Protein AF-0000000077537959 (afdb_homodimer)

Secondary structure (DSSP, 8-state):
-----PBP-PPPPPTTEEEEEEE---S-TTSPPEEEEEEEE----SS-EEEEEEE------SS-EEEEETTEEEEE-HHHHHHHHHH--SS--EEEE-HHHHS-TT-HHHHHHHHHTHHHHHHHEEEEEEE--S--TTHHHHHHHHHHHHHHTS-----HHHHHHHHTSGGGGBSHHHHHHHH-SSEEEEETTEEEEHHHHHHHHHHHT---SS-TTHHHHHHHHHHHHHTGGGS-SS---BTTB-----B-HHHHHHHHTTSB-SSTTHHHHHHHTTBSS-GGGGT----TTS-HHHHHHHHHHHHHTT-SEEEE-TT-SEEEEEEEEEEEEEEEEEES---TT-EEEEEEEEGGGTTS----EEEEEEPPSSPP-TT-EEEEETT-SS-EEEEE-SSSEEEEES-PPP------SSS-SS-THHHH-----EEEEEEEETT--SSS---HHHHHHHHHHHH--SSS-HHHHHHHHHHHHHHHHHHHHHTT-HHHHHHHHHHHHHHHHHHHHHT--GGGGSTT-----HHHHHHHHHHHHHHHHSSS-SHHHHHHHHHT-HHHHHHHHHTS-S-TTPPPTTT---HHHHHHHHT-HHHHHHHHHTS---TTPPPTTT---HHHHHHHHT-HHHHHHHHHTS---TTPPPTTS--HHHHHHHTT-HHHHHHHHHHHHH--/-----PBP-PPPPPTTEEEEEEE---S-TTSPPEEEEEEEE----SS-EEEEEEE------SS-EEEEETTEEEEE-HHHHHHHHHH--SS--EEEE-HHHHS-TT-HHHHHHHHHTHHHHHHHEEEEEEE--S--TTHHHHHHHHHHHHHHTS-----HHHHHHHHTSGGGGBSHHHHHHHH-SSEEEEETTEEEEHHHHHHHHHHHT---SS-TTHHHHHHHHHHHHHTGGGS-SS---BTTB-----B-HHHHHHHHTTSB-SSTTHHHHHHHTTBSS-GGGGT----TTS-HHHHHHHHHHHHHTT-SEEEE-TT-SEEEEEEEEEEEEEEEEEES---TT-EEEEEEEESTTTTS----EEEEEEPPSSPP-TT-EEEEETT-SS-EEEEE-SSSEEEEES-PPP------SSS-SS-THHHH-----EEEEEEEETT--TTS---HHHHHHHHHHHH--STT-HHHHHHHHHHHHHHHHHHHHHTT-HHHHHHHHHHHHHHHHHHHHHTT-GGGGSTT-S-S-HHHHHHHHHHHHHHHHSSS-SHHHHHHHHHT-HHHHHHHHHTS-S-TTPPPTTT---HHHHHHHHT-HHHHHHHHHTS---TTPPPTTT---HHHHHHHHT-HHHHHHHHHTS---TTPPPTTS--HHHHHHHTT-HHHHHHHHHHHHH--

InterPro domains:
  IPR002110 Ankyrin repeat [PF00023] (549-579)
  IPR002110 Ankyrin repeat [PF12796] (600-675)
  IPR002110 Ankyrin repeat [PS50088] (583-607)
  IPR002110 Ankyrin repeat [PS50088] (618-642)
  IPR002110 Ankyrin repeat [PS50088] (652-680)
  IPR002110 Ankyrin repeat [SM00248] (548-578)
  IPR002110 Ankyrin repeat [SM00248] (583-613)
  IPR002110 Ankyrin repeat [SM00248] (618-648)
  IPR002110 Ankyrin repeat [SM00248] (652-680)
  IPR010730 Heterokaryon incompatibility [PF06985] (51-180)
  IPR036770 Ankyrin repeat-containing domain superfamily [G3DSA:1.25.40.20] (530-615)
  IPR036770 Ankyrin repeat-containing domain superfamily [G3DSA:1.25.40.20] (616-680)
  IPR036770 Ankyrin repeat-containing domain superfamily [SSF48403] (544-675)
  IPR052895 Heterokaryon Regulation/Transcriptional Modulator [PTHR24148] (7-403)

Organism: Fusarium solani (NCBI:txid169388)

Foldseek 3Di:
DPPDFAADDDDDADPQKWKKKKWAAAQDLPDATEIEIDIDHLDQDQFADEAEEEQEDQPDLPDWDWYQYPRHTYTGGPQVRLVSSLVHHHHDMHIYDDCRPGFPPVDQVSNQSVLQCLLSVLLRHPFYEYELGEDDPLQQVLQVQLLVCLVVLAADPDDLVSVVVSLPGLSLQAQLLLSNLLSGLWYWYDYHNHIDTLLSNLSSCVSNVHDCPVPPLSVLSNLSNSLSNNCNNVDDRRQDDPPNGGASQQEALLQSLQARLRGDDPANLCSRSSCQRHHNDHLCVLPDGRGPVDAPQVNVVSVLCSQQVPQWDWGDDRVFPKIKIKFFWAWFWFFADWDDDQDSNQKTKTFTDGLVCLPPPDGGDIAIDHQGSQHDDGGWTWMDTHRGPAIWTWDDDQLAIETNGSGDDQGPDDPPPDADSPHPPVVPPPDRPAMHIYMYHSPDPPPPPPDSVVVVVVCLVVVPPDPDDPLVSLLVSLLSLLRSLVNCVSSVVPVVSLVSLLVSLVSLLVSVVVVVPPCLLPVDDPPPDPVNLCSVLVSLCSSDPDPQAPSNLLSCLLVQPLSSNSSNVVNVPHQQQTADDPFGDGSLLNNLLVQNLNNNVVSVVSVRHQQADFTRPFRDGSLLNNLLNQRLSSNVVSVVVVRYDQQRQTNVRDGSLNNNVVNVNVSSNVVSVVSVVVVD/DPPDFAADDDDDADPQKWKKKKWAAAQDLPDATEIEIDIDHLDQDQFADEAEEEQEDQPDLPDWDWYQYPRHTYTGGPQVRLVSSLVHHHHDMHIYDDCRPGFPPVDQVSNQNCLQCLLSVLLNHPFYEYELGEDDPLQQVLQVQLLVCLVVLAADPDDLVSVVVSLPGLSLQALLLLSNLLSGLWYWYDYHNHIDTLLSNLSSCVSNVHDCPVPPLSVLSNLSNSLSNNCNNVDDRRQDDPPNGGASQQEALLQSLQARLRGDDPANLCSRSSCQRHHNDHLVVLPDGRGPVDAPQVNVVSVLCSQQVPQWDWGDDRVFPKIKIKFFWAWFWFFADWDDDQDSNQKTWTFTDGLVCLPPPPGGDIAIDHQGSQHDDGGWTWMDTHRGPAIWTWDDAQLAIETNGSGDDQRPPDPPPPADSPHPPVVPPVDRPAMHTYMYHSPDPPPPPPDSVVVVVVCLVVVPPDDVVPLVSLLVSLLSLLRSLVNCVSSVVPVVSLVSLLVSLVSVVVSVVVVVPPCVLPPDDPPPDPVNLCSVLVSLCSSDPDPVACSNLLSCLLVQPLSSNSSNVVNVPHQQQTADDPFGDGSLLNNLLNQNLSNNVSSVVVVRYQQAQFTRPFRDGSLLNNLLNQRLSSNVVSVVVVRYDQQRQTNVRDGSLNSNVVVVNVSSNVVSVVSVVVVD

Solvent-accessible surface area (backbone atoms only — not comparable to full-atom values): 72649 Å² total; per-residue (Å²): 130,82,70,73,72,50,70,59,76,86,71,89,76,61,88,68,46,45,42,38,35,35,41,48,41,42,80,53,82,82,53,83,55,42,34,38,76,46,79,41,73,64,62,95,45,70,46,54,39,82,32,31,27,56,45,67,54,60,74,65,70,84,63,59,40,69,36,31,42,79,80,13,34,40,80,38,29,44,49,53,52,51,50,50,54,66,67,50,34,54,80,46,56,43,47,34,35,39,65,87,73,44,35,59,81,88,37,55,68,60,36,19,54,50,56,59,40,40,38,57,57,30,38,32,16,56,26,28,39,36,46,69,47,77,62,52,94,50,43,50,57,30,52,50,50,28,29,51,17,33,64,67,63,39,73,64,97,65,66,61,66,43,42,50,57,57,63,65,35,68,56,58,42,36,37,54,52,51,35,46,38,55,30,15,46,29,48,37,37,30,36,44,88,40,61,45,36,29,49,21,45,36,44,4,49,60,40,54,59,74,84,46,80,92,40,63,78,48,46,64,42,50,51,54,49,36,53,35,36,50,46,12,43,46,48,75,48,53,66,66,62,56,97,86,46,72,44,67,50,72,42,43,52,46,42,49,46,31,41,45,52,77,40,42,58,91,55,70,58,43,65,52,48,37,43,57,31,34,14,54,53,72,51,59,81,56,67,52,64,49,57,72,88,58,53,51,39,59,46,54,50,42,54,52,32,56,56,23,62,67,55,50,49,72,50,59,41,69,89,47,67,40,37,41,36,38,37,36,16,37,75,53,26,33,30,66,40,75,50,79,70,66,46,94,81,42,32,34,38,35,25,33,36,44,54,93,44,67,83,52,87,64,82,49,50,79,41,68,47,70,53,46,63,49,77,86,50,71,67,25,32,32,29,38,44,53,61,35,88,45,36,25,34,30,34,85,53,84,55,42,26,37,50,53,30,72,32,46,76,76,47,72,64,80,76,58,90,80,71,53,66,64,57,77,56,72,78,59,57,77,66,51,84,39,66,43,49,36,37,43,51,58,76,65,58,81,82,59,72,65,62,70,63,53,56,53,51,42,51,51,51,65,70,37,79,62,89,71,58,67,55,58,49,36,51,50,46,26,52,30,13,37,42,48,18,52,52,31,43,75,66,68,33,53,70,61,17,51,51,31,42,49,52,21,48,52,40,44,48,50,40,50,53,68,58,61,51,78,49,71,71,46,92,72,73,71,82,63,52,71,65,58,50,47,49,50,49,50,47,50,42,60,61,45,63,50,84,81,47,63,46,62,52,34,52,27,26,46,70,48,37,48,62,57,46,51,52,47,56,65,65,69,77,55,63,73,48,46,56,43,87,88,46,37,43,31,24,55,34,36,10,26,47,63,49,26,49,70,42,44,52,56,50,57,69,65,68,67,47,63,69,50,49,54,22,69,80,47,38,45,28,23,57,33,36,10,26,47,64,47,28,52,70,44,46,54,54,49,58,67,66,70,64,51,63,75,75,47,58,20,74,86,67,45,26,26,56,52,36,8,56,74,65,64,26,61,73,43,41,52,52,54,50,52,54,56,54,65,76,97,130,80,70,75,71,52,70,60,77,88,73,90,74,60,87,69,45,42,41,37,35,37,40,48,43,42,79,53,81,82,53,82,54,43,33,39,78,46,81,41,74,65,61,95,45,70,48,54,40,81,33,32,26,55,46,67,53,62,73,67,70,85,63,59,39,69,37,30,41,78,78,14,34,39,78,37,28,43,50,54,53,51,52,51,56,66,65,50,35,54,79,47,57,44,47,35,35,40,66,86,73,44,36,58,82,89,37,54,67,58,37,20,56,50,56,58,40,40,38,56,56,30,37,33,16,56,27,29,39,36,44,69,46,75,62,51,95,49,43,52,58,30,53,49,51,28,29,52,17,32,62,67,62,39,74,62,96,64,67,60,66,44,41,51,56,57,63,64,35,67,55,58,42,36,37,55,52,50,36,48,39,56,30,14,45,30,48,38,37,32,36,44,88,40,61,45,34,28,50,21,44,36,44,4,51,60,40,53,60,71,83,45,79,92,41,61,78,49,47,65,41,48,50,54,49,36,54,34,36,50,45,10,42,46,49,73,47,52,67,67,61,54,97,86,46,71,44,68,50,72,41,43,53,47,44,49,46,32,42,46,52,76,40,44,59,94,53,70,58,44,65,52,47,39,44,56,30,35,14,54,54,74,50,59,81,57,67,52,65,50,55,71,87,57,54,49,37,58,47,53,50,42,54,52,31,56,56,23,63,67,55,51,48,70,49,61,42,70,89,47,68,40,38,40,36,39,35,36,18,39,76,52,27,32,31,64,40,73,53,79,69,67,45,94,82,42,32,34,39,37,26,32,35,44,53,91,44,68,82,54,86,66,80,50,51,78,42,67,45,71,52,46,64,49,77,86,51,71,67,24,31,32,27,39,44,51,61,35,89,46,36,26,35,31,33,84,52,84,56,41,27,37,49,54,29,72,34,47,77,73,46,70,70,80,76,57,90,79,70,54,66,63,59,78,58,74,78,58,57,77,64,51,84,38,64,44,47,34,37,42,50,57,77,66,60,81,82,60,73,65,60,70,63,54,56,51,51,44,50,50,51,67,69,37,81,55,90,89,43,56,62,57,43,38,52,50,46,26,53,32,12,38,42,48,20,50,52,31,42,76,68,67,36,53,69,60,17,51,52,31,43,50,51,22,48,51,41,44,47,51,44,47,55,67,60,67,43,78,55,70,61,45,92,75,73,74,80,60,51,72,64,58,49,47,49,51,48,49,47,49,45,57,61,46,61,52,83,78,44,61,46,62,52,35,51,27,26,47,69,48,37,48,57,58,45,46,52,48,56,64,66,69,78,56,62,72,50,44,57,43,85,88,48,39,42,30,26,58,34,35,10,26,46,62,48,26,52,70,43,44,52,56,51,58,69,64,69,67,47,66,71,50,48,54,23,69,80,48,37,44,26,25,57,33,37,11,28,48,65,48,28,53,71,43,46,56,54,48,57,67,67,71,64,51,62,75,73,47,60,20,76,85,65,46,27,24,56,54,37,8,55,73,66,66,27,58,72,44,39,53,54,54,50,52,52,57,56,66,77,99

Sequence (1360 aa):
MSLPPSLYCYSSLPEGSVRLLRLLPHQDEHAPIQCQLFDCALADSGSTRPYEALSYVWGSEVKPRSLSIDSCDLPVGENLYAALSHLRDCSIERTIWADAVCINQQDPKEKGKQVQSMAKIYAKASGVIVWLGEATPDSGQALEDVRIAAEQRTKLSINESAILRLLERQWFTRIWVLQEVAAARHVLIKCGPTEIDGYAFCSGLSALDLSYETHPDLRPLIRSVAYLIRGAAFRSRCATSQLGRFSLDICSLGELVDMYHTHKATDRRDKVYALLGMSSDDPSIAGLSANYEISWGQLLPQLVNFFFSERVSVDTWDDKEMAVIRGKGCVLGQVSSLQGTIDREERQRVVINRKHDFGFEERGSIWSFQASAKSVQEGDVICLLKGASVPTIIRPCSDYWAVVMIAVPPLNGLQSPSSDPYPEPLRLTKESPHDFLLVWDWDMYPDESLGREDYEHFMGTLMSKCPKAELGDRLNKVIRLRDTGVVLKDMKRDGQARETFRKAMETFESALRSMNCPELACPCHGRWGKGDIEKLEGMVGLLIKEKGGWMPLWLAAETGREAVIKLLLGTGTVDPDAKEEVYGRTPLSFAAENGHEAVIKLLLDTGKVDPDAKERLDGRTPLSFAADNGHEAVIKLLLGTGKVNLNAIGNHGRTPLSLAAENGHEAVIKLLLDAEGSHKMSLPPSLYCYSSLPEGSVRLLRLLPHQDEHAPIQCQLFDCALADSGSTRPYEALSYVWGSEVKPRSLSIDSCDLPVGENLYAALSHLRDCSIERTIWADAVCINQQDPKEKGKQVQSMAKIYAKASGVIVWLGEATPDSGQALEDVRIAAEQRTKLSINESAILRLLERQWFTRIWVLQEVAAARHVLIKCGPTEIDGYAFCSGLSALDLSYETHPDLRPLIRSVAYLIRGAAFRSRCATSQLGRFSLDICSLGELVDMYHTHKATDRRDKVYALLGMSSDDPSIAGLSANYEISWGQLLPQLVNFFFSERVSVDTWDDKEMAVIRGKGCVLGQVSSLQGTIDREERQRVVINRKHDFGFEERGSIWSFQASAKSVQEGDVICLLKGASVPTIIRPCSDYWAVVMIAVPPLNGLQSPSSDPYPEPLRLTKESPHDFLLVWDWDMYPDESLGREDYEHFMGTLMSKCPKAELGDRLNKVIRLRDTGVVLKDMKRDGQARETFRKAMETFESALRSMNCPELACPCHGRWGKGDIEKLEGMVGLLIKEKGGWMPLWLAAETGREAVIKLLLGTGTVDPDAKEEVYGRTPLSFAAENGHEAVIKLLLDTGKVDPDAKERLDGRTPLSFAADNGHEAVIKLLLGTGKVNLNAIGNHGRTPLSLAAENGHEAVIKLLLDAEGSHK

Radius of gyration: 48.37 Å; Cα contacts (8 Å, |Δi|>4): 2562; chains: 2; bounding box: 113×148×86 Å

pLDDT: mean 81.9, std 17.22, range [30.55, 98.69]

Nearest PDB structures (foldseek):
  5u0k-assembly2_C  TM=9.510E-01  e=4.583E-04  Homo sapiens
  5u0k-assembly3_E  TM=9.446E-01  e=4.583E-04  Homo sapiens
  5u0k-assembly5_H  TM=9.336E-01  e=1.814E-03  Homo sapiens
  8gwr-assembly1_A  TM=7.266E-01  e=1.655E-03  Homo sapiens
  7ptx-assembly1_A  TM=6.095E-01  e=8.320E-04  Latrodectus tredecimguttatus

Structure (mmCIF, N/CA/C/O backbone):
data_AF-0000000077537959-model_v1
#
loop_
_entity.id
_entity.type
_entity.pdbx_description
1 polymer 'Heterokaryon incompatibility protein-domain-containing protein'
#
loop_
_atom_site.group_PDB
_atom_site.id
_atom_site.type_symbol
_atom_site.label_atom_id
_atom_site.label_alt_id
_atom_site.label_comp_id
_atom_site.label_asym_id
_atom_site.label_entity_id
_atom_site.label_seq_id
_atom_site.pdbx_PDB_ins_code
_atom_site.Cartn_x
_atom_site.Cartn_y
_atom_site.Cartn_z
_atom_site.occupancy
_atom_site.B_iso_or_equiv
_atom_site.auth_seq_id
_atom_site.auth_comp_id
_atom_site.auth_asym_id
_atom_site.auth_atom_id
_atom_site.pdbx_PDB_model_num
ATOM 1 N N . MET A 1 1 ? 50.844 8.422 23.797 1 32.53 1 MET A N 1
ATOM 2 C CA . MET A 1 1 ? 50 9.555 24.188 1 32.53 1 MET A CA 1
ATOM 3 C C . MET A 1 1 ? 48.938 9.852 23.125 1 32.53 1 MET A C 1
ATOM 5 O O . MET A 1 1 ? 49.281 10.266 22.016 1 32.53 1 MET A O 1
ATOM 9 N N . SER A 1 2 ? 47.938 9.016 22.984 1 42.22 2 SER A N 1
ATOM 10 C CA . SER A 1 2 ? 46.938 9 21.891 1 42.22 2 SER A CA 1
ATOM 11 C C . SER A 1 2 ? 46.281 10.359 21.734 1 42.22 2 SER A C 1
ATOM 13 O O . SER A 1 2 ? 45.75 10.906 22.703 1 42.22 2 SER A O 1
ATOM 15 N N . LEU A 1 3 ? 46.812 11.188 20.969 1 46.16 3 LEU A N 1
ATOM 16 C CA . LEU A 1 3 ? 46.312 12.531 20.703 1 46.16 3 LEU A CA 1
ATOM 17 C C . LEU A 1 3 ? 44.812 12.555 20.672 1 46.16 3 LEU A C 1
ATOM 19 O O . LEU A 1 3 ? 44.188 11.609 20.188 1 46.16 3 LEU A O 1
ATOM 23 N N . PRO A 1 4 ? 44.219 13.242 21.594 1 56.16 4 PRO A N 1
ATOM 24 C CA . PRO A 1 4 ? 42.75 13.352 21.641 1 56.16 4 PRO A CA 1
ATOM 25 C C . PRO A 1 4 ? 42.125 13.586 20.266 1 56.16 4 PRO A C 1
ATOM 27 O O . PRO A 1 4 ? 42.75 14.242 19.406 1 56.16 4 PRO A O 1
ATOM 30 N N . PRO A 1 5 ? 41.312 12.703 19.797 1 67.38 5 PRO A N 1
ATOM 31 C CA . PRO A 1 5 ? 40.75 12.844 18.453 1 67.38 5 PRO A CA 1
ATOM 32 C C . PRO A 1 5 ? 40.25 14.25 18.156 1 67.38 5 PRO A C 1
ATOM 34 O O . PRO A 1 5 ? 39.75 14.93 19.062 1 67.38 5 PRO A O 1
ATOM 37 N N . SER A 1 6 ? 40.781 15.016 17.188 1 83.06 6 SER A N 1
ATOM 38 C CA . SER A 1 6 ? 40.438 16.359 16.75 1 83.06 6 SER A CA 1
ATOM 39 C C . SER A 1 6 ? 38.969 16.438 16.375 1 83.06 6 SER A C 1
ATOM 41 O O . SER A 1 6 ? 38.375 15.445 15.961 1 83.06 6 SER A O 1
ATOM 43 N N . LEU A 1 7 ? 38.312 17.531 16.719 1 89.62 7 LEU A N 1
ATOM 44 C CA . LEU A 1 7 ? 36.906 17.797 16.406 1 89.62 7 LEU A CA 1
ATOM 45 C C . LEU A 1 7 ? 36.719 18.031 14.914 1 89.62 7 LEU A C 1
ATOM 47 O O . LEU A 1 7 ? 37.562 18.641 14.258 1 89.62 7 LEU A O 1
ATOM 51 N N . TYR A 1 8 ? 35.688 17.531 14.414 1 93 8 TYR A N 1
ATOM 52 C CA . TYR A 1 8 ? 35.375 17.672 12.992 1 93 8 TYR A CA 1
ATOM 53 C C . TYR A 1 8 ? 35.062 19.109 12.641 1 93 8 TYR A C 1
ATOM 55 O O . TYR A 1 8 ? 34.344 19.797 13.391 1 93 8 TYR A O 1
ATOM 63 N N . CYS A 1 9 ? 35.562 19.594 11.516 1 92.38 9 CYS A N 1
ATOM 64 C CA . CYS A 1 9 ? 35.281 20.953 11.023 1 92.38 9 CYS A CA 1
ATOM 65 C C . CYS A 1 9 ? 34.625 20.906 9.656 1 92.38 9 CYS A C 1
ATOM 67 O O . CYS A 1 9 ? 35.188 20.344 8.703 1 92.38 9 CYS A O 1
ATOM 69 N N . TYR A 1 10 ? 33.5 21.531 9.539 1 94.38 10 TYR A N 1
ATOM 70 C CA . TYR A 1 10 ? 32.75 21.531 8.297 1 94.38 10 TYR A CA 1
ATOM 71 C C . TYR A 1 10 ? 33.438 22.406 7.246 1 94.38 10 TYR A C 1
ATOM 73 O O . TYR A 1 10 ? 33.938 23.484 7.562 1 94.38 10 TYR A O 1
ATOM 81 N N . SER A 1 11 ? 33.438 21.891 6.051 1 91.69 11 SER A N 1
ATOM 82 C CA . SER A 1 11 ? 33.844 22.703 4.918 1 91.69 11 SER A CA 1
ATOM 83 C C . SER A 1 11 ? 32.688 23.438 4.305 1 91.69 11 SER A C 1
ATOM 85 O O . SER A 1 11 ? 31.516 23.078 4.523 1 91.69 11 SER A O 1
ATOM 87 N N . SER A 1 12 ? 33.031 24.5 3.568 1 92.5 12 SER A N 1
ATOM 88 C CA . SER A 1 12 ? 31.969 25.266 2.906 1 92.5 12 SER A CA 1
ATOM 89 C C . SER A 1 12 ? 31.234 24.406 1.874 1 92.5 12 SER A C 1
ATOM 91 O O . SER A 1 12 ? 31.859 23.625 1.157 1 92.5 12 SER A O 1
ATOM 93 N N . LEU A 1 13 ? 29.984 24.547 1.857 1 93.44 13 LEU A N 1
ATOM 94 C CA . LEU A 1 13 ? 29.125 23.766 0.964 1 93.44 13 LEU A CA 1
ATOM 95 C C . LEU A 1 13 ? 28.766 24.562 -0.279 1 93.44 13 LEU A C 1
ATOM 97 O O . LEU A 1 13 ? 28.25 25.688 -0.172 1 93.44 13 LEU A O 1
ATOM 101 N N . PRO A 1 14 ? 29.094 24.047 -1.482 1 90.12 14 PRO A N 1
ATOM 102 C CA . PRO A 1 14 ? 28.703 24.75 -2.709 1 90.12 14 PRO A CA 1
ATOM 103 C C . PRO A 1 14 ? 27.203 24.953 -2.83 1 90.12 14 PRO A C 1
ATOM 105 O O . PRO A 1 14 ? 26.422 24.156 -2.287 1 90.12 14 PRO A O 1
ATOM 108 N N . GLU A 1 15 ? 26.844 25.938 -3.572 1 88.69 15 GLU A N 1
ATOM 109 C CA . GLU A 1 15 ? 25.438 26.234 -3.766 1 88.69 15 GLU A CA 1
ATOM 110 C C . GLU A 1 15 ? 24.703 25.078 -4.449 1 88.69 15 GLU A C 1
ATOM 112 O O . GLU A 1 15 ? 25.234 24.5 -5.402 1 88.69 15 GLU A O 1
ATOM 117 N N . GLY A 1 16 ? 23.578 24.734 -3.896 1 88.81 16 GLY A N 1
ATOM 118 C CA . GLY A 1 16 ? 22.766 23.672 -4.488 1 88.81 16 GLY A CA 1
ATOM 119 C C . GLY A 1 16 ? 23.234 22.281 -4.113 1 88.81 16 GLY A C 1
ATOM 120 O O . GLY A 1 16 ? 22.75 21.297 -4.664 1 88.81 16 GLY A O 1
ATOM 121 N N . SER A 1 17 ? 24.141 22.203 -3.201 1 93.56 17 SER A N 1
ATOM 122 C CA . SER A 1 17 ? 24.703 20.906 -2.807 1 93.56 17 SER A CA 1
ATOM 123 C C . SER A 1 17 ? 24.25 20.516 -1.397 1 93.56 17 SER A C 1
ATOM 125 O O . SER A 1 17 ? 23.781 21.375 -0.637 1 93.56 17 SER A O 1
ATOM 127 N N . VAL A 1 18 ? 24.312 19.281 -1.154 1 95.38 18 VAL A N 1
ATOM 128 C CA . VAL A 1 18 ? 24.047 18.734 0.174 1 95.38 18 VAL A CA 1
ATOM 129 C C . VAL A 1 18 ? 25.188 17.797 0.587 1 95.38 18 VAL A C 1
ATOM 131 O O . VAL A 1 18 ? 25.984 17.375 -0.25 1 95.38 18 VAL A O 1
ATOM 134 N N . ARG A 1 19 ? 25.359 17.641 1.851 1 97 19 ARG A N 1
ATOM 135 C CA . ARG A 1 19 ? 26.281 16.641 2.363 1 97 19 ARG A CA 1
ATOM 136 C C . ARG A 1 19 ? 25.578 15.32 2.637 1 97 19 ARG A C 1
ATOM 138 O O . ARG A 1 19 ? 24.453 15.312 3.127 1 97 19 ARG A O 1
ATOM 145 N N . LEU A 1 20 ? 26.203 14.266 2.207 1 97.31 20 LEU A N 1
ATOM 146 C CA . LEU A 1 20 ? 25.688 12.938 2.502 1 97.31 20 LEU A CA 1
ATOM 147 C C . LEU A 1 20 ? 26.641 12.172 3.41 1 97.31 20 LEU A C 1
ATOM 149 O O . LEU A 1 20 ? 27.859 12.367 3.344 1 97.31 20 LEU A O 1
ATOM 153 N N . LEU A 1 21 ? 26.047 11.406 4.262 1 97.94 21 LEU A N 1
ATOM 154 C CA . LEU A 1 21 ? 26.781 10.617 5.238 1 97.94 21 LEU A CA 1
ATOM 155 C C . LEU A 1 21 ? 26.938 9.172 4.773 1 97.94 21 LEU A C 1
ATOM 157 O O . LEU A 1 21 ? 25.938 8.492 4.52 1 97.94 21 LEU A O 1
ATOM 161 N N . ARG A 1 22 ? 28.141 8.727 4.613 1 97.75 22 ARG A N 1
ATOM 162 C CA . ARG A 1 22 ? 28.406 7.316 4.355 1 97.75 22 ARG A CA 1
ATOM 163 C C . ARG A 1 22 ? 28.688 6.562 5.652 1 97.75 22 ARG A C 1
ATOM 165 O O . ARG A 1 22 ? 29.688 6.816 6.316 1 97.75 22 ARG A O 1
ATOM 172 N N . LEU A 1 23 ? 27.828 5.73 6.062 1 97.75 23 LEU A N 1
ATOM 173 C CA . LEU A 1 23 ? 27.953 4.902 7.254 1 97.75 23 LEU A CA 1
ATOM 174 C C . LEU A 1 23 ? 28.75 3.641 6.957 1 97.75 23 LEU A C 1
ATOM 176 O O . LEU A 1 23 ? 28.297 2.762 6.227 1 97.75 23 LEU A O 1
ATOM 180 N N . LEU A 1 24 ? 29.938 3.545 7.531 1 97.5 24 LEU A N 1
ATOM 181 C CA . LEU A 1 24 ? 30.828 2.422 7.25 1 97.5 24 LEU A CA 1
ATOM 182 C C . LEU A 1 24 ? 30.438 1.205 8.086 1 97.5 24 LEU A C 1
ATOM 184 O O . LEU A 1 24 ? 30.062 1.34 9.25 1 97.5 24 LEU A O 1
ATOM 188 N N . PRO A 1 25 ? 30.5 0.041 7.438 1 95.38 25 PRO A N 1
ATOM 189 C CA . PRO A 1 25 ? 30.109 -1.179 8.148 1 95.38 25 PRO A CA 1
ATOM 190 C C . PRO A 1 25 ? 31.156 -1.619 9.18 1 95.38 25 PRO A C 1
ATOM 192 O O . PRO A 1 25 ? 32.281 -1.141 9.148 1 95.38 25 PRO A O 1
ATOM 195 N N . HIS A 1 26 ? 30.703 -2.385 10.094 1 94.62 26 HIS A N 1
ATOM 196 C CA . HIS A 1 26 ? 31.562 -3.016 11.086 1 94.62 26 HIS A CA 1
ATOM 197 C C . HIS A 1 26 ? 30.969 -4.32 11.594 1 94.62 26 HIS A C 1
ATOM 199 O O . HIS A 1 26 ? 29.75 -4.41 11.797 1 94.62 26 HIS A O 1
ATOM 205 N N . GLN A 1 27 ? 31.734 -5.316 11.844 1 90.44 27 GLN A N 1
ATOM 206 C CA . GLN A 1 27 ? 31.266 -6.629 12.281 1 90.44 27 GLN A CA 1
ATOM 207 C C . GLN A 1 27 ? 30.781 -6.586 13.727 1 90.44 27 GLN A C 1
ATOM 209 O O . GLN A 1 27 ? 29.812 -7.254 14.086 1 90.44 27 GLN A O 1
ATOM 214 N N . ASP A 1 28 ? 31.453 -5.719 14.469 1 92 28 ASP A N 1
ATOM 215 C CA . ASP A 1 28 ? 31.078 -5.555 15.875 1 92 28 ASP A CA 1
ATOM 216 C C . ASP A 1 28 ? 30.016 -4.469 16.031 1 92 28 ASP A C 1
ATOM 218 O O . ASP A 1 28 ? 30.281 -3.291 15.789 1 92 28 ASP A O 1
ATOM 222 N N . GLU A 1 29 ? 28.969 -4.855 16.516 1 87.5 29 GLU A N 1
ATOM 223 C CA . GLU A 1 29 ? 27.844 -3.941 16.688 1 87.5 29 GLU A CA 1
ATOM 224 C C . GLU A 1 29 ? 28.156 -2.863 17.719 1 87.5 29 GLU A C 1
ATOM 226 O O . GLU A 1 29 ? 27.547 -1.791 17.703 1 87.5 29 GLU A O 1
ATOM 231 N N . HIS A 1 30 ? 29.047 -3.102 18.562 1 90.44 30 HIS A N 1
ATOM 232 C CA . HIS A 1 30 ? 29.328 -2.176 19.656 1 90.44 30 HIS A CA 1
ATOM 233 C C . HIS A 1 30 ? 30.547 -1.315 19.344 1 90.44 30 HIS A C 1
ATOM 235 O O . HIS A 1 30 ? 30.906 -0.431 20.125 1 90.44 30 HIS A O 1
ATOM 241 N N . ALA A 1 31 ? 31.125 -1.496 18.219 1 93.69 31 ALA A N 1
ATOM 242 C CA . ALA A 1 31 ? 32.25 -0.669 17.812 1 93.69 31 ALA A CA 1
ATOM 243 C C . ALA A 1 31 ? 31.812 0.771 17.562 1 93.69 31 ALA A C 1
ATOM 245 O O . ALA A 1 31 ? 30.656 1.025 17.234 1 93.69 31 ALA A O 1
ATOM 246 N N . PRO A 1 32 ? 32.75 1.673 17.781 1 94.06 32 PRO A N 1
ATOM 247 C CA . PRO A 1 32 ? 32.406 3.061 17.469 1 94.06 32 PRO A CA 1
ATOM 248 C C . PRO A 1 32 ? 31.938 3.242 16.031 1 94.06 32 PRO A C 1
ATOM 250 O O . PRO A 1 32 ? 32.438 2.547 15.125 1 94.06 32 PRO A O 1
ATOM 253 N N . ILE A 1 33 ? 31.078 4.176 15.82 1 96.44 33 ILE A N 1
ATOM 254 C CA . ILE A 1 33 ? 30.5 4.398 14.492 1 96.44 33 ILE A CA 1
ATOM 255 C C . ILE A 1 33 ? 31.453 5.242 13.656 1 96.44 33 ILE A C 1
ATOM 257 O O . ILE A 1 33 ? 31.828 6.344 14.055 1 96.44 33 ILE A O 1
ATOM 261 N N . GLN A 1 34 ? 31.828 4.695 12.578 1 96.56 34 GLN A N 1
ATOM 262 C CA . GLN A 1 34 ? 32.688 5.383 11.625 1 96.56 34 GLN A CA 1
ATOM 263 C C . GLN A 1 34 ? 31.906 5.816 10.391 1 96.56 34 GLN A C 1
ATOM 265 O O . GLN A 1 34 ? 31.109 5.047 9.852 1 96.56 34 GLN A O 1
ATOM 270 N N . CYS A 1 35 ? 32.094 7.09 9.984 1 97.25 35 CYS A N 1
ATOM 271 C CA . CYS A 1 35 ? 31.391 7.637 8.844 1 97.25 35 CYS A CA 1
ATOM 272 C C . CYS A 1 35 ? 32.312 8.5 7.984 1 97.25 35 CYS A C 1
ATOM 274 O O . CYS A 1 35 ? 33.438 8.789 8.367 1 97.25 35 CYS A O 1
ATOM 276 N N . GLN A 1 36 ? 31.844 8.734 6.84 1 96.88 36 GLN A N 1
ATOM 277 C CA . GLN A 1 36 ? 32.438 9.703 5.918 1 96.88 36 GLN A CA 1
ATOM 278 C C . GLN A 1 36 ? 31.375 10.68 5.406 1 96.88 36 GLN A C 1
ATOM 280 O O . GLN A 1 36 ? 30.219 10.312 5.227 1 96.88 36 GLN A O 1
ATOM 285 N N . LEU A 1 37 ? 31.781 11.953 5.305 1 96.06 37 LEU A N 1
ATOM 286 C CA . LEU A 1 37 ? 30.891 12.969 4.754 1 96.06 37 LEU A CA 1
ATOM 287 C C . LEU A 1 37 ? 31.375 13.43 3.383 1 96.06 37 LEU A C 1
ATOM 289 O O . LEU A 1 37 ? 32.562 13.664 3.191 1 96.06 37 LEU A O 1
ATOM 293 N N . PHE A 1 38 ? 30.484 13.477 2.414 1 95.12 38 PHE A N 1
ATOM 294 C CA . PHE A 1 38 ? 30.875 13.945 1.089 1 95.12 38 PHE A CA 1
ATOM 295 C C . PHE A 1 38 ? 29.797 14.836 0.491 1 95.12 38 PHE A C 1
ATOM 297 O O . PHE A 1 38 ? 28.625 14.711 0.836 1 95.12 38 PHE A O 1
ATOM 304 N N . ASP A 1 39 ? 30.188 15.789 -0.381 1 94.56 39 ASP A N 1
ATOM 305 C CA . ASP A 1 39 ? 29.281 16.734 -1.015 1 94.56 39 ASP A CA 1
ATOM 306 C C . ASP A 1 39 ? 28.656 16.141 -2.27 1 94.56 39 ASP A C 1
ATOM 308 O O . ASP A 1 39 ? 29.281 15.359 -2.979 1 94.56 39 ASP A O 1
ATOM 312 N N . CYS A 1 40 ? 27.406 16.422 -2.412 1 92.56 40 CYS A N 1
ATOM 313 C CA . CYS A 1 40 ? 26.672 15.953 -3.58 1 92.56 40 CYS A CA 1
ATOM 314 C C . CYS A 1 40 ? 25.734 17.047 -4.102 1 92.56 40 CYS A C 1
ATOM 316 O O . CYS A 1 40 ? 25.062 17.719 -3.316 1 92.56 40 CYS A O 1
ATOM 318 N N . ALA A 1 41 ? 25.688 17.203 -5.406 1 90.12 41 ALA A N 1
ATOM 319 C CA . ALA A 1 41 ? 24.766 18.172 -6 1 90.12 41 ALA A CA 1
ATOM 320 C C . ALA A 1 41 ? 23.328 17.656 -5.961 1 90.12 41 ALA A C 1
ATOM 322 O O . ALA A 1 41 ? 23.062 16.484 -6.273 1 90.12 41 ALA A O 1
ATOM 323 N N . LEU A 1 42 ? 22.453 18.484 -5.422 1 85.06 42 LEU A N 1
ATOM 324 C CA . LEU A 1 42 ? 21.047 18.109 -5.383 1 85.06 42 LEU A CA 1
ATOM 325 C C . LEU A 1 42 ? 20.375 18.422 -6.719 1 85.06 42 LEU A C 1
ATOM 327 O O . LEU A 1 42 ? 19.141 18.359 -6.82 1 85.06 42 LEU A O 1
ATOM 331 N N . ALA A 1 43 ? 21.062 18.188 -7.863 1 70.06 43 ALA A N 1
ATOM 332 C CA . ALA A 1 43 ? 20.625 18.562 -9.203 1 70.06 43 ALA A CA 1
ATOM 333 C C . ALA A 1 43 ? 19.234 18 -9.508 1 70.06 43 ALA A C 1
ATOM 335 O O . ALA A 1 43 ? 18.75 17.094 -8.812 1 70.06 43 ALA A O 1
ATOM 336 N N . ASP A 1 44 ? 18.547 18.766 -10.484 1 63.66 44 ASP A N 1
ATOM 337 C CA . ASP A 1 44 ? 17.219 18.406 -10.945 1 63.66 44 ASP A CA 1
ATOM 338 C C . ASP A 1 44 ? 17.234 17.062 -11.672 1 63.66 44 ASP A C 1
ATOM 340 O O . ASP A 1 44 ? 17.766 16.953 -12.781 1 63.66 44 ASP A O 1
ATOM 344 N N . SER A 1 45 ? 17.422 16.047 -10.789 1 64.19 45 SER A N 1
ATOM 345 C CA . SER A 1 45 ? 17.328 14.734 -11.406 1 64.19 45 SER A CA 1
ATOM 346 C C . SER A 1 45 ? 15.867 14.297 -11.547 1 64.19 45 SER A C 1
ATOM 348 O O . SER A 1 45 ? 14.992 14.797 -10.828 1 64.19 45 SER A O 1
ATOM 350 N N . GLY A 1 46 ? 15.539 13.695 -12.68 1 69.06 46 GLY A N 1
ATOM 351 C CA . GLY A 1 46 ? 14.203 13.219 -13 1 69.06 46 GLY A CA 1
ATOM 352 C C . GLY A 1 46 ? 13.703 12.164 -12.047 1 69.06 46 GLY A C 1
ATOM 353 O O . GLY A 1 46 ? 12.5 11.883 -11.992 1 69.06 46 GLY A O 1
ATOM 354 N N . SER A 1 47 ? 14.633 11.461 -11.18 1 82.62 47 SER A N 1
ATOM 355 C CA . SER A 1 47 ? 14.172 10.391 -10.305 1 82.62 47 SER A CA 1
ATOM 356 C C . SER A 1 47 ? 14.852 10.461 -8.945 1 82.62 47 SER A C 1
ATOM 358 O O . SER A 1 47 ? 15.594 11.398 -8.656 1 82.62 47 SER A O 1
ATOM 360 N N . THR A 1 48 ? 14.508 9.555 -7.98 1 90.88 48 THR A N 1
ATOM 361 C CA . THR A 1 48 ? 15.125 9.469 -6.66 1 90.88 48 THR A CA 1
ATOM 362 C C . THR A 1 48 ? 16.594 9.062 -6.777 1 90.88 48 THR A C 1
ATOM 364 O O . THR A 1 48 ? 17.016 8.539 -7.805 1 90.88 48 THR A O 1
ATOM 367 N N . ARG A 1 49 ? 17.312 9.438 -5.824 1 92.88 49 ARG A N 1
ATOM 368 C CA . ARG A 1 49 ? 18.75 9.141 -5.75 1 92.88 49 ARG A CA 1
ATOM 369 C C . ARG A 1 49 ? 19.031 8.086 -4.684 1 92.88 49 ARG A C 1
ATOM 371 O O . ARG A 1 49 ? 18.234 7.91 -3.754 1 92.88 49 ARG A O 1
ATOM 378 N N . PRO A 1 50 ? 20.172 7.367 -4.867 1 94.25 50 PRO A N 1
ATOM 379 C CA . PRO A 1 50 ? 20.391 6.207 -4.004 1 94.25 50 PRO A CA 1
ATOM 380 C C . PRO A 1 50 ? 20.953 6.59 -2.635 1 94.25 50 PRO A C 1
ATOM 382 O O . PRO A 1 50 ? 22.031 6.148 -2.26 1 94.25 50 PRO A O 1
ATOM 385 N N . TYR A 1 51 ? 20.281 7.371 -1.87 1 96.38 51 TYR A N 1
ATOM 386 C CA . TYR A 1 51 ? 20.516 7.59 -0.448 1 96.38 51 TYR A CA 1
ATOM 387 C C . TYR A 1 51 ? 19.203 7.547 0.334 1 96.38 51 TYR A C 1
ATOM 389 O O . TYR A 1 51 ? 18.125 7.629 -0.25 1 96.38 51 TYR A O 1
ATOM 397 N N . GLU A 1 52 ? 19.328 7.293 1.571 1 97.75 52 GLU A N 1
ATOM 398 C CA . GLU A 1 52 ? 18.172 7.293 2.465 1 97.75 52 GLU A CA 1
ATOM 399 C C . GLU A 1 52 ? 18.203 8.508 3.389 1 97.75 52 GLU A C 1
ATOM 401 O O . GLU A 1 52 ? 19.266 8.969 3.795 1 97.75 52 GLU A O 1
ATOM 406 N N . ALA A 1 53 ? 17.062 9.102 3.59 1 98.44 53 ALA A N 1
ATOM 407 C CA . ALA A 1 53 ? 16.938 10.211 4.531 1 98.44 53 ALA A CA 1
ATOM 408 C C . ALA A 1 53 ? 16.391 9.742 5.871 1 98.44 53 ALA A C 1
ATOM 410 O O . ALA A 1 53 ? 15.469 8.914 5.91 1 98.44 53 ALA A O 1
ATOM 411 N N . LEU A 1 54 ? 16.953 10.234 6.922 1 98.69 54 LEU A N 1
ATOM 412 C CA . LEU A 1 54 ? 16.562 9.812 8.266 1 98.69 54 LEU A CA 1
ATOM 413 C C . LEU A 1 54 ? 15.648 10.844 8.922 1 98.69 54 LEU A C 1
ATOM 415 O O . LEU A 1 54 ? 15.961 12.039 8.938 1 98.69 54 LEU A O 1
ATOM 419 N N . SER A 1 55 ? 14.477 10.461 9.336 1 98.56 55 SER A N 1
ATOM 420 C CA . SER A 1 55 ? 13.555 11.258 10.133 1 98.56 55 SER A CA 1
ATOM 421 C C . SER A 1 55 ? 13.562 10.812 11.594 1 98.56 55 SER A C 1
ATOM 423 O O . SER A 1 55 ? 13.219 9.672 11.898 1 98.56 55 SER A O 1
ATOM 425 N N . TYR A 1 56 ? 13.969 11.656 12.477 1 97.56 56 TYR A N 1
ATOM 426 C CA . TYR A 1 56 ? 14.148 11.328 13.883 1 97.56 56 TYR A CA 1
ATOM 427 C C . TYR A 1 56 ? 14.023 12.578 14.75 1 97.56 56 TYR A C 1
ATOM 429 O O . TYR A 1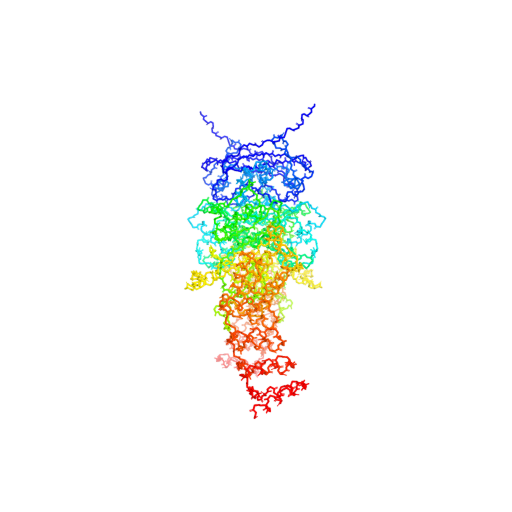 56 ? 14.023 13.703 14.242 1 97.56 56 TYR A O 1
ATOM 437 N N . VAL A 1 57 ? 13.82 12.32 16.031 1 95.88 57 VAL A N 1
ATOM 438 C CA . VAL A 1 57 ? 13.828 13.422 16.984 1 95.88 57 VAL A CA 1
ATOM 439 C C . VAL A 1 57 ? 15.227 13.586 17.578 1 95.88 57 VAL A C 1
ATOM 441 O O . VAL A 1 57 ? 15.898 12.602 17.891 1 95.88 57 VAL A O 1
ATOM 444 N N . TRP A 1 58 ? 15.695 14.742 17.641 1 89.56 58 TRP A N 1
ATOM 445 C CA . TRP A 1 58 ? 17.047 15 18.125 1 89.56 58 TRP A CA 1
ATOM 446 C C . TRP A 1 58 ? 17.203 14.539 19.578 1 89.56 58 TRP A C 1
ATOM 448 O O . TRP A 1 58 ? 18.203 13.922 19.938 1 89.56 58 TRP A O 1
ATOM 458 N N . GLY A 1 59 ? 16.094 14.766 20.438 1 79.44 59 GLY A N 1
ATOM 459 C CA . GLY A 1 59 ? 16.172 14.391 21.844 1 79.44 59 GLY A CA 1
ATOM 460 C C . GLY A 1 59 ? 17.047 15.305 22.656 1 79.44 59 GLY A C 1
ATOM 461 O O . GLY A 1 59 ? 17.344 16.438 22.25 1 79.44 59 GLY A O 1
ATOM 462 N N . SER A 1 60 ? 17.438 14.789 23.875 1 78.31 60 SER A N 1
ATOM 463 C CA . SER A 1 60 ? 18.203 15.57 24.844 1 78.31 60 SER A CA 1
ATOM 464 C C . SER A 1 60 ? 19.672 15.648 24.438 1 78.31 60 SER A C 1
ATOM 466 O O . SER A 1 60 ? 20.234 14.68 23.922 1 78.31 60 SER A O 1
ATOM 468 N N . GLU A 1 61 ? 20.25 16.844 24.531 1 73.38 61 GLU A N 1
ATOM 469 C CA . GLU A 1 61 ? 21.656 17.062 24.203 1 73.38 61 GLU A CA 1
ATOM 470 C C . GLU A 1 61 ? 22.547 16.938 25.438 1 73.38 61 GLU A C 1
ATOM 472 O O . GLU A 1 61 ? 23.734 17.25 25.375 1 73.38 61 GLU A O 1
ATOM 477 N N . VAL A 1 62 ? 22.062 16.5 26.469 1 73.88 62 VAL A N 1
ATOM 478 C CA . VAL A 1 62 ? 22.797 16.516 27.734 1 73.88 62 VAL A CA 1
ATOM 479 C C . VAL A 1 62 ? 23.953 15.531 27.656 1 73.88 62 VAL A C 1
ATOM 481 O O . VAL A 1 62 ? 25.047 15.812 28.156 1 73.88 62 VAL A O 1
ATOM 484 N N . LYS A 1 63 ? 23.875 14.359 27.078 1 81 63 LYS A N 1
ATOM 485 C CA . LYS A 1 63 ? 24.938 13.359 26.984 1 81 63 LYS A CA 1
ATOM 486 C C . LYS A 1 63 ? 25.219 13.008 25.516 1 81 63 LYS A C 1
ATOM 488 O O . LYS A 1 63 ? 24.797 11.961 25.031 1 81 63 LYS A O 1
ATOM 493 N N . PRO A 1 64 ? 26.094 13.883 25.031 1 86 64 PRO A N 1
ATOM 494 C CA . PRO A 1 64 ? 26.359 13.625 23.625 1 86 64 PRO A CA 1
ATOM 495 C C . PRO A 1 64 ? 27.266 12.414 23.391 1 86 64 PRO A C 1
ATOM 497 O O . PRO A 1 64 ? 28.031 12.039 24.297 1 86 64 PRO A O 1
ATOM 500 N N . ARG A 1 65 ? 27.031 11.695 22.375 1 91.81 65 ARG A N 1
ATOM 501 C CA . ARG A 1 65 ? 27.891 10.625 21.875 1 91.81 65 ARG A CA 1
ATOM 502 C C . ARG A 1 65 ? 28.719 11.094 20.672 1 91.81 65 ARG A C 1
ATOM 504 O O . ARG A 1 65 ? 28.422 12.141 20.078 1 91.81 65 ARG A O 1
ATOM 511 N N . SER A 1 66 ? 29.797 10.367 20.375 1 92.56 66 SER A N 1
ATOM 512 C CA . SER A 1 66 ? 30.703 10.852 19.344 1 92.56 66 SER A CA 1
ATOM 513 C C . SER A 1 66 ? 30.688 9.953 18.125 1 92.56 66 SER A C 1
ATOM 515 O O . SER A 1 66 ? 30.797 8.734 18.234 1 92.56 66 SER A O 1
ATOM 517 N N . LEU A 1 67 ? 30.531 10.586 16.969 1 94.5 67 LEU A N 1
ATOM 518 C CA . LEU A 1 67 ? 30.703 9.938 15.672 1 94.5 67 LEU A CA 1
ATOM 519 C C . LEU A 1 67 ? 32.094 10.227 15.102 1 94.5 67 LEU A C 1
ATOM 521 O O . LEU A 1 67 ? 32.594 11.352 15.203 1 94.5 67 LEU A O 1
ATOM 525 N N . SER A 1 68 ? 32.656 9.195 14.57 1 95.5 68 SER A N 1
ATOM 526 C CA . SER A 1 68 ? 33.938 9.414 13.891 1 95.5 68 SER A CA 1
ATOM 527 C C . SER A 1 68 ? 33.719 9.727 12.414 1 95.5 68 SER A C 1
ATOM 529 O O . SER A 1 68 ? 33.281 8.875 11.648 1 95.5 68 SER A O 1
ATOM 531 N N . ILE A 1 69 ? 34.031 10.945 12.047 1 95 69 ILE A N 1
ATOM 532 C CA . ILE A 1 69 ? 33.938 11.359 10.648 1 95 69 ILE A CA 1
ATOM 533 C C . ILE A 1 69 ? 35.344 11.617 10.094 1 95 69 ILE A C 1
ATOM 535 O O . ILE A 1 69 ? 36 12.594 10.461 1 95 69 ILE A O 1
ATOM 539 N N . ASP A 1 70 ? 35.719 10.844 9.133 1 90.75 70 ASP A N 1
ATOM 540 C CA . ASP A 1 70 ? 37.031 11.016 8.539 1 90.75 70 ASP A CA 1
ATOM 541 C C . ASP A 1 70 ? 38.094 11.133 9.617 1 90.75 70 ASP A C 1
ATOM 543 O O . ASP A 1 70 ? 38.906 12.062 9.594 1 90.75 70 ASP A O 1
ATOM 547 N N . SER A 1 71 ? 37.969 10.359 10.672 1 89 71 SER A N 1
ATOM 548 C CA . SER A 1 71 ? 38.938 10.227 11.766 1 89 71 SER A CA 1
ATOM 549 C C . SER A 1 71 ? 38.844 11.406 12.727 1 89 71 SER A C 1
ATOM 551 O O . SER A 1 71 ? 39.75 11.625 13.547 1 89 71 SER A O 1
ATOM 553 N N . CYS A 1 72 ? 37.875 12.203 12.586 1 94.06 72 CYS A N 1
ATOM 554 C CA . CYS A 1 72 ? 37.562 13.289 13.516 1 94.06 72 CYS A CA 1
ATOM 555 C C . CYS A 1 72 ? 36.281 13.023 14.273 1 94.06 72 CYS A C 1
ATOM 557 O O . CYS A 1 72 ? 35.375 12.367 13.758 1 94.06 72 CYS A O 1
ATOM 559 N N . ASP A 1 73 ? 36.219 13.641 15.398 1 94.38 73 ASP A N 1
ATOM 560 C CA . ASP A 1 73 ? 35.062 13.398 16.25 1 94.38 73 ASP A CA 1
ATOM 561 C C . ASP A 1 73 ? 34 14.469 16.047 1 94.38 73 ASP A C 1
ATOM 563 O O . ASP A 1 73 ? 34.312 15.656 15.969 1 94.38 73 ASP A O 1
ATOM 567 N N . LEU A 1 74 ? 32.812 14.07 15.914 1 94.44 74 LEU A N 1
ATOM 568 C CA . LEU A 1 74 ? 31.641 14.953 15.875 1 94.44 74 LEU A CA 1
ATOM 569 C C . LEU A 1 74 ? 30.625 14.57 16.938 1 94.44 74 LEU A C 1
ATOM 571 O O . LEU A 1 74 ? 30.031 13.484 16.891 1 94.44 74 LEU A O 1
ATOM 575 N N . PRO A 1 75 ? 30.391 15.398 17.906 1 93.06 75 PRO A N 1
ATOM 576 C CA . PRO A 1 75 ? 29.391 15.094 18.922 1 93.06 75 PRO A CA 1
ATOM 577 C C . PRO A 1 75 ? 27.969 15.133 18.359 1 93.06 75 PRO A C 1
ATOM 579 O O . PRO A 1 75 ? 27.594 16.078 17.656 1 93.06 75 PRO A O 1
ATOM 582 N N . VAL A 1 76 ? 27.219 14.125 18.656 1 93.19 76 VAL A N 1
ATOM 583 C CA . VAL A 1 76 ? 25.828 14.047 18.234 1 93.19 76 VAL A CA 1
ATOM 584 C C . VAL A 1 76 ? 24.953 13.594 19.406 1 93.19 76 VAL A C 1
ATOM 586 O O . VAL A 1 76 ? 25.484 13.133 20.438 1 93.19 76 VAL A O 1
ATOM 589 N N . GLY A 1 77 ? 23.672 13.789 19.297 1 93 77 GLY A N 1
ATOM 590 C CA . GLY A 1 77 ? 22.75 13.344 20.344 1 93 77 GLY A CA 1
ATOM 591 C C . GLY A 1 77 ? 22.672 11.836 20.453 1 93 77 GLY A C 1
ATOM 592 O O . GLY A 1 77 ? 23.016 11.117 19.516 1 93 77 GLY A O 1
ATOM 593 N N . GLU A 1 78 ? 22.125 11.398 21.562 1 93.44 78 GLU A N 1
ATOM 594 C CA . GLU A 1 78 ? 22.016 9.969 21.844 1 93.44 78 GLU A CA 1
ATOM 595 C C . GLU A 1 78 ? 21.047 9.289 20.875 1 93.44 78 GLU A C 1
ATOM 597 O O . GLU A 1 78 ? 21.297 8.156 20.453 1 93.44 78 GLU A O 1
ATOM 602 N N . ASN A 1 79 ? 20.016 9.969 20.594 1 95.19 79 ASN A N 1
ATOM 603 C CA . ASN A 1 79 ? 18.984 9.367 19.75 1 95.19 79 ASN A CA 1
ATOM 604 C C . ASN A 1 79 ? 19.5 9.133 18.328 1 95.19 79 ASN A C 1
ATOM 606 O O . ASN A 1 79 ? 19.234 8.086 17.734 1 95.19 79 ASN A O 1
ATOM 610 N N . LEU A 1 80 ? 20.219 10.086 17.766 1 96.12 80 LEU A N 1
ATOM 611 C CA . LEU A 1 80 ? 20.797 9.906 16.438 1 96.12 80 LEU A CA 1
ATOM 612 C C . LEU A 1 80 ? 21.859 8.805 16.453 1 96.12 80 LEU A C 1
ATOM 614 O O . LEU A 1 80 ? 21.922 7.996 15.523 1 96.12 80 LEU A O 1
ATOM 618 N N . TYR A 1 81 ? 22.688 8.789 17.516 1 95.94 81 TYR A N 1
ATOM 619 C CA . TYR A 1 81 ? 23.703 7.75 17.641 1 95.94 81 TYR A CA 1
ATOM 620 C C . TYR A 1 81 ? 23.062 6.367 17.656 1 95.94 81 TYR A C 1
ATOM 622 O O . TYR A 1 81 ? 23.547 5.449 16.969 1 95.94 81 TYR A O 1
ATOM 630 N N . ALA A 1 82 ? 22.016 6.262 18.406 1 95.44 82 ALA A N 1
ATOM 631 C CA . ALA A 1 82 ? 21.297 4.992 18.469 1 95.44 82 ALA A CA 1
ATOM 632 C C . ALA A 1 82 ? 20.734 4.609 17.109 1 95.44 82 ALA A C 1
ATOM 634 O O . ALA A 1 82 ? 20.797 3.445 16.703 1 95.44 82 ALA A O 1
ATOM 635 N N . ALA A 1 83 ? 20.141 5.547 16.406 1 97.06 83 ALA A N 1
ATOM 636 C CA . ALA A 1 83 ? 19.594 5.293 15.086 1 97.06 83 ALA A CA 1
ATOM 637 C C . ALA A 1 83 ? 20.656 4.766 14.133 1 97.06 83 ALA A C 1
ATOM 639 O O . ALA A 1 83 ? 20.453 3.744 13.469 1 97.06 83 ALA A O 1
ATOM 640 N N . LEU A 1 84 ? 21.812 5.438 14.102 1 97.44 84 LEU A N 1
ATOM 641 C CA . LEU A 1 84 ? 22.891 5.051 13.195 1 97.44 84 LEU A CA 1
ATOM 642 C C . LEU A 1 84 ? 23.469 3.691 13.586 1 97.44 84 LEU A C 1
ATOM 644 O O . LEU A 1 84 ? 23.875 2.914 12.719 1 97.44 84 LEU A O 1
ATOM 648 N N . SER A 1 85 ? 23.469 3.438 14.867 1 96.38 85 SER A N 1
ATOM 649 C CA . SER A 1 85 ? 23.953 2.141 15.344 1 96.38 85 SER A CA 1
ATOM 650 C C . SER A 1 85 ? 23.078 1.007 14.828 1 96.38 85 SER A C 1
ATOM 652 O O . SER A 1 85 ? 23.578 -0.052 14.445 1 96.38 85 SER A O 1
ATOM 654 N N . HIS A 1 86 ? 21.797 1.221 14.828 1 95 86 HIS A N 1
ATOM 655 C CA . HIS A 1 86 ? 20.859 0.201 14.359 1 95 86 HIS A CA 1
ATOM 656 C C . HIS A 1 86 ? 20.844 0.118 12.836 1 95 86 HIS A C 1
ATOM 658 O O . HIS A 1 86 ? 20.453 -0.903 12.266 1 95 86 HIS A O 1
ATOM 664 N N . LEU A 1 87 ? 21.266 1.179 12.164 1 96.06 87 LEU A N 1
ATOM 665 C CA . LEU A 1 87 ? 21.219 1.212 10.703 1 96.06 87 LEU A CA 1
ATOM 666 C C . LEU A 1 87 ? 22.531 0.681 10.117 1 96.06 87 LEU A C 1
ATOM 668 O O . LEU A 1 87 ? 22.594 0.356 8.93 1 96.06 87 LEU A O 1
ATOM 672 N N . ARG A 1 88 ? 23.547 0.632 10.938 1 96 88 ARG A N 1
ATOM 673 C CA . ARG A 1 88 ? 24.844 0.141 10.477 1 96 88 ARG A CA 1
ATOM 674 C C . ARG A 1 88 ? 24.781 -1.347 10.148 1 96 88 ARG A C 1
ATOM 676 O O . ARG A 1 88 ? 24.219 -2.135 10.914 1 96 88 ARG A O 1
ATOM 683 N N . ASP A 1 89 ? 25.219 -1.696 8.992 1 93.88 89 ASP A N 1
ATOM 684 C CA . ASP A 1 89 ? 25.312 -3.092 8.578 1 93.88 89 ASP A CA 1
ATOM 685 C C . ASP A 1 89 ? 26.688 -3.668 8.906 1 93.88 89 ASP A C 1
ATOM 687 O O . ASP A 1 89 ? 27.656 -2.922 9.117 1 93.88 89 ASP A O 1
ATOM 691 N N . CYS A 1 90 ? 26.781 -4.941 8.883 1 92.06 90 CYS A N 1
ATOM 692 C CA . CYS A 1 90 ? 28.031 -5.594 9.281 1 92.06 90 CYS A CA 1
ATOM 693 C C . CYS A 1 90 ? 29.047 -5.562 8.141 1 92.06 90 CYS A C 1
ATOM 695 O O . CYS A 1 90 ? 30.25 -5.617 8.391 1 92.06 90 CYS A O 1
ATOM 697 N N . SER A 1 91 ? 28.562 -5.449 6.91 1 92.69 91 SER A N 1
ATOM 698 C CA . SER A 1 91 ? 29.531 -5.625 5.832 1 92.69 91 SER A CA 1
ATOM 699 C C . SER A 1 91 ? 29.25 -4.664 4.68 1 92.69 91 SER A C 1
ATOM 701 O O . SER A 1 91 ? 30.078 -4.5 3.785 1 92.69 91 SER A O 1
ATOM 703 N N . ILE A 1 92 ? 28.156 -4 4.68 1 94.75 92 ILE A N 1
ATOM 704 C CA . ILE A 1 92 ? 27.781 -3.154 3.553 1 94.75 92 ILE A CA 1
ATOM 705 C C . ILE A 1 92 ? 27.641 -1.705 4.016 1 94.75 92 ILE A C 1
ATOM 707 O O . ILE A 1 92 ? 27.047 -1.431 5.055 1 94.75 92 ILE A O 1
ATOM 711 N N . GLU A 1 93 ? 28.25 -0.814 3.299 1 95.81 93 GLU A N 1
ATOM 712 C CA . GLU A 1 93 ? 28.125 0.604 3.617 1 95.81 93 GLU A CA 1
ATOM 713 C C . GLU A 1 93 ? 26.734 1.129 3.266 1 95.81 93 GLU A C 1
ATOM 715 O O . GLU A 1 93 ? 26.062 0.573 2.4 1 95.81 93 GLU A O 1
ATOM 720 N N . ARG A 1 94 ? 26.344 2.145 3.939 1 96.31 94 ARG A N 1
ATOM 721 C CA . ARG A 1 94 ? 25.031 2.766 3.748 1 96.31 94 ARG A CA 1
ATOM 722 C C . ARG A 1 94 ? 25.172 4.277 3.594 1 96.31 94 ARG A C 1
ATOM 724 O O . ARG A 1 94 ? 25.969 4.91 4.285 1 96.31 94 ARG A O 1
ATOM 731 N N . THR A 1 95 ? 24.5 4.922 2.602 1 97.75 95 THR A N 1
ATOM 732 C CA . THR A 1 95 ? 24.484 6.367 2.416 1 97.75 95 THR A CA 1
ATOM 733 C C . THR A 1 95 ? 23.203 6.977 2.977 1 97.75 95 THR A C 1
ATOM 735 O O . THR A 1 95 ? 22.109 6.645 2.529 1 97.75 95 THR A O 1
ATOM 738 N N . ILE A 1 96 ? 23.375 7.891 3.912 1 98.06 96 ILE A N 1
ATOM 739 C CA . ILE A 1 96 ? 22.234 8.422 4.652 1 98.06 96 ILE A CA 1
ATOM 740 C C . ILE A 1 96 ? 22.344 9.945 4.73 1 98.06 96 ILE A C 1
ATOM 742 O O . ILE A 1 96 ? 23.438 10.5 4.711 1 98.06 96 ILE A O 1
ATOM 746 N N . TRP A 1 97 ? 21.234 10.602 4.688 1 98.19 97 TRP A N 1
ATOM 747 C CA . TRP A 1 97 ? 21.156 12.023 5.016 1 98.19 97 TRP A CA 1
ATOM 748 C C . TRP A 1 97 ? 20.5 12.227 6.379 1 98.19 97 TRP A C 1
ATOM 750 O O . TRP A 1 97 ? 19.391 11.75 6.625 1 98.19 97 TRP A O 1
ATOM 760 N N . ALA A 1 98 ? 21.156 12.812 7.258 1 97.88 98 ALA A N 1
ATOM 761 C CA . ALA A 1 98 ? 20.672 13.195 8.586 1 97.88 98 ALA A CA 1
ATOM 762 C C . ALA A 1 98 ? 20.984 14.656 8.883 1 97.88 98 ALA A C 1
ATOM 764 O O . ALA A 1 98 ? 22.141 15.07 8.852 1 97.88 98 ALA A O 1
ATOM 765 N N . ASP A 1 99 ? 20.047 15.438 9.188 1 96 99 ASP A N 1
ATOM 766 C CA . ASP A 1 99 ? 20.172 16.891 9.273 1 96 99 ASP A CA 1
ATOM 767 C C . ASP A 1 99 ? 21.219 17.281 10.297 1 96 99 ASP A C 1
ATOM 769 O O . ASP A 1 99 ? 22.016 18.203 10.062 1 96 99 ASP A O 1
ATOM 773 N N . ALA A 1 100 ? 21.281 16.609 11.5 1 94.69 100 ALA A N 1
ATOM 774 C CA . ALA A 1 100 ? 22.188 16.984 12.578 1 94.69 100 ALA A CA 1
ATOM 775 C C . ALA A 1 100 ? 23.641 16.859 12.148 1 94.69 100 ALA A C 1
ATOM 777 O O . ALA A 1 100 ? 24.516 17.547 12.688 1 94.69 100 ALA A O 1
ATOM 778 N N . VAL A 1 101 ? 23.891 16.031 11.133 1 96.12 101 VAL A N 1
ATOM 779 C CA . VAL A 1 101 ? 25.266 15.766 10.719 1 96.12 101 VAL A CA 1
ATOM 780 C C . VAL A 1 101 ? 25.531 16.391 9.352 1 96.12 101 VAL A C 1
ATOM 782 O O . VAL A 1 101 ? 26.594 16.969 9.117 1 96.12 101 VAL A O 1
ATOM 785 N N . CYS A 1 102 ? 24.609 16.359 8.5 1 97.38 102 CYS A N 1
ATOM 786 C CA . CYS A 1 102 ? 24.797 16.766 7.113 1 97.38 102 CYS A CA 1
ATOM 787 C C . CYS A 1 102 ? 24.688 18.281 6.973 1 97.38 102 CYS A C 1
ATOM 789 O O . CYS A 1 102 ? 25.094 18.844 5.953 1 97.38 102 CYS A O 1
ATOM 791 N N . ILE A 1 103 ? 24.156 18.906 7.949 1 96.44 103 ILE A N 1
ATOM 792 C CA . ILE A 1 103 ? 24.078 20.359 7.988 1 96.44 103 ILE A CA 1
ATOM 793 C C . ILE A 1 103 ? 24.984 20.906 9.086 1 96.44 103 ILE A C 1
ATOM 795 O O . ILE A 1 103 ? 25.016 20.375 10.195 1 96.44 103 ILE A O 1
ATOM 799 N N . ASN A 1 104 ? 25.766 21.906 8.812 1 95.69 104 ASN A N 1
ATOM 800 C CA . ASN A 1 104 ? 26.5 22.625 9.859 1 95.69 104 ASN A CA 1
ATOM 801 C C . ASN A 1 104 ? 25.562 23.453 10.719 1 95.69 104 ASN A C 1
ATOM 803 O O . ASN A 1 104 ? 25.25 24.594 10.383 1 95.69 104 ASN A O 1
ATOM 807 N N . GLN A 1 105 ? 25.203 22.922 11.844 1 91.75 105 GLN A N 1
ATOM 808 C CA . GLN A 1 105 ? 24.188 23.516 12.703 1 91.75 105 GLN A CA 1
ATOM 809 C C . GLN A 1 105 ? 24.688 24.797 13.344 1 91.75 105 GLN A C 1
ATOM 811 O O . GLN A 1 105 ? 23.906 25.594 13.844 1 91.75 105 GLN A O 1
ATOM 816 N N . GLN A 1 106 ? 25.969 25.047 13.312 1 91.69 106 GLN A N 1
ATOM 817 C CA . GLN A 1 106 ? 26.562 26.219 13.93 1 91.69 106 GLN A CA 1
ATOM 818 C C . GLN A 1 106 ? 26.625 27.391 12.938 1 91.69 106 GLN A C 1
ATOM 820 O O . GLN A 1 106 ? 27 28.5 13.305 1 91.69 106 GLN A O 1
ATOM 825 N N . ASP A 1 107 ? 26.266 27.125 11.711 1 94.31 107 ASP A N 1
ATOM 826 C CA . ASP A 1 107 ? 26.219 28.141 10.672 1 94.31 107 ASP A CA 1
ATOM 827 C C . ASP A 1 107 ? 24.766 28.438 10.273 1 94.31 107 ASP A C 1
ATOM 829 O O . ASP A 1 107 ? 24.188 27.75 9.43 1 94.31 107 ASP A O 1
ATOM 833 N N . PRO A 1 108 ? 24.234 29.562 10.727 1 93 108 PRO A N 1
ATOM 834 C CA . PRO A 1 108 ? 22.812 29.859 10.492 1 93 108 PRO A CA 1
ATOM 835 C C . PRO A 1 108 ? 22.5 30.062 9.008 1 93 108 PRO A C 1
ATOM 837 O O . PRO A 1 108 ? 21.391 29.75 8.562 1 93 108 PRO A O 1
ATOM 840 N N . LYS A 1 109 ? 23.391 30.562 8.281 1 92.88 109 LYS A N 1
ATOM 841 C CA . LYS A 1 109 ? 23.156 30.75 6.852 1 92.88 109 LYS A CA 1
ATOM 842 C C . LYS A 1 109 ? 23.047 29.422 6.121 1 92.88 109 LYS A C 1
ATOM 844 O O . LYS A 1 109 ? 22.141 29.219 5.316 1 92.88 109 LYS A O 1
ATOM 849 N N . GLU A 1 110 ? 24.031 28.516 6.402 1 94.19 110 GLU A N 1
ATOM 850 C CA . GLU A 1 110 ? 23.953 27.188 5.812 1 94.19 110 GLU A CA 1
ATOM 851 C C . GLU A 1 110 ? 22.672 26.469 6.25 1 94.19 110 GLU A C 1
ATOM 853 O O . GLU A 1 110 ? 22.016 25.812 5.441 1 94.19 110 GLU A O 1
ATOM 858 N N . LYS A 1 111 ? 22.422 26.641 7.516 1 94.69 111 LYS A N 1
ATOM 859 C CA . LYS A 1 111 ? 21.219 26.016 8.055 1 94.69 111 LYS A CA 1
ATOM 860 C C . LYS A 1 111 ? 19.969 26.5 7.324 1 94.69 111 LYS A C 1
ATOM 862 O O . LYS A 1 111 ? 19.125 25.688 6.918 1 94.69 111 LYS A O 1
ATOM 867 N N . GLY A 1 112 ? 19.844 27.797 7.199 1 92.75 112 GLY A N 1
ATOM 868 C CA . GLY A 1 112 ? 18.703 28.344 6.492 1 92.75 112 GLY A CA 1
ATOM 869 C C . GLY A 1 112 ? 18.562 27.828 5.074 1 92.75 112 GLY A C 1
ATOM 870 O O . GLY A 1 112 ? 17.469 27.453 4.648 1 92.75 112 GLY A O 1
ATOM 871 N N . LYS A 1 113 ? 19.625 27.719 4.348 1 91.94 113 LYS A N 1
ATOM 872 C CA . LYS A 1 113 ? 19.625 27.266 2.961 1 91.94 113 LYS A CA 1
ATOM 873 C C . LYS A 1 113 ? 19.25 25.781 2.871 1 91.94 113 LYS A C 1
ATOM 875 O O . LYS A 1 113 ? 18.469 25.391 2.01 1 91.94 113 LYS A O 1
ATOM 880 N N . GLN A 1 114 ? 19.844 25 3.705 1 94.31 114 GLN A N 1
ATOM 881 C CA . GLN A 1 114 ? 19.594 23.562 3.705 1 94.31 114 GLN A CA 1
ATOM 882 C C . GLN A 1 114 ? 18.156 23.266 4.117 1 94.31 114 GLN A C 1
ATOM 884 O O . GLN A 1 114 ? 17.5 22.391 3.537 1 94.31 114 GLN A O 1
ATOM 889 N N . VAL A 1 115 ? 17.672 24 5.066 1 93.81 115 VAL A N 1
ATOM 890 C CA . VAL A 1 115 ? 16.297 23.844 5.531 1 93.81 115 VAL A CA 1
ATOM 891 C C . VAL A 1 115 ? 15.328 24.203 4.414 1 93.81 115 VAL A C 1
ATOM 893 O O . VAL A 1 115 ? 14.297 23.562 4.242 1 93.81 115 VAL A O 1
ATOM 896 N N . GLN A 1 116 ? 15.688 25.219 3.697 1 91.44 116 GLN A N 1
ATOM 897 C CA . GLN A 1 116 ? 14.875 25.625 2.559 1 91.44 116 GLN A CA 1
ATOM 898 C C . GLN A 1 116 ? 14.781 24.516 1.519 1 91.44 116 GLN A C 1
ATOM 900 O O . GLN A 1 116 ? 13.797 24.406 0.787 1 91.44 116 GLN A O 1
ATOM 905 N N . SER A 1 117 ? 15.734 23.578 1.483 1 92.25 117 SER A N 1
ATOM 906 C CA . SER A 1 117 ? 15.805 22.5 0.499 1 92.25 117 SER A CA 1
ATOM 907 C C . SER A 1 117 ? 15.375 21.172 1.105 1 92.25 117 SER A C 1
ATOM 909 O O . SER A 1 117 ? 15.516 20.125 0.471 1 92.25 117 SER A O 1
ATOM 911 N N . MET A 1 118 ? 14.898 21.219 2.256 1 94.62 118 MET A N 1
ATOM 912 C CA . MET A 1 118 ? 14.609 20 2.994 1 94.62 118 MET A CA 1
ATOM 913 C C . MET A 1 118 ? 13.578 19.141 2.256 1 94.62 118 MET A C 1
ATOM 915 O O . MET A 1 118 ? 13.734 17.922 2.16 1 94.62 118 MET A O 1
ATOM 919 N N . ALA A 1 119 ? 12.523 19.797 1.75 1 94.19 119 ALA A N 1
ATOM 920 C CA . ALA A 1 119 ? 11.492 19.062 1.009 1 94.19 119 ALA A CA 1
ATOM 921 C C . ALA A 1 119 ? 12.102 18.328 -0.178 1 94.19 119 ALA A C 1
ATOM 923 O O . ALA A 1 119 ? 11.781 17.156 -0.413 1 94.19 119 ALA A O 1
ATOM 924 N N . LYS A 1 120 ? 12.984 18.969 -0.869 1 93.31 120 LYS A N 1
ATOM 925 C CA . LYS A 1 120 ? 13.633 18.359 -2.029 1 93.31 120 LYS A CA 1
ATOM 926 C C . LYS A 1 120 ? 14.562 17.234 -1.609 1 93.31 120 LYS A C 1
ATOM 928 O O . LYS A 1 120 ? 14.617 16.188 -2.266 1 93.31 120 LYS A O 1
ATOM 933 N N . ILE A 1 121 ? 15.328 17.422 -0.539 1 95.25 121 ILE A N 1
ATOM 934 C CA . ILE A 1 121 ? 16.266 16.422 -0.026 1 95.25 121 ILE A CA 1
ATOM 935 C C . ILE A 1 121 ? 15.508 15.133 0.29 1 95.25 121 ILE A C 1
ATOM 937 O O . ILE A 1 121 ? 15.93 14.055 -0.122 1 95.25 121 ILE A O 1
ATOM 941 N N . TYR A 1 122 ? 14.398 15.25 0.946 1 96.5 122 TYR A N 1
ATOM 942 C CA . TYR A 1 122 ? 13.617 14.078 1.318 1 96.5 122 TYR A CA 1
ATOM 943 C C . TYR A 1 122 ? 12.891 13.492 0.108 1 96.5 122 TYR A C 1
ATOM 945 O O . TYR A 1 122 ? 12.695 12.281 0.019 1 96.5 122 TYR A O 1
ATOM 953 N N . ALA A 1 123 ? 12.508 14.297 -0.812 1 94.69 123 ALA A N 1
ATOM 954 C CA . ALA A 1 123 ? 11.812 13.836 -2.01 1 94.69 123 ALA A CA 1
ATOM 955 C C . ALA A 1 123 ? 12.75 13.055 -2.924 1 94.69 123 ALA A C 1
ATOM 957 O O . ALA A 1 123 ? 12.328 12.117 -3.607 1 94.69 123 ALA A O 1
ATOM 958 N N . LYS A 1 124 ? 13.969 13.406 -2.926 1 93.88 124 LYS A N 1
ATOM 959 C CA . LYS A 1 124 ? 14.938 12.789 -3.818 1 93.88 124 LYS A CA 1
ATOM 960 C C . LYS A 1 124 ? 15.531 11.523 -3.197 1 93.88 124 LYS A C 1
ATOM 962 O O . LYS A 1 124 ? 16.172 10.727 -3.887 1 93.88 124 LYS A O 1
ATOM 967 N N . ALA A 1 125 ? 15.289 11.336 -1.93 1 95.5 125 ALA A N 1
ATOM 968 C CA . ALA A 1 125 ? 15.781 10.133 -1.264 1 95.5 125 ALA A CA 1
ATOM 969 C C . ALA A 1 125 ? 15.047 8.891 -1.756 1 95.5 125 ALA A C 1
ATOM 971 O O . ALA A 1 125 ? 13.844 8.945 -2.037 1 95.5 125 ALA A O 1
ATOM 972 N N . SER A 1 126 ? 15.766 7.785 -1.844 1 94.06 126 SER A N 1
ATOM 973 C CA . SER A 1 126 ? 15.156 6.523 -2.25 1 94.06 126 SER A CA 1
ATOM 974 C C . SER A 1 126 ? 14.148 6.039 -1.213 1 94.06 126 SER A C 1
ATOM 976 O O . SER A 1 126 ? 13.203 5.324 -1.548 1 94.06 126 SER A O 1
ATOM 978 N N . GLY A 1 127 ? 14.391 6.398 -0.052 1 95.62 127 GLY A N 1
ATOM 979 C CA . GLY A 1 127 ? 13.492 6.074 1.048 1 95.62 127 GLY A CA 1
ATOM 980 C C . GLY A 1 127 ? 13.742 6.918 2.285 1 95.62 127 GLY A C 1
ATOM 981 O O . GLY A 1 127 ? 14.836 7.457 2.465 1 95.62 127 GLY A O 1
ATOM 982 N N . VAL A 1 128 ? 12.711 7.094 3.021 1 98.31 128 VAL A N 1
ATOM 983 C CA . VAL A 1 128 ? 12.812 7.797 4.297 1 98.31 128 VAL A CA 1
ATOM 984 C C . VAL A 1 128 ? 12.664 6.805 5.445 1 98.31 128 VAL A C 1
ATOM 986 O O . VAL A 1 128 ? 11.695 6.043 5.492 1 98.31 128 VAL A O 1
ATOM 989 N N . ILE A 1 129 ? 13.656 6.785 6.344 1 98.31 129 ILE A N 1
ATOM 990 C CA . ILE A 1 129 ? 13.625 5.93 7.523 1 98.31 129 ILE A CA 1
ATOM 991 C C . ILE A 1 129 ? 13.148 6.73 8.727 1 98.31 129 ILE A C 1
ATOM 993 O O . ILE A 1 129 ? 13.797 7.691 9.141 1 98.31 129 ILE A O 1
ATOM 997 N N . VAL A 1 130 ? 12.016 6.371 9.227 1 98.69 130 VAL A N 1
ATOM 998 C CA . VAL A 1 130 ? 11.477 6.973 10.445 1 98.69 130 VAL A CA 1
ATOM 999 C C . VAL A 1 130 ? 12 6.219 11.664 1 98.69 130 VAL A C 1
ATOM 1001 O O . VAL A 1 130 ? 11.727 5.031 11.836 1 98.69 130 VAL A O 1
ATOM 1004 N N . TRP A 1 131 ? 12.781 6.898 12.461 1 98.5 131 TRP A N 1
ATOM 1005 C CA . TRP A 1 131 ? 13.32 6.32 13.688 1 98.5 131 TRP A CA 1
ATOM 1006 C C . TRP A 1 131 ? 12.5 6.75 14.898 1 98.5 131 TRP A C 1
ATOM 1008 O O . TRP A 1 131 ? 12.508 7.926 15.273 1 98.5 131 TRP A O 1
ATOM 1018 N N . LEU A 1 132 ? 11.852 5.773 15.562 1 97.81 132 LEU A N 1
ATOM 1019 C CA . LEU A 1 132 ? 10.953 6.086 16.672 1 97.81 132 LEU A CA 1
ATOM 1020 C C . LEU A 1 132 ? 11.688 5.984 18 1 97.81 132 LEU A C 1
ATOM 1022 O O . LEU A 1 132 ? 11.109 6.289 19.062 1 97.81 132 LEU A O 1
ATOM 1026 N N . GLY A 1 133 ? 12.945 5.547 17.953 1 96.31 133 GLY A N 1
ATOM 1027 C CA . GLY A 1 133 ? 13.711 5.414 19.188 1 96.31 133 GLY A CA 1
ATOM 1028 C C . GLY A 1 133 ? 14.055 3.977 19.531 1 96.31 133 GLY A C 1
ATOM 1029 O O . GLY A 1 133 ? 13.805 3.068 18.734 1 96.31 133 GLY A O 1
ATOM 1030 N N . GLU A 1 134 ? 14.617 3.787 20.672 1 95.62 134 GLU A N 1
ATOM 1031 C CA . GLU A 1 134 ? 15.039 2.469 21.141 1 95.62 134 GLU A CA 1
ATOM 1032 C C . GLU A 1 134 ? 13.836 1.61 21.516 1 95.62 134 GLU A C 1
ATOM 1034 O O . GLU A 1 134 ? 12.766 2.135 21.844 1 95.62 134 GLU A O 1
ATOM 1039 N N . ALA A 1 135 ? 14.102 0.331 21.469 1 95.44 135 ALA A N 1
ATOM 1040 C CA . ALA A 1 135 ? 13.023 -0.608 21.766 1 95.44 135 ALA A CA 1
ATOM 1041 C C . ALA A 1 135 ? 12.695 -0.623 23.25 1 95.44 135 ALA A C 1
ATOM 1043 O O . ALA A 1 135 ? 13.586 -0.513 24.094 1 95.44 135 ALA A O 1
ATOM 1044 N N . THR A 1 136 ? 11.453 -0.676 23.484 1 94.62 136 THR A N 1
ATOM 1045 C CA . THR A 1 136 ? 10.93 -1.019 24.812 1 94.62 136 THR A CA 1
ATOM 1046 C C . THR A 1 136 ? 10.352 -2.432 24.812 1 94.62 136 THR A C 1
ATOM 1048 O O . THR A 1 136 ? 10.172 -3.035 23.75 1 94.62 136 THR A O 1
ATOM 1051 N N . PRO A 1 137 ? 10.125 -3.094 25.859 1 91.25 137 PRO A N 1
ATOM 1052 C CA . PRO A 1 137 ? 9.703 -4.496 25.922 1 91.25 137 PRO A CA 1
ATOM 1053 C C . PRO A 1 137 ? 8.484 -4.777 25.047 1 91.25 137 PRO A C 1
ATOM 1055 O O . PRO A 1 137 ? 8.398 -5.84 24.422 1 91.25 137 PRO A O 1
ATOM 1058 N N . ASP A 1 138 ? 7.637 -3.781 24.922 1 92.5 138 ASP A N 1
ATOM 1059 C CA . ASP A 1 138 ? 6.41 -4.09 24.188 1 92.5 138 ASP A CA 1
ATOM 1060 C C . ASP A 1 138 ? 6.406 -3.424 22.812 1 92.5 138 ASP A C 1
ATOM 1062 O O . ASP A 1 138 ? 5.48 -3.627 22.031 1 92.5 138 ASP A O 1
ATOM 1066 N N . SER A 1 139 ? 7.426 -2.742 22.453 1 94.19 139 SER A N 1
ATOM 1067 C CA . SER A 1 139 ? 7.383 -1.963 21.219 1 94.19 139 SER A CA 1
ATOM 1068 C C . SER A 1 139 ? 7.5 -2.861 20 1 94.19 139 SER A C 1
ATOM 1070 O O . SER A 1 139 ? 6.84 -2.629 18.984 1 94.19 139 SER A O 1
ATOM 1072 N N . GLY A 1 140 ? 8.328 -3.914 20.078 1 92.94 140 GLY A N 1
ATOM 1073 C CA . GLY A 1 140 ? 8.477 -4.84 18.969 1 92.94 140 GLY A CA 1
ATOM 1074 C C . GLY A 1 140 ? 7.199 -5.582 18.641 1 92.94 140 GLY A C 1
ATOM 1075 O O . GLY A 1 140 ? 6.789 -5.633 17.469 1 92.94 140 GLY A O 1
ATOM 1076 N N . GLN A 1 141 ? 6.609 -6.086 19.609 1 92.44 141 GLN A N 1
ATOM 1077 C CA . GLN A 1 141 ? 5.355 -6.816 19.422 1 92.44 141 GLN A CA 1
ATOM 1078 C C . GLN A 1 141 ? 4.242 -5.887 18.953 1 92.44 141 GLN A C 1
ATOM 1080 O O . GLN A 1 141 ? 3.381 -6.285 18.172 1 92.44 141 GLN A O 1
ATOM 1085 N N . ALA A 1 142 ? 4.258 -4.688 19.453 1 94.56 142 ALA A N 1
ATOM 1086 C CA . ALA A 1 142 ? 3.256 -3.711 19.031 1 94.56 142 ALA A CA 1
ATOM 1087 C C . ALA A 1 142 ? 3.324 -3.465 17.531 1 94.56 142 ALA A C 1
ATOM 1089 O O . ALA A 1 142 ? 2.295 -3.457 16.859 1 94.56 142 ALA A O 1
ATOM 1090 N N . LEU A 1 143 ? 4.516 -3.301 17.047 1 95.31 143 LEU A N 1
ATOM 1091 C CA . LEU A 1 143 ? 4.695 -3.076 15.625 1 95.31 143 LEU A CA 1
ATOM 1092 C C . LEU A 1 143 ? 4.27 -4.301 14.82 1 95.31 143 LEU A C 1
ATOM 1094 O O . LEU A 1 143 ? 3.656 -4.172 13.758 1 95.31 143 LEU A O 1
ATOM 1098 N N . GLU A 1 144 ? 4.562 -5.43 15.328 1 92.88 144 GLU A N 1
ATOM 1099 C CA . GLU A 1 144 ? 4.168 -6.664 14.656 1 92.88 144 GLU A CA 1
ATOM 1100 C C . GLU A 1 144 ? 2.652 -6.828 14.641 1 92.88 144 GLU A C 1
ATOM 1102 O O . GLU A 1 144 ? 2.078 -7.289 13.648 1 92.88 144 GLU A O 1
ATOM 1107 N N . ASP A 1 145 ? 2.059 -6.469 15.711 1 93.06 145 ASP A N 1
ATOM 1108 C CA . ASP A 1 145 ? 0.601 -6.52 15.773 1 93.06 145 ASP A CA 1
ATOM 1109 C C . ASP A 1 145 ? -0.028 -5.594 14.734 1 93.06 145 ASP A C 1
ATOM 1111 O O . ASP A 1 145 ? -1.03 -5.949 14.109 1 93.06 145 ASP A O 1
ATOM 1115 N N . VAL A 1 146 ? 0.545 -4.438 14.586 1 94.75 146 VAL A N 1
ATOM 1116 C CA . VAL A 1 146 ? 0.057 -3.492 13.586 1 94.75 146 VAL A CA 1
ATOM 1117 C C . VAL A 1 146 ? 0.227 -4.082 12.188 1 94.75 146 VAL A C 1
ATOM 1119 O O . VAL A 1 146 ? -0.666 -3.965 11.344 1 94.75 146 VAL A O 1
ATOM 1122 N N . ARG A 1 147 ? 1.32 -4.738 11.938 1 94.44 147 ARG A N 1
ATOM 1123 C CA . ARG A 1 147 ? 1.581 -5.344 10.641 1 94.44 147 ARG A CA 1
ATOM 1124 C C . ARG A 1 147 ? 0.567 -6.441 10.328 1 94.44 147 ARG A C 1
ATOM 1126 O O . ARG A 1 147 ? 0.024 -6.5 9.227 1 94.44 147 ARG A O 1
ATOM 1133 N N . ILE A 1 148 ? 0.343 -7.305 11.289 1 92.44 148 ILE A N 1
ATOM 1134 C CA . ILE A 1 148 ? -0.583 -8.422 11.125 1 92.44 148 ILE A CA 1
ATOM 1135 C C . ILE A 1 148 ? -1.991 -7.891 10.867 1 92.44 148 ILE A C 1
ATOM 1137 O O . ILE A 1 148 ? -2.715 -8.414 10.016 1 92.44 148 ILE A O 1
ATOM 1141 N N . ALA A 1 149 ? -2.348 -6.836 11.578 1 92.44 149 ALA A N 1
ATOM 1142 C CA . ALA A 1 149 ? -3.654 -6.219 11.367 1 92.44 149 ALA A CA 1
ATOM 1143 C C . ALA A 1 149 ? -3.787 -5.68 9.945 1 92.44 149 ALA A C 1
ATOM 1145 O O . ALA A 1 149 ? -4.863 -5.746 9.352 1 92.44 149 ALA A O 1
ATOM 1146 N N . ALA A 1 150 ? -2.736 -5.121 9.445 1 93 150 ALA A N 1
ATOM 1147 C CA . ALA A 1 150 ? -2.736 -4.598 8.078 1 93 150 ALA A CA 1
ATOM 1148 C C . ALA A 1 150 ? -2.912 -5.723 7.062 1 93 150 ALA A C 1
ATOM 1150 O O . ALA A 1 150 ? -3.662 -5.578 6.094 1 93 150 ALA A O 1
ATOM 1151 N N . GLU A 1 151 ? -2.23 -6.773 7.301 1 88.94 151 GLU A N 1
ATOM 1152 C CA . GLU A 1 151 ? -2.24 -7.898 6.371 1 88.94 151 GLU A CA 1
ATOM 1153 C C . GLU A 1 151 ? -3.6 -8.594 6.359 1 88.94 151 GLU A C 1
ATOM 1155 O O . GLU A 1 151 ? -4.125 -8.922 5.293 1 88.94 151 GLU A O 1
ATOM 1160 N N . GLN A 1 152 ? -4.18 -8.828 7.461 1 83.5 152 GLN A N 1
ATOM 1161 C CA . GLN A 1 152 ? -5.414 -9.594 7.586 1 83.5 152 GLN A CA 1
ATOM 1162 C C . GLN A 1 152 ? -6.637 -8.688 7.508 1 83.5 152 GLN A C 1
ATOM 1164 O O . GLN A 1 152 ? -7.762 -9.164 7.336 1 83.5 152 GLN A O 1
ATOM 1169 N N . ARG A 1 153 ? -6.484 -7.477 7.652 1 76.75 153 ARG A N 1
ATOM 1170 C CA . ARG A 1 153 ? -7.566 -6.5 7.617 1 76.75 153 ARG A CA 1
ATOM 1171 C C . ARG A 1 153 ? -8.617 -6.805 8.688 1 76.75 153 ARG A C 1
ATOM 1173 O O . ARG A 1 153 ? -9.82 -6.738 8.422 1 76.75 153 ARG A O 1
ATOM 1180 N N . THR A 1 154 ? -8.242 -7.492 9.797 1 68.69 154 THR A N 1
ATOM 1181 C CA . THR A 1 154 ? -9.203 -7.816 10.844 1 68.69 154 THR A CA 1
ATOM 1182 C C . THR A 1 154 ? -8.688 -7.359 12.211 1 68.69 154 THR A C 1
ATOM 1184 O O . THR A 1 154 ? -7.484 -7.172 12.391 1 68.69 154 THR A O 1
ATOM 1187 N N . LYS A 1 155 ? -9.758 -7.105 13.008 1 68.31 155 LYS A N 1
ATOM 1188 C CA . LYS A 1 155 ? -9.445 -6.723 14.383 1 68.31 155 LYS A CA 1
ATOM 1189 C C . LYS A 1 155 ? -9.008 -7.934 15.203 1 68.31 155 LYS A C 1
ATOM 1191 O O . LYS A 1 155 ? -9.688 -8.961 15.211 1 68.31 155 LYS A O 1
ATOM 1196 N N . LEU A 1 156 ? -7.742 -7.926 15.445 1 66.75 156 LEU A N 1
ATOM 1197 C CA . LEU A 1 156 ? -7.191 -9 16.266 1 66.75 156 LEU A CA 1
ATOM 1198 C C . LEU A 1 156 ? -7.199 -8.625 17.734 1 66.75 156 LEU A C 1
ATOM 1200 O O . LEU A 1 156 ? -7.332 -7.441 18.078 1 66.75 156 LEU A O 1
ATOM 1204 N N . SER A 1 157 ? -7.309 -9.586 18.5 1 73.06 157 SER A N 1
ATOM 1205 C CA . SER A 1 157 ? -7.098 -9.344 19.922 1 73.06 157 SER A CA 1
ATOM 1206 C C . SER A 1 157 ? -5.676 -8.859 20.203 1 73.06 157 SER A C 1
ATOM 1208 O O . SER A 1 157 ? -4.719 -9.633 20.094 1 73.06 157 SER A O 1
ATOM 1210 N N . ILE A 1 158 ? -5.637 -7.562 20.219 1 76.75 158 ILE A N 1
ATOM 1211 C CA . ILE A 1 158 ? -4.293 -7 20.312 1 76.75 158 ILE A CA 1
ATOM 1212 C C . ILE A 1 158 ? -4.164 -6.188 21.609 1 76.75 158 ILE A C 1
ATOM 1214 O O . ILE A 1 158 ? -5.168 -5.855 22.234 1 76.75 158 ILE A O 1
ATOM 1218 N N . ASN A 1 159 ? -2.924 -6 22.047 1 85.06 159 ASN A N 1
ATOM 1219 C CA . ASN A 1 159 ? -2.586 -5.098 23.141 1 85.06 159 ASN A CA 1
ATOM 1220 C C . ASN A 1 159 ? -2.635 -3.639 22.703 1 85.06 159 ASN A C 1
ATOM 1222 O O . ASN A 1 159 ? -1.602 -3.051 22.375 1 85.06 159 ASN A O 1
ATOM 1226 N N . GLU A 1 160 ? -3.73 -3.078 22.922 1 88 160 GLU A N 1
ATOM 1227 C CA . GLU A 1 160 ? -3.953 -1.713 22.453 1 88 160 GLU A CA 1
ATOM 1228 C C . GLU A 1 160 ? -3.098 -0.716 23.219 1 88 160 GLU A C 1
ATOM 1230 O O . GLU A 1 160 ? -2.648 0.29 22.672 1 88 160 GLU A O 1
ATOM 1235 N N . SER A 1 161 ? -2.898 -1 24.453 1 89.94 161 SER A N 1
ATOM 1236 C CA . SER A 1 161 ? -2.119 -0.098 25.281 1 89.94 161 SER A CA 1
ATOM 1237 C C . SER A 1 161 ? -0.673 -0.007 24.812 1 89.94 161 SER A C 1
ATOM 1239 O O . SER A 1 161 ? -0.06 1.062 24.875 1 89.94 161 SER A O 1
ATOM 1241 N N . ALA A 1 162 ? -0.201 -1.115 24.406 1 93.06 162 ALA A N 1
ATOM 1242 C CA . ALA A 1 162 ? 1.172 -1.13 23.906 1 93.06 162 ALA A CA 1
ATOM 1243 C C . ALA A 1 162 ? 1.301 -0.307 22.625 1 93.06 162 ALA A C 1
ATOM 1245 O O . ALA A 1 162 ? 2.295 0.396 22.438 1 93.06 162 ALA A O 1
ATOM 1246 N N . ILE A 1 163 ? 0.356 -0.391 21.812 1 94.25 163 ILE A N 1
ATOM 1247 C CA . ILE A 1 163 ? 0.358 0.363 20.562 1 94.25 163 ILE A CA 1
ATOM 1248 C C . ILE A 1 163 ? 0.215 1.854 20.859 1 94.25 163 ILE A C 1
ATOM 1250 O O . ILE A 1 163 ? 0.908 2.682 20.266 1 94.25 163 ILE A O 1
ATOM 1254 N N . LEU A 1 164 ? -0.628 2.197 21.812 1 93.94 164 LEU A N 1
ATOM 1255 C CA . LEU A 1 164 ? -0.811 3.6 22.172 1 93.94 164 LEU A CA 1
ATOM 1256 C C . LEU A 1 164 ? 0.462 4.172 22.781 1 93.94 164 LEU A C 1
ATOM 1258 O O . LEU A 1 164 ? 0.811 5.328 22.531 1 93.94 164 LEU A O 1
ATOM 1262 N N . ARG A 1 165 ? 1.124 3.398 23.516 1 94.12 165 ARG A N 1
ATOM 1263 C CA . ARG A 1 165 ? 2.396 3.838 24.094 1 94.12 165 ARG A CA 1
ATOM 1264 C C . ARG A 1 165 ? 3.414 4.125 22.984 1 94.12 165 ARG A C 1
ATOM 1266 O O . ARG A 1 165 ? 4.191 5.078 23.094 1 94.12 165 ARG A O 1
ATOM 1273 N N . LEU A 1 166 ? 3.402 3.277 22 1 95.5 166 LEU A N 1
ATOM 1274 C CA . LEU A 1 166 ? 4.27 3.496 20.859 1 95.5 166 LEU A CA 1
ATOM 1275 C C . LEU A 1 166 ? 3.932 4.812 20.156 1 95.5 166 LEU A C 1
ATOM 1277 O O . LEU A 1 166 ? 4.832 5.559 19.766 1 95.5 166 LEU A O 1
ATOM 1281 N N . LEU A 1 167 ? 2.646 5.148 20.109 1 95.81 167 LEU A N 1
ATOM 1282 C CA . LEU A 1 167 ? 2.176 6.324 19.375 1 95.81 167 LEU A CA 1
ATOM 1283 C C . LEU A 1 167 ? 2.369 7.586 20.219 1 95.81 167 LEU A C 1
ATOM 1285 O O . LEU A 1 167 ? 2.197 8.695 19.703 1 95.81 167 LEU A O 1
ATOM 1289 N N . GLU A 1 168 ? 2.717 7.438 21.422 1 94.94 168 GLU A N 1
ATOM 1290 C CA . GLU A 1 168 ? 2.967 8.57 22.312 1 94.94 168 GLU A CA 1
ATOM 1291 C C . GLU A 1 168 ? 4.402 9.07 22.172 1 94.94 168 GLU A C 1
ATOM 1293 O O . GLU A 1 168 ? 4.766 10.094 22.766 1 94.94 168 GLU A O 1
ATOM 1298 N N . ARG A 1 169 ? 5.148 8.398 21.422 1 95.56 169 ARG A N 1
ATOM 1299 C CA . ARG A 1 169 ? 6.535 8.805 21.234 1 95.56 169 ARG A CA 1
ATOM 1300 C C . ARG A 1 169 ? 6.621 10.188 20.594 1 95.56 169 ARG A C 1
ATOM 1302 O O . ARG A 1 169 ? 5.75 10.562 19.812 1 95.56 169 ARG A O 1
ATOM 1309 N N . GLN A 1 170 ? 7.68 10.859 20.859 1 95.06 170 GLN A N 1
ATOM 1310 C CA . GLN A 1 170 ? 7.816 12.273 20.547 1 95.06 170 GLN A CA 1
ATOM 1311 C C . GLN A 1 170 ? 7.781 12.5 19.031 1 95.06 170 GLN A C 1
ATOM 1313 O O . GLN A 1 170 ? 7.355 13.555 18.562 1 95.06 170 GLN A O 1
ATOM 1318 N N . TRP A 1 171 ? 8.211 11.539 18.297 1 97.06 171 TRP A N 1
ATOM 1319 C CA . TRP A 1 171 ? 8.289 11.695 16.844 1 97.06 171 TRP A CA 1
ATOM 1320 C C . TRP A 1 171 ? 6.934 12.102 16.266 1 97.06 171 TRP A C 1
ATOM 1322 O O . TRP A 1 171 ? 6.852 13 15.438 1 97.06 171 TRP A O 1
ATOM 1332 N N . PHE A 1 172 ? 5.875 11.578 16.797 1 96.62 172 PHE A N 1
ATOM 1333 C CA . PHE A 1 172 ? 4.547 11.75 16.234 1 96.62 172 PHE A CA 1
ATOM 1334 C C . PHE A 1 172 ? 4.027 13.156 16.5 1 96.62 172 PHE A C 1
ATOM 1336 O O . PHE A 1 172 ? 3.043 13.586 15.891 1 96.62 172 PHE A O 1
ATOM 1343 N N . THR A 1 173 ? 4.703 13.93 17.297 1 94.62 173 THR A N 1
ATOM 1344 C CA . THR A 1 173 ? 4.164 15.219 17.703 1 94.62 173 THR A CA 1
ATOM 1345 C C . THR A 1 173 ? 4.973 16.359 17.094 1 94.62 173 THR A C 1
ATOM 1347 O O . THR A 1 173 ? 4.613 17.531 17.25 1 94.62 173 THR A O 1
ATOM 1350 N N . ARG A 1 174 ? 6.012 16.062 16.375 1 95.69 174 ARG A N 1
ATOM 1351 C CA . ARG A 1 174 ? 6.906 17.109 15.883 1 95.69 174 ARG A CA 1
ATOM 1352 C C . ARG A 1 174 ? 6.441 17.625 14.531 1 95.69 174 ARG A C 1
ATOM 1354 O O . ARG A 1 174 ? 5.906 16.875 13.719 1 95.69 174 ARG A O 1
ATOM 1361 N N . ILE A 1 175 ? 6.723 18.828 14.266 1 96.69 175 ILE A N 1
ATOM 1362 C CA . ILE A 1 175 ? 6.168 19.484 13.094 1 96.69 175 ILE A CA 1
ATOM 1363 C C . ILE A 1 175 ? 6.984 19.109 11.859 1 96.69 175 ILE A C 1
ATOM 1365 O O . ILE A 1 175 ? 6.43 18.922 10.773 1 96.69 175 ILE A O 1
ATOM 1369 N N . TRP A 1 176 ? 8.328 18.938 11.961 1 96.56 176 TRP A N 1
ATOM 1370 C CA . TRP A 1 176 ? 9.172 18.688 10.805 1 96.56 176 TRP A CA 1
ATOM 1371 C C . TRP A 1 176 ? 8.836 17.344 10.172 1 96.56 176 TRP A C 1
ATOM 1373 O O . TRP A 1 176 ? 8.992 17.156 8.961 1 96.56 176 TRP A O 1
ATOM 1383 N N . VAL A 1 177 ? 8.391 16.438 11 1 97.38 177 VAL A N 1
ATOM 1384 C CA . VAL A 1 177 ? 8.156 15.078 10.5 1 97.38 177 VAL A CA 1
ATOM 1385 C C . VAL A 1 177 ? 7.078 15.109 9.422 1 97.38 177 VAL A C 1
ATOM 1387 O O . VAL A 1 177 ? 7.059 14.25 8.531 1 97.38 177 VAL A O 1
ATOM 1390 N N . LEU A 1 178 ? 6.227 16.109 9.461 1 97.44 178 LEU A N 1
ATOM 1391 C CA . LEU A 1 178 ? 5.148 16.234 8.484 1 97.44 178 LEU A CA 1
ATOM 1392 C C . LEU A 1 178 ? 5.707 16.453 7.086 1 97.44 178 LEU A C 1
ATOM 1394 O O . LEU A 1 178 ? 5.332 15.758 6.141 1 97.44 178 LEU A O 1
ATOM 1398 N N . GLN A 1 179 ? 6.625 17.359 6.934 1 97.62 179 GLN A N 1
ATOM 1399 C CA . GLN A 1 179 ? 7.25 17.609 5.641 1 97.62 179 GLN A CA 1
ATOM 1400 C C . GLN A 1 179 ? 8.086 16.406 5.191 1 97.62 179 GLN A C 1
ATOM 1402 O O . GLN A 1 179 ? 8.086 16.047 4.012 1 97.62 179 GLN A O 1
ATOM 1407 N N . GLU A 1 180 ? 8.766 15.836 6.121 1 98.12 180 GLU A N 1
ATOM 1408 C CA . GLU A 1 180 ? 9.672 14.727 5.828 1 98.12 180 GLU A CA 1
ATOM 1409 C C . GLU A 1 180 ? 8.922 13.539 5.246 1 98.12 180 GLU A C 1
ATOM 1411 O O . GLU A 1 180 ? 9.312 12.992 4.215 1 98.12 180 GLU A O 1
ATOM 1416 N N . VAL A 1 181 ? 7.836 13.188 5.879 1 97.94 181 VAL A N 1
ATOM 1417 C CA . VAL A 1 181 ? 7.09 12.023 5.402 1 97.94 181 VAL A CA 1
ATOM 1418 C C . VAL A 1 181 ? 6.207 12.422 4.223 1 97.94 181 VAL A C 1
ATOM 1420 O O . VAL A 1 181 ? 5.891 11.594 3.367 1 97.94 181 VAL A O 1
ATOM 1423 N N . ALA A 1 182 ? 5.785 13.688 4.152 1 96.94 182 ALA A N 1
ATOM 1424 C CA . ALA A 1 182 ? 5.023 14.156 3 1 96.94 182 ALA A CA 1
ATOM 1425 C C . ALA A 1 182 ? 5.867 14.117 1.729 1 96.94 182 ALA A C 1
ATOM 1427 O O . ALA A 1 182 ? 5.34 13.93 0.631 1 96.94 182 ALA A O 1
ATOM 1428 N N . ALA A 1 183 ? 7.152 14.312 1.875 1 96.56 183 ALA A N 1
ATOM 1429 C CA . ALA A 1 183 ? 8.07 14.336 0.736 1 96.56 183 ALA A CA 1
ATOM 1430 C C . ALA A 1 183 ? 8.492 12.93 0.344 1 96.56 183 ALA A C 1
ATOM 1432 O O . ALA A 1 183 ? 8.898 12.688 -0.795 1 96.56 183 ALA A O 1
ATOM 1433 N N . ALA A 1 184 ? 8.406 11.992 1.207 1 96.88 184 ALA A N 1
ATOM 1434 C CA . ALA A 1 184 ? 8.953 10.648 1.048 1 96.88 184 ALA A CA 1
ATOM 1435 C C . ALA A 1 184 ? 8.219 9.883 -0.05 1 96.88 184 ALA A C 1
ATOM 1437 O O . ALA A 1 184 ? 7 9.992 -0.178 1 96.88 184 ALA A O 1
ATOM 1438 N N . ARG A 1 185 ? 8.969 9.094 -0.825 1 95 185 ARG A N 1
ATOM 1439 C CA . ARG A 1 185 ? 8.375 8.211 -1.816 1 95 185 ARG A CA 1
ATOM 1440 C C . ARG A 1 185 ? 8.227 6.793 -1.265 1 95 185 ARG A C 1
ATOM 1442 O O . ARG A 1 185 ? 7.477 5.984 -1.816 1 95 185 ARG A O 1
ATOM 1449 N N . HIS A 1 186 ? 8.906 6.52 -0.296 1 96.19 186 HIS A N 1
ATOM 1450 C CA . HIS A 1 186 ? 8.844 5.289 0.481 1 96.19 186 HIS A CA 1
ATOM 1451 C C . HIS A 1 186 ? 9.234 5.531 1.935 1 96.19 186 HIS A C 1
ATOM 1453 O O . HIS A 1 186 ? 10.195 6.258 2.209 1 96.19 186 HIS A O 1
ATOM 1459 N N . VAL A 1 187 ? 8.414 4.988 2.842 1 98 187 VAL A N 1
ATOM 1460 C CA . VAL A 1 187 ? 8.688 5.223 4.258 1 98 187 VAL A CA 1
ATOM 1461 C C . VAL A 1 187 ? 8.898 3.887 4.969 1 98 187 VAL A C 1
ATOM 1463 O O . VAL A 1 187 ? 8.117 2.949 4.793 1 98 187 VAL A O 1
ATOM 1466 N N . LEU A 1 188 ? 9.953 3.773 5.699 1 97.56 188 LEU A N 1
ATOM 1467 C CA . LEU A 1 188 ? 10.242 2.658 6.594 1 97.56 188 LEU A CA 1
ATOM 1468 C C . LEU A 1 188 ? 10.25 3.115 8.047 1 97.56 188 LEU A C 1
ATOM 1470 O O . LEU A 1 188 ? 10.961 4.055 8.406 1 97.56 188 LEU A O 1
ATOM 1474 N N . ILE A 1 189 ? 9.445 2.512 8.844 1 98 189 ILE A N 1
ATOM 1475 C CA . ILE A 1 189 ? 9.375 2.867 10.258 1 98 189 ILE A CA 1
ATOM 1476 C C . ILE A 1 189 ? 10.188 1.868 11.086 1 98 189 ILE A C 1
ATOM 1478 O O . ILE A 1 189 ? 10.016 0.655 10.945 1 98 189 ILE A O 1
ATOM 1482 N N . LYS A 1 190 ? 11.039 2.424 11.883 1 97 190 LYS A N 1
ATOM 1483 C CA . LYS A 1 190 ? 11.945 1.592 12.672 1 97 190 LYS A CA 1
ATOM 1484 C C . LYS A 1 190 ? 11.875 1.95 14.148 1 97 190 LYS A C 1
ATOM 1486 O O . LYS A 1 190 ? 11.812 3.129 14.508 1 97 190 LYS A O 1
ATOM 1491 N N . CYS A 1 191 ? 11.82 0.999 15.008 1 97 191 CYS A N 1
ATOM 1492 C CA . CYS A 1 191 ? 11.906 1.1 16.469 1 97 191 CYS A CA 1
ATOM 1493 C C . CYS A 1 191 ? 12.812 0.013 17.031 1 97 191 CYS A C 1
ATOM 1495 O O . CYS A 1 191 ? 12.414 -1.148 17.125 1 97 191 CYS A O 1
ATOM 1497 N N . GLY A 1 192 ? 13.992 0.457 17.438 1 94.75 192 GLY A N 1
ATOM 1498 C CA . GLY A 1 192 ? 14.977 -0.564 17.766 1 94.75 192 GLY A CA 1
ATOM 1499 C C . GLY A 1 192 ? 15.297 -1.469 16.594 1 94.75 192 GLY A C 1
ATOM 1500 O O . GLY A 1 192 ? 15.617 -0.989 15.5 1 94.75 192 GLY A O 1
ATOM 1501 N N . PRO A 1 193 ? 15.242 -2.758 16.828 1 92.38 193 PRO A N 1
ATOM 1502 C CA . PRO A 1 193 ? 15.562 -3.678 15.734 1 92.38 193 PRO A CA 1
ATOM 1503 C C . PRO A 1 193 ? 14.375 -3.955 14.828 1 92.38 193 PRO A C 1
ATOM 1505 O O . PRO A 1 193 ? 14.531 -4.531 13.75 1 92.38 193 PRO A O 1
ATOM 1508 N N . THR A 1 194 ? 13.188 -3.572 15.219 1 93.94 194 THR A N 1
ATOM 1509 C CA . THR A 1 194 ? 11.977 -3.908 14.477 1 93.94 194 THR A CA 1
ATOM 1510 C C . THR A 1 194 ? 11.672 -2.848 13.422 1 93.94 194 THR A C 1
ATOM 1512 O O . THR A 1 194 ? 11.844 -1.652 13.672 1 93.94 194 THR A O 1
ATOM 1515 N N . GLU A 1 195 ? 11.312 -3.357 12.258 1 95.06 195 GLU A N 1
ATOM 1516 C CA . GLU A 1 195 ? 10.977 -2.471 11.141 1 95.06 195 GLU A CA 1
ATOM 1517 C C . GLU A 1 195 ? 9.625 -2.828 10.539 1 95.06 195 GLU A C 1
ATOM 1519 O O . GLU A 1 195 ? 9.219 -3.994 10.555 1 95.06 195 GLU A O 1
ATOM 1524 N N . ILE A 1 196 ? 8.891 -1.863 10.062 1 96.06 196 ILE A N 1
ATOM 1525 C CA . ILE A 1 196 ? 7.617 -2.064 9.383 1 96.06 196 ILE A CA 1
ATOM 1526 C C . ILE A 1 196 ? 7.488 -1.067 8.234 1 96.06 196 ILE A C 1
ATOM 1528 O O . ILE A 1 196 ? 7.961 0.066 8.328 1 96.06 196 ILE A O 1
ATOM 1532 N N . ASP A 1 197 ? 6.922 -1.54 7.145 1 96.81 197 ASP A N 1
ATOM 1533 C CA . ASP A 1 197 ? 6.629 -0.652 6.023 1 96.81 197 ASP A CA 1
ATOM 1534 C C . ASP A 1 197 ? 5.637 0.436 6.43 1 96.81 197 ASP A C 1
ATOM 1536 O O . ASP A 1 197 ? 4.68 0.17 7.16 1 96.81 197 ASP A O 1
ATOM 1540 N N . GLY A 1 198 ? 5.887 1.645 5.953 1 97.81 198 GLY A N 1
ATOM 1541 C CA . GLY A 1 198 ? 5.031 2.762 6.32 1 97.81 198 GLY A CA 1
ATOM 1542 C C . GLY A 1 198 ? 3.578 2.555 5.93 1 97.81 198 GLY A C 1
ATOM 1543 O O . GLY A 1 198 ? 2.67 2.898 6.688 1 97.81 198 GLY A O 1
ATOM 1544 N N . TYR A 1 199 ? 3.346 2.082 4.746 1 96.75 199 TYR A N 1
ATOM 1545 C CA . TYR A 1 199 ? 1.979 1.834 4.305 1 96.75 199 TYR A CA 1
ATOM 1546 C C . TYR A 1 199 ? 1.3 0.791 5.184 1 96.75 199 TYR A C 1
ATOM 1548 O O . TYR A 1 199 ? 0.133 0.944 5.551 1 96.75 199 TYR A O 1
ATOM 1556 N N . ALA A 1 200 ? 2.035 -0.267 5.488 1 96.44 200 ALA A N 1
ATOM 1557 C CA . ALA A 1 200 ? 1.503 -1.306 6.367 1 96.44 200 ALA A CA 1
ATOM 1558 C C . ALA A 1 200 ? 1.177 -0.742 7.746 1 96.44 200 ALA A C 1
ATOM 1560 O O . ALA A 1 200 ? 0.155 -1.093 8.344 1 96.44 200 ALA A O 1
ATOM 1561 N N . PHE A 1 201 ? 2.029 0.066 8.219 1 97.19 201 PHE A N 1
ATOM 1562 C CA . PHE A 1 201 ? 1.826 0.689 9.516 1 97.19 201 PHE A CA 1
ATOM 1563 C C . PHE A 1 201 ? 0.511 1.459 9.555 1 97.19 201 PHE A C 1
ATOM 1565 O O . PHE A 1 201 ? -0.298 1.275 10.461 1 97.19 201 PHE A O 1
ATOM 1572 N N . CYS A 1 202 ? 0.263 2.299 8.57 1 95.81 202 CYS A N 1
ATOM 1573 C CA . CYS A 1 202 ? -0.931 3.135 8.516 1 95.81 202 CYS A CA 1
ATOM 1574 C C . CYS A 1 202 ? -2.178 2.291 8.281 1 95.81 202 CYS A C 1
ATOM 1576 O O . CYS A 1 202 ? -3.221 2.531 8.891 1 95.81 202 CYS A O 1
ATOM 1578 N N . SER A 1 203 ? -2.055 1.295 7.398 1 93.88 203 SER A N 1
ATOM 1579 C CA . SER A 1 203 ? -3.172 0.393 7.141 1 93.88 203 SER A CA 1
ATOM 1580 C C . SER A 1 203 ? -3.541 -0.403 8.391 1 93.88 203 SER A C 1
ATOM 1582 O O . SER A 1 203 ? -4.719 -0.657 8.641 1 93.88 203 SER A O 1
ATOM 1584 N N . GLY A 1 204 ? -2.492 -0.785 9.062 1 94.06 204 GLY A N 1
ATOM 1585 C CA . GLY A 1 204 ? -2.73 -1.505 10.305 1 94.06 204 GLY A CA 1
ATOM 1586 C C . GLY A 1 204 ? -3.457 -0.675 11.344 1 94.06 204 GLY A C 1
ATOM 1587 O O . GLY A 1 204 ? -4.379 -1.162 12 1 94.06 204 GLY A O 1
ATOM 1588 N N . LEU A 1 205 ? -3.02 0.558 11.492 1 93.06 205 LEU A N 1
ATOM 1589 C CA . LEU A 1 205 ? -3.686 1.454 12.43 1 93.06 205 LEU A CA 1
ATOM 1590 C C . LEU A 1 205 ? -5.145 1.658 12.047 1 93.06 205 LEU A C 1
ATOM 1592 O O . LEU A 1 205 ? -6.02 1.712 12.914 1 93.06 205 LEU A O 1
ATOM 1596 N N . SER A 1 206 ? -5.391 1.8 10.789 1 90.25 206 SER A N 1
ATOM 1597 C CA . SER A 1 206 ? -6.758 1.958 10.305 1 90.25 206 SER A CA 1
ATOM 1598 C C . SER A 1 206 ? -7.598 0.719 10.602 1 90.25 206 SER A C 1
ATOM 1600 O O . SER A 1 206 ? -8.758 0.83 11 1 90.25 206 SER A O 1
ATOM 1602 N N . ALA A 1 207 ? -7.027 -0.428 10.375 1 89.69 207 ALA A N 1
ATOM 1603 C CA . ALA A 1 207 ? -7.734 -1.688 10.602 1 89.69 207 ALA A CA 1
ATOM 1604 C C . ALA A 1 207 ? -8.039 -1.883 12.086 1 89.69 207 ALA A C 1
ATOM 1606 O O . ALA A 1 207 ? -9.102 -2.391 12.445 1 89.69 207 ALA A O 1
ATOM 1607 N N . LEU A 1 208 ? -7.117 -1.506 12.898 1 89.31 208 LEU A N 1
ATOM 1608 C CA . LEU A 1 208 ? -7.273 -1.7 14.336 1 89.31 208 LEU A CA 1
ATOM 1609 C C . LEU A 1 208 ? -8.305 -0.73 14.906 1 89.31 208 LEU A C 1
ATOM 1611 O O . LEU A 1 208 ? -8.938 -1.021 15.922 1 89.31 208 LEU A O 1
ATOM 1615 N N . ASP A 1 209 ? -8.492 0.433 14.289 1 87.06 209 ASP A N 1
ATOM 1616 C CA . ASP A 1 209 ? -9.461 1.437 14.727 1 87.06 209 ASP A CA 1
ATOM 1617 C C . ASP A 1 209 ? -9.375 1.667 16.234 1 87.06 209 ASP A C 1
ATOM 1619 O O . ASP A 1 209 ? -10.367 1.522 16.938 1 87.06 209 ASP A O 1
ATOM 1623 N N . LEU A 1 210 ? -8.195 2.045 16.672 1 87.5 210 LEU A N 1
ATOM 1624 C CA . LEU A 1 210 ? -7.898 2.207 18.094 1 87.5 210 LEU A CA 1
ATOM 1625 C C . LEU A 1 210 ? -8.82 3.242 18.734 1 87.5 210 LEU A C 1
ATOM 1627 O O . LEU A 1 210 ? -9.281 4.168 18.062 1 87.5 210 LEU A O 1
ATOM 1631 N N . SER A 1 211 ? -9.047 2.994 20.047 1 85.25 211 SER A N 1
ATOM 1632 C CA . SER A 1 211 ? -9.797 3.953 20.844 1 85.25 211 SER A CA 1
ATOM 1633 C C . SER A 1 211 ? -8.875 4.984 21.484 1 85.25 211 SER A C 1
ATOM 1635 O O . SER A 1 211 ? -7.887 4.625 22.141 1 85.25 211 SER A O 1
ATOM 1637 N N . TYR A 1 212 ? -8.992 6.324 21.062 1 83.94 212 TYR A N 1
ATOM 1638 C CA . TYR A 1 212 ? -8.164 7.398 21.594 1 83.94 212 TYR A CA 1
ATOM 1639 C C . TYR A 1 212 ? -8.836 8.055 22.797 1 83.94 212 TYR A C 1
ATOM 1641 O O . TYR A 1 212 ? -8.594 9.234 23.078 1 83.94 212 TYR A O 1
ATOM 1649 N N . GLU A 1 213 ? -9.594 7.359 23.516 1 81.75 213 GLU A N 1
ATOM 1650 C CA . GLU A 1 213 ? -10.328 7.918 24.641 1 81.75 213 GLU A CA 1
ATOM 1651 C C . GLU A 1 213 ? -9.391 8.43 25.719 1 81.75 213 GLU A C 1
ATOM 1653 O O . GLU A 1 213 ? -9.625 9.484 26.312 1 81.75 213 GLU A O 1
ATOM 1658 N N . THR A 1 214 ? -8.328 7.727 25.969 1 80.25 214 THR A N 1
ATOM 1659 C CA . THR A 1 214 ? -7.391 8.094 27.016 1 80.25 214 THR A CA 1
ATOM 1660 C C . THR A 1 214 ? -6.406 9.148 26.516 1 80.25 214 THR A C 1
ATOM 1662 O O . THR A 1 214 ? -5.734 9.805 27.328 1 80.25 214 THR A O 1
ATOM 1665 N N . HIS A 1 215 ? -6.328 9.344 25.25 1 83.44 215 HIS A N 1
ATOM 1666 C CA . HIS A 1 215 ? -5.398 10.289 24.641 1 83.44 215 HIS A CA 1
ATOM 1667 C C . HIS A 1 215 ? -6.051 11.047 23.5 1 83.44 215 HIS A C 1
ATOM 1669 O O . HIS A 1 215 ? -5.609 10.945 22.344 1 83.44 215 HIS A O 1
ATOM 1675 N N . PRO A 1 216 ? -6.922 11.836 23.797 1 80.19 216 PRO A N 1
ATOM 1676 C CA . PRO A 1 216 ? -7.688 12.492 22.734 1 80.19 216 PRO A CA 1
ATOM 1677 C C . PRO A 1 216 ? -6.832 13.406 21.875 1 80.19 216 PRO A C 1
ATOM 1679 O O . PRO A 1 216 ? -7.102 13.57 20.672 1 80.19 216 PRO A O 1
ATOM 1682 N N . ASP A 1 217 ? -5.781 13.953 22.422 1 81.94 217 ASP A N 1
ATOM 1683 C CA . ASP A 1 217 ? -4.945 14.906 21.688 1 81.94 217 ASP A CA 1
ATOM 1684 C C . ASP A 1 217 ? -4.047 14.188 20.688 1 81.94 217 ASP A C 1
ATOM 1686 O O . ASP A 1 217 ? -3.49 14.812 19.781 1 81.94 217 ASP A O 1
ATOM 1690 N N . LEU A 1 218 ? -4.004 12.938 20.891 1 87.94 218 LEU A N 1
ATOM 1691 C CA . LEU A 1 218 ? -3.098 12.156 20.062 1 87.94 218 LEU A CA 1
ATOM 1692 C C . LEU A 1 218 ? -3.744 11.82 18.719 1 87.94 218 LEU A C 1
ATOM 1694 O O . LEU A 1 218 ? -3.053 11.688 17.703 1 87.94 218 LEU A O 1
ATOM 1698 N N . ARG A 1 219 ? -4.984 11.711 18.688 1 86.25 219 ARG A N 1
ATOM 1699 C CA . ARG A 1 219 ? -5.711 11.219 17.531 1 86.25 219 ARG A CA 1
ATOM 1700 C C . ARG A 1 219 ? -5.488 12.117 16.328 1 86.25 219 ARG A C 1
ATOM 1702 O O . ARG A 1 219 ? -5.125 11.641 15.242 1 86.25 219 ARG A O 1
ATOM 1709 N N . PRO A 1 220 ? -5.641 13.438 16.484 1 84.88 220 PRO A N 1
ATOM 1710 C CA . PRO A 1 220 ? -5.434 14.289 15.312 1 84.88 220 PRO A CA 1
ATOM 1711 C C . PRO A 1 220 ? -3.992 14.266 14.812 1 84.88 220 PRO A C 1
ATOM 1713 O O . PRO A 1 220 ? -3.75 14.383 13.609 1 84.88 220 PRO A O 1
ATOM 1716 N N . LEU A 1 221 ? -3.068 14.156 15.695 1 91.12 221 LEU A N 1
ATOM 1717 C CA . LEU A 1 221 ? -1.656 14.133 15.328 1 91.12 221 LEU A CA 1
ATOM 1718 C C . LEU A 1 221 ? -1.326 12.875 14.523 1 91.12 221 LEU A C 1
ATOM 1720 O O . LEU A 1 221 ? -0.667 12.953 13.484 1 91.12 221 LEU A O 1
ATOM 1724 N N . ILE A 1 222 ? -1.819 11.773 14.992 1 92.56 222 ILE A N 1
ATOM 1725 C CA . ILE A 1 222 ? -1.55 10.5 14.344 1 92.56 222 ILE A CA 1
ATOM 1726 C C . ILE A 1 222 ? -2.246 10.453 12.984 1 92.56 222 ILE A C 1
ATOM 1728 O O . ILE A 1 222 ? -1.681 9.953 12.008 1 92.56 222 ILE A O 1
ATOM 1732 N N . ARG A 1 223 ? -3.398 10.93 12.945 1 88.88 223 ARG A N 1
ATOM 1733 C CA . ARG A 1 223 ? -4.16 10.938 11.703 1 88.88 223 ARG A CA 1
ATOM 1734 C C . ARG A 1 223 ? -3.426 11.711 10.609 1 88.88 223 ARG A C 1
ATOM 1736 O O . ARG A 1 223 ? -3.367 11.266 9.461 1 88.88 223 ARG A O 1
ATOM 1743 N N . SER A 1 224 ? -2.891 12.82 10.953 1 90.19 224 SER A N 1
ATOM 1744 C CA . SER A 1 224 ? -2.176 13.664 10 1 90.19 224 SER A CA 1
ATOM 1745 C C . SER A 1 224 ? -0.942 12.953 9.453 1 90.19 224 SER A C 1
ATOM 1747 O O . SER A 1 224 ? -0.723 12.914 8.242 1 90.19 224 SER A O 1
ATOM 1749 N N . VAL A 1 225 ? -0.219 12.406 10.344 1 94.62 225 VAL A N 1
ATOM 1750 C CA . VAL A 1 225 ? 1.018 11.742 9.953 1 94.62 225 VAL A CA 1
ATOM 1751 C C . VAL A 1 225 ? 0.694 10.492 9.141 1 94.62 225 VAL A C 1
ATOM 1753 O O . VAL A 1 225 ? 1.343 10.219 8.125 1 94.62 225 VAL A O 1
ATOM 1756 N N . ALA A 1 226 ? -0.312 9.734 9.594 1 93.94 226 ALA A N 1
ATOM 1757 C CA . ALA A 1 226 ? -0.71 8.508 8.906 1 93.94 226 ALA A CA 1
ATOM 1758 C C . ALA A 1 226 ? -1.203 8.812 7.492 1 93.94 226 ALA A C 1
ATOM 1760 O O . ALA A 1 226 ? -0.903 8.07 6.551 1 93.94 226 ALA A O 1
ATOM 1761 N N . TYR A 1 227 ? -1.959 9.859 7.363 1 91.94 227 TYR A N 1
ATOM 1762 C CA . TYR A 1 227 ? -2.449 10.281 6.055 1 91.94 227 TYR A CA 1
ATOM 1763 C C . TYR A 1 227 ? -1.293 10.547 5.098 1 91.94 227 TYR A C 1
ATOM 1765 O O . TYR A 1 227 ? -1.311 10.102 3.949 1 91.94 227 TYR A O 1
ATOM 1773 N N . LEU A 1 228 ? -0.315 11.266 5.547 1 94.94 228 LEU A N 1
ATOM 1774 C CA . LEU A 1 228 ? 0.825 11.648 4.719 1 94.94 228 LEU A CA 1
ATOM 1775 C C . LEU A 1 228 ? 1.675 10.43 4.375 1 94.94 228 LEU A C 1
ATOM 1777 O O . LEU A 1 228 ? 2.121 10.281 3.234 1 94.94 228 LEU A O 1
ATOM 1781 N N . ILE A 1 229 ? 1.922 9.516 5.316 1 97.19 229 ILE A N 1
ATOM 1782 C CA . ILE A 1 229 ? 2.723 8.312 5.094 1 97.19 229 ILE A CA 1
ATOM 1783 C C . ILE A 1 229 ? 2.025 7.41 4.082 1 97.19 229 ILE A C 1
ATOM 1785 O O . ILE A 1 229 ? 2.668 6.852 3.188 1 97.19 229 ILE A O 1
ATOM 1789 N N . ARG A 1 230 ? 0.75 7.242 4.203 1 93.44 230 ARG A N 1
ATOM 1790 C CA . ARG A 1 230 ? -0.034 6.379 3.326 1 93.44 230 ARG A CA 1
ATOM 1791 C C . ARG A 1 230 ? 0.102 6.812 1.869 1 93.44 230 ARG A C 1
ATOM 1793 O O . ARG A 1 230 ? 0.082 5.977 0.963 1 93.44 230 ARG A O 1
ATOM 1800 N N . GLY A 1 231 ? 0.252 8.07 1.669 1 93.31 231 GLY A N 1
ATOM 1801 C CA . GLY A 1 231 ? 0.324 8.602 0.316 1 93.31 231 GLY A CA 1
ATOM 1802 C C . GLY A 1 231 ? 1.691 8.43 -0.318 1 93.31 231 GLY A C 1
ATOM 1803 O O . GLY A 1 231 ? 1.852 8.633 -1.524 1 93.31 231 GLY A O 1
ATOM 1804 N N . ALA A 1 232 ? 2.652 8.008 0.399 1 95.12 232 ALA A N 1
ATOM 1805 C CA . ALA A 1 232 ? 4.031 7.957 -0.073 1 95.12 232 ALA A CA 1
ATOM 1806 C C . ALA A 1 232 ? 4.16 7.07 -1.309 1 95.12 232 ALA A C 1
ATOM 1808 O O . ALA A 1 232 ? 4.789 7.457 -2.295 1 95.12 232 ALA A O 1
ATOM 1809 N N . ALA A 1 233 ? 3.504 5.949 -1.302 1 93.12 233 ALA A N 1
ATOM 1810 C CA . ALA A 1 233 ? 3.635 4.965 -2.375 1 93.12 233 ALA A CA 1
ATOM 1811 C C . ALA A 1 233 ? 3.016 5.48 -3.67 1 93.12 233 ALA A C 1
ATOM 1813 O O . ALA A 1 233 ? 3.367 5.023 -4.758 1 93.12 233 ALA A O 1
ATOM 1814 N N . PHE A 1 234 ? 2.137 6.453 -3.635 1 93.69 234 PHE A N 1
ATOM 1815 C CA . PHE A 1 234 ? 1.362 6.883 -4.793 1 93.69 234 PHE A CA 1
ATOM 1816 C C . PHE A 1 234 ? 1.961 8.141 -5.41 1 93.69 234 PHE A C 1
ATOM 1818 O O . PHE A 1 234 ? 1.529 8.578 -6.477 1 93.69 234 PHE A O 1
ATOM 1825 N N . ARG A 1 235 ? 2.92 8.641 -4.805 1 92.5 235 ARG A N 1
ATOM 1826 C CA . ARG A 1 235 ? 3.514 9.883 -5.281 1 92.5 235 ARG A CA 1
ATOM 1827 C C . ARG A 1 235 ? 4.43 9.633 -6.473 1 92.5 235 ARG A C 1
ATOM 1829 O O . ARG A 1 235 ? 5.105 8.602 -6.539 1 92.5 235 ARG A O 1
ATOM 1836 N N . SER A 1 236 ? 4.441 10.648 -7.316 1 86.69 236 SER A N 1
ATOM 1837 C CA . SER A 1 236 ? 5.348 10.57 -8.461 1 86.69 236 SER A CA 1
ATOM 1838 C C . SER A 1 236 ? 6.805 10.625 -8.016 1 86.69 236 SER A C 1
ATOM 1840 O O . SER A 1 236 ? 7.152 11.383 -7.102 1 86.69 236 SER A O 1
ATOM 1842 N N . ARG A 1 237 ? 7.57 9.867 -8.609 1 79.56 237 ARG A N 1
ATOM 1843 C CA . ARG A 1 237 ? 8.984 9.812 -8.234 1 79.56 237 ARG A CA 1
ATOM 1844 C C . ARG A 1 237 ? 9.797 10.812 -9.047 1 79.56 237 ARG A C 1
ATOM 1846 O O . ARG A 1 237 ? 10.992 10.984 -8.805 1 79.56 237 ARG A O 1
ATOM 1853 N N . CYS A 1 238 ? 9.07 11.453 -9.953 1 74.56 238 CYS A N 1
ATOM 1854 C CA . CYS A 1 238 ? 9.695 12.562 -10.656 1 74.56 238 CYS A CA 1
ATOM 1855 C C . CYS A 1 238 ? 9.422 13.883 -9.945 1 74.56 238 CYS A C 1
ATOM 1857 O O . CYS A 1 238 ? 8.273 14.328 -9.867 1 74.56 238 CYS A O 1
ATOM 1859 N N . ALA A 1 239 ? 10.359 14.273 -9.117 1 63.38 239 ALA A N 1
ATOM 1860 C CA . ALA A 1 239 ? 10.188 15.523 -8.391 1 63.38 239 ALA A CA 1
ATOM 1861 C C . ALA A 1 239 ? 10.375 16.734 -9.312 1 63.38 239 ALA A C 1
ATOM 1863 O O . ALA A 1 239 ? 11.453 16.922 -9.883 1 63.38 239 ALA A O 1
ATOM 1864 N N . THR A 1 240 ? 9.227 17.312 -9.844 1 60.47 240 THR A N 1
ATOM 1865 C CA . THR A 1 240 ? 9.367 18.406 -10.797 1 60.47 240 THR A CA 1
ATOM 1866 C C . THR A 1 240 ? 9.266 19.75 -10.086 1 60.47 240 THR A C 1
ATOM 1868 O O . THR A 1 240 ? 8.477 19.906 -9.156 1 60.47 240 THR A O 1
ATOM 1871 N N . SER A 1 241 ? 10.383 20.438 -10.172 1 59.16 241 SER A N 1
ATOM 1872 C CA . SER A 1 241 ? 10.391 21.828 -9.727 1 59.16 241 SER A CA 1
ATOM 1873 C C . SER A 1 241 ? 9.547 22.719 -10.633 1 59.16 241 SER A C 1
ATOM 1875 O O . SER A 1 241 ? 9.539 22.531 -11.852 1 59.16 241 SER A O 1
ATOM 1877 N N . GLN A 1 242 ? 8.406 23.156 -10.148 1 55.97 242 GLN A N 1
ATOM 1878 C CA . GLN A 1 242 ? 7.695 24.188 -10.891 1 55.97 242 GLN A CA 1
ATOM 1879 C C . GLN A 1 242 ? 8.359 25.547 -10.695 1 55.97 242 GLN A C 1
ATOM 1881 O O . GLN A 1 242 ? 8.625 25.969 -9.57 1 55.97 242 GLN A O 1
ATOM 1886 N N . LEU A 1 243 ? 8.398 26.328 -11.773 1 55 243 LEU A N 1
ATOM 1887 C CA . LEU A 1 243 ? 8.742 27.734 -11.93 1 55 243 LEU A CA 1
ATOM 1888 C C . LEU A 1 243 ? 9.914 28.109 -11.023 1 55 243 LEU A C 1
ATOM 1890 O O . LEU A 1 243 ? 9.898 29.172 -10.398 1 55 243 LEU A O 1
ATOM 1894 N N . GLY A 1 244 ? 10.859 27.125 -10.758 1 63.91 244 GLY A N 1
ATOM 1895 C CA . GLY A 1 244 ? 12.07 27.562 -10.078 1 63.91 244 GLY A CA 1
ATOM 1896 C C . GLY A 1 244 ? 12.078 27.219 -8.594 1 63.91 244 GLY A C 1
ATOM 1897 O O . GLY A 1 244 ? 13.094 27.375 -7.922 1 63.91 244 GLY A O 1
ATOM 1898 N N . ARG A 1 245 ? 10.984 26.984 -7.961 1 78.31 245 ARG A N 1
ATOM 1899 C CA . ARG A 1 245 ? 10.93 26.594 -6.555 1 78.31 245 ARG A CA 1
ATOM 1900 C C . ARG A 1 245 ? 10.406 25.172 -6.391 1 78.31 245 ARG A C 1
ATOM 1902 O O . ARG A 1 245 ? 9.453 24.781 -7.062 1 78.31 245 ARG A O 1
ATOM 1909 N N . PHE A 1 246 ? 11.125 24.516 -5.566 1 85.94 246 PHE A N 1
ATOM 1910 C CA . PHE A 1 246 ? 10.641 23.172 -5.277 1 85.94 246 PHE A CA 1
ATOM 1911 C C . PHE A 1 246 ? 9.609 23.188 -4.152 1 85.94 246 PHE A C 1
ATOM 1913 O O . PHE A 1 246 ? 9.836 23.828 -3.115 1 85.94 246 PHE A O 1
ATOM 1920 N N . SER A 1 247 ? 8.484 22.641 -4.406 1 90.62 247 SER A N 1
ATOM 1921 C CA . SER A 1 247 ? 7.438 22.484 -3.398 1 90.62 247 SER A CA 1
ATOM 1922 C C . SER A 1 247 ? 6.664 21.188 -3.584 1 90.62 247 SER A C 1
ATOM 1924 O O . SER A 1 247 ? 6.555 20.688 -4.703 1 90.62 247 SER A O 1
ATOM 1926 N N . LEU A 1 248 ? 6.254 20.672 -2.535 1 92.5 248 LEU A N 1
ATOM 1927 C CA . LEU A 1 248 ? 5.469 19.438 -2.58 1 92.5 248 LEU A CA 1
ATOM 1928 C C . LEU A 1 248 ? 4.047 19.719 -3.059 1 92.5 248 LEU A C 1
ATOM 1930 O O . LEU A 1 248 ? 3.312 18.797 -3.41 1 92.5 248 LEU A O 1
ATOM 1934 N N . ASP A 1 249 ? 3.619 20.938 -3.035 1 90.06 249 ASP A N 1
ATOM 1935 C CA . ASP A 1 249 ? 2.344 21.391 -3.584 1 90.06 249 ASP A CA 1
ATOM 1936 C C . ASP A 1 249 ? 1.175 20.641 -2.936 1 90.06 249 ASP A C 1
ATOM 1938 O O . ASP A 1 249 ? 0.323 20.094 -3.631 1 90.06 249 ASP A O 1
ATOM 1942 N N . ILE A 1 250 ? 1.142 20.625 -1.688 1 90.69 250 ILE A N 1
ATOM 1943 C CA . ILE A 1 250 ? 0.107 19.891 -0.964 1 90.69 250 ILE A CA 1
ATOM 1944 C C . ILE A 1 250 ? -1.141 20.766 -0.83 1 90.69 250 ILE A C 1
ATOM 1946 O O . ILE A 1 250 ? -2.211 20.406 -1.327 1 90.69 250 ILE A O 1
ATOM 1950 N N . CYS A 1 251 ? -0.973 21.922 -0.219 1 91.38 251 CYS A N 1
ATOM 1951 C CA . CYS A 1 251 ? -2.031 22.922 -0.071 1 91.38 251 CYS A CA 1
ATOM 1952 C C . CYS A 1 251 ? -1.452 24.281 0.274 1 91.38 251 CYS A C 1
ATOM 1954 O O . CYS A 1 251 ? -0.232 24.453 0.325 1 91.38 251 CYS A O 1
ATOM 1956 N N . SER A 1 252 ? -2.383 25.234 0.396 1 93.69 252 SER A N 1
ATOM 1957 C CA . SER A 1 252 ? -1.908 26.578 0.668 1 93.69 252 SER A CA 1
ATOM 1958 C C . SER A 1 252 ? -1.271 26.688 2.051 1 93.69 252 SER A C 1
ATOM 1960 O O . SER A 1 252 ? -1.542 25.859 2.924 1 93.69 252 SER A O 1
ATOM 1962 N N . LEU A 1 253 ? -0.362 27.609 2.23 1 95.62 253 LEU A N 1
ATOM 1963 C CA . LEU A 1 253 ? 0.34 27.781 3.5 1 95.62 253 LEU A CA 1
ATOM 1964 C C . LEU A 1 253 ? -0.646 28.016 4.637 1 95.62 253 LEU A C 1
ATOM 1966 O O . LEU A 1 253 ? -0.457 27.516 5.746 1 95.62 253 LEU A O 1
ATOM 1970 N N . GLY A 1 254 ? -1.713 28.812 4.367 1 95.25 254 GLY A N 1
ATOM 1971 C CA . GLY A 1 254 ? -2.732 29.047 5.375 1 95.25 254 GLY A CA 1
ATOM 1972 C C . GLY A 1 254 ? -3.42 27.781 5.84 1 95.25 254 GLY A C 1
ATOM 1973 O O . GLY A 1 254 ? -3.621 27.578 7.039 1 95.25 254 GLY A O 1
ATOM 1974 N N . GLU A 1 255 ? -3.736 26.969 4.906 1 94.06 255 GLU A N 1
ATOM 1975 C CA . GLU A 1 255 ? -4.348 25.688 5.234 1 94.06 255 GLU A CA 1
ATOM 1976 C C . GLU A 1 255 ? -3.398 24.812 6.051 1 94.06 255 GLU A C 1
ATOM 1978 O O . GLU A 1 255 ? -3.818 24.156 7.008 1 94.06 255 GLU A O 1
ATOM 1983 N N . LEU A 1 256 ? -2.172 24.781 5.652 1 96.38 256 LEU A N 1
ATOM 1984 C CA . LEU A 1 256 ? -1.175 23.969 6.336 1 96.38 256 LEU A CA 1
ATOM 1985 C C . LEU A 1 256 ? -1.017 24.406 7.785 1 96.38 256 LEU A C 1
ATOM 1987 O O . LEU A 1 256 ? -0.954 23.562 8.688 1 96.38 256 LEU A O 1
ATOM 1991 N N . VAL A 1 257 ? -0.927 25.672 7.973 1 96.5 257 VAL A N 1
ATOM 1992 C CA . VAL A 1 257 ? -0.795 26.188 9.328 1 96.5 257 VAL A CA 1
ATOM 1993 C C . VAL A 1 257 ? -2.018 25.797 10.156 1 96.5 257 VAL A C 1
ATOM 1995 O O . VAL A 1 257 ? -1.886 25.359 11.305 1 96.5 257 VAL A O 1
ATOM 1998 N N . ASP A 1 258 ? -3.182 25.922 9.562 1 94.19 258 ASP A N 1
ATOM 1999 C CA . ASP A 1 258 ? -4.418 25.594 10.266 1 94.19 258 ASP A CA 1
ATOM 2000 C C . ASP A 1 258 ? -4.449 24.109 10.656 1 94.19 258 ASP A C 1
ATOM 2002 O O . ASP A 1 258 ? -4.988 23.766 11.711 1 94.19 258 ASP A O 1
ATOM 2006 N N . MET A 1 259 ? -3.883 23.375 9.883 1 92.69 259 MET A N 1
ATOM 2007 C CA . MET A 1 259 ? -3.936 21.922 10.102 1 92.69 259 MET A CA 1
ATOM 2008 C C . MET A 1 259 ? -2.898 21.5 11.133 1 92.69 259 MET A C 1
ATOM 2010 O O . MET A 1 259 ? -3.145 20.578 11.922 1 92.69 259 MET A O 1
ATOM 2014 N N . TYR A 1 260 ? -1.688 22.203 11.18 1 94.75 260 TYR A N 1
ATOM 2015 C CA . TYR A 1 260 ? -0.56 21.531 11.797 1 94.75 260 TYR A CA 1
ATOM 2016 C C . TYR A 1 260 ? 0.056 22.391 12.898 1 94.75 260 TYR A C 1
ATOM 2018 O O . TYR A 1 260 ? 1.022 21.969 13.547 1 94.75 260 TYR A O 1
ATOM 2026 N N . HIS A 1 261 ? -0.467 23.531 13.203 1 92.81 261 HIS A N 1
ATOM 2027 C CA . HIS A 1 261 ? 0.177 24.438 14.148 1 92.81 261 HIS A CA 1
ATOM 2028 C C . HIS A 1 261 ? 0.23 23.844 15.547 1 92.81 261 HIS A C 1
ATOM 2030 O O . HIS A 1 261 ? 0.972 24.328 16.406 1 92.81 261 HIS A O 1
ATOM 2036 N N . THR A 1 262 ? -0.518 22.766 15.805 1 89.94 262 THR A N 1
ATOM 2037 C CA . THR A 1 262 ? -0.516 22.141 17.125 1 89.94 262 THR A CA 1
ATOM 2038 C C . THR A 1 262 ? 0.69 21.219 17.297 1 89.94 262 THR A C 1
ATOM 2040 O O . THR A 1 262 ? 1.004 20.797 18.406 1 89.94 262 THR A O 1
ATOM 2043 N N . HIS A 1 263 ? 1.358 20.859 16.297 1 94.44 263 HIS A N 1
ATOM 2044 C CA . HIS A 1 263 ? 2.58 20.062 16.406 1 94.44 263 HIS A CA 1
ATOM 2045 C C . HIS A 1 263 ? 3.686 20.844 17.094 1 94.44 263 HIS A C 1
ATOM 2047 O O . HIS A 1 263 ? 3.721 22.078 17.031 1 94.44 263 HIS A O 1
ATOM 2053 N N . LYS A 1 264 ? 4.582 20.156 17.656 1 93.56 264 LYS A N 1
ATOM 2054 C CA . LYS A 1 264 ? 5.582 20.797 18.516 1 93.56 264 LYS A CA 1
ATOM 2055 C C . LYS A 1 264 ? 6.875 21.047 17.75 1 93.56 264 LYS A C 1
ATOM 2057 O O . LYS A 1 264 ? 7.141 20.406 16.734 1 93.56 264 LYS A O 1
ATOM 2062 N N . ALA A 1 265 ? 7.59 22.078 18.172 1 94.31 265 ALA A N 1
ATOM 2063 C CA . ALA A 1 265 ? 8.914 22.422 17.672 1 94.31 265 ALA A CA 1
ATOM 2064 C C . ALA A 1 265 ? 9.789 23 18.781 1 94.31 265 ALA A C 1
ATOM 2066 O O . ALA A 1 265 ? 9.289 23.703 19.672 1 94.31 265 ALA A O 1
ATOM 2067 N N . THR A 1 266 ? 11.039 22.656 18.812 1 91.81 266 THR A N 1
ATOM 2068 C CA . THR A 1 266 ? 11.969 23.25 19.75 1 91.81 266 THR A CA 1
ATOM 2069 C C . THR A 1 266 ? 12.203 24.719 19.438 1 91.81 266 THR A C 1
ATOM 2071 O O . THR A 1 266 ? 12.164 25.578 20.328 1 91.81 266 THR A O 1
ATOM 2074 N N . ASP A 1 267 ? 12.508 25.031 18.234 1 93.44 267 ASP A N 1
ATOM 2075 C CA . ASP A 1 267 ? 12.555 26.406 17.734 1 93.44 267 ASP A CA 1
ATOM 2076 C C . ASP A 1 267 ? 11.211 26.812 17.141 1 93.44 267 ASP A C 1
ATOM 2078 O O . ASP A 1 267 ? 10.781 26.25 16.125 1 93.44 267 ASP A O 1
ATOM 2082 N N . ARG A 1 268 ? 10.555 27.828 17.688 1 94.69 268 ARG A N 1
ATOM 2083 C CA . ARG A 1 268 ? 9.219 28.25 17.297 1 94.69 268 ARG A CA 1
ATOM 2084 C C . ARG A 1 268 ? 9.164 28.578 15.805 1 94.69 268 ARG A C 1
ATOM 2086 O O . ARG A 1 268 ? 8.133 28.391 15.156 1 94.69 268 ARG A O 1
ATOM 2093 N N . ARG A 1 269 ? 10.258 29.094 15.234 1 96.62 269 ARG A N 1
ATOM 2094 C CA . ARG A 1 269 ? 10.281 29.469 13.828 1 96.62 269 ARG A CA 1
ATOM 2095 C C . ARG A 1 269 ? 10.023 28.266 12.93 1 96.62 269 ARG A C 1
ATOM 2097 O O . ARG A 1 269 ? 9.5 28.406 11.828 1 96.62 269 ARG A O 1
ATOM 2104 N N . ASP A 1 270 ? 10.289 27.094 13.469 1 96.19 270 ASP A N 1
ATOM 2105 C CA . ASP A 1 270 ? 10.133 25.859 12.703 1 96.19 270 ASP A CA 1
ATOM 2106 C C . ASP A 1 270 ? 8.664 25.531 12.477 1 96.19 270 ASP A C 1
ATOM 2108 O O . ASP A 1 270 ? 8.328 24.75 11.578 1 96.19 270 ASP A O 1
ATOM 2112 N N . LYS A 1 271 ? 7.793 26.062 13.234 1 96.25 271 LYS A N 1
ATOM 2113 C CA . LYS A 1 271 ? 6.363 25.859 13.031 1 96.25 271 LYS A CA 1
ATOM 2114 C C . LYS A 1 271 ? 5.898 26.453 11.703 1 96.25 271 LYS A C 1
ATOM 2116 O O . LYS A 1 271 ? 4.875 26.031 11.156 1 96.25 271 LYS A O 1
ATOM 2121 N N . VAL A 1 272 ? 6.66 27.359 11.242 1 96.81 272 VAL A N 1
ATOM 2122 C CA . VAL A 1 272 ? 6.359 27.969 9.953 1 96.81 272 VAL A CA 1
ATOM 2123 C C . VAL A 1 272 ? 7.285 27.391 8.883 1 96.81 272 VAL A C 1
ATOM 2125 O O . VAL A 1 272 ? 6.824 26.984 7.812 1 96.81 272 VAL A O 1
ATOM 2128 N N . TYR A 1 273 ? 8.617 27.344 9.141 1 96.94 273 TYR A N 1
ATOM 2129 C CA . TYR A 1 273 ? 9.609 26.922 8.156 1 96.94 273 TYR A CA 1
ATOM 2130 C C . TYR A 1 273 ? 9.336 25.5 7.676 1 96.94 273 TYR A C 1
ATOM 2132 O O . TYR A 1 273 ? 9.539 25.188 6.5 1 96.94 273 TYR A O 1
ATOM 2140 N N . ALA A 1 274 ? 8.883 24.625 8.547 1 97.19 274 ALA A N 1
ATOM 2141 C CA . ALA A 1 274 ? 8.633 23.234 8.211 1 97.19 274 ALA A CA 1
ATOM 2142 C C . ALA A 1 274 ? 7.512 23.109 7.18 1 97.19 274 ALA A C 1
ATOM 2144 O O . ALA A 1 274 ? 7.395 22.094 6.496 1 97.19 274 ALA A O 1
ATOM 2145 N N . LEU A 1 275 ? 6.711 24.125 7.094 1 97.19 275 LEU A N 1
ATOM 2146 C CA . LEU A 1 275 ? 5.531 24.062 6.238 1 97.19 275 LEU A CA 1
ATOM 2147 C C . LEU A 1 275 ? 5.805 24.703 4.879 1 97.19 275 LEU A C 1
ATOM 2149 O O . LEU A 1 275 ? 5.035 24.516 3.934 1 97.19 275 LEU A O 1
ATOM 2153 N N . LEU A 1 276 ? 6.863 25.406 4.75 1 95.62 276 LEU A N 1
ATOM 2154 C CA . LEU A 1 276 ? 7.156 26.156 3.529 1 95.62 276 LEU A CA 1
ATOM 2155 C C . LEU A 1 276 ? 7.324 25.219 2.342 1 95.62 276 LEU A C 1
ATOM 2157 O O . LEU A 1 276 ? 6.793 25.469 1.26 1 95.62 276 LEU A O 1
ATOM 2161 N N . GLY A 1 277 ? 8 24.109 2.559 1 94.12 277 GLY A N 1
ATOM 2162 C CA . GLY A 1 277 ? 8.242 23.172 1.48 1 94.12 277 GLY A CA 1
ATOM 2163 C C . GLY A 1 277 ? 7 22.406 1.062 1 94.12 277 GLY A C 1
ATOM 2164 O O . GLY A 1 277 ? 6.988 21.766 0.013 1 94.12 277 GLY A O 1
ATOM 2165 N N . MET A 1 278 ? 6 22.531 1.785 1 95.56 278 MET A N 1
ATOM 2166 C CA . MET A 1 278 ? 4.762 21.797 1.532 1 95.56 278 MET A CA 1
ATOM 2167 C C . MET A 1 278 ? 3.732 22.688 0.847 1 95.56 278 MET A C 1
ATOM 2169 O O . MET A 1 278 ? 2.723 22.203 0.336 1 95.56 278 MET A O 1
ATOM 2173 N N . SER A 1 279 ? 3.961 23.938 0.792 1 94.81 279 SER A N 1
ATOM 2174 C CA . SER A 1 279 ? 2.967 24.938 0.399 1 94.81 279 SER A CA 1
ATOM 2175 C C . SER A 1 279 ? 2.799 24.969 -1.116 1 94.81 279 SER A C 1
ATOM 2177 O O . SER A 1 279 ? 3.779 24.891 -1.858 1 94.81 279 SER A O 1
ATOM 2179 N N . SER A 1 280 ? 1.595 25.109 -1.592 1 91.25 280 SER A N 1
ATOM 2180 C CA . SER A 1 280 ? 1.299 25.25 -3.014 1 91.25 280 SER A CA 1
ATOM 2181 C C . SER A 1 280 ? 1.487 26.688 -3.48 1 91.25 280 SER A C 1
ATOM 2183 O O . SER A 1 280 ? 1.772 26.938 -4.652 1 91.25 280 SER A O 1
ATOM 2185 N N . ASP A 1 281 ? 1.209 27.594 -2.611 1 90.06 281 ASP A N 1
ATOM 2186 C CA . ASP A 1 281 ? 1.457 28.984 -2.959 1 90.06 281 ASP A CA 1
ATOM 2187 C C . ASP A 1 281 ? 2.91 29.359 -2.689 1 90.06 281 ASP A C 1
ATOM 2189 O O . ASP A 1 281 ? 3.646 28.609 -2.049 1 90.06 281 ASP A O 1
ATOM 2193 N N . ASP A 1 282 ? 3.336 30.484 -3.207 1 89.44 282 ASP A N 1
ATOM 2194 C CA . ASP A 1 282 ? 4.73 30.891 -3.125 1 89.44 282 ASP A CA 1
ATOM 2195 C C . ASP A 1 282 ? 4.938 31.906 -1.995 1 89.44 282 ASP A C 1
ATOM 2197 O O . ASP A 1 282 ? 4.668 33.094 -2.16 1 89.44 282 ASP A O 1
ATOM 2201 N N . PRO A 1 283 ? 5.496 31.422 -0.934 1 89.88 283 PRO A N 1
ATOM 2202 C CA . PRO A 1 283 ? 5.699 32.344 0.196 1 89.88 283 PRO A CA 1
ATOM 2203 C C . PRO A 1 283 ? 6.785 33.375 -0.072 1 89.88 283 PRO A C 1
ATOM 2205 O O . PRO A 1 283 ? 6.883 34.375 0.646 1 89.88 283 PRO A O 1
ATOM 2208 N N . SER A 1 284 ? 7.617 33.188 -1.04 1 85.12 284 SER A N 1
ATOM 2209 C CA . SER A 1 284 ? 8.727 34.062 -1.31 1 85.12 284 SER A CA 1
ATOM 2210 C C . SER A 1 284 ? 8.234 35.438 -1.755 1 85.12 284 SER A C 1
ATOM 2212 O O . SER A 1 284 ? 8.953 36.438 -1.644 1 85.12 284 SER A O 1
ATOM 2214 N N . ILE A 1 285 ? 7.07 35.531 -2.197 1 81.44 285 ILE A N 1
ATOM 2215 C CA . ILE A 1 285 ? 6.48 36.781 -2.627 1 81.44 285 ILE A CA 1
ATOM 2216 C C . ILE A 1 285 ? 6.402 37.75 -1.445 1 81.44 285 ILE A C 1
ATOM 2218 O O . ILE A 1 285 ? 6.555 38.969 -1.614 1 81.44 285 ILE A O 1
ATOM 2222 N N . ALA A 1 286 ? 6.164 37.156 -0.287 1 81.12 286 ALA A N 1
ATOM 2223 C CA . ALA A 1 286 ? 6.074 37.969 0.919 1 81.12 286 ALA A CA 1
ATOM 2224 C C . ALA A 1 286 ? 7.387 37.969 1.692 1 81.12 286 ALA A C 1
ATOM 2226 O O . ALA A 1 286 ? 7.422 38.312 2.879 1 81.12 286 ALA A O 1
ATOM 2227 N N . GLY A 1 287 ? 8.422 37.375 1.039 1 84.38 287 GLY A N 1
ATOM 2228 C CA . GLY A 1 287 ? 9.719 37.344 1.698 1 84.38 287 GLY A CA 1
ATOM 2229 C C . GLY A 1 287 ? 9.828 36.25 2.732 1 84.38 287 GLY A C 1
ATOM 2230 O O . GLY A 1 287 ? 10.711 36.281 3.594 1 84.38 287 GLY A O 1
ATOM 2231 N N . LEU A 1 288 ? 8.922 35.406 2.752 1 91.12 288 LEU A N 1
ATOM 2232 C CA . LEU A 1 288 ? 8.93 34.312 3.713 1 91.12 288 LEU A CA 1
ATOM 2233 C C . LEU A 1 288 ? 9.867 33.188 3.252 1 91.12 288 LEU A C 1
ATOM 2235 O O . LEU A 1 288 ? 9.672 32.625 2.18 1 91.12 288 LEU A O 1
ATOM 2239 N N . SER A 1 289 ? 10.961 33 3.922 1 92.44 289 SER A N 1
ATOM 2240 C CA . SER A 1 289 ? 11.93 31.938 3.723 1 92.44 289 SER A CA 1
ATOM 2241 C C . SER A 1 289 ? 12.523 31.469 5.051 1 92.44 289 SER A C 1
ATOM 2243 O O . SER A 1 289 ? 12.359 32.125 6.074 1 92.44 289 SER A O 1
ATOM 2245 N N . ALA A 1 290 ? 13.086 30.359 4.965 1 93.38 290 ALA A N 1
ATOM 2246 C CA . ALA A 1 290 ? 13.727 29.875 6.188 1 93.38 290 ALA A CA 1
ATOM 2247 C C . ALA A 1 290 ? 14.945 30.719 6.539 1 93.38 290 ALA A C 1
ATOM 2249 O O . ALA A 1 290 ? 16 30.578 5.914 1 93.38 290 ALA A O 1
ATOM 2250 N N . ASN A 1 291 ? 14.734 31.672 7.43 1 94 291 ASN A N 1
ATOM 2251 C CA . ASN A 1 291 ? 15.758 32.594 7.906 1 94 291 ASN A CA 1
ATOM 2252 C C . ASN A 1 291 ? 15.914 32.531 9.422 1 94 291 ASN A C 1
ATOM 2254 O O . ASN A 1 291 ? 15.062 33.031 10.164 1 94 291 ASN A O 1
ATOM 2258 N N . TYR A 1 292 ? 17.016 31.969 9.859 1 93.75 292 TYR A N 1
ATOM 2259 C CA . TYR A 1 292 ? 17.203 31.797 11.297 1 93.75 292 TYR A CA 1
ATOM 2260 C C . TYR A 1 292 ? 17.922 33 11.898 1 93.75 292 TYR A C 1
ATOM 2262 O O . TYR A 1 292 ? 18.344 32.969 13.055 1 93.75 292 TYR A O 1
ATOM 2270 N N . GLU A 1 293 ? 18.047 34.031 11.141 1 93.06 293 GLU A N 1
ATOM 2271 C CA . GLU A 1 293 ? 18.625 35.25 11.633 1 93.06 293 GLU A CA 1
ATOM 2272 C C . GLU A 1 293 ? 17.562 36.188 12.188 1 93.06 293 GLU A C 1
ATOM 2274 O O . GLU A 1 293 ? 17.875 37.188 12.875 1 93.06 293 GLU A O 1
ATOM 2279 N N . ILE A 1 294 ? 16.312 35.906 11.938 1 93.62 294 ILE A N 1
ATOM 2280 C CA . ILE A 1 294 ? 15.227 36.75 12.445 1 93.62 294 ILE A CA 1
ATOM 2281 C C . ILE A 1 294 ? 14.555 36.062 13.633 1 93.62 294 ILE A C 1
ATOM 2283 O O . ILE A 1 294 ? 14.695 34.844 13.812 1 93.62 294 ILE A O 1
ATOM 2287 N N . SER A 1 295 ? 13.898 36.844 14.445 1 95.56 295 SER A N 1
ATOM 2288 C CA . SER A 1 295 ? 13.219 36.281 15.617 1 95.56 295 SER A CA 1
ATOM 2289 C C . SER A 1 295 ? 11.789 35.875 15.289 1 95.56 295 SER A C 1
ATOM 2291 O O . SER A 1 295 ? 11.281 36.156 14.211 1 95.56 295 SER A O 1
ATOM 2293 N N . TRP A 1 296 ? 11.188 35.125 16.203 1 95.69 296 TRP A N 1
ATOM 2294 C CA . TRP A 1 296 ? 9.805 34.719 16.062 1 95.69 296 TRP A CA 1
ATOM 2295 C C . TRP A 1 296 ? 8.867 35.906 15.945 1 95.69 296 TRP A C 1
ATOM 2297 O O . TRP A 1 296 ? 7.941 35.906 15.133 1 95.69 296 TRP A O 1
ATOM 2307 N N . GLY A 1 297 ? 9.094 36.938 16.734 1 94.31 297 GLY A N 1
ATOM 2308 C CA . GLY A 1 297 ? 8.289 38.156 16.719 1 94.31 297 GLY A CA 1
ATOM 2309 C C . GLY A 1 297 ? 8.312 38.875 15.383 1 94.31 297 GLY A C 1
ATOM 2310 O O . GLY A 1 297 ? 7.379 39.594 15.047 1 94.31 297 GLY A O 1
ATOM 2311 N N . GLN A 1 298 ? 9.359 38.625 14.625 1 94 298 GLN A N 1
ATOM 2312 C CA . GLN A 1 298 ? 9.477 39.25 13.297 1 94 298 GLN A CA 1
ATOM 2313 C C . GLN A 1 298 ? 8.875 38.344 12.227 1 94 298 GLN A C 1
ATOM 2315 O O . GLN A 1 298 ? 8.375 38.812 11.211 1 94 298 GLN A O 1
ATOM 2320 N N . LEU A 1 299 ? 8.969 37.062 12.492 1 96.12 299 LEU A N 1
ATOM 2321 C CA . LEU A 1 299 ? 8.516 36.094 11.5 1 96.12 299 LEU A CA 1
ATOM 2322 C C . LEU A 1 299 ? 6.992 36.031 11.438 1 96.12 299 LEU A C 1
ATOM 2324 O O . LEU A 1 299 ? 6.406 36 10.352 1 96.12 299 LEU A O 1
ATOM 2328 N N . LEU A 1 300 ? 6.316 36.031 12.57 1 96 300 LEU A N 1
ATOM 2329 C CA . LEU A 1 300 ? 4.871 35.844 12.633 1 96 300 LEU A CA 1
ATOM 2330 C C . LEU A 1 300 ? 4.148 36.969 11.922 1 96 300 LEU A C 1
ATOM 2332 O O . LEU A 1 300 ? 3.174 36.75 11.195 1 96 300 LEU A O 1
ATOM 2336 N N . PRO A 1 301 ? 4.562 38.25 12.062 1 94.56 301 PRO A N 1
ATOM 2337 C CA . PRO A 1 301 ? 3.941 39.312 11.281 1 94.56 301 PRO A CA 1
ATOM 2338 C C . PRO A 1 301 ? 4.109 39.125 9.773 1 94.56 301 PRO A C 1
ATOM 2340 O O . PRO A 1 301 ? 3.203 39.438 9 1 94.56 301 PRO A O 1
ATOM 2343 N N . GLN A 1 302 ? 5.258 38.625 9.398 1 94.44 302 GLN A N 1
ATOM 2344 C CA . GLN A 1 302 ? 5.473 38.344 7.98 1 94.44 302 GLN A CA 1
ATOM 2345 C C . GLN A 1 302 ? 4.48 37.281 7.465 1 94.44 302 GLN A C 1
ATOM 2347 O O . GLN A 1 302 ? 3.982 37.406 6.344 1 94.44 302 GLN A O 1
ATOM 2352 N N . LEU A 1 303 ? 4.293 36.281 8.289 1 95.88 303 LEU A N 1
ATOM 2353 C CA . LEU A 1 303 ? 3.334 35.25 7.93 1 95.88 303 LEU A CA 1
ATOM 2354 C C . LEU A 1 303 ? 1.933 35.844 7.777 1 95.88 303 LEU A C 1
ATOM 2356 O O . LEU A 1 303 ? 1.23 35.531 6.812 1 95.88 303 LEU A O 1
ATOM 2360 N N . VAL A 1 304 ? 1.489 36.625 8.727 1 94.88 304 VAL A N 1
ATOM 2361 C CA . VAL A 1 304 ? 0.169 37.25 8.688 1 94.88 304 VAL A CA 1
ATOM 2362 C C . VAL A 1 304 ? 0.055 38.156 7.457 1 94.88 304 VAL A C 1
ATOM 2364 O O . VAL A 1 304 ? -0.977 38.156 6.777 1 94.88 304 VAL A O 1
ATOM 2367 N N . ASN A 1 305 ? 1.079 38.875 7.215 1 92.44 305 ASN A N 1
ATOM 2368 C CA . ASN A 1 305 ? 1.085 39.75 6.055 1 92.44 305 ASN A CA 1
ATOM 2369 C C . ASN A 1 305 ? 0.991 38.969 4.75 1 92.44 305 ASN A C 1
ATOM 2371 O O . ASN A 1 305 ? 0.461 39.469 3.756 1 92.44 305 ASN A O 1
ATOM 2375 N N . PHE A 1 306 ? 1.587 37.844 4.789 1 94.31 306 PHE A N 1
ATOM 2376 C CA . PHE A 1 306 ? 1.448 36.969 3.629 1 94.31 306 PHE A CA 1
ATOM 2377 C C . PHE A 1 306 ? -0.019 36.656 3.354 1 94.31 306 PHE A C 1
ATOM 2379 O O . PHE A 1 306 ? -0.438 36.594 2.197 1 94.31 306 PHE A O 1
ATOM 2386 N N . PHE A 1 307 ? -0.806 36.5 4.379 1 93.81 307 PHE A N 1
ATOM 2387 C CA . PHE A 1 307 ? -2.207 36.125 4.23 1 93.81 307 PHE A CA 1
ATOM 2388 C C . PHE A 1 307 ? -3.057 37.344 3.859 1 93.81 307 PHE A C 1
ATOM 2390 O O . PHE A 1 307 ? -4.031 37.219 3.113 1 93.81 307 PHE A O 1
ATOM 2397 N N . PHE A 1 308 ? -2.746 38.531 4.398 1 91.69 308 PHE A N 1
ATOM 2398 C CA . PHE A 1 308 ? -3.658 39.656 4.297 1 91.69 308 PHE A CA 1
ATOM 2399 C C . PHE A 1 308 ? -3.021 40.781 3.516 1 91.69 308 PHE A C 1
ATOM 2401 O O . PHE A 1 308 ? -3.506 41.938 3.551 1 91.69 308 PHE A O 1
ATOM 2408 N N . SER A 1 309 ? -1.995 40.656 2.848 1 86.81 309 SER A N 1
ATOM 2409 C CA . SER A 1 309 ? -1.345 41.594 1.92 1 86.81 309 SER A CA 1
ATOM 2410 C C . SER A 1 309 ? -1.076 42.938 2.576 1 86.81 309 SER A C 1
ATOM 2412 O O . SER A 1 309 ? -1.374 43.969 1.997 1 86.81 309 SER A O 1
ATOM 2414 N N . GLU A 1 310 ? -0.765 43.031 3.744 1 82.5 310 GLU A N 1
ATOM 2415 C CA . GLU A 1 310 ? -0.335 44.219 4.492 1 82.5 310 GLU A CA 1
ATOM 2416 C C . GLU A 1 310 ? -1.486 45.219 4.684 1 82.5 310 GLU A C 1
ATOM 2418 O O . GLU A 1 310 ? -1.268 46.406 4.773 1 82.5 310 GLU A O 1
ATOM 2423 N N . ARG A 1 311 ? -2.604 44.75 4.664 1 87.12 311 ARG A N 1
ATOM 2424 C CA . ARG A 1 311 ? -3.764 45.625 4.84 1 87.12 311 ARG A CA 1
ATOM 2425 C C . ARG A 1 311 ? -4.32 45.5 6.258 1 87.12 311 ARG A C 1
ATOM 2427 O O . ARG A 1 311 ? -5.391 46.062 6.551 1 87.12 311 ARG A O 1
ATOM 2434 N N . VAL A 1 312 ? -3.576 44.75 7.055 1 90.94 312 VAL A N 1
ATOM 2435 C CA . VAL A 1 312 ? -3.99 44.594 8.445 1 90.94 312 VAL A CA 1
ATOM 2436 C C . VAL A 1 312 ? -2.846 45 9.375 1 90.94 312 VAL A C 1
ATOM 2438 O O . VAL A 1 312 ? -1.686 45.031 8.953 1 90.94 312 VAL A O 1
ATOM 2441 N N . SER A 1 313 ? -3.199 45.406 10.531 1 91.94 313 SER A N 1
ATOM 2442 C CA . SER A 1 313 ? -2.215 45.625 11.586 1 91.94 313 SER A CA 1
ATOM 2443 C C . SER A 1 313 ? -2.064 44.406 12.461 1 91.94 313 SER A C 1
ATOM 2445 O O . SER A 1 313 ? -3.055 43.75 12.797 1 91.94 313 SER A O 1
ATOM 2447 N N . VAL A 1 314 ? -0.813 44.062 12.719 1 93.75 314 VAL A N 1
ATOM 2448 C CA . VAL A 1 314 ? -0.586 42.844 13.461 1 93.75 314 VAL A CA 1
ATOM 2449 C C . VAL A 1 314 ? 0.385 43.094 14.609 1 93.75 314 VAL A C 1
ATOM 2451 O O . VAL A 1 314 ? 1.381 43.812 14.445 1 93.75 314 VAL A O 1
ATOM 2454 N N . ASP A 1 315 ? 0.043 42.625 15.797 1 91 315 ASP A N 1
ATOM 2455 C CA . ASP A 1 315 ? 0.913 42.625 16.969 1 91 315 ASP A CA 1
ATOM 2456 C C . ASP A 1 315 ? 1.293 41.188 17.359 1 91 315 ASP A C 1
ATOM 2458 O O . ASP A 1 315 ? 0.431 40.312 17.438 1 91 315 ASP A O 1
ATOM 2462 N N . THR A 1 316 ? 2.586 41 17.484 1 92.75 316 THR A N 1
ATOM 2463 C CA . THR A 1 316 ? 3.092 39.688 17.891 1 92.75 316 THR A CA 1
ATOM 2464 C C . THR A 1 316 ? 4.152 39.844 18.969 1 92.75 316 THR A C 1
ATOM 2466 O O . THR A 1 316 ? 4.594 40.938 19.281 1 92.75 316 THR A O 1
ATOM 2469 N N . TRP A 1 317 ? 4.484 38.719 19.656 1 89.75 317 TRP A N 1
ATOM 2470 C CA . TRP A 1 317 ? 5.477 38.656 20.734 1 89.75 317 TRP A CA 1
ATOM 2471 C C . TRP A 1 317 ? 6.418 37.469 20.516 1 89.75 317 TRP A C 1
ATOM 2473 O O . TRP A 1 317 ? 6.023 36.438 19.953 1 89.75 317 TRP A O 1
ATOM 2483 N N . ASP A 1 318 ? 7.633 37.625 21 1 91.81 318 ASP A N 1
ATOM 2484 C CA . ASP A 1 318 ? 8.641 36.594 20.781 1 91.81 318 ASP A CA 1
ATOM 2485 C C . ASP A 1 318 ? 8.359 35.344 21.625 1 91.81 318 ASP A C 1
ATOM 2487 O O . ASP A 1 318 ? 8.781 34.25 21.281 1 91.81 318 ASP A O 1
ATOM 2491 N N . ASP A 1 319 ? 7.648 35.5 22.672 1 89.5 319 ASP A N 1
ATOM 2492 C CA . ASP A 1 319 ? 7.488 34.406 23.609 1 89.5 319 ASP A CA 1
ATOM 2493 C C . ASP A 1 319 ? 6.098 33.781 23.5 1 89.5 319 ASP A C 1
ATOM 2495 O O . ASP A 1 319 ? 5.742 32.906 24.281 1 89.5 319 ASP A O 1
ATOM 2499 N N . LYS A 1 320 ? 5.297 34.25 22.516 1 88.88 320 LYS A N 1
ATOM 2500 C CA . LYS A 1 320 ? 3.939 33.719 22.359 1 88.88 320 LYS A CA 1
ATOM 2501 C C . LYS A 1 320 ? 3.668 33.312 20.906 1 88.88 320 LYS A C 1
ATOM 2503 O O . LYS A 1 320 ? 4.117 34 19.984 1 88.88 320 LYS A O 1
ATOM 2508 N N . GLU A 1 321 ? 2.998 32.281 20.844 1 93.06 321 GLU A N 1
ATOM 2509 C CA . GLU A 1 321 ? 2.525 31.859 19.516 1 93.06 321 GLU A CA 1
ATOM 2510 C C . GLU A 1 321 ? 1.133 32.406 19.234 1 93.06 321 GLU A C 1
ATOM 2512 O O . GLU A 1 321 ? 0.182 31.656 19.047 1 93.06 321 GLU A O 1
ATOM 2517 N N . MET A 1 322 ? 1.064 33.688 19.219 1 92 322 MET A N 1
ATOM 2518 C CA . MET A 1 322 ? -0.207 34.375 19.062 1 92 322 MET A CA 1
ATOM 2519 C C . MET A 1 322 ? -0.027 35.656 18.281 1 92 322 MET A C 1
ATOM 2521 O O . MET A 1 322 ? 1.019 36.312 18.375 1 92 322 MET A O 1
ATOM 2525 N N . ALA A 1 323 ? -1.031 36 17.5 1 93.62 323 ALA A N 1
ATOM 2526 C CA . ALA A 1 323 ? -1.07 37.281 16.781 1 93.62 323 ALA A CA 1
ATOM 2527 C C . ALA A 1 323 ? -2.41 37.969 16.969 1 93.62 323 ALA A C 1
ATOM 2529 O O . ALA A 1 323 ? -3.459 37.344 17.016 1 93.62 323 ALA A O 1
ATOM 2530 N N . VAL A 1 324 ? -2.375 39.219 17.234 1 92.31 324 VAL A N 1
ATOM 2531 C CA . VAL A 1 324 ? -3.561 40.062 17.266 1 92.31 324 VAL A CA 1
ATOM 2532 C C . VAL A 1 324 ? -3.658 40.875 15.977 1 92.31 324 VAL A C 1
ATOM 2534 O O . VAL A 1 324 ? -2.768 41.688 15.664 1 92.31 324 VAL A O 1
ATOM 2537 N N . ILE A 1 325 ? -4.715 40.656 15.289 1 94.44 325 ILE A N 1
ATOM 2538 C CA . ILE A 1 325 ? -4.867 41.188 13.953 1 94.44 325 ILE A CA 1
ATOM 2539 C C . ILE A 1 325 ? -6.039 42.188 13.93 1 94.44 325 ILE A C 1
ATOM 2541 O O . ILE A 1 325 ? -7.141 41.844 14.375 1 94.44 325 ILE A O 1
ATOM 2545 N N . ARG A 1 326 ? -5.82 43.344 13.445 1 91.88 326 ARG A N 1
ATOM 2546 C CA . ARG A 1 326 ? -6.859 44.375 13.273 1 91.88 326 ARG A CA 1
ATOM 2547 C C . ARG A 1 326 ? -7.043 44.719 11.805 1 91.88 326 ARG A C 1
ATOM 2549 O O . ARG A 1 326 ? -6.074 45.031 11.109 1 91.88 326 ARG A O 1
ATOM 2556 N N . GLY A 1 327 ? -8.266 44.594 11.414 1 91.06 327 GLY A N 1
ATOM 2557 C CA . GLY A 1 327 ? -8.531 44.938 10.023 1 91.06 327 GLY A CA 1
ATOM 2558 C C . GLY A 1 327 ? -10.016 45.031 9.719 1 91.06 327 GLY A C 1
ATOM 2559 O O . GLY A 1 327 ? -10.859 44.719 10.57 1 91.06 327 GLY A O 1
ATOM 2560 N N . LYS A 1 328 ? -10.266 45.531 8.523 1 90.88 328 LYS A N 1
ATOM 2561 C CA . LYS A 1 328 ? -11.641 45.656 8.047 1 90.88 328 LYS A CA 1
ATOM 2562 C C . LYS A 1 328 ? -12.039 44.469 7.199 1 90.88 328 LYS A C 1
ATOM 2564 O O . LYS A 1 328 ? -11.188 43.812 6.598 1 90.88 328 LYS A O 1
ATOM 2569 N N . GLY A 1 329 ? -13.336 44.188 7.355 1 91.88 329 GLY A N 1
ATOM 2570 C CA . GLY A 1 329 ? -13.805 43.062 6.559 1 91.88 329 GLY A CA 1
ATOM 2571 C C . GLY A 1 329 ? -15.32 42.969 6.492 1 91.88 329 GLY A C 1
ATOM 2572 O O . GLY A 1 329 ? -16.016 43.906 6.867 1 91.88 329 GLY A O 1
ATOM 2573 N N . CYS A 1 330 ? -15.742 41.844 5.844 1 89.69 330 CYS A N 1
ATOM 2574 C CA . CYS A 1 330 ? -17.172 41.594 5.723 1 89.69 330 CYS A CA 1
ATOM 2575 C C . CYS A 1 330 ? -17.5 40.156 6.133 1 89.69 330 CYS A C 1
ATOM 2577 O O . CYS A 1 330 ? -16.625 39.312 6.164 1 89.69 330 CYS A O 1
ATOM 2579 N N . VAL A 1 331 ? -18.766 40 6.559 1 90.38 331 VAL A N 1
ATOM 2580 C CA . VAL A 1 331 ? -19.25 38.688 6.926 1 90.38 331 VAL A CA 1
ATOM 2581 C C . VAL A 1 331 ? -19.859 38 5.703 1 90.38 331 VAL A C 1
ATOM 2583 O O . VAL A 1 331 ? -20.688 38.594 5.008 1 90.38 331 VAL A O 1
ATOM 2586 N N . LEU A 1 332 ? -19.422 36.812 5.5 1 87 332 LEU A N 1
ATOM 2587 C CA . LEU A 1 332 ? -19.906 36.062 4.348 1 87 332 LEU A CA 1
ATOM 2588 C C . LEU A 1 332 ? -21 35.062 4.758 1 87 332 LEU A C 1
ATOM 2590 O O . LEU A 1 332 ? -21.891 34.75 3.963 1 87 332 LEU A O 1
ATOM 2594 N N . GLY A 1 333 ? -20.844 34.562 5.883 1 88.44 333 GLY A N 1
ATOM 2595 C CA . GLY A 1 333 ? -21.828 33.594 6.34 1 88.44 333 GLY A CA 1
ATOM 2596 C C . GLY A 1 333 ? -21.484 33.031 7.703 1 88.44 333 GLY A C 1
ATOM 2597 O O . GLY A 1 333 ? -20.641 33.531 8.414 1 88.44 333 GLY A O 1
ATOM 2598 N N . GLN A 1 334 ? -22.328 32 8.055 1 90.75 334 GLN A N 1
ATOM 2599 C CA . GLN A 1 334 ? -22.141 31.344 9.344 1 90.75 334 GLN A CA 1
ATOM 2600 C C . GLN A 1 334 ? -22.281 29.828 9.203 1 90.75 334 GLN A C 1
ATOM 2602 O O . GLN A 1 334 ? -23.016 29.328 8.352 1 90.75 334 GLN A O 1
ATOM 2607 N N . VAL A 1 335 ? -21.531 29.141 10.055 1 91.38 335 VAL A N 1
ATOM 2608 C CA . VAL A 1 335 ? -21.594 27.688 10.062 1 91.38 335 VAL A CA 1
ATOM 2609 C C . VAL A 1 335 ? -22.891 27.234 10.742 1 91.38 335 VAL A C 1
ATOM 2611 O O . VAL A 1 335 ? -23.109 27.531 11.922 1 91.38 335 VAL A O 1
ATOM 2614 N N . SER A 1 336 ? -23.656 26.484 9.984 1 88.62 336 SER A N 1
ATOM 2615 C CA . SER A 1 336 ? -24.953 26.062 10.523 1 88.62 336 SER A CA 1
ATOM 2616 C C . SER A 1 336 ? -24.844 24.672 11.141 1 88.62 336 SER A C 1
ATOM 2618 O O . SER A 1 336 ? -25.438 24.406 12.195 1 88.62 336 SER A O 1
ATOM 2620 N N . SER A 1 337 ? -24.25 23.828 10.422 1 87.31 337 SER A N 1
ATOM 2621 C CA . SER A 1 337 ? -24.109 22.469 10.938 1 87.31 337 SER A CA 1
ATOM 2622 C C . SER A 1 337 ? -22.875 21.781 10.359 1 87.31 337 SER A C 1
ATOM 2624 O O . SER A 1 337 ? -22.297 22.266 9.383 1 87.31 337 SER A O 1
ATOM 2626 N N . LEU A 1 338 ? -22.484 20.812 11.188 1 85.94 338 LEU A N 1
ATOM 2627 C CA . LEU A 1 338 ? -21.391 19.953 10.727 1 85.94 338 LEU A CA 1
ATOM 2628 C C . LEU A 1 338 ? -21.938 18.625 10.203 1 85.94 338 LEU A C 1
ATOM 2630 O O . LEU A 1 338 ? -22.875 18.062 10.773 1 85.94 338 LEU A O 1
ATOM 2634 N N . GLN A 1 339 ? -21.547 18.312 8.984 1 76.44 339 GLN A N 1
ATOM 2635 C CA . GLN A 1 339 ? -22.016 17.062 8.43 1 76.44 339 GLN A CA 1
ATOM 2636 C C . GLN A 1 339 ? -20.984 15.945 8.625 1 76.44 339 GLN A C 1
ATOM 2638 O O . GLN A 1 339 ? -19.938 15.945 7.969 1 76.44 339 GLN A O 1
ATOM 2643 N N . GLY A 1 340 ? -21.172 15.055 9.383 1 67.75 340 GLY A N 1
ATOM 2644 C CA . GLY A 1 340 ? -20.516 13.75 9.453 1 67.75 340 GLY A CA 1
ATOM 2645 C C . GLY A 1 340 ? -19.141 13.812 10.086 1 67.75 340 GLY A C 1
ATOM 2646 O O . GLY A 1 340 ? -18.766 14.828 10.672 1 67.75 340 GLY A O 1
ATOM 2647 N N . THR A 1 341 ? -18.5 12.625 10.211 1 66.19 341 THR A N 1
ATOM 2648 C CA . THR A 1 341 ? -17.172 12.398 10.773 1 66.19 341 THR A CA 1
ATOM 2649 C C . THR A 1 341 ? -16.094 12.633 9.719 1 66.19 341 THR A C 1
ATOM 2651 O O . THR A 1 341 ? -16.375 12.625 8.516 1 66.19 341 THR A O 1
ATOM 2654 N N . ILE A 1 342 ? -15.039 13.148 10.227 1 69.81 342 ILE A N 1
ATOM 2655 C CA . ILE A 1 342 ? -13.859 13.297 9.375 1 69.81 342 ILE A CA 1
ATOM 2656 C C . ILE A 1 342 ? -13.602 11.984 8.633 1 69.81 342 ILE A C 1
ATOM 2658 O O . ILE A 1 342 ? -13.555 10.914 9.25 1 69.81 342 ILE A O 1
ATOM 2662 N N . ASP A 1 343 ? -13.633 12.008 7.32 1 66.25 343 ASP A N 1
ATOM 2663 C CA . ASP A 1 343 ? -13.484 10.82 6.48 1 66.25 343 ASP A CA 1
ATOM 2664 C C . ASP A 1 343 ? -12.039 10.344 6.457 1 66.25 343 ASP A C 1
ATOM 2666 O O . ASP A 1 343 ? -11.195 10.867 7.188 1 66.25 343 ASP A O 1
ATOM 2670 N N . ARG A 1 344 ? -11.789 9.391 5.754 1 64.12 344 ARG A N 1
ATOM 2671 C CA . ARG A 1 344 ? -10.484 8.758 5.648 1 64.12 344 ARG A CA 1
ATOM 2672 C C . ARG A 1 344 ? -9.461 9.703 5.027 1 64.12 344 ARG A C 1
ATOM 2674 O O . ARG A 1 344 ? -8.258 9.57 5.262 1 64.12 344 ARG A O 1
ATOM 2681 N N . GLU A 1 345 ? -10.008 10.695 4.348 1 67.62 345 GLU A N 1
ATOM 2682 C CA . GLU A 1 345 ? -9.117 11.648 3.705 1 67.62 345 GLU A CA 1
ATOM 2683 C C . GLU A 1 345 ? -8.922 12.891 4.566 1 67.62 345 GLU A C 1
ATOM 2685 O O . GLU A 1 345 ? -8.367 13.898 4.109 1 67.62 345 GLU A O 1
ATOM 2690 N N . GLU A 1 346 ? -9.438 12.812 5.75 1 74 346 GLU A N 1
ATOM 2691 C CA . GLU A 1 346 ? -9.273 13.891 6.727 1 74 346 GLU A CA 1
ATOM 2692 C C . GLU A 1 346 ? -10.039 15.141 6.305 1 74 346 GLU A C 1
ATOM 2694 O O . GLU A 1 346 ? -9.578 16.266 6.527 1 74 346 GLU A O 1
ATOM 2699 N N . ARG A 1 347 ? -11.094 14.836 5.609 1 82.88 347 ARG A N 1
ATOM 2700 C CA . ARG A 1 347 ? -11.891 15.984 5.176 1 82.88 347 ARG A CA 1
ATOM 2701 C C . ARG A 1 347 ? -13.109 16.172 6.066 1 82.88 347 ARG A C 1
ATOM 2703 O O . ARG A 1 347 ? -13.648 15.195 6.602 1 82.88 347 ARG A O 1
ATOM 2710 N N . GLN A 1 348 ? -13.422 17.422 6.27 1 84.62 348 GLN A N 1
ATOM 2711 C CA . GLN A 1 348 ? -14.625 17.766 7.016 1 84.62 348 GLN A CA 1
ATOM 2712 C C . GLN A 1 348 ? -15.648 18.469 6.125 1 84.62 348 GLN A C 1
ATOM 2714 O O . GLN A 1 348 ? -15.281 19.188 5.203 1 84.62 348 GLN A O 1
ATOM 2719 N N . ARG A 1 349 ? -16.953 18.188 6.367 1 85.88 349 ARG A N 1
ATOM 2720 C CA . ARG A 1 349 ? -18.062 18.812 5.652 1 85.88 349 ARG A CA 1
ATOM 2721 C C . ARG A 1 349 ? -18.828 19.75 6.566 1 85.88 349 ARG A C 1
ATOM 2723 O O . ARG A 1 349 ? -19.297 19.344 7.633 1 85.88 349 ARG A O 1
ATOM 2730 N N . VAL A 1 350 ? -18.859 21 6.109 1 87.31 350 VAL A N 1
ATOM 2731 C CA . VAL A 1 350 ? -19.516 22.047 6.898 1 87.31 350 VAL A CA 1
ATOM 2732 C C . VAL A 1 350 ? -20.641 22.688 6.086 1 87.31 350 VAL A C 1
ATOM 2734 O O . VAL A 1 350 ? -20.5 22.906 4.883 1 87.31 350 VAL A O 1
ATOM 2737 N N . VAL A 1 351 ? -21.719 22.875 6.75 1 87.44 351 VAL A N 1
ATOM 2738 C CA . VAL A 1 351 ? -22.844 23.562 6.121 1 87.44 351 VAL A CA 1
ATOM 2739 C C . VAL A 1 351 ? -22.797 25.047 6.469 1 87.44 351 VAL A C 1
ATOM 2741 O O . VAL A 1 351 ? -22.766 25.422 7.645 1 87.44 351 VAL A O 1
ATOM 2744 N N . ILE A 1 352 ? -22.766 25.828 5.445 1 86.19 352 ILE A N 1
ATOM 2745 C CA . ILE A 1 352 ? -22.656 27.281 5.629 1 86.19 352 ILE A CA 1
ATOM 2746 C C . ILE A 1 352 ? -23.922 27.969 5.121 1 86.19 352 ILE A C 1
ATOM 2748 O O . ILE A 1 352 ? -24.359 27.703 4 1 86.19 352 ILE A O 1
ATOM 2752 N N . ASN A 1 353 ? -24.422 28.719 5.945 1 84.56 353 ASN A N 1
ATOM 2753 C CA . ASN A 1 353 ? -25.516 29.594 5.555 1 84.56 353 ASN A CA 1
ATOM 2754 C C . ASN A 1 353 ? -25.016 30.984 5.176 1 84.56 353 ASN A C 1
ATOM 2756 O O . ASN A 1 353 ? -24.297 31.625 5.945 1 84.56 353 ASN A O 1
ATOM 2760 N N . ARG A 1 354 ? -25.469 31.422 4.012 1 78.94 354 ARG A N 1
ATOM 2761 C CA . ARG A 1 354 ? -25.016 32.719 3.518 1 78.94 354 ARG A CA 1
ATOM 2762 C C . ARG A 1 354 ? -25.797 33.844 4.168 1 78.94 354 ARG A C 1
ATOM 2764 O O . ARG A 1 354 ? -26.922 33.656 4.617 1 78.94 354 ARG A O 1
ATOM 2771 N N . LYS A 1 355 ? -25.078 35.031 4.266 1 65.62 355 LYS A N 1
ATOM 2772 C CA . LYS A 1 355 ? -25.609 36.219 4.895 1 65.62 355 LYS A CA 1
ATOM 2773 C C . LYS A 1 355 ? -26.969 36.594 4.312 1 65.62 355 LYS A C 1
ATOM 2775 O O . LYS A 1 355 ? -27.891 36.938 5.047 1 65.62 355 LYS A O 1
ATOM 2780 N N . HIS A 1 356 ? -26.938 36.625 2.857 1 53.69 356 HIS A N 1
ATOM 2781 C CA . HIS A 1 356 ? -28.203 37.062 2.279 1 53.69 356 HIS A CA 1
ATOM 2782 C C . HIS A 1 356 ? -29.312 36.094 2.621 1 53.69 356 HIS A C 1
ATOM 2784 O O . HIS A 1 356 ? -30.5 36.438 2.537 1 53.69 356 HIS A O 1
ATOM 2790 N N . ASP A 1 357 ? -28.938 34.938 3.008 1 50.84 357 ASP A N 1
ATOM 2791 C CA . ASP A 1 357 ? -29.938 33.906 3.26 1 50.84 357 ASP A CA 1
ATOM 2792 C C . ASP A 1 357 ? -30.234 33.781 4.75 1 50.84 357 ASP A C 1
ATOM 2794 O O . ASP A 1 357 ? -30.844 32.781 5.188 1 50.84 357 ASP A O 1
ATOM 2798 N N . PHE A 1 358 ? -29.766 34.75 5.406 1 44.97 358 PHE A N 1
ATOM 2799 C CA . PHE A 1 358 ? -30.062 34.688 6.832 1 44.97 358 PHE A CA 1
ATOM 2800 C C . PHE A 1 358 ? -31.547 34.875 7.086 1 44.97 358 PHE A C 1
ATOM 2802 O O . PHE A 1 358 ? -32.125 35.875 6.676 1 44.97 358 PHE A O 1
ATOM 2809 N N . GLY A 1 359 ? -32.375 33.875 7.305 1 45.22 359 GLY A N 1
ATOM 2810 C CA . GLY A 1 359 ? -33.781 33.812 7.535 1 45.22 359 GLY A CA 1
ATOM 2811 C C . GLY A 1 359 ? -34.5 32.781 6.648 1 45.22 359 GLY A C 1
ATOM 2812 O O . GLY A 1 359 ? -35.625 32.406 6.91 1 45.22 359 GLY A O 1
ATOM 2813 N N . PHE A 1 360 ? -34.062 32.75 5.402 1 45 360 PHE A N 1
ATOM 2814 C CA . PHE A 1 360 ? -34.812 31.812 4.582 1 45 360 PHE A CA 1
ATOM 2815 C C . PHE A 1 360 ? -34.188 30.422 4.664 1 45 360 PHE A C 1
ATOM 2817 O O . PHE A 1 360 ? -33 30.281 4.863 1 45 360 PHE A O 1
ATOM 2824 N N . GLU A 1 361 ? -35.094 29.469 4.988 1 45.16 361 GLU A N 1
ATOM 2825 C CA . GLU A 1 361 ? -34.812 28.047 5.137 1 45.16 361 GLU A CA 1
ATOM 2826 C C . GLU A 1 361 ? -33.938 27.531 4.004 1 45.16 361 GLU A C 1
ATOM 2828 O O . GLU A 1 361 ? -34 26.359 3.627 1 45.16 361 GLU A O 1
ATOM 2833 N N . GLU A 1 362 ? -33.375 28.281 3.223 1 51.25 362 GLU A N 1
ATOM 2834 C CA . GLU A 1 362 ? -32.719 27.609 2.109 1 51.25 362 GLU A CA 1
ATOM 2835 C C . GLU A 1 362 ? -31.531 26.781 2.594 1 51.25 362 GLU A C 1
ATOM 2837 O O . GLU A 1 362 ? -30.891 27.141 3.584 1 51.25 362 GLU A O 1
ATOM 2842 N N . ARG A 1 363 ? -31.469 25.688 1.949 1 59.12 363 ARG A N 1
ATOM 2843 C CA . ARG A 1 363 ? -30.547 24.562 2.125 1 59.12 363 ARG A CA 1
ATOM 2844 C C . ARG A 1 363 ? -29.094 25.047 2.047 1 59.12 363 ARG A C 1
ATOM 2846 O O . ARG A 1 363 ? -28.688 25.641 1.049 1 59.12 363 ARG A O 1
ATOM 2853 N N . GLY A 1 364 ? -28.375 25.484 3.158 1 71.19 364 GLY A N 1
ATOM 2854 C CA . GLY A 1 364 ? -26.969 25.828 3.299 1 71.19 364 GLY A CA 1
ATOM 2855 C C . GLY A 1 364 ? -26.078 25.125 2.291 1 71.19 364 GLY A C 1
ATOM 2856 O O . GLY A 1 364 ? -26.5 24.156 1.652 1 71.19 364 GLY A O 1
ATOM 2857 N N . SER A 1 365 ? -25.016 25.844 1.874 1 79.31 365 SER A N 1
ATOM 2858 C CA . SER A 1 365 ? -24.031 25.234 0.988 1 79.31 365 SER A CA 1
ATOM 2859 C C . SER A 1 365 ? -23.062 24.359 1.763 1 79.31 365 SER A C 1
ATOM 2861 O O . SER A 1 365 ? -22.656 24.688 2.881 1 79.31 365 SER A O 1
ATOM 2863 N N . ILE A 1 366 ? -22.891 23.219 1.251 1 83.62 366 ILE A N 1
ATOM 2864 C CA . ILE A 1 366 ? -21.969 22.297 1.895 1 83.62 366 ILE A CA 1
ATOM 2865 C C . ILE A 1 366 ? -20.547 22.562 1.407 1 83.62 366 ILE A C 1
ATOM 2867 O O . ILE A 1 366 ? -20.281 22.562 0.202 1 83.62 366 ILE A O 1
ATOM 2871 N N . TRP A 1 367 ? -19.656 22.891 2.363 1 85 367 TRP A N 1
ATOM 2872 C CA . TRP A 1 367 ? -18.234 23.078 2.102 1 85 367 TRP A CA 1
ATOM 2873 C C . TRP A 1 367 ? -17.422 21.891 2.625 1 85 367 TRP A C 1
ATOM 2875 O O . TRP A 1 367 ? -17.672 21.406 3.732 1 85 367 TRP A O 1
ATOM 2885 N N . SER A 1 368 ? -16.516 21.359 1.758 1 86.38 368 SER A N 1
ATOM 2886 C CA . SER A 1 368 ? -15.641 20.266 2.164 1 86.38 368 SER A CA 1
ATOM 2887 C C . SER A 1 368 ? -14.172 20.672 2.078 1 86.38 368 SER A C 1
ATOM 2889 O O . SER A 1 368 ? -13.711 21.141 1.035 1 86.38 368 SER A O 1
ATOM 2891 N N . PHE A 1 369 ? -13.461 20.609 3.105 1 86.62 369 PHE A N 1
ATOM 2892 C CA . PHE A 1 369 ? -12.031 20.906 3.137 1 86.62 369 PHE A CA 1
ATOM 2893 C C . PHE A 1 369 ? -11.336 20.109 4.23 1 86.62 369 PHE A C 1
ATOM 2895 O O . PHE A 1 369 ? -11.984 19.359 4.969 1 86.62 369 PHE A O 1
ATOM 2902 N N . GLN A 1 370 ? -10.055 20.219 4.328 1 86.62 370 GLN A N 1
ATOM 2903 C CA . GLN A 1 370 ? -9.273 19.453 5.289 1 86.62 370 GLN A CA 1
ATOM 2904 C C . GLN A 1 370 ? -9.586 19.875 6.719 1 86.62 370 GLN A C 1
ATOM 2906 O O . GLN A 1 370 ? -9.805 21.062 6.988 1 86.62 370 GLN A O 1
ATOM 2911 N N . ALA A 1 371 ? -9.578 18.891 7.531 1 86.81 371 ALA A N 1
ATOM 2912 C CA . ALA A 1 371 ? -9.883 19.188 8.93 1 86.81 371 ALA A CA 1
ATOM 2913 C C . ALA A 1 371 ? -8.766 20 9.57 1 86.81 371 ALA A C 1
ATOM 2915 O O . ALA A 1 371 ? -7.582 19.719 9.375 1 86.81 371 ALA A O 1
ATOM 2916 N N . SER A 1 372 ? -9.172 21.094 10.242 1 88.69 372 SER A N 1
ATOM 2917 C CA . SER A 1 372 ? -8.219 21.938 10.945 1 88.69 372 SER A CA 1
ATOM 2918 C C . SER A 1 372 ? -7.949 21.422 12.352 1 88.69 372 SER A C 1
ATOM 2920 O O . SER A 1 372 ? -8.672 20.562 12.852 1 88.69 372 SER A O 1
ATOM 2922 N N . ALA A 1 373 ? -6.832 21.891 12.875 1 86.94 373 ALA A N 1
ATOM 2923 C CA . ALA A 1 373 ? -6.488 21.516 14.242 1 86.94 373 ALA A CA 1
ATOM 2924 C C . ALA A 1 373 ? -7.555 21.969 15.234 1 86.94 373 ALA A C 1
ATOM 2926 O O . ALA A 1 373 ? -7.91 21.25 16.156 1 86.94 373 ALA A O 1
ATOM 2927 N N . LYS A 1 374 ? -8.016 23.203 15.039 1 86.62 374 LYS A N 1
ATOM 2928 C CA . LYS A 1 374 ? -9.156 23.703 15.797 1 86.62 374 LYS A CA 1
ATOM 2929 C C . LYS A 1 374 ? -10.469 23.297 15.133 1 86.62 374 LYS A C 1
ATOM 2931 O O . LYS A 1 374 ? -10.703 23.594 13.961 1 86.62 374 LYS A O 1
ATOM 2936 N N . SER A 1 375 ? -11.297 22.688 15.883 1 86.31 375 SER A N 1
ATOM 2937 C CA . SER A 1 375 ? -12.539 22.188 15.305 1 86.31 375 SER A CA 1
ATOM 2938 C C . SER A 1 375 ? -13.5 23.328 14.984 1 86.31 375 SER A C 1
ATOM 2940 O O . SER A 1 375 ? -13.734 24.203 15.828 1 86.31 375 SER A O 1
ATOM 2942 N N . VAL A 1 376 ? -13.977 23.297 13.797 1 90.81 376 VAL A N 1
ATOM 2943 C CA . VAL A 1 376 ? -15.039 24.219 13.414 1 90.81 376 VAL A CA 1
ATOM 2944 C C . VAL A 1 376 ? -16.328 23.844 14.141 1 90.81 376 VAL A C 1
ATOM 2946 O O . VAL A 1 376 ? -16.656 22.656 14.289 1 90.81 376 VAL A O 1
ATOM 2949 N N . GLN A 1 377 ? -16.984 24.812 14.617 1 91 377 GLN A N 1
ATOM 2950 C CA . GLN A 1 377 ? -18.203 24.578 15.375 1 91 377 GLN A CA 1
ATOM 2951 C C . GLN A 1 377 ? -19.375 25.359 14.781 1 91 377 GLN A C 1
ATOM 2953 O O . GLN A 1 377 ? -19.188 26.297 14.008 1 91 377 GLN A O 1
ATOM 2958 N N . GLU A 1 378 ? -20.531 24.859 15.266 1 91.5 378 GLU A N 1
ATOM 2959 C CA . GLU A 1 378 ? -21.734 25.594 14.898 1 91.5 378 GLU A CA 1
ATOM 2960 C C . GLU A 1 378 ? -21.703 27.016 15.469 1 91.5 378 GLU A C 1
ATOM 2962 O O . GLU A 1 378 ? -21.344 27.203 16.641 1 91.5 378 GLU A O 1
ATOM 2967 N N . GLY A 1 379 ? -22 27.984 14.602 1 90.81 379 GLY A N 1
ATOM 2968 C CA . GLY A 1 379 ? -22 29.359 15.055 1 90.81 379 GLY A CA 1
ATOM 2969 C C . GLY A 1 379 ? -20.75 30.125 14.641 1 90.81 379 GLY A C 1
ATOM 2970 O O . GLY A 1 379 ? -20.719 31.359 14.711 1 90.81 379 GLY A O 1
ATOM 2971 N N . ASP A 1 380 ? -19.781 29.406 14.203 1 94.31 380 ASP A N 1
ATOM 2972 C CA . ASP A 1 380 ? -18.594 30.078 13.68 1 94.31 380 ASP A CA 1
ATOM 2973 C C . ASP A 1 380 ? -18.938 30.938 12.469 1 94.31 380 ASP A C 1
ATOM 2975 O O . ASP A 1 380 ? -19.922 30.672 11.773 1 94.31 380 ASP A O 1
ATOM 2979 N N . VAL A 1 381 ? -18.125 31.953 12.258 1 93.44 381 VAL A N 1
ATOM 2980 C CA . VAL A 1 381 ? -18.438 32.969 11.25 1 93.44 381 VAL A CA 1
ATOM 2981 C C . VAL A 1 381 ? -17.391 32.938 10.141 1 93.44 381 VAL A C 1
ATOM 2983 O O . VAL A 1 381 ? -16.203 32.781 10.422 1 93.44 381 VAL A O 1
ATOM 2986 N N . ILE A 1 382 ? -17.922 33.031 8.938 1 93.06 382 ILE A N 1
ATOM 2987 C CA . ILE A 1 382 ? -17.016 33.125 7.793 1 93.06 382 ILE A CA 1
ATOM 2988 C C . ILE A 1 382 ? -16.891 34.594 7.379 1 93.06 382 ILE A C 1
ATOM 2990 O O . ILE A 1 382 ? -17.891 35.25 7.074 1 93.06 382 ILE A O 1
ATOM 2994 N N . CYS A 1 383 ? -15.711 35.094 7.383 1 92.31 383 CYS A N 1
ATOM 2995 C CA . CYS A 1 383 ? -15.508 36.5 7.027 1 92.31 383 CYS A CA 1
ATOM 2996 C C . CYS A 1 383 ? -14.391 36.656 6.004 1 92.31 383 CYS A C 1
ATOM 2998 O O . CYS A 1 383 ? -13.594 35.719 5.809 1 92.31 383 CYS A O 1
ATOM 3000 N N . LEU A 1 384 ? -14.445 37.719 5.352 1 92.31 384 LEU A N 1
ATOM 3001 C CA . LEU A 1 384 ? -13.406 38.094 4.402 1 92.31 384 LEU A CA 1
ATOM 3002 C C . LEU A 1 384 ? -12.781 39.406 4.781 1 92.31 384 LEU A C 1
ATOM 3004 O O . LEU A 1 384 ? -13.461 40.438 4.781 1 92.31 384 LEU A O 1
ATOM 3008 N N . LEU A 1 385 ? -11.547 39.312 5.184 1 92.56 385 LEU A N 1
ATOM 3009 C CA . LEU A 1 385 ? -10.844 40.562 5.539 1 92.56 385 LEU A CA 1
ATOM 3010 C C . LEU A 1 385 ? -10.32 41.25 4.293 1 92.56 385 LEU A C 1
ATOM 3012 O O . LEU A 1 385 ? -10.047 40.625 3.277 1 92.56 385 LEU A O 1
ATOM 3016 N N . LYS A 1 386 ? -10.211 42.531 4.406 1 88.69 386 LYS A N 1
ATOM 3017 C CA . LYS A 1 386 ? -9.664 43.312 3.295 1 88.69 386 LYS A CA 1
ATOM 3018 C C . LYS A 1 386 ? -8.234 42.875 2.973 1 88.69 386 LYS A C 1
ATOM 3020 O O . LYS A 1 386 ? -7.391 42.781 3.867 1 88.69 386 LYS A O 1
ATOM 3025 N N . GLY A 1 387 ? -7.957 42.562 1.717 1 85.5 387 GLY A N 1
ATOM 3026 C CA . GLY A 1 387 ? -6.629 42.156 1.292 1 85.5 387 GLY A CA 1
ATOM 3027 C C . GLY A 1 387 ? -6.473 40.625 1.196 1 85.5 387 GLY A C 1
ATOM 3028 O O . GLY A 1 387 ? -5.555 40.156 0.538 1 85.5 387 GLY A O 1
ATOM 3029 N N . ALA A 1 388 ? -7.391 39.969 1.896 1 89.5 388 ALA A N 1
ATOM 3030 C CA . ALA A 1 388 ? -7.309 38.5 1.87 1 89.5 388 ALA A CA 1
ATOM 3031 C C . ALA A 1 388 ? -7.938 37.938 0.599 1 89.5 388 ALA A C 1
ATOM 3033 O O . ALA A 1 388 ? -8.945 38.469 0.112 1 89.5 388 ALA A O 1
ATOM 3034 N N . SER A 1 389 ? -7.352 36.906 0.072 1 86 389 SER A N 1
ATOM 3035 C CA . SER A 1 389 ? -7.883 36.281 -1.122 1 86 389 SER A CA 1
ATOM 3036 C C . SER A 1 389 ? -8.852 35.156 -0.758 1 86 389 SER A C 1
ATOM 3038 O O . SER A 1 389 ? -9.648 34.719 -1.592 1 86 389 SER A O 1
ATOM 3040 N N . VAL A 1 390 ? -8.719 34.688 0.459 1 90.94 390 VAL A N 1
ATOM 3041 C CA . VAL A 1 390 ? -9.578 33.594 0.912 1 90.94 390 VAL A CA 1
ATOM 3042 C C . VAL A 1 390 ? -10.227 33.969 2.244 1 90.94 390 VAL A C 1
ATOM 3044 O O . VAL A 1 390 ? -9.68 34.781 3.002 1 90.94 390 VAL A O 1
ATOM 3047 N N . PRO A 1 391 ? -11.359 33.344 2.492 1 93 391 PRO A N 1
ATOM 3048 C CA . PRO A 1 391 ? -12.055 33.688 3.732 1 93 391 PRO A CA 1
ATOM 3049 C C . PRO A 1 391 ? -11.391 33.094 4.969 1 93 391 PRO A C 1
ATOM 3051 O O . PRO A 1 391 ? -10.531 32.219 4.852 1 93 391 PRO A O 1
ATOM 3054 N N . THR A 1 392 ? -11.797 33.656 6.117 1 95.25 392 THR A N 1
ATOM 3055 C CA . THR A 1 392 ? -11.359 33.219 7.438 1 95.25 392 THR A CA 1
ATOM 3056 C C . THR A 1 392 ? -12.555 32.781 8.281 1 95.25 392 THR A C 1
ATOM 3058 O O . THR A 1 392 ? -13.641 33.344 8.18 1 95.25 392 THR A O 1
ATOM 3061 N N . ILE A 1 393 ? -12.383 31.719 9 1 95.5 393 ILE A N 1
ATOM 3062 C CA . ILE A 1 393 ? -13.414 31.312 9.953 1 95.5 393 ILE A CA 1
ATOM 3063 C C . ILE A 1 393 ? -13.039 31.812 11.352 1 95.5 393 ILE A C 1
ATOM 3065 O O . ILE A 1 393 ? -11.945 31.531 11.844 1 95.5 393 ILE A O 1
ATOM 3069 N N . ILE A 1 394 ? -13.961 32.531 11.938 1 95.38 394 ILE A N 1
ATOM 3070 C CA . ILE A 1 394 ? -13.695 33.125 13.242 1 95.38 394 ILE A CA 1
ATOM 3071 C C . ILE A 1 394 ? -14.828 32.75 14.211 1 95.38 394 ILE A C 1
ATOM 3073 O O . ILE A 1 394 ? -15.914 32.375 13.781 1 95.38 394 ILE A O 1
ATOM 3077 N N . ARG A 1 395 ? -14.492 32.781 15.492 1 94.88 395 ARG A N 1
ATOM 3078 C CA . ARG A 1 395 ? -15.43 32.5 16.562 1 94.88 395 ARG A CA 1
ATOM 3079 C C . ARG A 1 395 ? -15.602 33.688 17.484 1 94.88 395 ARG A C 1
ATOM 3081 O O . ARG A 1 395 ? -14.617 34.25 17.984 1 94.88 395 ARG A O 1
ATOM 3088 N N . PRO A 1 396 ? -16.906 34.125 17.625 1 91.12 396 PRO A N 1
ATOM 3089 C CA . PRO A 1 396 ? -17.125 35.281 18.5 1 91.12 396 PRO A CA 1
ATOM 3090 C C . PRO A 1 396 ? -16.781 34.969 19.953 1 91.12 396 PRO A C 1
ATOM 3092 O O . PRO A 1 396 ? -17.188 33.938 20.484 1 91.12 396 PRO A O 1
ATOM 3095 N N . CYS A 1 397 ? -16.031 35.844 20.469 1 87.94 397 CYS A N 1
ATOM 3096 C CA . CYS A 1 397 ? -15.734 35.844 21.891 1 87.94 397 CYS A CA 1
ATOM 3097 C C . CYS A 1 397 ? -16.312 37.094 22.562 1 87.94 397 CYS A C 1
ATOM 3099 O O . CYS A 1 397 ? -17.25 37.688 22.047 1 87.94 397 CYS A O 1
ATOM 3101 N N . SER A 1 398 ? -15.875 37.469 23.703 1 80.88 398 SER A N 1
ATOM 3102 C CA . SER A 1 398 ? -16.453 38.625 24.406 1 80.88 398 SER A CA 1
ATOM 3103 C C . SER A 1 398 ? -16.219 39.938 23.641 1 80.88 398 SER A C 1
ATOM 3105 O O . SER A 1 398 ? -17.141 40.469 23.031 1 80.88 398 SER A O 1
ATOM 3107 N N . ASP A 1 399 ? -14.992 40.375 23.5 1 86.06 399 ASP A N 1
ATOM 3108 C CA . ASP A 1 399 ? -14.719 41.656 22.844 1 86.06 399 ASP A CA 1
ATOM 3109 C C . ASP A 1 399 ? -13.742 41.469 21.672 1 86.06 399 ASP A C 1
ATOM 3111 O O . ASP A 1 399 ? -13.102 42.438 21.25 1 86.06 399 ASP A O 1
ATOM 3115 N N . TYR A 1 400 ? -13.57 40.25 21.234 1 89.94 400 TYR A N 1
ATOM 3116 C CA . TYR A 1 400 ? -12.727 39.938 20.078 1 89.94 400 TYR A CA 1
ATOM 3117 C C . TYR A 1 400 ? -13.203 38.688 19.359 1 89.94 400 TYR A C 1
ATOM 3119 O O . TYR A 1 400 ? -14.156 38.031 19.797 1 89.94 400 TYR A O 1
ATOM 3127 N N . TRP A 1 401 ? -12.617 38.406 18.281 1 92.75 401 TRP A N 1
ATOM 3128 C CA . TRP A 1 401 ? -12.906 37.219 17.516 1 92.75 401 TRP A CA 1
ATOM 3129 C C . TRP A 1 401 ? -11.703 36.281 17.5 1 92.75 401 TRP A C 1
ATOM 3131 O O . TRP A 1 401 ? -10.578 36.719 17.25 1 92.75 401 TRP A O 1
ATOM 3141 N N . ALA A 1 402 ? -11.898 35.031 17.844 1 93.12 402 ALA A N 1
ATOM 3142 C CA . ALA A 1 402 ? -10.828 34.031 17.766 1 93.12 402 ALA A CA 1
ATOM 3143 C C . ALA A 1 402 ? -10.758 33.438 16.359 1 93.12 402 ALA A C 1
ATOM 3145 O O . ALA A 1 402 ? -11.789 33.062 15.781 1 93.12 402 ALA A O 1
ATOM 3146 N N . VAL A 1 403 ? -9.594 33.375 15.852 1 95.12 403 VAL A N 1
ATOM 3147 C CA . VAL A 1 403 ? -9.414 32.75 14.539 1 95.12 403 VAL A CA 1
ATOM 3148 C C . VAL A 1 403 ? -9.445 31.234 14.672 1 95.12 403 VAL A C 1
ATOM 3150 O O . VAL A 1 403 ? -8.656 30.656 15.422 1 95.12 403 VAL A O 1
ATOM 3153 N N . VAL A 1 404 ? -10.336 30.594 13.977 1 93.81 404 VAL A N 1
ATOM 3154 C CA . VAL A 1 404 ? -10.422 29.125 13.93 1 93.81 404 VAL A CA 1
ATOM 3155 C C . VAL A 1 404 ? -9.625 28.609 12.734 1 93.81 404 VAL A C 1
ATOM 3157 O O . VAL A 1 404 ? -8.797 27.703 12.883 1 93.81 404 VAL A O 1
ATOM 3160 N N . MET A 1 405 ? -9.883 29.188 11.609 1 95.38 405 MET A N 1
ATOM 3161 C CA . MET A 1 405 ? -9.125 28.938 10.391 1 95.38 405 MET A CA 1
ATOM 3162 C C . MET A 1 405 ? -8.703 30.25 9.727 1 95.38 405 MET A C 1
ATOM 3164 O O . MET A 1 405 ? -9.539 31.109 9.484 1 95.38 405 MET A O 1
ATOM 3168 N N . ILE A 1 406 ? -7.5 30.344 9.445 1 95.62 406 ILE A N 1
ATOM 3169 C CA . ILE A 1 406 ? -6.988 31.594 8.891 1 95.62 406 ILE A CA 1
ATOM 3170 C C . ILE A 1 406 ? -7.258 31.641 7.391 1 95.62 406 ILE A C 1
ATOM 3172 O O . ILE A 1 406 ? -7.355 32.719 6.801 1 95.62 406 ILE A O 1
ATOM 3176 N N . ALA A 1 407 ? -7.328 30.406 6.762 1 93.12 407 ALA A N 1
ATOM 3177 C CA . ALA A 1 407 ? -7.551 30.328 5.32 1 93.12 407 ALA A CA 1
ATOM 3178 C C . ALA A 1 407 ? -8.469 29.172 4.969 1 93.12 407 ALA A C 1
ATOM 3180 O O . ALA A 1 407 ? -8.102 28 5.164 1 93.12 407 ALA A O 1
ATOM 3181 N N . VAL A 1 408 ? -9.602 29.438 4.445 1 90.62 408 VAL A N 1
ATOM 3182 C CA . VAL A 1 408 ? -10.531 28.406 3.973 1 90.62 408 VAL A CA 1
ATOM 3183 C C . VAL A 1 408 ? -10.406 28.266 2.457 1 90.62 408 VAL A C 1
ATOM 3185 O O . VAL A 1 408 ? -10.562 29.234 1.716 1 90.62 408 VAL A O 1
ATOM 3188 N N . PRO A 1 409 ? -10.023 27.031 2.088 1 86.44 409 PRO A N 1
ATOM 3189 C CA . PRO A 1 409 ? -9.859 26.859 0.644 1 86.44 409 PRO A CA 1
ATOM 3190 C C . PRO A 1 409 ? -11.172 27.031 -0.124 1 86.44 409 PRO A C 1
ATOM 3192 O O . PRO A 1 409 ? -12.25 26.812 0.43 1 86.44 409 PRO A O 1
ATOM 3195 N N . PRO A 1 410 ? -10.859 27.562 -1.372 1 69.88 410 PRO A N 1
ATOM 3196 C CA . PRO A 1 410 ? -12.047 27.75 -2.209 1 69.88 410 PRO A CA 1
ATOM 3197 C C . PRO A 1 410 ? -12.75 26.422 -2.51 1 69.88 410 PRO A C 1
ATOM 3199 O O . PRO A 1 410 ? -12.141 25.359 -2.438 1 69.88 410 PRO A O 1
ATOM 3202 N N . LEU A 1 411 ? -14.023 26.234 -2.574 1 58.44 411 LEU A N 1
ATOM 3203 C CA . LEU A 1 411 ? -14.891 25.078 -2.795 1 58.44 411 LEU A CA 1
ATOM 3204 C C . LEU A 1 411 ? -14.492 24.344 -4.066 1 58.44 411 LEU A C 1
ATOM 3206 O O . LEU A 1 411 ? -14.344 24.953 -5.125 1 58.44 411 LEU A O 1
ATOM 3210 N N . ASN A 1 412 ? -13.555 23.5 -4.086 1 50.47 412 ASN A N 1
ATOM 3211 C CA . ASN A 1 412 ? -13.555 22.641 -5.27 1 50.47 412 ASN A CA 1
ATOM 3212 C C . ASN A 1 412 ? -14.953 22.109 -5.574 1 50.47 412 ASN A C 1
ATOM 3214 O O . ASN A 1 412 ? -15.32 21.016 -5.145 1 50.47 412 ASN A O 1
ATOM 3218 N N . GLY A 1 413 ? -15.953 22.531 -5.113 1 39.31 413 GLY A N 1
ATOM 3219 C CA . GLY A 1 413 ? -17.094 21.703 -5.492 1 39.31 413 GLY A CA 1
ATOM 3220 C C . GLY A 1 413 ? -16.953 21.094 -6.871 1 39.31 413 GLY A C 1
ATOM 3221 O O . GLY A 1 413 ? -16.016 21.422 -7.609 1 39.31 413 GLY A O 1
ATOM 3222 N N . LEU A 1 414 ? -18.062 20.062 -7.367 1 35.59 414 LEU A N 1
ATOM 3223 C CA . LEU A 1 414 ? -18.594 19.484 -8.594 1 35.59 414 LEU A CA 1
ATOM 3224 C C . LEU A 1 414 ? -18.453 20.453 -9.758 1 35.59 414 LEU A C 1
ATOM 3226 O O . LEU A 1 414 ? -19.047 21.547 -9.727 1 35.59 414 LEU A O 1
ATOM 3230 N N . GLN A 1 415 ? -17.484 20.516 -10.438 1 34.41 415 GLN A N 1
ATOM 3231 C CA . GLN A 1 415 ? -17.516 21.109 -11.766 1 34.41 415 GLN A CA 1
ATOM 3232 C C . GLN A 1 415 ? -18.891 20.969 -12.398 1 34.41 415 GLN A C 1
ATOM 3234 O O . GLN A 1 415 ? -19.188 19.953 -13.039 1 34.41 415 GLN A O 1
ATOM 3239 N N . SER A 1 416 ? -20.109 20.969 -11.969 1 31.19 416 SER A N 1
ATOM 3240 C CA . SER A 1 416 ? -20.844 21.5 -13.117 1 31.19 416 SER A CA 1
ATOM 3241 C C . SER A 1 416 ? -20.172 22.75 -13.68 1 31.19 416 SER A C 1
ATOM 3243 O O . SER A 1 416 ? -19.594 23.531 -12.938 1 31.19 416 SER A O 1
ATOM 3245 N N . PRO A 1 417 ? -19.781 22.812 -15.055 1 32.47 417 PRO A N 1
ATOM 3246 C CA . PRO A 1 417 ? -19.203 23.953 -15.758 1 32.47 417 PRO A CA 1
ATOM 3247 C C . PRO A 1 417 ? -19.516 25.281 -15.07 1 32.47 417 PRO A C 1
ATOM 3249 O O . PRO A 1 417 ? -18.734 26.234 -15.172 1 32.47 417 PRO A O 1
ATOM 3252 N N . SER A 1 418 ? -20.781 25.703 -15.016 1 31.83 418 SER A N 1
ATOM 3253 C CA . SER A 1 418 ? -21.203 27.094 -14.977 1 31.83 418 SER A CA 1
ATOM 3254 C C . SER A 1 418 ? -20.828 27.75 -13.641 1 31.83 418 SER A C 1
ATOM 3256 O O . SER A 1 418 ? -20.859 28.969 -13.516 1 31.83 418 SER A O 1
ATOM 3258 N N . SER A 1 419 ? -21.312 27.156 -12.422 1 32.06 419 SER A N 1
ATOM 3259 C CA . SER A 1 419 ? -21.609 28.031 -11.297 1 32.06 419 SER A CA 1
ATOM 3260 C C . SER A 1 419 ? -20.344 28.391 -10.516 1 32.06 419 SER A C 1
ATOM 3262 O O . SER A 1 419 ? -19.438 27.562 -10.398 1 32.06 419 SER A O 1
ATOM 3264 N N . ASP A 1 420 ? -19.922 29.641 -10.344 1 34.69 420 ASP A N 1
ATOM 3265 C CA . ASP A 1 420 ? -18.875 30.406 -9.656 1 34.69 420 ASP A CA 1
ATOM 3266 C C . ASP A 1 420 ? -18.484 29.75 -8.344 1 34.69 420 ASP A C 1
ATOM 3268 O O . ASP A 1 420 ? -19.328 29.516 -7.477 1 34.69 420 ASP A O 1
ATOM 3272 N N . PRO A 1 421 ? -17.531 28.859 -8.336 1 42.03 421 PRO A N 1
ATOM 3273 C CA . PRO A 1 421 ? -17.203 28.125 -7.102 1 42.03 421 PRO A CA 1
ATOM 3274 C C . PRO A 1 421 ? -17.531 28.922 -5.844 1 42.03 421 PRO A C 1
ATOM 3276 O O . PRO A 1 421 ? -18 28.359 -4.852 1 42.03 421 PRO A O 1
ATOM 3279 N N . TYR A 1 422 ? -16.625 29.984 -5.438 1 43.5 422 TYR A N 1
ATOM 3280 C CA . TYR A 1 422 ? -17.141 30.969 -4.488 1 43.5 422 TYR A CA 1
ATOM 3281 C C . TYR A 1 422 ? -18.25 31.812 -5.113 1 43.5 422 TYR A C 1
ATOM 3283 O O . TYR A 1 422 ? -18.141 32.219 -6.27 1 43.5 422 TYR A O 1
ATOM 3291 N N . PRO A 1 423 ? -19.484 31.656 -5.047 1 39.62 423 PRO A N 1
ATOM 3292 C CA . PRO A 1 423 ? -20.375 32.594 -5.762 1 39.62 423 PRO A CA 1
ATOM 3293 C C . PRO A 1 423 ? -19.688 33.906 -6.082 1 39.62 423 PRO A C 1
ATOM 3295 O O . PRO A 1 423 ? -18.688 34.281 -5.445 1 39.62 423 PRO A O 1
ATOM 3298 N N . GLU A 1 424 ? -19.969 34.75 -7.215 1 40.16 424 GLU A N 1
ATOM 3299 C CA . GLU A 1 424 ? -19.672 36.094 -7.672 1 40.16 424 GLU A CA 1
ATOM 3300 C C . GLU A 1 424 ? -19.328 37 -6.496 1 40.16 424 GLU A C 1
ATOM 3302 O O . GLU A 1 424 ? -18.969 38.156 -6.695 1 40.16 424 GLU A O 1
ATOM 3307 N N . PRO A 1 425 ? -19.875 36.781 -5.309 1 39.62 425 PRO A N 1
ATOM 3308 C CA . PRO A 1 425 ? -19.875 37.875 -4.328 1 39.62 425 PRO A CA 1
ATOM 3309 C C . PRO A 1 425 ? -18.484 38.188 -3.795 1 39.62 425 PRO A C 1
ATOM 3311 O O . PRO A 1 425 ? -18.328 39.062 -2.936 1 39.62 425 PRO A O 1
ATOM 3314 N N . LEU A 1 426 ? -17.562 37.219 -3.812 1 46.12 426 LEU A N 1
ATOM 3315 C CA . LEU A 1 426 ? -16.406 37.688 -3.057 1 46.12 426 LEU A CA 1
ATOM 3316 C C . LEU A 1 426 ? -15.789 38.938 -3.703 1 46.12 426 LEU A C 1
ATOM 3318 O O . LEU A 1 426 ? -15.055 39.688 -3.055 1 46.12 426 LEU A O 1
ATOM 3322 N N . ARG A 1 427 ? -15.602 38.969 -4.953 1 43.59 427 ARG A N 1
ATOM 3323 C CA . ARG A 1 427 ? -15.102 40.156 -5.629 1 43.59 427 ARG A CA 1
ATOM 3324 C C . ARG A 1 427 ? -15.922 41.406 -5.262 1 43.59 427 ARG A C 1
ATOM 3326 O O . ARG A 1 427 ? -15.461 42.531 -5.41 1 43.59 427 ARG A O 1
ATOM 3333 N N . LEU A 1 428 ? -17.188 41.094 -5.285 1 40.31 428 LEU A N 1
ATOM 3334 C CA . LEU A 1 428 ? -18.031 42.281 -5.305 1 40.31 428 LEU A CA 1
ATOM 3335 C C . LEU A 1 428 ? -18.062 42.969 -3.938 1 40.31 428 LEU A C 1
ATOM 3337 O O . LEU A 1 428 ? -18.719 43.969 -3.76 1 40.31 428 LEU A O 1
ATOM 3341 N N . THR A 1 429 ? -17.766 42.219 -2.912 1 47.59 429 THR A N 1
ATOM 3342 C CA . THR A 1 429 ? -18.125 43.031 -1.753 1 47.59 429 THR A CA 1
ATOM 3343 C C . THR A 1 429 ? -17.109 44.125 -1.529 1 47.59 429 THR A C 1
ATOM 3345 O O . THR A 1 429 ? -16.047 43.906 -0.931 1 47.59 429 THR A O 1
ATOM 3348 N N . LYS A 1 430 ? -16.953 45.031 -2.424 1 53.78 430 LYS A N 1
ATOM 3349 C CA . LYS A 1 430 ? -16.188 46.25 -2.4 1 53.78 430 LYS A CA 1
ATOM 3350 C C . LYS A 1 430 ? -16.266 46.938 -1.03 1 53.78 430 LYS A C 1
ATOM 3352 O O . LYS A 1 430 ? -15.336 47.625 -0.629 1 53.78 430 LYS A O 1
ATOM 3357 N N . GLU A 1 431 ? -17.344 46.625 -0.205 1 65.94 431 GLU A N 1
ATOM 3358 C CA . GLU A 1 431 ? -17.438 47.406 1.016 1 65.94 431 GLU A CA 1
ATOM 3359 C C . GLU A 1 431 ? -17.109 46.562 2.248 1 65.94 431 GLU A C 1
ATOM 3361 O O . GLU A 1 431 ? -17.531 45.406 2.357 1 65.94 431 GLU A O 1
ATOM 3366 N N . SER A 1 432 ? -15.922 46.688 2.893 1 71.44 432 SER A N 1
ATOM 3367 C CA . SER A 1 432 ? -15.516 46.156 4.184 1 71.44 432 SER A CA 1
ATOM 3368 C C . SER A 1 432 ? -15.984 47.031 5.332 1 71.44 432 SER A C 1
ATOM 3370 O O . SER A 1 432 ? -15.188 47.781 5.91 1 71.44 432 SER A O 1
ATOM 3372 N N . PRO A 1 433 ? -17.266 46.781 5.695 1 76.56 433 PRO A N 1
ATOM 3373 C CA . PRO A 1 433 ? -17.844 47.781 6.602 1 76.56 433 PRO A CA 1
ATOM 3374 C C . PRO A 1 433 ? -17.453 47.562 8.055 1 76.56 433 PRO A C 1
ATOM 3376 O O . PRO A 1 433 ? -17.562 48.469 8.883 1 76.56 433 PRO A O 1
ATOM 3379 N N . HIS A 1 434 ? -16.922 46.406 8.289 1 87.94 434 HIS A N 1
ATOM 3380 C CA . HIS A 1 434 ? -16.781 46.062 9.703 1 87.94 434 HIS A CA 1
ATOM 3381 C C . HIS A 1 434 ? -15.32 46.094 10.125 1 87.94 434 HIS A C 1
ATOM 3383 O O . HIS A 1 434 ? -14.438 45.719 9.344 1 87.94 434 HIS A O 1
ATOM 3389 N N . ASP A 1 435 ? -15.109 46.562 11.336 1 87.88 435 ASP A N 1
ATOM 3390 C CA . ASP A 1 435 ? -13.797 46.438 11.969 1 87.88 435 ASP A CA 1
ATOM 3391 C C . ASP A 1 435 ? -13.688 45.156 12.797 1 87.88 435 ASP A C 1
ATOM 3393 O O . ASP A 1 435 ? -14.516 44.906 13.68 1 87.88 435 ASP A O 1
ATOM 3397 N N . PHE A 1 436 ? -12.688 44.438 12.531 1 92 436 PHE A N 1
ATOM 3398 C CA . PHE A 1 436 ? -12.492 43.188 13.242 1 92 436 PHE A CA 1
ATOM 3399 C C . PHE A 1 436 ? -11.227 43.25 14.086 1 92 436 PHE A C 1
ATOM 3401 O O . PHE A 1 436 ? -10.211 43.781 13.656 1 92 436 PHE A O 1
ATOM 3408 N N . LEU A 1 437 ? -11.32 42.781 15.281 1 92.19 437 LEU A N 1
ATOM 3409 C CA . LEU A 1 437 ? -10.172 42.406 16.094 1 92.19 437 LEU A CA 1
ATOM 3410 C C . LEU A 1 437 ? -10.055 40.875 16.219 1 92.19 437 LEU A C 1
ATOM 3412 O O . LEU A 1 437 ? -10.828 40.25 16.938 1 92.19 437 LEU A O 1
ATOM 3416 N N . LEU A 1 438 ? -9.07 40.375 15.531 1 93.88 438 LEU A N 1
ATOM 3417 C CA . LEU A 1 438 ? -8.883 38.938 15.492 1 93.88 438 LEU A CA 1
ATOM 3418 C C . LEU A 1 438 ? -7.719 38.5 16.375 1 93.88 438 LEU A C 1
ATOM 3420 O O . LEU A 1 438 ? -6.676 39.156 16.391 1 93.88 438 LEU A O 1
ATOM 3424 N N . VAL A 1 439 ? -7.926 37.5 17.156 1 92.5 439 VAL A N 1
ATOM 3425 C CA . VAL A 1 439 ? -6.855 36.875 17.938 1 92.5 439 VAL A CA 1
ATOM 3426 C C . VAL A 1 439 ? -6.555 35.469 17.391 1 92.5 439 VAL A C 1
ATOM 3428 O O . VAL A 1 439 ? -7.41 34.594 17.406 1 92.5 439 VAL A O 1
ATOM 3431 N N . TRP A 1 440 ? -5.406 35.344 16.828 1 94.38 440 TRP A N 1
ATOM 3432 C CA . TRP A 1 440 ? -4.934 34.094 16.266 1 94.38 440 TRP A CA 1
ATOM 3433 C C . TRP A 1 440 ? -3.961 33.406 17.234 1 94.38 440 TRP A C 1
ATOM 3435 O O . TRP A 1 440 ? -2.748 33.625 17.141 1 94.38 440 TRP A O 1
ATOM 3445 N N . ASP A 1 441 ? -4.508 32.531 18.109 1 91.69 441 ASP A N 1
ATOM 3446 C CA . ASP A 1 441 ? -3.744 31.875 19.156 1 91.69 441 ASP A CA 1
ATOM 3447 C C . ASP A 1 441 ? -3.543 30.391 18.828 1 91.69 441 ASP A C 1
ATOM 3449 O O . ASP A 1 441 ? -4.512 29.641 18.766 1 91.69 441 ASP A O 1
ATOM 3453 N N . TRP A 1 442 ? -2.311 29.984 18.703 1 91.06 442 TRP A N 1
ATOM 3454 C CA . TRP A 1 442 ? -2 28.609 18.344 1 91.06 442 TRP A CA 1
ATOM 3455 C C . TRP A 1 442 ? -2.035 27.703 19.562 1 91.06 442 TRP A C 1
ATOM 3457 O O . TRP A 1 442 ? -2.104 26.484 19.438 1 91.06 442 TRP A O 1
ATOM 3467 N N . ASP A 1 443 ? -1.975 28.172 20.703 1 77.38 443 ASP A N 1
ATOM 3468 C CA . ASP A 1 443 ? -1.976 27.375 21.938 1 77.38 443 ASP A CA 1
ATOM 3469 C C . ASP A 1 443 ? -3.398 27.156 22.453 1 77.38 443 ASP A C 1
ATOM 3471 O O . ASP A 1 443 ? -3.609 26.438 23.422 1 77.38 443 ASP A O 1
ATOM 3475 N N . MET A 1 444 ? -4.344 27.781 21.891 1 60.69 444 MET A N 1
ATOM 3476 C CA . MET A 1 444 ? -5.695 27.781 22.453 1 60.69 444 MET A CA 1
ATOM 3477 C C . MET A 1 444 ? -6.379 26.438 22.188 1 60.69 444 MET A C 1
ATOM 3479 O O . MET A 1 444 ? -6.391 25.953 21.062 1 60.69 444 MET A O 1
ATOM 3483 N N . TYR A 1 445 ? -6.336 25.453 23.172 1 54.38 445 TYR A N 1
ATOM 3484 C CA . TYR A 1 445 ? -7.223 24.297 23.062 1 54.38 445 TYR A CA 1
ATOM 3485 C C . TYR A 1 445 ? -8.68 24.703 23.234 1 54.38 445 TYR A C 1
ATOM 3487 O O . TYR A 1 445 ? -9.039 25.344 24.219 1 54.38 445 TYR A O 1
ATOM 3495 N N . PRO A 1 446 ? -9.383 24.625 22.234 1 47.62 446 PRO A N 1
ATOM 3496 C CA . PRO A 1 446 ? -10.758 25.125 22.312 1 47.62 446 PRO A CA 1
ATOM 3497 C C . PRO A 1 446 ? -11.516 24.578 23.531 1 47.62 446 PRO A C 1
ATOM 3499 O O . PRO A 1 446 ? -12.359 25.281 24.094 1 47.62 446 PRO A O 1
ATOM 3502 N N . ASP A 1 447 ? -11.375 23.109 23.734 1 45.5 447 ASP A N 1
ATOM 3503 C CA . ASP A 1 447 ? -12.305 22.547 24.703 1 45.5 447 ASP A CA 1
ATOM 3504 C C . ASP A 1 447 ? -11.938 22.969 26.125 1 45.5 447 ASP A C 1
ATOM 3506 O O . ASP A 1 447 ? -12.641 22.625 27.078 1 45.5 447 ASP A O 1
ATOM 3510 N N . GLU A 1 448 ? -10.734 23.125 26.406 1 43.5 448 GLU A N 1
ATOM 3511 C CA . GLU A 1 448 ? -10.523 23.5 27.797 1 43.5 448 GLU A CA 1
ATOM 3512 C C . GLU A 1 448 ? -11.039 24.906 28.094 1 43.5 448 GLU A C 1
ATOM 3514 O O . GLU A 1 448 ? -10.688 25.859 27.391 1 43.5 448 GLU A O 1
ATOM 3519 N N . SER A 1 449 ? -12.148 24.969 28.641 1 39.31 449 SER A N 1
ATOM 3520 C CA . SER A 1 449 ? -12.75 26.141 29.297 1 39.31 449 SER A CA 1
ATOM 3521 C C . SER A 1 449 ? -11.695 27.016 29.953 1 39.31 449 SER A C 1
ATOM 3523 O O . SER A 1 449 ? -11.453 26.906 31.156 1 39.31 449 SER A O 1
ATOM 3525 N N . LEU A 1 450 ? -10.609 26.844 29.75 1 39.47 450 LEU A N 1
ATOM 3526 C CA . LEU A 1 450 ? -9.789 27.797 30.484 1 39.47 450 LEU A CA 1
ATOM 3527 C C . LEU A 1 450 ? -10.492 29.141 30.609 1 39.47 450 LEU A C 1
ATOM 3529 O O . LEU A 1 450 ? -11.125 29.594 29.656 1 39.47 450 LEU A O 1
ATOM 3533 N N . GLY A 1 451 ? -10.609 29.609 31.797 1 37.41 451 GLY A N 1
ATOM 3534 C CA . GLY A 1 451 ? -11.352 30.734 32.312 1 37.41 451 GLY A CA 1
ATOM 3535 C C . GLY A 1 451 ? -11.281 31.969 31.438 1 37.41 451 GLY A C 1
ATOM 3536 O O . GLY A 1 451 ? -10.188 32.469 31.156 1 37.41 451 GLY A O 1
ATOM 3537 N N . ARG A 1 452 ? -12.305 32.219 30.625 1 44.38 452 ARG A N 1
ATOM 3538 C CA . ARG A 1 452 ? -12.781 33.438 29.953 1 44.38 452 ARG A CA 1
ATOM 3539 C C . ARG A 1 452 ? -12.195 34.688 30.578 1 44.38 452 ARG A C 1
ATOM 3541 O O . ARG A 1 452 ? -11.977 35.688 29.906 1 44.38 452 ARG A O 1
ATOM 3548 N N . GLU A 1 453 ? -12.07 34.406 31.766 1 44.66 453 GLU A N 1
ATOM 3549 C CA . GLU A 1 453 ? -11.703 35.562 32.562 1 44.66 453 GLU A CA 1
ATOM 3550 C C . GLU A 1 453 ? -10.25 35.969 32.344 1 44.66 453 GLU A C 1
ATOM 3552 O O . GLU A 1 453 ? -9.93 37.156 32.281 1 44.66 453 GLU A O 1
ATOM 3557 N N . ASP A 1 454 ? -9.367 34.969 32.125 1 44.22 454 ASP A N 1
ATOM 3558 C CA . ASP A 1 454 ? -7.938 35.25 32.062 1 44.22 454 ASP A CA 1
ATOM 3559 C C . ASP A 1 454 ? -7.555 35.812 30.688 1 44.22 454 ASP A C 1
ATOM 3561 O O . ASP A 1 454 ? -6.668 36.656 30.594 1 44.22 454 ASP A O 1
ATOM 3565 N N . TYR A 1 455 ? -8.07 35.312 29.719 1 47.53 455 TYR A N 1
ATOM 3566 C CA . TYR A 1 455 ? -7.801 35.906 28.406 1 47.53 455 TYR A CA 1
ATOM 3567 C C . TYR A 1 455 ? -8.234 37.375 28.375 1 47.53 455 TYR A C 1
ATOM 3569 O O . TYR A 1 455 ? -7.586 38.219 27.75 1 47.53 455 TYR A O 1
ATOM 3577 N N . GLU A 1 456 ? -9.359 37.656 29.047 1 49.72 456 GLU A N 1
ATOM 3578 C CA . GLU A 1 456 ? -9.82 39.031 29.188 1 49.72 456 GLU A CA 1
ATOM 3579 C C . GLU A 1 456 ? -8.742 39.938 29.812 1 49.72 456 GLU A C 1
ATOM 3581 O O . GLU A 1 456 ? -8.523 41.062 29.375 1 49.72 456 GLU A O 1
ATOM 3586 N N . HIS A 1 457 ? -8.203 39.281 30.797 1 48.66 457 HIS A N 1
ATOM 3587 C CA . HIS A 1 457 ? -7.102 40 31.453 1 48.66 457 HIS A CA 1
ATOM 3588 C C . HIS A 1 457 ? -5.902 40.125 30.531 1 48.66 457 HIS A C 1
ATOM 3590 O O . HIS A 1 457 ? -5.258 41.188 30.5 1 48.66 457 HIS A O 1
ATOM 3596 N N . PHE A 1 458 ? -5.723 39.156 29.781 1 50.06 458 PHE A N 1
ATOM 3597 C CA . PHE A 1 458 ? -4.578 39.125 28.891 1 50.06 458 PHE A CA 1
ATOM 3598 C C . PHE A 1 458 ? -4.727 40.156 27.781 1 50.06 458 PHE A C 1
ATOM 3600 O O . PHE A 1 458 ? -3.791 40.938 27.516 1 50.06 458 PHE A O 1
ATOM 3607 N N . MET A 1 459 ? -5.883 40.188 27.156 1 53.81 459 MET A N 1
ATOM 3608 C CA . MET A 1 459 ? -6.086 41.156 26.094 1 53.81 459 MET A CA 1
ATOM 3609 C C . MET A 1 459 ? -6.039 42.594 26.641 1 53.81 459 MET A C 1
ATOM 3611 O O . MET A 1 459 ? -5.559 43.5 25.969 1 53.81 459 MET A O 1
ATOM 3615 N N . GLY A 1 460 ? -6.559 42.688 27.844 1 52 460 GLY A N 1
ATOM 3616 C CA . GLY A 1 460 ? -6.457 44 28.484 1 52 460 GLY A CA 1
ATOM 3617 C C . GLY A 1 460 ? -5.023 44.438 28.656 1 52 460 GLY A C 1
ATOM 3618 O O . GLY A 1 460 ? -4.695 45.594 28.359 1 52 460 GLY A O 1
ATOM 3619 N N . THR A 1 461 ? -4.285 43.469 29.125 1 50 461 THR A N 1
ATOM 3620 C CA . THR A 1 461 ? -2.893 43.781 29.406 1 50 461 THR A CA 1
ATOM 3621 C C . THR A 1 461 ? -2.086 43.906 28.125 1 50 461 THR A C 1
ATOM 3623 O O . THR A 1 461 ? -1.2 44.75 28.016 1 50 461 THR A O 1
ATOM 3626 N N . LEU A 1 462 ? -2.312 42.938 27.312 1 52.34 462 LEU A N 1
ATOM 3627 C CA . LEU A 1 462 ? -1.508 42.875 26.094 1 52.34 462 LEU A CA 1
ATOM 3628 C C . LEU A 1 462 ? -1.786 44.062 25.188 1 52.34 462 LEU A C 1
ATOM 3630 O O . LEU A 1 462 ? -0.886 44.562 24.484 1 52.34 462 LEU A O 1
ATOM 3634 N N . MET A 1 463 ? -3.041 44.312 25.125 1 51.09 463 MET A N 1
ATOM 3635 C CA . MET A 1 463 ? -3.383 45.406 24.219 1 51.09 463 MET A CA 1
ATOM 3636 C C . MET A 1 463 ? -3.004 46.75 24.844 1 51.09 463 MET A C 1
ATOM 3638 O O . MET A 1 463 ? -3.01 47.781 24.156 1 51.09 463 MET A O 1
ATOM 3642 N N . SER A 1 464 ? -2.893 46.719 26.234 1 47.12 464 SER A N 1
ATOM 3643 C CA . SER A 1 464 ? -2.525 47.969 26.859 1 47.12 464 SER A CA 1
ATOM 3644 C C . SER A 1 464 ? -1.018 48.188 26.812 1 47.12 464 SER A C 1
ATOM 3646 O O . SER A 1 464 ? -0.263 47.469 27.469 1 47.12 464 SER A O 1
ATOM 3648 N N . LYS A 1 465 ? -0.479 48.5 25.734 1 45.38 465 LYS A N 1
ATOM 3649 C CA . LYS A 1 465 ? 0.927 48.906 25.719 1 45.38 465 LYS A CA 1
ATOM 3650 C C . LYS A 1 465 ? 1.288 49.688 26.953 1 45.38 465 LYS A C 1
ATOM 3652 O O . LYS A 1 465 ? 2.465 49.938 27.219 1 45.38 465 LYS A O 1
ATOM 3657 N N . CYS A 1 466 ? 0.651 50.625 27.359 1 35.5 466 CYS A N 1
ATOM 3658 C CA . CYS A 1 466 ? 1.045 51.562 28.422 1 35.5 466 CYS A CA 1
ATOM 3659 C C . CYS A 1 466 ? 0.365 51.188 29.75 1 35.5 466 CYS A C 1
ATOM 3661 O O . CYS A 1 466 ? -0.854 51 29.781 1 35.5 466 CYS A O 1
ATOM 3663 N N . PRO A 1 467 ? 1.199 50.781 30.734 1 37.81 467 PRO A N 1
ATOM 3664 C CA . PRO A 1 467 ? 0.729 50.531 32.094 1 37.81 467 PRO A CA 1
ATOM 3665 C C . PRO A 1 467 ? -0.437 51.438 32.5 1 37.81 467 PRO A C 1
ATOM 3667 O O . PRO A 1 467 ? -1.194 51.125 33.406 1 37.81 467 PRO A O 1
ATOM 3670 N N . LYS A 1 468 ? -0.294 52.719 32.438 1 43 468 LYS A N 1
ATOM 3671 C CA . LYS A 1 468 ? -1.07 53.719 33.156 1 43 468 LYS A CA 1
ATOM 3672 C C . LYS A 1 468 ? -2.557 53.594 32.812 1 43 468 LYS A C 1
ATOM 3674 O O . LYS A 1 468 ? -3.406 53.844 33.688 1 43 468 LYS A O 1
ATOM 3679 N N . ALA A 1 469 ? -3.352 54.031 31.734 1 49.91 469 ALA A N 1
ATOM 3680 C CA . ALA A 1 469 ? -4.652 54.656 31.906 1 49.91 469 ALA A CA 1
ATOM 3681 C C . ALA A 1 469 ? -5.785 53.656 31.781 1 49.91 469 ALA A C 1
ATOM 3683 O O . ALA A 1 469 ? -6.016 53.094 30.703 1 49.91 469 ALA A O 1
ATOM 3684 N N . GLU A 1 470 ? -5.992 52.812 32.969 1 56.84 470 GLU A N 1
ATOM 3685 C CA . GLU A 1 470 ? -7.188 52.031 33.219 1 56.84 470 GLU A CA 1
ATOM 3686 C C . GLU A 1 470 ? -8.375 52.5 32.406 1 56.84 470 GLU A C 1
ATOM 3688 O O . GLU A 1 470 ? -9.133 51.688 31.859 1 56.84 470 GLU A O 1
ATOM 3693 N N . LEU A 1 471 ? -8.414 53.844 32.344 1 53.75 471 LEU A N 1
ATOM 3694 C CA . LEU A 1 471 ? -9.539 54.406 31.625 1 53.75 471 LEU A CA 1
ATOM 3695 C C . LEU A 1 471 ? -9.453 54.094 30.141 1 53.75 471 LEU A C 1
ATOM 3697 O O . LEU A 1 471 ? -10.461 53.75 29.516 1 53.75 471 LEU A O 1
ATOM 3701 N N . GLY A 1 472 ? -8.227 54.188 29.578 1 60.19 472 GLY A N 1
ATOM 3702 C CA . GLY A 1 472 ? -8.031 53.906 28.156 1 60.19 472 GLY A CA 1
ATOM 3703 C C . GLY A 1 472 ? -8.352 52.469 27.781 1 60.19 472 GLY A C 1
ATOM 3704 O O . GLY A 1 472 ? -8.953 52.188 26.734 1 60.19 472 GLY A O 1
ATOM 3705 N N . ASP A 1 473 ? -8.07 51.656 28.734 1 70 473 ASP A N 1
ATOM 3706 C CA . ASP A 1 473 ? -8.32 50.219 28.484 1 70 473 ASP A CA 1
ATOM 3707 C C . ASP A 1 473 ? -9.82 49.938 28.5 1 70 473 ASP A C 1
ATOM 3709 O O . ASP A 1 473 ? -10.297 49.125 27.688 1 70 473 ASP A O 1
ATOM 3713 N N . ARG A 1 474 ? -10.414 50.531 29.406 1 71.69 474 ARG A N 1
ATOM 3714 C CA . ARG A 1 474 ? -11.852 50.312 29.5 1 71.69 474 ARG A CA 1
ATOM 3715 C C . ARG A 1 474 ? -12.57 50.906 28.281 1 71.69 474 ARG A C 1
ATOM 3717 O O . ARG A 1 474 ? -13.5 50.281 27.75 1 71.69 474 ARG A O 1
ATOM 3724 N N . LEU A 1 475 ? -12.109 52.031 27.844 1 68.56 475 LEU A N 1
ATOM 3725 C CA . LEU A 1 475 ? -12.734 52.656 26.688 1 68.56 475 LEU A CA 1
ATOM 3726 C C . LEU A 1 475 ? -12.477 51.812 25.422 1 68.56 475 LEU A C 1
ATOM 3728 O O . LEU A 1 475 ? -13.359 51.688 24.578 1 68.56 475 LEU A O 1
ATOM 3732 N N . ASN A 1 476 ? -11.305 51.344 25.344 1 75.38 476 ASN A N 1
ATOM 3733 C CA . ASN A 1 476 ? -11 50.469 24.203 1 75.38 476 ASN A CA 1
ATOM 3734 C C . ASN A 1 476 ? -11.867 49.219 24.203 1 75.38 476 ASN A C 1
ATOM 3736 O O . ASN A 1 476 ? -12.273 48.75 23.141 1 75.38 476 ASN A O 1
ATOM 3740 N N . LYS A 1 477 ? -12.062 48.75 25.359 1 80.44 477 LYS A N 1
ATOM 3741 C CA . LYS A 1 477 ? -12.93 47.594 25.469 1 80.44 477 LYS A CA 1
ATOM 3742 C C . LYS A 1 477 ? -14.344 47.906 25.016 1 80.44 477 LYS A C 1
ATOM 3744 O O . LYS A 1 477 ? -15.008 47.062 24.375 1 80.44 477 LYS A O 1
ATOM 3749 N N . VAL A 1 478 ? -14.758 49.031 25.359 1 74.81 478 VAL A N 1
ATOM 3750 C CA . VAL A 1 478 ? -16.094 49.469 24.938 1 74.81 478 VAL A CA 1
ATOM 3751 C C . VAL A 1 478 ? -16.172 49.5 23.422 1 74.81 478 VAL A C 1
ATOM 3753 O O . VAL A 1 478 ? -17.156 49.062 22.828 1 74.81 478 VAL A O 1
ATOM 3756 N N . ILE A 1 479 ? -15.148 50 22.781 1 75 479 ILE A N 1
ATOM 3757 C CA . ILE A 1 479 ? -15.109 50.094 21.328 1 75 479 ILE A CA 1
ATOM 3758 C C . ILE A 1 479 ? -15.117 48.688 20.719 1 75 479 ILE A C 1
ATOM 3760 O O . ILE A 1 479 ? -15.828 48.438 19.734 1 75 479 ILE A O 1
ATOM 3764 N N . ARG A 1 480 ? -14.406 47.875 21.297 1 84.38 480 ARG A N 1
ATOM 3765 C CA . ARG A 1 480 ? -14.336 46.5 20.781 1 84.38 480 ARG A CA 1
ATOM 3766 C C . ARG A 1 480 ? -15.68 45.781 20.922 1 84.38 480 ARG A C 1
ATOM 3768 O O . ARG A 1 480 ? -16.094 45.062 20.016 1 84.38 480 ARG A O 1
ATOM 3775 N N . LEU A 1 481 ? -16.266 45.938 22.047 1 84 481 LEU A N 1
ATOM 3776 C CA . LEU A 1 481 ? -17.578 45.344 22.266 1 84 481 LEU A CA 1
ATOM 3777 C C . LEU A 1 481 ? -18.594 45.906 21.281 1 84 481 LEU A C 1
ATOM 3779 O O . LEU A 1 481 ? -19.422 45.156 20.75 1 84 481 LEU A O 1
ATOM 3783 N N . ARG A 1 482 ? -18.516 47.125 21.094 1 78.88 482 ARG A N 1
ATOM 3784 C CA . ARG A 1 482 ? -19.406 47.75 20.125 1 78.88 482 ARG A CA 1
ATOM 3785 C C . ARG A 1 482 ? -19.203 47.188 18.734 1 78.88 482 ARG A C 1
ATOM 3787 O O . ARG A 1 482 ? -20.172 46.844 18.047 1 78.88 482 ARG A O 1
ATOM 3794 N N . ASP A 1 483 ? -17.953 47.156 18.281 1 83.94 483 ASP A N 1
ATOM 3795 C CA . ASP A 1 483 ? -17.641 46.625 16.953 1 83.94 483 ASP A CA 1
ATOM 3796 C C . ASP A 1 483 ? -18.156 45.188 16.812 1 83.94 483 ASP A C 1
ATOM 3798 O O . ASP A 1 483 ? -18.688 44.812 15.758 1 83.94 483 ASP A O 1
ATOM 3802 N N . THR A 1 484 ? -17.953 44.406 17.844 1 88.25 484 THR A N 1
ATOM 3803 C CA . THR A 1 484 ? -18.422 43.031 17.828 1 88.25 484 THR A CA 1
ATOM 3804 C C . THR A 1 484 ? -19.953 43 17.75 1 88.25 484 THR A C 1
ATOM 3806 O O . THR A 1 484 ? -20.516 42.156 17.031 1 88.25 484 THR A O 1
ATOM 3809 N N . GLY A 1 485 ? -20.562 43.781 18.531 1 82.94 485 GLY A N 1
ATOM 3810 C CA . GLY A 1 485 ? -22.016 43.844 18.516 1 82.94 485 GLY A CA 1
ATOM 3811 C C . GLY A 1 485 ? -22.578 44.188 17.156 1 82.94 485 GLY A C 1
ATOM 3812 O O . GLY A 1 485 ? -23.594 43.625 16.734 1 82.94 485 GLY A O 1
ATOM 3813 N N . VAL A 1 486 ? -21.969 45.125 16.5 1 81.81 486 VAL A N 1
ATOM 3814 C CA . VAL A 1 486 ? -22.422 45.562 15.188 1 81.81 486 VAL A CA 1
ATOM 3815 C C . VAL A 1 486 ? -22.344 44.375 14.211 1 81.81 486 VAL A C 1
ATOM 3817 O O . VAL A 1 486 ? -23.25 44.188 13.398 1 81.81 486 VAL A O 1
ATOM 3820 N N . VAL A 1 487 ? -21.328 43.656 14.281 1 88.19 487 VAL A N 1
ATOM 3821 C CA . VAL A 1 487 ? -21.156 42.531 13.398 1 88.19 487 VAL A CA 1
ATOM 3822 C C . VAL A 1 487 ? -22.234 41.469 13.711 1 88.19 487 VAL A C 1
ATOM 3824 O O . VAL A 1 487 ? -22.828 40.906 12.797 1 88.19 487 VAL A O 1
ATOM 3827 N N . LEU A 1 488 ? -22.438 41.219 14.953 1 87.62 488 LEU A N 1
ATOM 3828 C CA . LEU A 1 488 ? -23.438 40.219 15.367 1 87.62 488 LEU A CA 1
ATOM 3829 C C . LEU A 1 488 ? -24.828 40.625 14.906 1 87.62 488 LEU A C 1
ATOM 3831 O O . LEU A 1 488 ? -25.625 39.781 14.492 1 87.62 488 LEU A O 1
ATOM 3835 N N . LYS A 1 489 ? -25.047 41.875 15 1 79.12 489 LYS A N 1
ATOM 3836 C CA . LYS A 1 489 ? -26.328 42.375 14.531 1 79.12 489 LYS A CA 1
ATOM 3837 C C . LYS A 1 489 ? -26.484 42.156 13.023 1 79.12 489 LYS A C 1
ATOM 3839 O O . LYS A 1 489 ? -27.562 41.75 12.555 1 79.12 489 LYS A O 1
ATOM 3844 N N . ASP A 1 490 ? -25.469 42.5 12.367 1 80.25 490 ASP A N 1
ATOM 3845 C CA . ASP A 1 490 ? -25.469 42.344 10.914 1 80.25 490 ASP A CA 1
ATOM 3846 C C . ASP A 1 490 ? -25.703 40.875 10.547 1 80.25 490 ASP A C 1
ATOM 3848 O O . ASP A 1 490 ? -26.25 40.562 9.484 1 80.25 490 ASP A O 1
ATOM 3852 N N . MET A 1 491 ? -25.406 40.031 11.422 1 85.19 491 MET A N 1
ATOM 3853 C CA . MET A 1 491 ? -25.578 38.594 11.203 1 85.19 491 MET A CA 1
ATOM 3854 C C . MET A 1 491 ? -26.938 38.094 11.703 1 85.19 491 MET A C 1
ATOM 3856 O O . MET A 1 491 ? -27.219 36.906 11.672 1 85.19 491 MET A O 1
ATOM 3860 N N . LYS A 1 492 ? -27.672 38.906 12.211 1 81.31 492 LYS A N 1
ATOM 3861 C CA . LYS A 1 492 ? -29.016 38.656 12.719 1 81.31 492 LYS A CA 1
ATOM 3862 C C . LYS A 1 492 ? -28.969 37.781 13.977 1 81.31 492 LYS A C 1
ATOM 3864 O O . LYS A 1 492 ? -29.828 36.906 14.172 1 81.31 492 LYS A O 1
ATOM 3869 N N . ARG A 1 493 ? -27.891 37.969 14.68 1 87.62 493 ARG A N 1
ATOM 3870 C CA . ARG A 1 493 ? -27.812 37.375 16 1 87.62 493 ARG A CA 1
ATOM 3871 C C . ARG A 1 493 ? -28.188 38.375 17.094 1 87.62 493 ARG A C 1
ATOM 3873 O O . ARG A 1 493 ? -27.359 38.719 17.938 1 87.62 493 ARG A O 1
ATOM 3880 N N . ASP A 1 494 ? -29.391 38.594 17.125 1 78.5 494 ASP A N 1
ATOM 3881 C CA . ASP A 1 494 ? -29.906 39.719 17.922 1 78.5 494 ASP A CA 1
ATOM 3882 C C . ASP A 1 494 ? -29.688 39.469 19.406 1 78.5 494 ASP A C 1
ATOM 3884 O O . ASP A 1 494 ? -29.391 40.406 20.156 1 78.5 494 ASP A O 1
ATOM 3888 N N . GLY A 1 495 ? -29.891 38.25 19.766 1 80.31 495 GLY A N 1
ATOM 3889 C CA . GLY A 1 495 ? -29.688 37.969 21.172 1 80.31 495 GLY A CA 1
ATOM 3890 C C . GLY A 1 495 ? -28.266 38.219 21.641 1 80.31 495 GLY A C 1
ATOM 3891 O O . GLY A 1 495 ? -28.062 38.906 22.656 1 80.31 495 GLY A O 1
ATOM 3892 N N . GLN A 1 496 ? -27.375 37.812 20.938 1 87.75 496 GLN A N 1
ATOM 3893 C CA . GLN A 1 496 ? -25.969 38 21.281 1 87.75 496 GLN A CA 1
ATOM 3894 C C . GLN A 1 496 ? -25.547 39.469 21.141 1 87.75 496 GLN A C 1
ATOM 3896 O O . GLN A 1 496 ? -24.719 39.969 21.906 1 87.75 496 GLN A O 1
ATOM 3901 N N . ALA A 1 497 ? -26.078 40.125 20.141 1 83.25 497 ALA A N 1
ATOM 3902 C CA . ALA A 1 497 ? -25.781 41.562 19.938 1 83.25 497 ALA A CA 1
ATOM 3903 C C . ALA A 1 497 ? -26.25 42.375 21.125 1 83.25 497 ALA A C 1
ATOM 3905 O O . ALA A 1 497 ? -25.531 43.25 21.594 1 83.25 497 ALA A O 1
ATOM 3906 N N . ARG A 1 498 ? -27.422 42.031 21.578 1 75.88 498 ARG A N 1
ATOM 3907 C CA . ARG A 1 498 ? -27.984 42.75 22.734 1 75.88 498 ARG A CA 1
ATOM 3908 C C . ARG A 1 498 ? -27.109 42.562 23.969 1 75.88 498 ARG A C 1
ATOM 3910 O O . ARG A 1 498 ? -26.859 43.5 24.703 1 75.88 498 ARG A O 1
ATOM 3917 N N . GLU A 1 499 ? -26.766 41.406 24.094 1 83.69 499 GLU A N 1
ATOM 3918 C CA . GLU A 1 499 ? -25.938 41.125 25.25 1 83.69 499 GLU A CA 1
ATOM 3919 C C . GLU A 1 499 ? -24.594 41.844 25.141 1 83.69 499 GLU A C 1
ATOM 3921 O O . GLU A 1 499 ? -24.078 42.344 26.141 1 83.69 499 GLU A O 1
ATOM 3926 N N . THR A 1 500 ? -24.047 41.875 24.016 1 84.12 500 THR A N 1
ATOM 3927 C CA . THR A 1 500 ? -22.766 42.531 23.797 1 84.12 500 THR A CA 1
ATOM 3928 C C . THR A 1 500 ? -22.859 44.031 24.016 1 84.12 500 THR A C 1
ATOM 3930 O O . THR A 1 500 ? -21.984 44.656 24.609 1 84.12 500 THR A O 1
ATOM 3933 N N . PHE A 1 501 ? -23.875 44.594 23.562 1 77.44 501 PHE A N 1
ATOM 3934 C CA . PHE A 1 501 ? -24.094 46.031 23.75 1 77.44 501 PHE A CA 1
ATOM 3935 C C . PHE A 1 501 ? -24.312 46.344 25.234 1 77.44 501 PHE A C 1
ATOM 3937 O O . PHE A 1 501 ? -23.875 47.375 25.719 1 77.44 501 PHE A O 1
ATOM 3944 N N . ARG A 1 502 ? -25.062 45.438 25.828 1 76.94 502 ARG A N 1
ATOM 3945 C CA . ARG A 1 502 ? -25.266 45.594 27.266 1 76.94 502 ARG A CA 1
ATOM 3946 C C . ARG A 1 502 ? -23.938 45.625 28 1 76.94 502 ARG A C 1
ATOM 3948 O O . ARG A 1 502 ? -23.719 46.5 28.859 1 76.94 502 ARG A O 1
ATOM 3955 N N . LYS A 1 503 ? -23.125 44.75 27.656 1 82.25 503 LYS A N 1
ATOM 3956 C CA . LYS A 1 503 ? -21.812 44.688 28.266 1 82.25 503 LYS A CA 1
ATOM 3957 C C . LYS A 1 503 ? -21 45.938 27.969 1 82.25 503 LYS A C 1
ATOM 3959 O O . LYS A 1 503 ? -20.25 46.438 28.812 1 82.25 503 LYS A O 1
ATOM 3964 N N . ALA A 1 504 ? -21.094 46.469 26.75 1 78.38 504 ALA A N 1
ATOM 3965 C CA . ALA A 1 504 ? -20.406 47.688 26.344 1 78.38 504 ALA A CA 1
ATOM 3966 C C . ALA A 1 504 ? -20.859 48.875 27.203 1 78.38 504 ALA A C 1
ATOM 3968 O O . ALA A 1 504 ? -20.047 49.688 27.656 1 78.38 504 ALA A O 1
ATOM 3969 N N . MET A 1 505 ? -22.078 48.844 27.484 1 71.88 505 MET A N 1
ATOM 3970 C CA . MET A 1 505 ? -22.641 49.938 28.266 1 71.88 505 MET A CA 1
ATOM 3971 C C . MET A 1 505 ? -22.203 49.812 29.734 1 71.88 505 MET A C 1
ATOM 3973 O O . MET A 1 505 ? -21.891 50.844 30.359 1 71.88 505 MET A O 1
ATOM 3977 N N . GLU A 1 506 ? -22.297 48.656 30.156 1 75 506 GLU A N 1
ATOM 3978 C CA . GLU A 1 506 ? -21.859 48.438 31.531 1 75 506 GLU A CA 1
ATOM 3979 C C . GLU A 1 506 ? -20.391 48.812 31.719 1 75 506 GLU A C 1
ATOM 3981 O O . GLU A 1 506 ? -20.031 49.438 32.719 1 75 506 GLU A O 1
ATOM 3986 N N . THR A 1 507 ? -19.641 48.5 30.781 1 76.56 507 THR A N 1
ATOM 3987 C CA . THR A 1 507 ? -18.2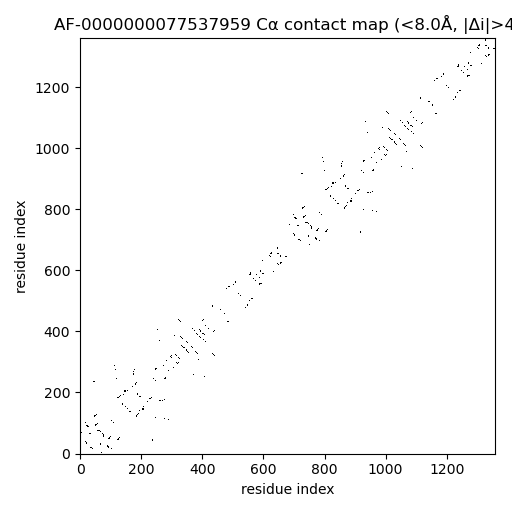19 48.812 30.828 1 76.56 507 THR A CA 1
ATOM 3988 C C . THR A 1 507 ? -17.984 50.312 30.719 1 76.56 507 THR A C 1
ATOM 3990 O O . THR A 1 507 ? -17.094 50.875 31.359 1 76.56 507 THR A O 1
ATOM 3993 N N . PHE A 1 508 ? -18.734 50.875 29.906 1 71.75 508 PHE A N 1
ATOM 3994 C CA . PHE A 1 508 ? -18.656 52.312 29.719 1 71.75 508 PHE A CA 1
ATOM 3995 C C . PHE A 1 508 ? -19.047 53.031 31.016 1 71.75 508 PHE A C 1
ATOM 3997 O O . PHE A 1 508 ? -18.375 54 31.422 1 71.75 508 PHE A O 1
ATOM 4004 N N . GLU A 1 509 ? -20.047 52.5 31.609 1 69.25 509 GLU A N 1
ATOM 4005 C CA . GLU A 1 509 ? -20.484 53.094 32.875 1 69.25 509 GLU A CA 1
ATOM 4006 C C . GLU A 1 509 ? -19.406 52.938 33.938 1 69.25 509 GLU A C 1
ATOM 4008 O O . GLU A 1 509 ? -19.188 53.844 34.75 1 69.25 509 GLU A O 1
ATOM 4013 N N . SER A 1 510 ? -18.938 51.875 33.969 1 72 510 SER A N 1
ATOM 4014 C CA . SER A 1 510 ? -17.875 51.594 34.938 1 72 510 SER A CA 1
ATOM 4015 C C . SER A 1 510 ? -16.672 52.531 34.688 1 72 510 SER A C 1
ATOM 4017 O O . SER A 1 510 ? -16.031 52.969 35.625 1 72 510 SER A O 1
ATOM 4019 N N . ALA A 1 511 ? -16.359 52.75 33.438 1 68.56 511 ALA A N 1
ATOM 4020 C CA . ALA A 1 511 ? -15.273 53.656 33.062 1 68.56 511 ALA A CA 1
ATOM 4021 C C . ALA A 1 511 ? -15.594 55.094 33.5 1 68.56 511 ALA A C 1
ATOM 4023 O O . ALA A 1 511 ? -14.719 55.812 33.969 1 68.56 511 ALA A O 1
ATOM 4024 N N . LEU A 1 512 ? -16.812 55.375 33.406 1 64.94 512 LEU A N 1
ATOM 4025 C CA . LEU A 1 512 ? -17.25 56.719 33.812 1 64.94 512 LEU A CA 1
ATOM 4026 C C . LEU A 1 512 ? -17.203 56.875 35.344 1 64.94 512 LEU A C 1
ATOM 4028 O O . LEU A 1 512 ? -16.828 57.938 35.844 1 64.94 512 LEU A O 1
ATOM 4032 N N . ARG A 1 513 ? -17.578 55.781 35.969 1 62.44 513 ARG A N 1
ATOM 4033 C CA . ARG A 1 513 ? -17.594 55.812 37.438 1 62.44 513 ARG A CA 1
ATOM 4034 C C . ARG A 1 513 ? -16.172 55.875 37.969 1 62.44 513 ARG A C 1
ATOM 4036 O O . ARG A 1 513 ? -15.938 56.5 39.031 1 62.44 513 ARG A O 1
ATOM 4043 N N . SER A 1 514 ? -15.383 55.094 37.438 1 59.12 514 SER A N 1
ATOM 4044 C CA . SER A 1 514 ? -14 55.094 37.906 1 59.12 514 SER A CA 1
ATOM 4045 C C . SER A 1 514 ? -13.367 56.469 37.75 1 59.12 514 SER A C 1
ATOM 4047 O O . SER A 1 514 ? -12.391 56.781 38.438 1 59.12 514 SER A O 1
ATOM 4049 N N . MET A 1 515 ? -13.766 57 36.719 1 51.09 515 MET A N 1
ATOM 4050 C CA . MET A 1 515 ? -13.297 58.375 36.562 1 51.09 515 MET A CA 1
ATOM 4051 C C . MET A 1 515 ? -13.836 59.25 37.688 1 51.09 515 MET A C 1
ATOM 4053 O O . MET A 1 515 ? -13.359 60.375 37.906 1 51.09 515 MET A O 1
ATOM 4057 N N . ASN A 1 516 ? -14.047 58.625 38.969 1 44.66 516 ASN A N 1
ATOM 4058 C CA . ASN A 1 516 ? -14.539 59.281 40.156 1 44.66 516 ASN A CA 1
ATOM 4059 C C . ASN A 1 516 ? -15.219 60.594 39.844 1 44.66 516 ASN A C 1
ATOM 4061 O O . ASN A 1 516 ? -15.281 61.5 40.688 1 44.66 516 ASN A O 1
ATOM 4065 N N . CYS A 1 517 ? -14.984 61.344 38.75 1 37.34 517 CYS A N 1
ATOM 4066 C CA . CYS A 1 517 ? -15.672 62.625 38.781 1 37.34 517 CYS A CA 1
ATOM 4067 C C . CYS A 1 517 ? -17.188 62.438 38.781 1 37.34 517 CYS A C 1
ATOM 4069 O O . CYS A 1 517 ? -17.75 62.094 37.75 1 37.34 517 CYS A O 1
ATOM 4071 N N . PRO A 1 518 ? -17.797 62.125 39.906 1 37.81 518 PRO A N 1
ATOM 4072 C CA . PRO A 1 518 ? -19.25 62 40.062 1 37.81 518 PRO A CA 1
ATOM 4073 C C . PRO A 1 518 ? -20.016 62.938 39.125 1 37.81 518 PRO A C 1
ATOM 4075 O O . PRO A 1 518 ? -21.188 62.688 38.812 1 37.81 518 PRO A O 1
ATOM 4078 N N . GLU A 1 519 ? -19.531 64.25 39.094 1 36.66 519 GLU A N 1
ATOM 4079 C CA . GLU A 1 519 ? -20.25 65.312 38.438 1 36.66 519 GLU A CA 1
ATOM 4080 C C . GLU A 1 519 ? -20.266 65.125 36.906 1 36.66 519 GLU A C 1
ATOM 4082 O O . GLU A 1 519 ? -20.578 66.062 36.156 1 36.66 519 GLU A O 1
ATOM 4087 N N . LEU A 1 520 ? -19.625 64.25 36.469 1 38.91 520 LEU A N 1
ATOM 4088 C CA . LEU A 1 520 ? -19.625 64.062 35 1 38.91 520 LEU A CA 1
ATOM 4089 C C . LEU A 1 520 ? -21.047 64 34.469 1 38.91 520 LEU A C 1
ATOM 4091 O O . LEU A 1 520 ? -21.25 64 33.25 1 38.91 520 LEU A O 1
ATOM 4095 N N . ALA A 1 521 ? -21.938 63.438 35.219 1 36.19 521 ALA A N 1
ATOM 4096 C CA . ALA A 1 521 ? -23.312 63.562 34.75 1 36.19 521 ALA A CA 1
ATOM 4097 C C . ALA A 1 521 ? -23.75 65 34.656 1 36.19 521 ALA A C 1
ATOM 4099 O O . ALA A 1 521 ? -24.828 65.312 34.188 1 36.19 521 ALA A O 1
ATOM 4100 N N . CYS A 1 522 ? -23.297 65.875 35.688 1 32.53 522 CYS A N 1
ATOM 4101 C CA . CYS A 1 522 ? -23.703 67.312 35.688 1 32.53 522 CYS A CA 1
ATOM 4102 C C . CYS A 1 522 ? -22.859 68.125 34.719 1 32.53 522 CYS A C 1
ATOM 4104 O O . CYS A 1 522 ? -21.641 68 34.719 1 32.53 522 CYS A O 1
ATOM 4106 N N . PRO A 1 523 ? -23.406 68.75 33.625 1 33.16 523 PRO A N 1
ATOM 4107 C CA . PRO A 1 523 ? -22.734 69.75 32.719 1 33.16 523 PRO A CA 1
ATOM 4108 C C . PRO A 1 523 ? -21.688 70.562 33.438 1 33.16 523 PRO A C 1
ATOM 4110 O O . PRO A 1 523 ? -20.953 71.312 32.781 1 33.16 523 PRO A O 1
ATOM 4113 N N . CYS A 1 524 ? -21.75 70.938 34.688 1 30.55 524 CYS A N 1
ATOM 4114 C CA . CYS A 1 524 ? -21 72.125 35.156 1 30.55 524 CYS A CA 1
ATOM 4115 C C . CYS A 1 524 ? -19.531 71.75 35.312 1 30.55 524 CYS A C 1
ATOM 4117 O O . CYS A 1 524 ? -18.703 72.688 35.5 1 30.55 524 CYS A O 1
ATOM 4119 N N . HIS A 1 525 ? -19.094 70.75 36.062 1 33.62 525 HIS A N 1
ATOM 4120 C CA . HIS A 1 525 ? -17.75 70.938 36.562 1 33.62 525 HIS A CA 1
ATOM 4121 C C . HIS A 1 525 ? -16.703 70.562 35.531 1 33.62 525 HIS A C 1
ATOM 4123 O O . HIS A 1 525 ? -16.906 69.688 34.75 1 33.62 525 HIS A O 1
ATOM 4129 N N . GLY A 1 526 ? -15.609 71.438 35.188 1 34.5 526 GLY A N 1
ATOM 4130 C CA . GLY A 1 526 ? -14.5 71.875 34.375 1 34.5 526 GLY A CA 1
ATOM 4131 C C . GLY A 1 526 ? -13.453 70.812 34.125 1 34.5 526 GLY A C 1
ATOM 4132 O O . GLY A 1 526 ? -12.453 71 33.469 1 34.5 526 GLY A O 1
ATOM 4133 N N . ARG A 1 527 ? -13.352 69.875 35.031 1 37.34 527 ARG A N 1
ATOM 4134 C CA . ARG A 1 527 ? -12 69.375 34.875 1 37.34 527 ARG A CA 1
ATOM 4135 C C . ARG A 1 527 ? -11.922 68.375 33.688 1 37.34 527 ARG A C 1
ATOM 4137 O O . ARG A 1 527 ? -11.055 67.5 33.625 1 37.34 527 ARG A O 1
ATOM 4144 N N . TRP A 1 528 ? -12.984 68.312 32.906 1 40.53 528 TRP A N 1
ATOM 4145 C CA . TRP A 1 528 ? -12.773 67.5 31.719 1 40.53 528 TRP A CA 1
ATOM 4146 C C . TRP A 1 528 ? -11.82 68.188 30.75 1 40.53 528 TRP A C 1
ATOM 4148 O O . TRP A 1 528 ? -11.984 69.375 30.453 1 40.53 528 TRP A O 1
ATOM 4158 N N . GLY A 1 529 ? -10.609 67.75 30.75 1 41.5 529 GLY A N 1
ATOM 4159 C CA . GLY A 1 529 ? -9.914 68.375 29.625 1 41.5 529 GLY A CA 1
ATOM 4160 C C . GLY A 1 529 ? -10.57 68.062 28.297 1 41.5 529 GLY A C 1
ATOM 4161 O O . GLY A 1 529 ? -11.391 67.125 28.203 1 41.5 529 GLY A O 1
ATOM 4162 N N . LYS A 1 530 ? -10.609 68.875 27.328 1 46.34 530 LYS A N 1
ATOM 4163 C CA . LYS A 1 530 ? -11.148 68.812 25.969 1 46.34 530 LYS A CA 1
ATOM 4164 C C . LYS A 1 530 ? -10.906 67.438 25.344 1 46.34 530 LYS A C 1
ATOM 4166 O O . LYS A 1 530 ? -11.789 66.938 24.672 1 46.34 530 LYS A O 1
ATOM 4171 N N . GLY A 1 531 ? -9.805 66.938 25.734 1 48.88 531 GLY A N 1
ATOM 4172 C CA . GLY A 1 531 ? -9.398 65.75 25.078 1 48.88 531 GLY A CA 1
ATOM 4173 C C . GLY A 1 531 ? -10.18 64.5 25.547 1 48.88 531 GLY A C 1
ATOM 4174 O O . GLY A 1 531 ? -10.531 63.625 24.75 1 48.88 531 GLY A O 1
ATOM 4175 N N . ASP A 1 532 ? -10.453 64.5 26.828 1 49 532 ASP A N 1
ATOM 4176 C CA . ASP A 1 532 ? -11.172 63.312 27.375 1 49 532 ASP A CA 1
ATOM 4177 C C . ASP A 1 532 ? -12.625 63.312 26.922 1 49 532 ASP A C 1
ATOM 4179 O O . ASP A 1 532 ? -13.172 62.281 26.578 1 49 532 ASP A O 1
ATOM 4183 N N . ILE A 1 533 ? -13.25 64.438 26.922 1 47.59 533 ILE A N 1
ATOM 4184 C CA . ILE A 1 533 ? -14.625 64.56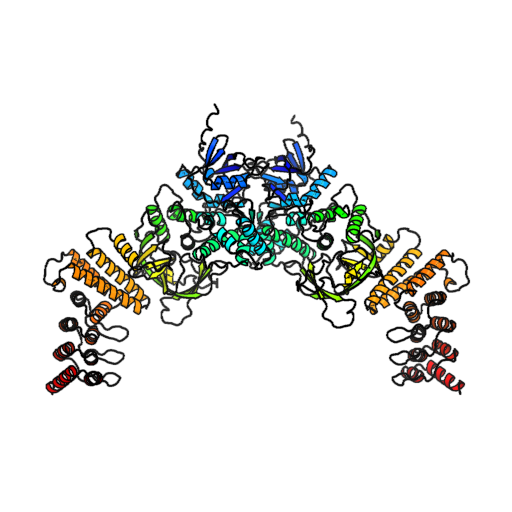2 26.469 1 47.59 533 ILE A CA 1
ATOM 4185 C C . ILE A 1 533 ? -14.711 64.188 24.984 1 47.59 533 ILE A C 1
ATOM 4187 O O . ILE A 1 533 ? -15.664 63.531 24.562 1 47.59 533 ILE A O 1
ATOM 4191 N N . GLU A 1 534 ? -13.734 64.625 24.25 1 50.97 534 GLU A N 1
ATOM 4192 C CA . GLU A 1 534 ? -13.727 64.25 22.828 1 50.97 534 GLU A CA 1
ATOM 4193 C C . GLU A 1 534 ? -13.648 62.75 22.625 1 50.97 534 GLU A C 1
ATOM 4195 O O . GLU A 1 534 ? -14.312 62.219 21.734 1 50.97 534 GLU A O 1
ATOM 4200 N N . LYS A 1 535 ? -12.906 62.188 23.469 1 51.25 535 LYS A N 1
ATOM 4201 C CA . LYS A 1 535 ? -12.781 60.719 23.375 1 51.25 535 LYS A CA 1
ATOM 4202 C C . LYS A 1 535 ? -14.094 60.031 23.73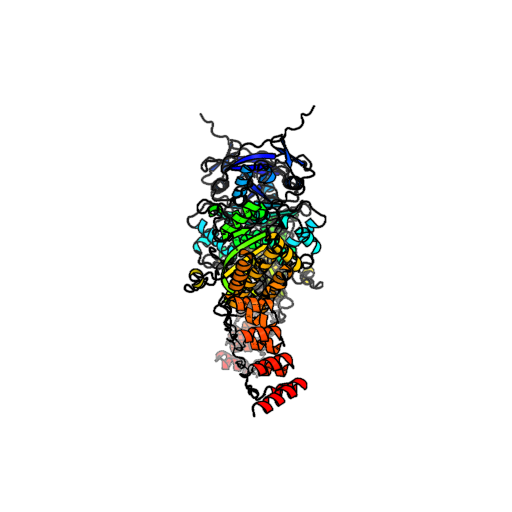4 1 51.25 535 LYS A C 1
ATOM 4204 O O . LYS A 1 535 ? -14.508 59.094 23.062 1 51.25 535 LYS A O 1
ATOM 4209 N N . LEU A 1 536 ? -14.633 60.562 24.812 1 53.94 536 LEU A N 1
ATOM 4210 C CA . LEU A 1 536 ? -15.906 60 25.234 1 53.94 536 LEU A CA 1
ATOM 4211 C C . LEU A 1 536 ? -16.984 60.25 24.188 1 53.94 536 LEU A C 1
ATOM 4213 O O . LEU A 1 536 ? -17.797 59.375 23.891 1 53.94 536 LEU A O 1
ATOM 4217 N N . GLU A 1 537 ? -17.031 61.5 23.688 1 51.72 537 GLU A N 1
ATOM 4218 C CA . GLU A 1 537 ? -17.969 61.844 22.625 1 51.72 537 GLU A CA 1
ATOM 4219 C C . GLU A 1 537 ? -17.734 61 21.375 1 51.72 537 GLU A C 1
ATOM 4221 O O . GLU A 1 537 ? -18.688 60.562 20.734 1 51.72 537 GLU A O 1
ATOM 4226 N N . GLY A 1 538 ? -16.516 60.938 21.078 1 52.41 538 GLY A N 1
ATOM 4227 C CA . GLY A 1 538 ? -16.172 60.094 19.953 1 52.41 538 GLY A CA 1
ATOM 4228 C C . GLY A 1 538 ? -16.594 58.625 20.141 1 52.41 538 GLY A C 1
ATOM 4229 O O . GLY A 1 538 ? -17.094 58 19.203 1 52.41 538 GLY A O 1
ATOM 4230 N N . MET A 1 539 ? -16.5 58.25 21.328 1 53.56 539 MET A N 1
ATOM 4231 C CA . MET A 1 539 ? -16.859 56.906 21.688 1 53.56 539 MET A CA 1
ATOM 4232 C C . MET A 1 539 ? -18.375 56.688 21.609 1 53.56 539 MET A C 1
ATOM 4234 O O . MET A 1 539 ? -18.844 55.688 21.125 1 53.56 539 MET A O 1
ATOM 4238 N N . VAL A 1 540 ? -19.062 57.688 22.234 1 53.66 540 VAL A N 1
ATOM 4239 C CA . VAL A 1 540 ? -20.516 57.688 22.156 1 53.66 540 VAL A CA 1
ATOM 4240 C C . VAL A 1 540 ? -20.953 57.75 20.688 1 53.66 540 VAL A C 1
ATOM 4242 O O . VAL A 1 540 ? -21.906 57.062 20.297 1 53.66 540 VAL A O 1
ATOM 4245 N N . GLY A 1 541 ? -20.266 58.594 20.016 1 52.41 541 GLY A N 1
ATOM 4246 C CA . GLY A 1 541 ? -20.531 58.688 18.578 1 52.41 541 GLY A CA 1
ATOM 4247 C C . GLY A 1 541 ? -20.422 57.344 17.875 1 52.41 541 GLY A C 1
ATOM 4248 O O . GLY A 1 541 ? -21.234 57.031 17.016 1 52.41 541 GLY A O 1
ATOM 4249 N N . LEU A 1 542 ? -19.391 56.625 18.234 1 53.19 542 LEU A N 1
ATOM 4250 C CA . LEU A 1 542 ? -19.094 55.344 17.609 1 53.19 542 LEU A CA 1
ATOM 4251 C C . LEU A 1 542 ? -20.141 54.281 18 1 53.19 542 LEU A C 1
ATOM 4253 O O . LEU A 1 542 ? -20.484 53.406 17.203 1 53.19 542 LEU A O 1
ATOM 4257 N N . LEU A 1 543 ? -20.484 54.406 19.266 1 52.44 543 LEU A N 1
ATOM 4258 C CA . LEU A 1 543 ? -21.531 53.5 19.719 1 52.44 543 LEU A CA 1
ATOM 4259 C C . LEU A 1 543 ? -22.844 53.781 18.984 1 52.44 543 LEU A C 1
ATOM 4261 O O . LEU A 1 543 ? -23.656 52.875 18.781 1 52.44 543 LEU A O 1
ATOM 4265 N N . ILE A 1 544 ? -23.031 55.125 18.594 1 50.09 544 ILE A N 1
ATOM 4266 C CA . ILE A 1 544 ? -24.297 55.594 18.047 1 50.09 544 ILE A CA 1
ATOM 4267 C C . ILE A 1 544 ? -24.281 55.469 16.516 1 50.09 544 ILE A C 1
ATOM 4269 O O . ILE A 1 544 ? -25.328 55.219 15.906 1 50.09 544 ILE A O 1
ATOM 4273 N N . LYS A 1 545 ? -23.234 55.875 15.977 1 47.91 545 LYS A N 1
ATOM 4274 C CA . LYS A 1 545 ? -23.266 56.094 14.539 1 47.91 545 LYS A CA 1
ATOM 4275 C C . LYS A 1 545 ? -23.812 54.906 13.789 1 47.91 545 LYS A C 1
ATOM 4277 O O . LYS A 1 545 ? -24.391 55.031 12.703 1 47.91 545 LYS A O 1
ATOM 4282 N N . GLU A 1 546 ? -23.359 53.719 14.055 1 46.31 546 GLU A N 1
ATOM 4283 C CA . GLU A 1 546 ? -23.594 52.781 12.945 1 46.31 546 GLU A CA 1
ATOM 4284 C C . GLU A 1 546 ? -25.047 52.344 12.891 1 46.31 546 GLU A C 1
ATOM 4286 O O . GLU A 1 546 ? -25.766 52.406 13.898 1 46.31 546 GLU A O 1
ATOM 4291 N N . LYS A 1 547 ? -25.5 52 11.711 1 44.84 547 LYS A N 1
ATOM 4292 C CA . LYS A 1 547 ? -26.828 51.625 11.234 1 44.84 547 LYS A CA 1
ATOM 4293 C C . LYS A 1 547 ? -27.594 50.844 12.289 1 44.84 547 LYS A C 1
ATOM 4295 O O . LYS A 1 547 ? -28.797 50.625 12.141 1 44.84 547 LYS A O 1
ATOM 4300 N N . GLY A 1 548 ? -26.906 50.156 13.117 1 46.34 548 GLY A N 1
ATOM 4301 C CA . GLY A 1 548 ? -27.719 49.25 13.891 1 46.34 548 GLY A CA 1
ATOM 4302 C C . GLY A 1 548 ? -28.672 49.938 14.844 1 46.34 548 GLY A C 1
ATOM 4303 O O . GLY A 1 548 ? -29.203 49.312 15.766 1 46.34 548 GLY A O 1
ATOM 4304 N N . GLY A 1 549 ? -29.047 51.25 14.594 1 52.44 549 GLY A N 1
ATOM 4305 C CA . GLY A 1 549 ? -30.094 51.969 15.297 1 52.44 549 GLY A CA 1
ATOM 4306 C C . GLY A 1 549 ? -29.656 52.469 16.672 1 52.44 549 GLY A C 1
ATOM 4307 O O . GLY A 1 549 ? -28.453 52.531 16.969 1 52.44 549 GLY A O 1
ATOM 4308 N N . TRP A 1 550 ? -30.438 53.25 17.344 1 61.41 550 TRP A N 1
ATOM 4309 C CA . TRP A 1 550 ? -30.328 53.812 18.688 1 61.41 550 TRP A CA 1
ATOM 4310 C C . TRP A 1 550 ? -30.484 52.719 19.734 1 61.41 550 TRP A C 1
ATOM 4312 O O . TRP A 1 550 ? -31.109 52.938 20.781 1 61.41 550 TRP A O 1
ATOM 4322 N N . MET A 1 551 ? -29.828 51.531 19.375 1 67.38 551 MET A N 1
ATOM 4323 C CA . MET A 1 551 ? -29.938 50.406 20.281 1 67.38 551 MET A CA 1
ATOM 4324 C C . MET A 1 551 ? -29.312 50.719 21.641 1 67.38 551 MET A C 1
ATOM 4326 O O . MET A 1 551 ? -29.875 50.375 22.672 1 67.38 551 MET A O 1
ATOM 4330 N N . PRO A 1 552 ? -28.156 51.469 21.594 1 67.19 552 PRO A N 1
ATOM 4331 C CA . PRO A 1 552 ? -27.609 51.781 22.922 1 67.19 552 PRO A CA 1
ATOM 4332 C C . PRO A 1 552 ? -28.547 52.594 23.781 1 67.19 552 PRO A C 1
ATOM 4334 O O . PRO A 1 552 ? -28.594 52.406 25 1 67.19 552 PRO A O 1
ATOM 4337 N N . LEU A 1 553 ? -29.25 53.406 23.078 1 75.38 553 LEU A N 1
ATOM 4338 C CA . LEU A 1 553 ? -30.172 54.25 23.844 1 75.38 553 LEU A CA 1
ATOM 4339 C C . LEU A 1 553 ? -31.281 53.406 24.453 1 75.38 553 LEU A C 1
ATOM 4341 O O . LEU A 1 553 ? -31.641 53.562 25.625 1 75.38 553 LEU A O 1
ATOM 4345 N N . TRP A 1 554 ? -31.719 52.469 23.609 1 76 554 TRP A N 1
ATOM 4346 C CA . TRP A 1 554 ? -32.75 51.594 24.094 1 76 554 TRP A CA 1
ATOM 4347 C C . TRP A 1 554 ? -32.25 50.75 25.266 1 76 554 TRP A C 1
ATOM 4349 O O . TRP A 1 554 ? -32.969 50.562 26.266 1 76 554 TRP A O 1
ATOM 4359 N N . LEU A 1 555 ? -31.203 50.281 25.031 1 74.75 555 LEU A N 1
ATOM 4360 C CA . LEU A 1 555 ? -30.641 49.375 26.016 1 74.75 555 LEU A CA 1
ATOM 4361 C C . LEU A 1 555 ? -30.328 50.125 27.312 1 74.75 555 LEU A C 1
ATOM 4363 O O . LEU A 1 555 ? -30.562 49.594 28.406 1 74.75 555 LEU A O 1
ATOM 4367 N N . ALA A 1 556 ? -29.812 51.312 27.188 1 76.75 556 ALA A N 1
ATOM 4368 C CA . ALA A 1 556 ? -29.531 52.125 28.375 1 76.75 556 ALA A CA 1
ATOM 4369 C C . ALA A 1 556 ? -30.828 52.469 29.109 1 76.75 556 ALA A C 1
ATOM 4371 O O . ALA A 1 556 ? -30.859 52.5 30.344 1 76.75 556 ALA A O 1
ATOM 4372 N N . ALA A 1 557 ? -31.797 52.75 28.297 1 81.31 557 ALA A N 1
ATOM 4373 C CA . ALA A 1 557 ? -33.094 53.062 28.891 1 81.31 557 ALA A CA 1
ATOM 4374 C C . ALA A 1 557 ? -33.688 51.844 29.609 1 81.31 557 ALA A C 1
ATOM 4376 O O . ALA A 1 557 ? -34.281 51.969 30.688 1 81.31 557 ALA A O 1
ATOM 4377 N N . GLU A 1 558 ? -33.531 50.781 29.016 1 80.88 558 GLU A N 1
ATOM 4378 C CA . GLU A 1 558 ? -34.031 49.531 29.578 1 80.88 558 GLU A CA 1
ATOM 4379 C C . GLU A 1 558 ? -33.344 49.188 30.906 1 80.88 558 GLU A C 1
ATOM 4381 O O . GLU A 1 558 ? -33.969 48.719 31.844 1 80.88 558 GLU A O 1
ATOM 4386 N N . THR A 1 559 ? -32.125 49.469 30.969 1 79.94 559 THR A N 1
ATOM 4387 C CA . THR A 1 559 ? -31.344 49.062 32.156 1 79.94 559 THR A CA 1
ATOM 4388 C C . THR A 1 559 ? -31.156 50.25 33.094 1 79.94 559 THR A C 1
ATOM 4390 O O . THR A 1 559 ? -30.562 50.094 34.156 1 79.94 559 THR A O 1
ATOM 4393 N N . GLY A 1 560 ? -31.641 51.312 32.812 1 79.31 560 GLY A N 1
ATOM 4394 C CA . GLY A 1 560 ? -31.656 52.5 33.688 1 79.31 560 GLY A CA 1
ATOM 4395 C C . GLY A 1 560 ? -30.281 53.125 33.844 1 79.31 560 GLY A C 1
ATOM 4396 O O . GLY A 1 560 ? -29.891 53.562 34.906 1 79.31 560 GLY A O 1
ATOM 4397 N N . ARG A 1 561 ? -29.625 53.188 32.875 1 76.69 561 ARG A N 1
ATOM 4398 C CA . ARG A 1 561 ? -28.281 53.781 32.906 1 76.69 561 ARG A CA 1
ATOM 4399 C C . ARG A 1 561 ? -28.328 55.281 32.594 1 76.69 561 ARG A C 1
ATOM 4401 O O . ARG A 1 561 ? -28.094 55.688 31.453 1 76.69 561 ARG A O 1
ATOM 4408 N N . GLU A 1 562 ? -28.406 55.969 33.625 1 77.12 562 GLU A N 1
ATOM 4409 C CA . GLU A 1 562 ? -28.641 57.406 33.5 1 77.12 562 GLU A CA 1
ATOM 4410 C C . GLU A 1 562 ? -27.469 58.125 32.844 1 77.12 562 GLU A C 1
ATOM 4412 O O . GLU A 1 562 ? -27.656 58.969 31.984 1 77.12 562 GLU A O 1
ATOM 4417 N N . ALA A 1 563 ? -26.312 57.781 33.312 1 68.62 563 ALA A N 1
ATOM 4418 C CA . ALA A 1 563 ? -25.109 58.438 32.812 1 68.62 563 ALA A CA 1
ATOM 4419 C C . ALA A 1 563 ? -24.938 58.281 31.312 1 68.62 563 ALA A C 1
ATOM 4421 O O . ALA A 1 563 ? -24.594 59.219 30.594 1 68.62 563 ALA A O 1
ATOM 4422 N N . VAL A 1 564 ? -25.281 57.156 30.859 1 72.69 564 VAL A N 1
ATOM 4423 C CA . VAL A 1 564 ? -25.141 56.844 29.453 1 72.69 564 VAL A CA 1
ATOM 4424 C C . VAL A 1 564 ? -26.203 57.594 28.641 1 72.69 564 VAL A C 1
ATOM 4426 O O . VAL A 1 564 ? -25.906 58.125 27.578 1 72.69 564 VAL A O 1
ATOM 4429 N N . ILE A 1 565 ? -27.375 57.625 29.234 1 76.81 565 ILE A N 1
ATOM 4430 C CA . ILE A 1 565 ? -28.469 58.312 28.562 1 76.81 565 ILE A CA 1
ATOM 4431 C C . ILE A 1 565 ? -28.141 59.812 28.438 1 76.81 565 ILE A C 1
ATOM 4433 O O . ILE A 1 565 ? -28.328 60.406 27.375 1 76.81 565 ILE A O 1
ATOM 4437 N N . LYS A 1 566 ? -27.641 60.312 29.516 1 74 566 LYS A N 1
ATOM 4438 C CA . LYS A 1 566 ? -27.266 61.719 29.5 1 74 566 LYS A CA 1
ATOM 4439 C C . LYS A 1 566 ? -26.219 62 28.438 1 74 566 LYS A C 1
ATOM 4441 O O . LYS A 1 566 ? -26.297 63 27.719 1 74 566 LYS A O 1
ATOM 4446 N N . LEU A 1 567 ? -25.297 61.125 28.438 1 70.19 567 LEU A N 1
ATOM 4447 C CA . LEU A 1 567 ? -24.219 61.312 27.469 1 70.19 567 LEU A CA 1
ATOM 4448 C C . LEU A 1 567 ? -24.75 61.188 26.047 1 70.19 567 LEU A C 1
ATOM 4450 O O . LEU A 1 567 ? -24.375 61.969 25.172 1 70.19 567 LEU A O 1
ATOM 4454 N N . LEU A 1 568 ? -25.594 60.156 25.766 1 72.75 568 LEU A N 1
ATOM 4455 C CA . LEU A 1 568 ? -26.125 59.906 24.422 1 72.75 568 LEU A CA 1
ATOM 4456 C C . LEU A 1 568 ? -26.984 61.094 23.969 1 72.75 568 LEU A C 1
ATOM 4458 O O . LEU A 1 568 ? -26.875 61.562 22.828 1 72.75 568 LEU A O 1
ATOM 4462 N N . LEU A 1 569 ? -27.781 61.562 24.875 1 75.06 569 LEU A N 1
ATOM 4463 C CA . LEU A 1 569 ? -28.688 62.656 24.531 1 75.06 569 LEU A CA 1
ATOM 4464 C C . LEU A 1 569 ? -27.922 63.969 24.375 1 75.06 569 LEU A C 1
ATOM 4466 O O . LEU A 1 569 ? -28.344 64.812 23.625 1 75.06 569 LEU A O 1
ATOM 4470 N N . GLY A 1 570 ? -26.828 63.969 25.062 1 68.5 570 GLY A N 1
ATOM 4471 C CA . GLY A 1 570 ? -26 65.188 25.016 1 68.5 570 GLY A CA 1
ATOM 4472 C C . GLY A 1 570 ? -25.312 65.375 23.672 1 68.5 570 GLY A C 1
ATOM 4473 O O . GLY A 1 570 ? -24.906 66.5 23.328 1 68.5 570 GLY A O 1
ATOM 4474 N N . THR A 1 571 ? -25.172 64.375 22.984 1 65.56 571 THR A N 1
ATOM 4475 C CA . THR A 1 571 ? -24.516 64.438 21.688 1 65.56 571 THR A CA 1
ATOM 4476 C C . THR A 1 571 ? -25.406 65.25 20.703 1 65.56 571 THR A C 1
ATOM 4478 O O . THR A 1 571 ? -24.906 65.75 19.703 1 65.56 571 THR A O 1
ATOM 4481 N N . GLY A 1 572 ? -26.656 65.312 20.875 1 63.06 572 GLY A N 1
ATOM 4482 C CA . GLY A 1 572 ? -27.609 66 20.016 1 63.06 572 GLY A CA 1
ATOM 4483 C C . GLY A 1 572 ? -27.906 65.25 18.734 1 63.06 572 GLY A C 1
ATOM 4484 O O . GLY A 1 572 ? -28.781 65.625 17.953 1 63.06 572 GLY A O 1
ATOM 4485 N N . THR A 1 573 ? -27.188 64.125 18.516 1 67.56 573 THR A N 1
ATOM 4486 C CA . THR A 1 573 ? -27.344 63.406 17.266 1 67.56 573 THR A CA 1
ATOM 4487 C C . THR A 1 573 ? -28.297 62.219 17.453 1 67.56 573 THR A C 1
ATOM 4489 O O . THR A 1 573 ? -28.844 61.719 16.484 1 67.56 573 THR A O 1
ATOM 4492 N N . VAL A 1 574 ? -28.531 61.844 18.656 1 72.19 574 VAL A N 1
ATOM 4493 C CA . VAL A 1 574 ? -29.359 60.688 18.938 1 72.19 574 VAL A CA 1
ATOM 4494 C C . VAL A 1 574 ? -30.828 61.094 19 1 72.19 574 VAL A C 1
ATOM 4496 O O . VAL A 1 574 ? -31.156 62.125 19.609 1 72.19 574 VAL A O 1
ATOM 4499 N N . ASP A 1 575 ? -31.656 60.344 18.297 1 75.75 575 ASP A N 1
ATOM 4500 C CA . ASP A 1 575 ? -33.094 60.562 18.406 1 75.75 575 ASP A CA 1
ATOM 4501 C C . ASP A 1 575 ? -33.656 59.938 19.688 1 75.75 575 ASP A C 1
ATOM 4503 O O . ASP A 1 575 ? -33.656 58.688 19.828 1 75.75 575 ASP A O 1
ATOM 4507 N N . PRO A 1 576 ? -34 60.781 20.625 1 81.69 576 PRO A N 1
ATOM 4508 C CA . PRO A 1 576 ? -34.5 60.25 21.891 1 81.69 576 PRO A CA 1
ATOM 4509 C C . PRO A 1 576 ? -35.75 59.406 21.719 1 81.69 576 PRO A C 1
ATOM 4511 O O . PRO A 1 576 ? -36.125 58.656 22.625 1 81.69 576 PRO A O 1
ATOM 4514 N N . ASP A 1 577 ? -36.406 59.562 20.609 1 81.94 577 ASP A N 1
ATOM 4515 C CA . ASP A 1 577 ? -37.656 58.812 20.375 1 81.94 577 ASP A CA 1
ATOM 4516 C C . ASP A 1 577 ? -37.469 57.719 19.328 1 81.94 577 ASP A C 1
ATOM 4518 O O . ASP A 1 577 ? -38.438 57.281 18.688 1 81.94 577 ASP A O 1
ATOM 4522 N N . ALA A 1 578 ? -36.25 57.312 19.172 1 76.5 578 ALA A N 1
ATOM 4523 C CA . ALA A 1 578 ? -35.969 56.312 18.156 1 76.5 578 ALA A CA 1
ATOM 4524 C C . ALA A 1 578 ? -36.656 55 18.469 1 76.5 578 ALA A C 1
ATOM 4526 O O . ALA A 1 578 ? -36.625 54.5 19.609 1 76.5 578 ALA A O 1
ATOM 4527 N N . LYS A 1 579 ? -37.438 54.375 17.516 1 76.44 579 LYS A N 1
ATOM 4528 C CA . LYS A 1 579 ? -38.188 53.125 17.719 1 76.44 579 LYS A CA 1
ATOM 4529 C C . LYS A 1 579 ? -37.344 51.906 17.312 1 76.44 579 LYS A C 1
ATOM 4531 O O . LYS A 1 579 ? -36.594 51.969 16.344 1 76.44 579 LYS A O 1
ATOM 4536 N N . GLU A 1 580 ? -37.406 50.938 18.172 1 72.94 580 GLU A N 1
ATOM 4537 C CA . GLU A 1 580 ? -36.781 49.688 17.844 1 72.94 580 GLU A CA 1
ATOM 4538 C C . GLU A 1 580 ? -37.469 49.031 16.641 1 72.94 580 GLU A C 1
ATOM 4540 O O . GLU A 1 580 ? -38.656 49.188 16.438 1 72.94 580 GLU A O 1
ATOM 4545 N N . GLU A 1 581 ? -36.75 48.25 15.844 1 65.62 581 GLU A N 1
ATOM 4546 C CA . GLU A 1 581 ? -37.219 47.75 14.555 1 65.62 581 GLU A CA 1
ATOM 4547 C C . GLU A 1 581 ? -38.25 46.656 14.719 1 65.62 581 GLU A C 1
ATOM 4549 O O . GLU A 1 581 ? -39.188 46.531 13.914 1 65.62 581 GLU A O 1
ATOM 4554 N N . VAL A 1 582 ? -38.188 45.812 15.695 1 67.5 582 VAL A N 1
ATOM 4555 C CA . VAL A 1 582 ? -39 44.625 15.781 1 67.5 582 VAL A CA 1
ATOM 4556 C C . VAL A 1 582 ? -40.375 45 16.344 1 67.5 582 VAL A C 1
ATOM 4558 O O . VAL A 1 582 ? -41.406 44.75 15.711 1 67.5 582 VAL A O 1
ATOM 4561 N N . TYR A 1 583 ? -40.469 45.656 17.5 1 72.19 583 TYR A N 1
ATOM 4562 C CA . TYR A 1 583 ? -41.719 45.906 18.203 1 72.19 583 TYR A CA 1
ATOM 4563 C C . TYR A 1 583 ? -42.062 47.375 18.172 1 72.19 583 TYR A C 1
ATOM 4565 O O . TYR A 1 583 ? -43.156 47.781 18.625 1 72.19 583 TYR A O 1
ATOM 4573 N N . GLY A 1 584 ? -41.188 48.219 17.594 1 77.88 584 GLY A N 1
ATOM 4574 C CA . GLY A 1 584 ? -41.438 49.656 17.531 1 77.88 584 GLY A CA 1
ATOM 4575 C C . GLY A 1 584 ? -41.438 50.312 18.906 1 77.88 584 GLY A C 1
ATOM 4576 O O . GLY A 1 584 ? -42.125 51.312 19.125 1 77.88 584 GLY A O 1
ATOM 4577 N N . ARG A 1 585 ? -40.781 49.781 19.797 1 82.88 585 ARG A N 1
ATOM 4578 C CA . ARG A 1 585 ? -40.719 50.344 21.141 1 82.88 585 ARG A CA 1
ATOM 4579 C C . ARG A 1 585 ? -39.719 51.469 21.219 1 82.88 585 ARG A C 1
ATOM 4581 O O . ARG A 1 585 ? -38.688 51.469 20.531 1 82.88 585 ARG A O 1
ATOM 4588 N N . THR A 1 586 ? -40.094 52.469 22.016 1 86.5 586 THR A N 1
ATOM 4589 C CA . THR A 1 586 ? -39.25 53.625 22.219 1 86.5 586 THR A CA 1
ATOM 4590 C C . THR A 1 586 ? -38.438 53.5 23.516 1 86.5 586 THR A C 1
ATOM 4592 O O . THR A 1 586 ? -38.781 52.688 24.375 1 86.5 586 THR A O 1
ATOM 4595 N N . PRO A 1 587 ? -37.375 54.281 23.672 1 87.75 587 PRO A N 1
ATOM 4596 C CA . PRO A 1 587 ? -36.625 54.281 24.922 1 87.75 587 PRO A CA 1
ATOM 4597 C C . PRO A 1 587 ? -37.5 54.594 26.125 1 87.75 587 PRO A C 1
ATOM 4599 O O . PRO A 1 587 ? -37.312 54.031 27.203 1 87.75 587 PRO A O 1
ATOM 4602 N N . LEU A 1 588 ? -38.469 55.438 25.953 1 90.5 588 LEU A N 1
ATOM 4603 C CA . LEU A 1 588 ? -39.375 55.781 27.031 1 90.5 588 LEU A CA 1
ATOM 4604 C C . LEU A 1 588 ? -40.188 54.594 27.484 1 90.5 588 LEU A C 1
ATOM 4606 O O . LEU A 1 588 ? -40.375 54.375 28.672 1 90.5 588 LEU A O 1
ATOM 4610 N N . SER A 1 589 ? -40.562 53.844 26.469 1 90.56 589 SER A N 1
ATOM 4611 C CA . SER A 1 589 ? -41.312 52.625 26.797 1 90.56 589 SER A CA 1
ATOM 4612 C C . SER A 1 589 ? -40.5 51.656 27.594 1 90.56 589 SER A C 1
ATOM 4614 O O . SER A 1 589 ? -40.969 51.062 28.562 1 90.56 589 SER A O 1
ATOM 4616 N N . PHE A 1 590 ? -39.344 51.531 27.234 1 88.69 590 PHE A N 1
ATOM 4617 C CA . PHE A 1 590 ? -38.469 50.594 27.922 1 88.69 590 PHE A CA 1
ATOM 4618 C C . PHE A 1 590 ? -38.219 51.094 29.359 1 88.69 590 PHE A C 1
ATOM 4620 O O . PHE A 1 590 ? -38.219 50.281 30.297 1 88.69 590 PHE A O 1
ATOM 4627 N N . ALA A 1 591 ? -37.906 52.281 29.516 1 91.12 591 ALA A N 1
ATOM 4628 C CA . ALA A 1 591 ? -37.656 52.844 30.844 1 91.12 591 ALA A CA 1
ATOM 4629 C C . ALA A 1 591 ? -38.906 52.75 31.719 1 91.12 591 ALA A C 1
ATOM 4631 O O . ALA A 1 591 ? -38.812 52.5 32.906 1 91.12 591 ALA A O 1
ATOM 4632 N N . ALA A 1 592 ? -40.062 52.969 31.125 1 91.69 592 ALA A N 1
ATOM 4633 C CA . ALA A 1 592 ? -41.312 52.906 31.859 1 91.69 592 ALA A CA 1
ATOM 4634 C C . ALA A 1 592 ? -41.625 51.5 32.344 1 91.69 592 ALA A C 1
ATOM 4636 O O . ALA A 1 592 ? -42.094 51.312 33.469 1 91.69 592 ALA A O 1
ATOM 4637 N N . GLU A 1 593 ? -41.312 50.625 31.5 1 90.38 593 GLU A N 1
ATOM 4638 C CA . GLU A 1 593 ? -41.531 49.219 31.875 1 90.38 593 GLU A CA 1
ATOM 4639 C C . GLU A 1 593 ? -40.688 48.812 33.094 1 90.38 593 GLU A C 1
ATOM 4641 O O . GLU A 1 593 ? -41.156 48.031 33.906 1 90.38 593 GLU A O 1
ATOM 4646 N N . ASN A 1 594 ? -39.562 49.375 33.156 1 89.56 594 ASN A N 1
ATOM 4647 C CA . ASN A 1 594 ? -38.625 48.938 34.219 1 89.56 594 ASN A CA 1
ATOM 4648 C C . ASN A 1 594 ? -38.562 49.938 35.344 1 89.56 594 ASN A C 1
ATOM 4650 O O . ASN A 1 594 ? -37.781 49.781 36.281 1 89.56 594 ASN A O 1
ATOM 4654 N N . GLY A 1 595 ? -39.219 50.969 35.312 1 88.94 595 GLY A N 1
ATOM 4655 C CA . GLY A 1 595 ? -39.406 51.906 36.406 1 88.94 595 GLY A CA 1
ATOM 4656 C C . GLY A 1 595 ? -38.219 52.812 36.594 1 88.94 595 GLY A C 1
ATOM 4657 O O . GLY A 1 595 ? -37.875 53.188 37.719 1 88.94 595 GLY A O 1
ATOM 4658 N N . HIS A 1 596 ? -37.562 53.156 35.625 1 90.06 596 HIS A N 1
ATOM 4659 C CA . HIS A 1 596 ? -36.375 54.031 35.75 1 90.06 596 HIS A CA 1
ATOM 4660 C C . HIS A 1 596 ? -36.781 55.5 35.719 1 90.06 596 HIS A C 1
ATOM 4662 O O . HIS A 1 596 ? -36.781 56.125 34.625 1 90.06 596 HIS A O 1
ATOM 4668 N N . GLU A 1 597 ? -36.969 56 36.844 1 91.31 597 GLU A N 1
ATOM 4669 C CA . GLU A 1 597 ? -37.531 57.344 37 1 91.31 597 GLU A CA 1
ATOM 4670 C C . GLU A 1 597 ? -36.594 58.406 36.406 1 91.31 597 GLU A C 1
ATOM 4672 O O . GLU A 1 597 ? -37 59.281 35.656 1 91.31 597 GLU A O 1
ATOM 4677 N N . ALA A 1 598 ? -35.344 58.25 36.812 1 87.12 598 ALA A N 1
ATOM 4678 C CA . ALA A 1 598 ? -34.375 59.25 36.375 1 87.12 598 ALA A CA 1
ATOM 4679 C C . ALA A 1 598 ? -34.219 59.25 34.875 1 87.12 598 ALA A C 1
ATOM 4681 O O . ALA A 1 598 ? -34.094 60.344 34.25 1 87.12 598 ALA A O 1
ATOM 4682 N N . VAL A 1 599 ? -34.344 58.156 34.312 1 89.44 599 VAL A N 1
ATOM 4683 C CA . VAL A 1 599 ? -34.219 58.031 32.875 1 89.44 599 VAL A CA 1
ATOM 4684 C C . VAL A 1 599 ? -35.438 58.656 32.188 1 89.44 599 VAL A C 1
ATOM 4686 O O . VAL A 1 599 ? -35.312 59.344 31.172 1 89.44 599 VAL A O 1
ATOM 4689 N N . ILE A 1 600 ? -36.594 58.406 32.75 1 91.94 600 ILE A N 1
ATOM 4690 C CA . ILE A 1 600 ? -37.844 58.938 32.188 1 91.94 600 ILE A CA 1
ATOM 4691 C C . ILE A 1 600 ? -37.781 60.469 32.219 1 91.94 600 ILE A C 1
ATOM 4693 O O . ILE A 1 600 ? -38.125 61.125 31.219 1 91.94 600 ILE A O 1
ATOM 4697 N N . LYS A 1 601 ? -37.312 60.969 33.312 1 90.38 601 LYS A N 1
ATOM 4698 C CA . LYS A 1 601 ? -37.188 62.406 33.438 1 90.38 601 LYS A CA 1
ATOM 4699 C C . LYS A 1 601 ? -36.25 62.969 32.344 1 90.38 601 LYS A C 1
ATOM 4701 O O . LYS A 1 601 ? -36.562 64 31.719 1 90.38 601 LYS A O 1
ATOM 4706 N N . LEU A 1 602 ? -35.156 62.344 32.188 1 88.25 602 LEU A N 1
ATOM 4707 C CA . LEU A 1 602 ? -34.156 62.812 31.219 1 88.25 602 LEU A CA 1
ATOM 4708 C C . LEU A 1 602 ? -34.75 62.781 29.797 1 88.25 602 LEU A C 1
ATOM 4710 O O . LEU A 1 602 ? -34.531 63.688 29.016 1 88.25 602 LEU A O 1
ATOM 4714 N N . LEU A 1 603 ? -35.469 61.781 29.438 1 90.44 603 LEU A N 1
ATOM 4715 C CA . LEU A 1 603 ? -36.062 61.625 28.109 1 90.44 603 LEU A CA 1
ATOM 4716 C C . LEU A 1 603 ? -37.156 62.656 27.875 1 90.44 603 LEU A C 1
ATOM 4718 O O . LEU A 1 603 ? -37.219 63.25 26.797 1 90.44 603 LEU A O 1
ATOM 4722 N N . LEU A 1 604 ? -37.969 62.844 28.859 1 90.25 604 LEU A N 1
ATOM 4723 C CA . LEU A 1 604 ? -39.062 63.812 28.75 1 90.25 604 LEU A CA 1
ATOM 4724 C C . LEU A 1 604 ? -38.531 65.25 28.641 1 90.25 604 LEU A C 1
ATOM 4726 O O . LEU A 1 604 ? -39.094 66.062 27.922 1 90.25 604 LEU A O 1
ATOM 4730 N N . ASP A 1 605 ? -37.438 65.438 29.297 1 87.62 605 ASP A N 1
ATOM 4731 C CA . ASP A 1 605 ? -36.844 66.75 29.328 1 87.62 605 ASP A CA 1
ATOM 4732 C C . ASP A 1 605 ? -36.281 67.188 27.953 1 87.62 605 ASP A C 1
ATOM 4734 O O . ASP A 1 605 ? -36.094 68.312 27.656 1 87.62 605 ASP A O 1
ATOM 4738 N N . THR A 1 606 ? -36.062 66.188 27.156 1 87.56 606 THR A N 1
ATOM 4739 C CA . THR A 1 606 ? -35.594 66.5 25.812 1 87.56 606 THR A CA 1
ATOM 4740 C C . THR A 1 606 ? -36.688 67.188 25 1 87.56 606 THR A C 1
ATOM 4742 O O . THR A 1 606 ? -36.375 67.875 24.016 1 87.56 606 THR A O 1
ATOM 4745 N N . GLY A 1 607 ? -37.875 66.938 25.266 1 84 607 GLY A N 1
ATOM 4746 C CA . GLY A 1 607 ? -39 67.5 24.578 1 84 607 GLY A CA 1
ATOM 4747 C C . GLY A 1 607 ? -39.25 66.875 23.219 1 84 607 GLY A C 1
ATOM 4748 O O . GLY A 1 607 ? -40.125 67.312 22.469 1 84 607 GLY A O 1
ATOM 4749 N N . LYS A 1 608 ? -38.531 65.875 22.891 1 87.25 608 LYS A N 1
ATOM 4750 C CA . LYS A 1 608 ? -38.594 65.312 21.547 1 87.25 608 LYS A CA 1
ATOM 4751 C C . LYS A 1 608 ? -39.219 63.906 21.594 1 87.25 608 LYS A C 1
ATOM 4753 O O . LYS A 1 608 ? -39.25 63.219 20.578 1 87.25 608 LYS A O 1
ATOM 4758 N N . VAL A 1 609 ? -39.688 63.531 22.672 1 91.06 609 VAL A N 1
ATOM 4759 C CA . VAL A 1 609 ? -40.219 62.188 22.812 1 91.06 609 VAL A CA 1
ATOM 4760 C C . VAL A 1 609 ? -41.75 62.25 22.859 1 91.06 609 VAL A C 1
ATOM 4762 O O . VAL A 1 609 ? -42.344 63.188 23.406 1 91.06 609 VAL A O 1
ATOM 4765 N N . ASP A 1 610 ? -42.438 61.219 22.297 1 89.31 610 ASP A N 1
ATOM 4766 C CA . ASP A 1 610 ? -43.875 61.031 22.406 1 89.31 610 ASP A CA 1
ATOM 4767 C C . ASP A 1 610 ? -44.25 60.156 23.594 1 89.31 610 ASP A C 1
ATOM 4769 O O . ASP A 1 610 ? -44.031 58.938 23.547 1 89.31 610 ASP A O 1
ATOM 4773 N N . PRO A 1 611 ? -44.75 60.812 24.641 1 91 611 PRO A N 1
ATOM 4774 C CA . PRO A 1 611 ? -45.062 60 25.828 1 91 611 PRO A CA 1
ATOM 4775 C C . PRO A 1 611 ? -46.188 59 25.578 1 91 611 PRO A C 1
ATOM 4777 O O . PRO A 1 611 ? -46.406 58.094 26.406 1 91 611 PRO A O 1
ATOM 4780 N N . ASP A 1 612 ? -46.875 59.188 24.516 1 88.88 612 ASP A N 1
ATOM 4781 C CA . ASP A 1 612 ? -48 58.281 24.234 1 88.88 612 ASP A CA 1
ATOM 4782 C C . ASP A 1 612 ? -47.688 57.406 23.031 1 88.88 612 ASP A C 1
ATOM 4784 O O . ASP A 1 612 ? -48.625 56.906 22.375 1 88.88 612 ASP A O 1
ATOM 4788 N N . ALA A 1 613 ? -46.5 57.188 22.734 1 87.19 613 ALA A N 1
ATOM 4789 C CA . ALA A 1 613 ? -46.125 56.375 21.609 1 87.19 613 ALA A CA 1
ATOM 4790 C C . ALA A 1 613 ? -46.562 54.938 21.797 1 87.19 613 ALA A C 1
ATOM 4792 O O . ALA A 1 613 ? -46.344 54.344 22.859 1 87.19 613 ALA A O 1
ATOM 4793 N N . LYS A 1 614 ? -47.188 54.281 20.781 1 84.94 614 LYS A N 1
ATOM 4794 C CA . LYS A 1 614 ? -47.719 52.938 20.859 1 84.94 614 LYS A CA 1
ATOM 4795 C C . LYS A 1 614 ? -46.75 51.938 20.188 1 84.94 614 LYS A C 1
ATOM 4797 O O . LYS A 1 614 ? -46.156 52.25 19.156 1 84.94 614 LYS A O 1
ATOM 4802 N N . GLU A 1 615 ? -46.5 50.844 20.828 1 84.19 615 GLU A N 1
ATOM 4803 C CA . GLU A 1 615 ? -45.719 49.781 20.219 1 84.19 615 GLU A CA 1
ATOM 4804 C C . GLU A 1 615 ? -46.531 49.031 19.156 1 84.19 615 GLU A C 1
ATOM 4806 O O . GLU A 1 615 ? -47.75 49.094 19.141 1 84.19 615 GLU A O 1
ATOM 4811 N N . ARG A 1 616 ? -45.906 48.281 18.219 1 79.12 616 ARG A N 1
ATOM 4812 C CA . ARG A 1 616 ? -46.531 47.688 17.047 1 79.12 616 ARG A CA 1
ATOM 4813 C C . ARG A 1 616 ? -47.281 46.406 17.406 1 79.12 616 ARG A C 1
ATOM 4815 O O . ARG A 1 616 ? -48.312 46.094 16.797 1 79.12 616 ARG A O 1
ATOM 4822 N N . LEU A 1 617 ? -46.844 45.594 18.312 1 78.44 617 LEU A N 1
ATOM 4823 C CA . LEU A 1 617 ? -47.375 44.281 18.547 1 78.44 617 LEU A CA 1
ATOM 4824 C C . LEU A 1 617 ? -48.719 44.344 19.297 1 78.44 617 LEU A C 1
ATOM 4826 O O . LEU A 1 617 ? -49.75 43.875 18.812 1 78.44 617 LEU A O 1
ATOM 4830 N N . ASP A 1 618 ? -48.75 44.969 20.469 1 79.56 618 ASP A N 1
ATOM 4831 C CA . ASP A 1 618 ? -49.906 44.969 21.344 1 79.56 618 ASP A CA 1
ATOM 4832 C C . ASP A 1 618 ? -50.5 46.375 21.484 1 79.56 618 ASP A C 1
ATOM 4834 O O . ASP A 1 618 ? -51.531 46.562 22.109 1 79.56 618 ASP A O 1
ATOM 4838 N N . GLY A 1 619 ? -49.875 47.312 20.844 1 83.25 619 GLY A N 1
ATOM 4839 C CA . GLY A 1 619 ? -50.344 48.688 20.953 1 83.25 619 GLY A CA 1
ATOM 4840 C C . GLY A 1 619 ? -50.156 49.281 22.344 1 83.25 619 GLY A C 1
ATOM 4841 O O . GLY A 1 619 ? -50.938 50.125 22.766 1 83.25 619 GLY A O 1
ATOM 4842 N N . ARG A 1 620 ? -49.25 48.844 23 1 88.38 620 ARG A N 1
ATOM 4843 C CA . ARG A 1 620 ? -49.031 49.312 24.375 1 88.38 620 ARG A CA 1
ATOM 4844 C C . ARG A 1 620 ? -48.25 50.625 24.375 1 88.38 620 ARG A C 1
ATOM 4846 O O . ARG A 1 620 ? -47.406 50.875 23.516 1 88.38 620 ARG A O 1
ATOM 4853 N N . THR A 1 621 ? -48.688 51.469 25.344 1 90.31 621 THR A N 1
ATOM 4854 C CA . THR A 1 621 ? -48.031 52.75 25.531 1 90.31 621 THR A CA 1
ATOM 4855 C C . THR A 1 621 ? -47.125 52.688 26.766 1 90.31 621 THR A C 1
ATOM 4857 O O . THR A 1 621 ? -47.219 51.75 27.578 1 90.31 621 THR A O 1
ATOM 4860 N N . PRO A 1 622 ? -46.219 53.656 26.906 1 91.94 622 PRO A N 1
ATOM 4861 C CA . PRO A 1 622 ? -45.375 53.719 28.094 1 91.94 622 PRO A CA 1
ATOM 4862 C C . PRO A 1 622 ? -46.188 53.719 29.391 1 91.94 622 PRO A C 1
ATOM 4864 O O . PRO A 1 622 ? -45.781 53.094 30.375 1 91.94 622 PRO A O 1
ATOM 4867 N N . LEU A 1 623 ? -47.312 54.344 29.375 1 91.56 623 LEU A N 1
ATOM 4868 C CA . LEU A 1 623 ? -48.188 54.344 30.547 1 91.56 623 LEU A CA 1
ATOM 4869 C C . LEU A 1 623 ? -48.688 52.938 30.859 1 91.56 623 LEU A C 1
ATOM 4871 O O . LEU A 1 623 ? -48.75 52.531 32.031 1 91.56 623 LEU A O 1
ATOM 4875 N N . SER A 1 624 ? -49.062 52.281 29.781 1 91.44 624 SER A N 1
ATOM 4876 C CA . SER A 1 624 ? -49.562 50.938 29.953 1 91.44 624 SER A CA 1
ATOM 4877 C C . SER A 1 624 ? -48.469 50.031 30.562 1 91.44 624 SER A C 1
ATOM 4879 O O . SER A 1 624 ? -48.75 49.25 31.453 1 91.44 624 SER A O 1
ATOM 4881 N N . PHE A 1 625 ? -47.312 50.156 30.109 1 91.19 625 PHE A N 1
ATOM 4882 C CA . PHE A 1 625 ? -46.188 49.375 30.625 1 91.19 625 PHE A CA 1
ATOM 4883 C C . PHE A 1 625 ? -45.938 49.688 32.094 1 91.19 625 PHE A C 1
ATOM 4885 O O . PHE A 1 625 ? -45.688 48.781 32.906 1 91.19 625 PHE A O 1
ATOM 4892 N N . ALA A 1 626 ? -45.875 50.938 32.438 1 92.19 626 ALA A N 1
ATOM 4893 C CA . ALA A 1 626 ? -45.625 51.375 33.812 1 92.19 626 ALA A CA 1
ATOM 4894 C C . ALA A 1 626 ? -46.75 50.875 34.75 1 92.19 626 ALA A C 1
ATOM 4896 O O . ALA A 1 626 ? -46.5 50.469 35.875 1 92.19 626 ALA A O 1
ATOM 4897 N N . ALA A 1 627 ? -47.938 50.938 34.25 1 90.94 627 ALA A N 1
ATOM 4898 C CA . ALA A 1 627 ? -49.125 50.531 35.031 1 90.94 627 ALA A CA 1
ATOM 4899 C C . ALA A 1 627 ? -49.094 49 35.281 1 90.94 627 ALA A C 1
ATOM 4901 O O . ALA A 1 627 ? -49.438 48.531 36.375 1 90.94 627 ALA A O 1
ATOM 4902 N N . ASP A 1 628 ? -48.781 48.406 34.219 1 90 628 ASP A N 1
ATOM 4903 C CA . ASP A 1 628 ? -48.688 46.969 34.312 1 90 628 ASP A CA 1
ATOM 4904 C C . ASP A 1 628 ? -47.719 46.531 35.375 1 90 628 ASP A C 1
ATOM 4906 O O . ASP A 1 628 ? -47.906 45.5 36.031 1 90 628 ASP A O 1
ATOM 4910 N N . ASN A 1 629 ? -46.656 47.25 35.625 1 92.12 629 ASN A N 1
ATOM 4911 C CA . ASN A 1 629 ? -45.594 46.844 36.531 1 92.12 629 ASN A CA 1
ATOM 4912 C C . ASN A 1 629 ? -45.656 47.656 37.844 1 92.12 629 ASN A C 1
ATOM 4914 O O . ASN A 1 629 ? -44.812 47.469 38.719 1 92.12 629 ASN A O 1
ATOM 4918 N N . GLY A 1 630 ? -46.469 48.531 37.969 1 89.25 630 GLY A N 1
ATOM 4919 C CA . GLY A 1 630 ? -46.75 49.25 39.219 1 89.25 630 GLY A CA 1
ATOM 4920 C C . GLY A 1 630 ? -45.781 50.344 39.531 1 89.25 630 GLY A C 1
ATOM 4921 O O . GLY A 1 630 ? -45.438 50.562 40.719 1 89.25 630 GLY A O 1
ATOM 4922 N N . HIS A 1 631 ? -45.281 50.969 38.656 1 92.75 631 HIS A N 1
ATOM 4923 C CA . HIS A 1 631 ? -44.281 52.031 38.906 1 92.75 631 HIS A CA 1
ATOM 4924 C C . HIS A 1 631 ? -44.969 53.375 39.094 1 92.75 631 HIS A C 1
ATOM 4926 O O . HIS A 1 631 ? -45.219 54.125 38.156 1 92.75 631 HIS A O 1
ATOM 4932 N N . GLU A 1 632 ? -45.156 53.656 40.312 1 91.12 632 GLU A N 1
ATOM 4933 C CA . GLU A 1 632 ? -45.938 54.812 40.688 1 91.12 632 GLU A CA 1
ATOM 4934 C C . GLU A 1 632 ? -45.25 56.125 40.25 1 91.12 632 GLU A C 1
ATOM 4936 O O . GLU A 1 632 ? -45.906 57 39.656 1 91.12 632 GLU A O 1
ATOM 4941 N N . ALA A 1 633 ? -44.031 56.219 40.562 1 90.5 633 ALA A N 1
ATOM 4942 C CA . ALA A 1 633 ? -43.281 57.438 40.25 1 90.5 633 ALA A CA 1
ATOM 4943 C C . ALA A 1 633 ? -43.281 57.688 38.75 1 90.5 633 ALA A C 1
ATOM 4945 O O . ALA A 1 633 ? -43.375 58.844 38.312 1 90.5 633 ALA A O 1
ATOM 4946 N N . VAL A 1 634 ? -43.156 56.656 38 1 92.75 634 VAL A N 1
ATOM 4947 C CA . VAL A 1 634 ? -43.125 56.75 36.562 1 92.75 634 VAL A CA 1
ATOM 4948 C C . VAL A 1 634 ? -44.5 57.219 36.031 1 92.75 634 VAL A C 1
ATOM 4950 O O . VAL A 1 634 ? -44.562 58.062 35.125 1 92.75 634 VAL A O 1
ATOM 4953 N N . ILE A 1 635 ? -45.531 56.719 36.594 1 91.56 635 ILE A N 1
ATOM 4954 C CA . ILE A 1 635 ? -46.906 57.062 36.188 1 91.56 635 ILE A CA 1
ATOM 4955 C C . ILE A 1 635 ? -47.125 58.562 36.438 1 91.56 635 ILE A C 1
ATOM 4957 O O . ILE A 1 635 ? -47.688 59.281 35.594 1 91.56 635 ILE A O 1
ATOM 4961 N N . LYS A 1 636 ? -46.688 59 37.625 1 90.88 636 LYS A N 1
ATOM 4962 C CA . LYS A 1 636 ? -46.812 60.438 37.969 1 90.88 636 LYS A CA 1
ATOM 4963 C C . LYS A 1 636 ? -46.125 61.312 36.938 1 90.88 636 LYS A C 1
ATOM 4965 O O . LYS A 1 636 ? -46.656 62.344 36.531 1 90.88 636 LYS A O 1
ATOM 4970 N N . LEU A 1 637 ? -45 60.906 36.594 1 91.31 637 LEU A N 1
ATOM 4971 C CA . LEU A 1 637 ? -44.219 61.656 35.625 1 91.31 637 LEU A CA 1
ATOM 4972 C C . LEU A 1 637 ? -44.906 61.688 34.25 1 91.31 637 LEU A C 1
ATOM 4974 O O . LEU A 1 637 ? -44.938 62.719 33.594 1 91.31 637 LEU A O 1
ATOM 4978 N N . LEU A 1 638 ? -45.438 60.625 33.781 1 92.44 638 LEU A N 1
ATOM 4979 C CA . LEU A 1 638 ? -46.062 60.531 32.469 1 92.44 638 LEU A CA 1
ATOM 4980 C C . LEU A 1 638 ? -47.375 61.312 32.438 1 92.44 638 LEU A C 1
ATOM 4982 O O . LEU A 1 638 ? -47.656 62 31.469 1 92.44 638 LEU A O 1
ATOM 4986 N N . LEU A 1 639 ? -48.062 61.25 33.531 1 88.94 639 LEU A N 1
ATOM 4987 C CA . LEU A 1 639 ? -49.312 62 33.625 1 88.94 639 LEU A CA 1
ATOM 4988 C C . LEU A 1 639 ? -49 63.5 33.656 1 88.94 639 LEU A C 1
ATOM 4990 O O . LEU A 1 639 ? -49.781 64.312 33.094 1 88.94 639 LEU A O 1
ATOM 4994 N N . GLY A 1 640 ? -47.938 63.781 34.219 1 86.31 640 GLY A N 1
ATOM 4995 C CA . GLY A 1 640 ? -47.531 65.188 34.344 1 86.31 640 GLY A CA 1
ATOM 4996 C C . GLY A 1 640 ? -47.25 65.812 33 1 86.31 640 GLY A C 1
ATOM 4997 O O . GLY A 1 640 ? -47.281 67.062 32.875 1 86.31 640 GLY A O 1
ATOM 4998 N N . THR A 1 641 ? -46.938 65.062 32 1 87.81 641 THR A N 1
ATOM 4999 C CA . THR A 1 641 ? -46.688 65.625 30.672 1 87.81 641 THR A CA 1
ATOM 5000 C C . THR A 1 641 ? -47.969 66.125 30.031 1 87.81 641 THR A C 1
ATOM 5002 O O . THR A 1 641 ? -47.906 66.938 29.109 1 87.81 641 THR A O 1
ATOM 5005 N N . GLY A 1 642 ? -49.094 65.625 30.438 1 83.06 642 GLY A N 1
ATOM 5006 C CA . GLY A 1 642 ? -50.375 66 29.906 1 83.06 642 GLY A CA 1
ATOM 5007 C C . GLY A 1 642 ? -50.656 65.438 28.516 1 83.06 642 GLY A C 1
ATOM 5008 O O . GLY A 1 642 ? -51.656 65.812 27.875 1 83.06 642 GLY A O 1
ATOM 5009 N N . LYS A 1 643 ? -49.812 64.625 28 1 87.56 643 LYS A N 1
ATOM 5010 C CA . LYS A 1 643 ? -49.906 64.188 26.609 1 87.56 643 LYS A CA 1
ATOM 5011 C C . LYS A 1 643 ? -50.25 62.719 26.531 1 87.56 643 LYS A C 1
ATOM 5013 O O . LYS A 1 643 ? -50.188 62.125 25.438 1 87.56 643 LYS A O 1
ATOM 5018 N N . VAL A 1 644 ? -50.531 62.125 27.562 1 90.19 644 VAL A N 1
ATOM 5019 C CA . VAL A 1 644 ? -50.75 60.688 27.562 1 90.19 644 VAL A CA 1
ATOM 5020 C C . VAL A 1 644 ? -52.25 60.406 27.531 1 90.19 644 VAL A C 1
ATOM 5022 O O . VAL A 1 644 ? -53.062 61.125 28.109 1 90.19 644 VAL A O 1
ATOM 5025 N N . ASN A 1 645 ? -52.625 59.344 26.859 1 85.75 645 ASN A N 1
ATOM 5026 C CA . ASN A 1 645 ? -54 58.844 26.844 1 85.75 645 ASN A CA 1
ATOM 5027 C C . ASN A 1 645 ? -54.219 57.812 27.953 1 85.75 645 ASN A C 1
ATOM 5029 O O . ASN A 1 645 ? -53.75 56.688 27.875 1 85.75 645 ASN A O 1
ATOM 5033 N N . LEU A 1 646 ? -54.969 58.25 28.922 1 85.31 646 LEU A N 1
ATOM 5034 C CA . LEU A 1 646 ? -55.219 57.438 30.109 1 85.31 646 LEU A CA 1
ATOM 5035 C C . LEU A 1 646 ? -55.969 56.156 29.75 1 85.31 646 LEU A C 1
ATOM 5037 O O . LEU A 1 646 ? -55.844 55.156 30.422 1 85.31 646 LEU A O 1
ATOM 5041 N N . ASN A 1 647 ? -56.75 56.344 28.656 1 79.44 647 ASN A N 1
ATOM 5042 C CA . ASN A 1 647 ? -57.625 55.219 28.297 1 79.44 647 ASN A CA 1
ATOM 5043 C C . ASN A 1 647 ? -57.125 54.531 27.016 1 79.44 647 ASN A C 1
ATOM 5045 O O . ASN A 1 647 ? -57.938 53.969 26.281 1 79.44 647 ASN A O 1
ATOM 5049 N N . ALA A 1 648 ? -55.875 54.656 26.781 1 80.12 648 ALA A N 1
ATOM 5050 C CA . ALA A 1 648 ? -55.344 54 25.594 1 80.12 648 ALA A CA 1
ATOM 5051 C C . ALA A 1 648 ? -55.594 52.469 25.641 1 80.12 648 ALA A C 1
ATOM 5053 O O . ALA A 1 648 ? -55.312 51.812 26.641 1 80.12 648 ALA A O 1
ATOM 5054 N N . ILE A 1 649 ? -56.25 51.969 24.609 1 78.31 649 ILE A N 1
ATOM 5055 C CA . ILE A 1 649 ? -56.656 50.562 24.547 1 78.31 649 ILE A CA 1
ATOM 5056 C C . ILE A 1 649 ? -55.625 49.781 23.719 1 78.31 649 ILE A C 1
ATOM 5058 O O . ILE A 1 649 ? -55.312 50.156 22.594 1 78.31 649 ILE A O 1
ATOM 5062 N N . GLY A 1 650 ? -54.938 48.781 24.281 1 77.56 650 GLY A N 1
ATOM 5063 C CA . GLY A 1 650 ? -54.062 47.906 23.547 1 77.56 650 GLY A CA 1
ATOM 5064 C C . GLY A 1 650 ? -54.812 46.906 22.688 1 77.56 650 GLY A C 1
ATOM 5065 O O . GLY A 1 650 ? -56.062 46.875 22.688 1 77.56 650 GLY A O 1
ATOM 5066 N N . ASN A 1 651 ? -54.25 46.125 21.797 1 75.06 651 ASN A N 1
ATOM 5067 C CA . ASN A 1 651 ? -54.875 45.188 20.859 1 75.06 651 ASN A CA 1
ATOM 5068 C C . ASN A 1 651 ? -55.75 44.188 21.594 1 75.06 651 ASN A C 1
ATOM 5070 O O . ASN A 1 651 ? -56.719 43.656 21.016 1 75.06 651 ASN A O 1
ATOM 5074 N N . HIS A 1 652 ? -55.438 43.844 22.781 1 76.69 652 HIS A N 1
ATOM 5075 C CA . HIS A 1 652 ? -56.25 42.844 23.5 1 76.69 652 HIS A CA 1
ATOM 5076 C C . HIS A 1 652 ? -57.281 43.531 24.375 1 76.69 652 HIS A C 1
ATOM 5078 O O . HIS A 1 652 ? -57.875 42.938 25.266 1 76.69 652 HIS A O 1
ATOM 5084 N N . GLY A 1 653 ? -57.469 44.844 24.172 1 76.94 653 GLY A N 1
ATOM 5085 C CA . GLY A 1 653 ? -58.531 45.594 24.859 1 76.94 653 GLY A CA 1
ATOM 5086 C C . GLY A 1 653 ? -58.125 46.031 26.266 1 76.94 653 GLY A C 1
ATOM 5087 O O . GLY A 1 653 ? -58.969 46.406 27.062 1 76.94 653 GLY A O 1
ATOM 5088 N N . ARG A 1 654 ? -57 45.906 26.547 1 83.44 654 ARG A N 1
ATOM 5089 C CA . ARG A 1 654 ? -56.594 46.25 27.906 1 83.44 654 ARG A CA 1
ATOM 5090 C C . ARG A 1 654 ? -56.125 47.688 27.984 1 83.44 654 ARG A C 1
ATOM 5092 O O . ARG A 1 654 ? -55.438 48.188 27.094 1 83.44 654 ARG A O 1
ATOM 5099 N N . THR A 1 655 ? -56.656 48.375 29 1 87.31 655 THR A N 1
ATOM 5100 C CA . THR A 1 655 ? -56.281 49.75 29.297 1 87.31 655 THR A CA 1
ATOM 5101 C C . THR A 1 655 ? -55.25 49.781 30.438 1 87.31 655 THR A C 1
ATOM 5103 O O . THR A 1 655 ? -55.094 48.812 31.156 1 87.31 655 THR A O 1
ATOM 5106 N N . PRO A 1 656 ? -54.531 50.875 30.609 1 89.75 656 PRO A N 1
ATOM 5107 C CA . PRO A 1 656 ? -53.594 50.969 31.719 1 89.75 656 PRO A CA 1
ATOM 5108 C C . PRO A 1 656 ? -54.25 50.719 33.062 1 89.75 656 PRO A C 1
ATOM 5110 O O . PRO A 1 656 ? -53.656 50.062 33.938 1 89.75 656 PRO A O 1
ATOM 5113 N N . LEU A 1 657 ? -55.469 51.094 33.219 1 88.5 657 LEU A N 1
ATOM 5114 C CA . LEU A 1 657 ? -56.219 50.844 34.438 1 88.5 657 LEU A CA 1
ATOM 5115 C C . LEU A 1 657 ? -56.469 49.375 34.625 1 88.5 657 LEU A C 1
ATOM 5117 O O . LEU A 1 657 ? -56.312 48.844 35.719 1 88.5 657 LEU A O 1
ATOM 5121 N N . SER A 1 658 ? -56.938 48.812 33.5 1 89.31 658 SER A N 1
ATOM 5122 C CA . SER A 1 658 ? -57.219 47.406 33.594 1 89.31 658 SER A CA 1
ATOM 5123 C C . SER A 1 658 ? -55.969 46.594 33.906 1 89.31 658 SER A C 1
ATOM 5125 O O . SER A 1 658 ? -56 45.625 34.656 1 89.31 658 SER A O 1
ATOM 5127 N N . LEU A 1 659 ? -54.906 46.938 33.375 1 89.44 659 LEU A N 1
ATOM 5128 C CA . LEU A 1 659 ? -53.625 46.25 33.594 1 89.44 659 LEU A CA 1
ATOM 5129 C C . LEU A 1 659 ? -53.188 46.406 35.031 1 89.44 659 LEU A C 1
ATOM 5131 O O . LEU A 1 659 ? -52.719 45.438 35.656 1 89.44 659 LEU A O 1
ATOM 5135 N N . ALA A 1 660 ? -53.219 47.562 35.562 1 89.62 660 ALA A N 1
ATOM 5136 C CA . ALA A 1 660 ? -52.875 47.812 36.969 1 89.62 660 ALA A CA 1
ATOM 5137 C C . ALA A 1 660 ? -53.781 47.031 37.906 1 89.62 660 ALA A C 1
ATOM 5139 O O . ALA A 1 660 ? -53.312 46.5 38.938 1 89.62 660 ALA A O 1
ATOM 5140 N N . ALA A 1 661 ? -55.031 46.969 37.531 1 87.94 661 ALA A N 1
ATOM 5141 C CA . ALA A 1 661 ? -56 46.25 38.344 1 87.94 661 ALA A CA 1
ATOM 5142 C C . ALA A 1 661 ? -55.75 44.75 38.312 1 87.94 661 ALA A C 1
ATOM 5144 O O . ALA A 1 661 ? -55.844 44.062 39.344 1 87.94 661 ALA A O 1
ATOM 5145 N N . GLU A 1 662 ? -55.531 44.344 37.156 1 87.38 662 GLU A N 1
ATOM 5146 C CA . GLU A 1 662 ? -55.25 42.906 37 1 87.38 662 GLU A CA 1
ATOM 5147 C C . GLU A 1 662 ? -54.062 42.469 37.812 1 87.38 662 GLU A C 1
ATOM 5149 O O . GLU A 1 662 ? -54 41.375 38.344 1 87.38 662 GLU A O 1
ATOM 5154 N N . ASN A 1 663 ? -53.125 43.25 37.969 1 90.94 663 ASN A N 1
ATOM 5155 C CA . ASN A 1 663 ? -51.875 42.875 38.688 1 90.94 663 ASN A CA 1
ATOM 5156 C C . ASN A 1 663 ? -51.875 43.406 40.125 1 90.94 663 ASN A C 1
ATOM 5158 O O . ASN A 1 663 ? -50.906 43.25 40.844 1 90.94 663 ASN A O 1
ATOM 5162 N N . GLY A 1 664 ? -52.875 44.094 40.562 1 87.75 664 GLY A N 1
ATOM 5163 C CA . GLY A 1 664 ? -53.094 44.469 41.969 1 87.75 664 GLY A CA 1
ATOM 5164 C C . GLY A 1 664 ? -52.281 45.688 42.406 1 87.75 664 GLY A C 1
ATOM 5165 O O . GLY A 1 664 ? -51.812 45.75 43.531 1 87.75 664 GLY A O 1
ATOM 5166 N N . HIS A 1 665 ? -52.031 46.562 41.562 1 91.44 665 HIS A N 1
ATOM 5167 C CA . HIS A 1 665 ? -51.281 47.781 41.938 1 91.44 665 HIS A CA 1
ATOM 5168 C C . HIS A 1 665 ? -52.25 48.875 42.406 1 91.44 665 HIS A C 1
ATOM 5170 O O . HIS A 1 665 ? -52.625 49.75 41.594 1 91.44 665 HIS A O 1
ATOM 5176 N N . GLU A 1 666 ? -52.531 48.906 43.562 1 89.12 666 GLU A N 1
ATOM 5177 C CA . GLU A 1 666 ? -53.562 49.75 44.125 1 89.12 666 GLU A CA 1
ATOM 5178 C C . GLU A 1 666 ? -53.188 51.25 44 1 89.12 666 GLU A C 1
ATOM 5180 O O . GLU A 1 666 ? -54.031 52.094 43.688 1 89.12 666 GLU A O 1
ATOM 5185 N N . ALA A 1 667 ? -52 51.469 44.438 1 88.75 667 ALA A N 1
ATOM 5186 C CA . ALA A 1 667 ? -51.531 52.875 44.375 1 88.75 667 ALA A CA 1
ATOM 5187 C C . ALA A 1 667 ? -51.625 53.438 42.969 1 88.75 667 ALA A C 1
ATOM 5189 O O . ALA A 1 667 ? -52 54.594 42.75 1 88.75 667 ALA A O 1
ATOM 5190 N N . VAL A 1 668 ? -51.312 52.594 42 1 90.38 668 VAL A N 1
ATOM 5191 C CA . VAL A 1 668 ? -51.344 53 40.594 1 90.38 668 VAL A CA 1
ATOM 5192 C C . VAL A 1 668 ? -52.812 53.188 40.156 1 90.38 668 VAL A C 1
ATOM 5194 O O . VAL A 1 668 ? -53.125 54.125 39.406 1 90.38 668 VAL A O 1
ATOM 5197 N N . ILE A 1 669 ? -53.719 52.406 40.594 1 88.12 669 ILE A N 1
ATOM 5198 C CA . ILE A 1 669 ? -55.125 52.531 40.281 1 88.12 669 ILE A CA 1
ATOM 5199 C C . ILE A 1 669 ? -55.688 53.844 40.781 1 88.12 669 ILE A C 1
ATOM 5201 O O . ILE A 1 669 ? -56.375 54.562 40.062 1 88.12 669 ILE A O 1
ATOM 5205 N N . LYS A 1 670 ? -55.312 54.125 42 1 89.31 670 LYS A N 1
ATOM 5206 C CA . LYS A 1 670 ? -55.781 55.375 42.562 1 89.31 670 LYS A CA 1
ATOM 5207 C C . LYS A 1 670 ? -55.281 56.594 41.75 1 89.31 670 LYS A C 1
ATOM 5209 O O . LYS A 1 670 ? -56.031 57.531 41.5 1 89.31 670 LYS A O 1
ATOM 5214 N N . LEU A 1 671 ? -54.062 56.531 41.406 1 87.88 671 LEU A N 1
ATOM 5215 C CA . LEU A 1 671 ? -53.469 57.594 40.625 1 87.88 671 LEU A CA 1
ATOM 5216 C C . LEU A 1 671 ? -54.156 57.75 39.281 1 87.88 671 LEU A C 1
ATOM 5218 O O . LEU A 1 671 ? -54.438 58.875 38.812 1 87.88 671 LEU A O 1
ATOM 5222 N N . LEU A 1 672 ? -54.469 56.719 38.562 1 89.94 672 LEU A N 1
ATOM 5223 C CA . LEU A 1 672 ? -55.094 56.75 37.25 1 89.94 672 LEU A CA 1
ATOM 5224 C C . LEU A 1 672 ? -56.562 57.219 37.344 1 89.94 672 LEU A C 1
ATOM 5226 O O . LEU A 1 672 ? -57.031 57.938 36.5 1 89.94 672 LEU A O 1
ATOM 5230 N N . LEU A 1 673 ? -57.156 56.875 38.375 1 86.69 673 LEU A N 1
ATOM 5231 C CA . LEU A 1 673 ? -58.531 57.312 38.594 1 86.69 673 LEU A CA 1
ATOM 5232 C C . LEU A 1 673 ? -58.594 58.812 38.938 1 86.69 673 LEU A C 1
ATOM 5234 O O . LEU A 1 673 ? -59.5 59.5 38.469 1 86.69 673 LEU A O 1
ATOM 5238 N N . ASP A 1 674 ? -57.719 59.188 39.75 1 84.5 674 ASP A N 1
ATOM 5239 C CA . ASP A 1 674 ? -57.656 60.594 40.094 1 84.5 674 ASP A CA 1
ATOM 5240 C C . ASP A 1 674 ? -57.375 61.438 38.875 1 84.5 674 ASP A C 1
ATOM 5242 O O . ASP A 1 674 ? -57.906 62.562 38.719 1 84.5 674 ASP A O 1
ATOM 5246 N N . ALA A 1 675 ? -56.531 61 38 1 82.5 675 ALA A N 1
ATOM 5247 C CA . ALA A 1 675 ? -56.188 61.719 36.781 1 82.5 675 ALA A CA 1
ATOM 5248 C C . ALA A 1 675 ? -57.375 61.719 35.812 1 82.5 675 ALA A C 1
ATOM 5250 O O . ALA A 1 675 ? -57.531 62.688 35.062 1 82.5 675 ALA A O 1
ATOM 5251 N N . GLU A 1 676 ? -58.125 60.688 35.75 1 76.81 676 GLU A N 1
ATOM 5252 C CA . GLU A 1 676 ? -59.312 60.656 34.938 1 76.81 676 GLU A CA 1
ATOM 5253 C C . GLU A 1 676 ? -60.375 61.625 35.469 1 76.81 676 GLU A C 1
ATOM 5255 O O . GLU A 1 676 ? -61.094 62.281 34.688 1 76.81 676 GLU A O 1
ATOM 5260 N N . GLY A 1 677 ? -60.375 61.781 36.75 1 67.81 677 GLY A N 1
ATOM 5261 C CA . GLY A 1 677 ? -61.312 62.688 37.344 1 67.81 677 GLY A CA 1
ATOM 5262 C C . GLY A 1 677 ? -60.938 64.125 37.156 1 67.81 677 GLY A C 1
ATOM 5263 O O . GLY A 1 677 ? -61.812 65 37.094 1 67.81 677 GLY A O 1
ATOM 5264 N N . SER A 1 678 ? -59.719 64.438 37.094 1 56.75 678 SER A N 1
ATOM 5265 C CA . SER A 1 678 ? -59.312 65.875 36.938 1 56.75 678 SER A CA 1
ATOM 5266 C C . SER A 1 678 ? -59.469 66.312 35.469 1 56.75 678 SER A C 1
ATOM 5268 O O . SER A 1 678 ? -59.375 67.5 35.156 1 56.75 678 SER A O 1
ATOM 5270 N N . HIS A 1 679 ? -59.344 65.5 34.531 1 52.12 679 HIS A N 1
ATOM 5271 C CA . HIS A 1 679 ? -59.562 65.938 33.125 1 52.12 679 HIS A CA 1
ATOM 5272 C C . HIS A 1 679 ? -61.062 65.875 32.812 1 52.12 679 HIS A C 1
ATOM 5274 O O . HIS A 1 679 ? -61.469 66.25 31.703 1 52.12 679 HIS A O 1
ATOM 5280 N N . LYS A 1 680 ? -61.906 65.625 33.688 1 40.28 680 LYS A N 1
ATOM 5281 C CA . LYS A 1 680 ? -63.312 66 33.5 1 40.28 680 LYS A CA 1
ATOM 5282 C C . LYS A 1 680 ? -63.562 67.375 34.094 1 40.28 680 LYS A C 1
ATOM 5284 O O . LYS A 1 680 ? -63.031 67.75 35.156 1 40.28 680 LYS A O 1
ATOM 5289 N N . MET B 1 1 ? 49.812 0.752 -27.422 1 32.44 1 MET B N 1
ATOM 5290 C CA . MET B 1 1 ? 49.125 -0.495 -27.797 1 32.44 1 MET B CA 1
ATOM 5291 C C . MET B 1 1 ? 48.219 -0.971 -26.656 1 32.44 1 MET B C 1
ATOM 5293 O O . MET B 1 1 ? 48.688 -1.353 -25.594 1 32.44 1 MET B O 1
ATOM 5297 N N . SER B 1 2 ? 47.062 -0.318 -26.422 1 42.22 2 SER B N 1
ATOM 5298 C CA . SER B 1 2 ? 46.188 -0.464 -25.266 1 42.22 2 SER B CA 1
ATOM 5299 C C . SER B 1 2 ? 45.781 -1.916 -25.078 1 42.22 2 SER B C 1
ATOM 5301 O O . SER B 1 2 ? 45.281 -2.549 -26.016 1 42.22 2 SER B O 1
ATOM 5303 N N . LEU B 1 3 ? 46.5 -2.637 -24.344 1 46.66 3 LEU B N 1
ATOM 5304 C CA . LEU B 1 3 ? 46.25 -4.051 -24.078 1 46.66 3 LEU B CA 1
ATOM 5305 C C . LEU B 1 3 ? 44.781 -4.34 -23.938 1 46.66 3 LEU B C 1
ATOM 5307 O O . LEU B 1 3 ? 44.031 -3.523 -23.391 1 46.66 3 LEU B O 1
ATOM 5311 N N . PRO B 1 4 ? 44.25 -5.121 -24.797 1 56.31 4 PRO B N 1
ATOM 5312 C CA . PRO B 1 4 ? 42.812 -5.484 -24.75 1 56.31 4 PRO B CA 1
ATOM 5313 C C . PRO B 1 4 ? 42.344 -5.832 -23.344 1 56.31 4 PRO B C 1
ATOM 5315 O O . PRO B 1 4 ? 43.125 -6.359 -22.531 1 56.31 4 PRO B O 1
ATOM 5318 N N . PRO B 1 5 ? 41.438 -5.109 -22.797 1 67.69 5 PRO B N 1
ATOM 5319 C CA . PRO B 1 5 ? 41 -5.344 -21.422 1 67.69 5 PRO B CA 1
ATOM 5320 C C . PRO B 1 5 ? 40.781 -6.824 -21.109 1 67.69 5 PRO B C 1
ATOM 5322 O O . PRO B 1 5 ? 40.344 -7.578 -21.984 1 67.69 5 PRO B O 1
ATOM 5325 N N . SER B 1 6 ? 41.5 -7.477 -20.203 1 83 6 SER B N 1
ATOM 5326 C CA . SER B 1 6 ? 41.438 -8.859 -19.75 1 83 6 SER B CA 1
ATOM 5327 C C . SER B 1 6 ? 40.031 -9.203 -19.266 1 83 6 SER B C 1
ATOM 5329 O O . SER B 1 6 ? 39.281 -8.328 -18.797 1 83 6 SER B O 1
ATOM 5331 N N . LEU B 1 7 ? 39.531 -10.398 -19.578 1 89.81 7 LEU B N 1
ATOM 5332 C CA . LEU B 1 7 ? 38.25 -10.914 -19.172 1 89.81 7 LEU B CA 1
ATOM 5333 C C . LEU B 1 7 ? 38.188 -11.156 -17.672 1 89.81 7 LEU B C 1
ATOM 5335 O O . LEU B 1 7 ? 39.188 -11.602 -17.078 1 89.81 7 LEU B O 1
ATOM 5339 N N . TYR B 1 8 ? 37.125 -10.844 -17.109 1 93.06 8 TYR B N 1
ATOM 5340 C CA . TYR B 1 8 ? 36.938 -11.023 -15.664 1 93.06 8 TYR B CA 1
ATOM 5341 C C . TYR B 1 8 ? 36.906 -12.5 -15.297 1 93.06 8 TYR B C 1
ATOM 5343 O O . TYR B 1 8 ? 36.281 -13.297 -16 1 93.06 8 TYR B O 1
ATOM 5351 N N . CYS B 1 9 ? 37.562 -12.883 -14.219 1 92.44 9 CYS B N 1
ATOM 5352 C CA . CYS B 1 9 ? 37.562 -14.258 -13.719 1 92.44 9 CYS B CA 1
ATOM 5353 C C . CYS B 1 9 ? 37 -14.32 -12.305 1 92.44 9 CYS B C 1
ATOM 5355 O O . CYS B 1 9 ? 37.5 -13.664 -11.391 1 92.44 9 CYS B O 1
ATOM 5357 N N . TYR B 1 10 ? 36.031 -15.133 -12.109 1 94.44 10 TYR B N 1
ATOM 5358 C CA . TYR B 1 10 ? 35.375 -15.258 -10.812 1 94.44 10 TYR B CA 1
ATOM 5359 C C . TYR B 1 10 ? 36.25 -16 -9.82 1 94.44 10 TYR B C 1
ATOM 5361 O O . TYR B 1 10 ? 36.906 -16.969 -10.18 1 94.44 10 TYR B O 1
ATOM 5369 N N . SER B 1 11 ? 36.25 -15.477 -8.633 1 91.69 11 SER B N 1
ATOM 5370 C CA . SER B 1 11 ? 36.875 -16.203 -7.535 1 91.69 11 SER B CA 1
ATOM 5371 C C . SER B 1 11 ? 35.906 -17.141 -6.844 1 91.69 11 SER B C 1
ATOM 5373 O O . SER B 1 11 ? 34.688 -16.984 -6.984 1 91.69 11 SER B O 1
ATOM 5375 N N . SER B 1 12 ? 36.469 -18.125 -6.148 1 92.5 12 SER B N 1
ATOM 5376 C CA . SER B 1 12 ? 35.625 -19.047 -5.418 1 92.5 12 SER B CA 1
ATOM 5377 C C . SER B 1 12 ? 34.812 -18.328 -4.336 1 92.5 12 SER B C 1
ATOM 5379 O O . SER B 1 12 ? 35.344 -17.438 -3.658 1 92.5 12 SER B O 1
ATOM 5381 N N . LEU B 1 13 ? 33.594 -18.688 -4.238 1 93.38 13 LEU B N 1
ATOM 5382 C CA . LEU B 1 13 ? 32.688 -18.062 -3.283 1 93.38 13 LEU B CA 1
ATOM 5383 C C . LEU B 1 13 ? 32.562 -18.906 -2.021 1 93.38 13 LEU B C 1
ATOM 5385 O O . LEU B 1 13 ? 32.25 -20.094 -2.098 1 93.38 13 LEU B O 1
ATOM 5389 N N . PRO B 1 14 ? 32.875 -18.312 -0.839 1 90.19 14 PRO B N 1
ATOM 5390 C CA . PRO B 1 14 ? 32.719 -19.062 0.409 1 90.19 14 PRO B CA 1
ATOM 5391 C C . PRO B 1 14 ? 31.266 -19.531 0.635 1 90.19 14 PRO B C 1
ATOM 5393 O O . PRO B 1 14 ? 30.328 -18.906 0.145 1 90.19 14 PRO B O 1
ATOM 5396 N N . GLU B 1 15 ? 31.156 -20.562 1.391 1 88.81 15 GLU B N 1
ATOM 5397 C CA . GLU B 1 15 ? 29.828 -21.109 1.682 1 88.81 15 GLU B CA 1
ATOM 5398 C C . GLU B 1 15 ? 28.969 -20.094 2.418 1 88.81 15 GLU B C 1
ATOM 5400 O O . GLU B 1 15 ? 29.438 -19.422 3.334 1 88.81 15 GLU B O 1
ATOM 5405 N N . GLY B 1 16 ? 27.75 -19.953 1.952 1 88.88 16 GLY B N 1
ATOM 5406 C CA . GLY B 1 16 ? 26.812 -19.062 2.604 1 88.88 16 GLY B CA 1
ATOM 5407 C C . GLY B 1 16 ? 26.984 -17.609 2.205 1 88.88 16 GLY B C 1
ATOM 5408 O O . GLY B 1 16 ? 26.375 -16.719 2.789 1 88.88 16 GLY B O 1
ATOM 5409 N N . SER B 1 17 ? 27.812 -17.359 1.229 1 93.69 17 SER B N 1
ATOM 5410 C CA . SER B 1 17 ? 28.094 -16 0.806 1 93.69 17 SER B CA 1
ATOM 5411 C C . SER B 1 17 ? 27.5 -15.711 -0.568 1 93.69 17 SER B C 1
ATOM 5413 O O . SER B 1 17 ? 27.125 -16.625 -1.297 1 93.69 17 SER B O 1
ATOM 5415 N N . VAL B 1 18 ? 27.328 -14.469 -0.81 1 95.44 18 VAL B N 1
ATOM 5416 C CA . VAL B 1 18 ? 26.875 -13.992 -2.115 1 95.44 18 VAL B CA 1
ATOM 5417 C C . VAL B 1 18 ? 27.812 -12.875 -2.598 1 95.44 18 VAL B C 1
ATOM 5419 O O . VAL B 1 18 ? 28.578 -12.312 -1.813 1 95.44 18 VAL B O 1
ATOM 5422 N N . ARG B 1 19 ? 27.859 -12.695 -3.861 1 97 19 ARG B N 1
ATOM 5423 C CA . ARG B 1 19 ? 28.562 -11.555 -4.43 1 97 19 ARG B CA 1
ATOM 5424 C C . ARG B 1 19 ? 27.609 -10.383 -4.648 1 97 19 ARG B C 1
ATOM 5426 O O . ARG B 1 19 ? 26.469 -10.57 -5.062 1 97 19 ARG B O 1
ATOM 5433 N N . LEU B 1 20 ? 28.062 -9.227 -4.254 1 97.31 20 LEU B N 1
ATOM 5434 C CA . LEU B 1 20 ? 27.312 -8.008 -4.504 1 97.31 20 LEU B CA 1
ATOM 5435 C C . LEU B 1 20 ? 28.047 -7.094 -5.473 1 97.31 20 LEU B C 1
ATOM 5437 O O . LEU B 1 20 ? 29.281 -7.078 -5.492 1 97.31 20 LEU B O 1
ATOM 5441 N N . LEU B 1 21 ? 27.281 -6.457 -6.281 1 97.94 21 LEU B N 1
ATOM 5442 C CA . LEU B 1 21 ? 27.797 -5.555 -7.305 1 97.94 21 LEU B CA 1
ATOM 5443 C C . LEU B 1 21 ? 27.719 -4.105 -6.84 1 97.94 21 LEU B C 1
ATOM 5445 O O . LEU B 1 21 ? 26.641 -3.607 -6.516 1 97.94 21 LEU B O 1
ATOM 5449 N N . ARG B 1 22 ? 28.844 -3.453 -6.75 1 97.75 22 ARG B N 1
ATOM 5450 C CA . ARG B 1 22 ? 28.875 -2.018 -6.5 1 97.75 22 ARG B CA 1
ATOM 5451 C C . ARG B 1 22 ? 28.938 -1.233 -7.805 1 97.75 22 ARG B C 1
ATOM 5453 O O . ARG B 1 22 ? 29.922 -1.307 -8.539 1 97.75 22 ARG B O 1
ATOM 5460 N N . LEU B 1 23 ? 27.906 -0.567 -8.148 1 97.75 23 LEU B N 1
ATOM 5461 C CA . LEU B 1 23 ? 27.812 0.264 -9.344 1 97.75 23 LEU B CA 1
ATOM 5462 C C . LEU B 1 23 ? 28.391 1.649 -9.094 1 97.75 23 LEU B C 1
ATOM 5464 O O . LEU B 1 23 ? 27.828 2.436 -8.328 1 97.75 23 LEU B O 1
ATOM 5468 N N . LEU B 1 24 ? 29.5 1.95 -9.742 1 97.5 24 LEU B N 1
ATOM 5469 C CA . LEU B 1 24 ? 30.188 3.215 -9.516 1 97.5 24 LEU B CA 1
ATOM 5470 C C . LEU B 1 24 ? 29.547 4.34 -10.32 1 97.5 24 LEU B C 1
ATOM 5472 O O . LEU B 1 24 ? 29.125 4.133 -11.461 1 97.5 24 LEU B O 1
ATOM 5476 N N . PRO B 1 25 ? 29.438 5.5 -9.672 1 95.44 25 PRO B N 1
ATOM 5477 C CA . PRO B 1 25 ? 28.797 6.625 -10.352 1 95.44 25 PRO B CA 1
ATOM 5478 C C . PRO B 1 25 ? 29.672 7.234 -11.445 1 95.44 25 PRO B C 1
ATOM 5480 O O . PRO B 1 25 ? 30.875 6.957 -11.508 1 95.44 25 PRO B O 1
ATOM 5483 N N . HIS B 1 26 ? 29.016 7.914 -12.32 1 94.62 26 HIS B N 1
ATOM 5484 C CA . HIS B 1 26 ? 29.688 8.68 -13.367 1 94.62 26 HIS B CA 1
ATOM 5485 C C . HIS B 1 26 ? 28.828 9.852 -13.828 1 94.62 26 HIS B C 1
ATOM 5487 O O . HIS B 1 26 ? 27.609 9.727 -13.953 1 94.62 26 HIS B O 1
ATOM 5493 N N . GLN B 1 27 ? 29.406 10.969 -14.133 1 90.38 27 GLN B N 1
ATOM 5494 C CA . GLN B 1 27 ? 28.688 12.172 -14.531 1 90.38 27 GLN B CA 1
ATOM 5495 C C . GLN B 1 27 ? 28.125 12.039 -15.938 1 90.38 27 GLN B C 1
ATOM 5497 O O . GLN B 1 27 ? 27.031 12.531 -16.219 1 90.38 27 GLN B O 1
ATOM 5502 N N . ASP B 1 28 ? 28.875 11.297 -16.734 1 92 28 ASP B N 1
ATOM 5503 C CA . ASP B 1 28 ? 28.453 11.062 -18.109 1 92 28 ASP B CA 1
ATOM 5504 C C . ASP B 1 28 ? 27.578 9.812 -18.203 1 92 28 ASP B C 1
ATOM 5506 O O . ASP B 1 28 ? 28.062 8.695 -17.984 1 92 28 ASP B O 1
ATOM 5510 N N . GLU B 1 29 ? 26.453 9.992 -18.609 1 87.5 29 GLU B N 1
ATOM 5511 C CA . GLU B 1 29 ? 25.5 8.898 -18.703 1 87.5 29 GLU B CA 1
ATOM 5512 C C . GLU B 1 29 ? 25.938 7.887 -19.766 1 87.5 29 GLU B C 1
ATOM 5514 O O . GLU B 1 29 ? 25.516 6.723 -19.734 1 87.5 29 GLU B O 1
ATOM 5519 N N . HIS B 1 30 ? 26.719 8.281 -20.672 1 90.5 30 HIS B N 1
ATOM 5520 C CA . HIS B 1 30 ? 27.094 7.414 -21.781 1 90.5 30 HIS B CA 1
ATOM 5521 C C . HIS B 1 30 ? 28.453 6.781 -21.562 1 90.5 30 HIS B C 1
ATOM 5523 O O . HIS B 1 30 ? 28.922 5.973 -22.375 1 90.5 30 HIS B O 1
ATOM 5529 N N . ALA B 1 31 ? 29.062 7.059 -20.484 1 93.75 31 ALA B N 1
ATOM 5530 C CA . ALA B 1 31 ? 30.344 6.445 -20.141 1 93.75 31 ALA B CA 1
ATOM 5531 C C . ALA B 1 31 ? 30.188 4.953 -19.875 1 93.75 31 ALA B C 1
ATOM 5533 O O . ALA B 1 31 ? 29.109 4.5 -19.484 1 93.75 31 ALA B O 1
ATOM 5534 N N . PRO B 1 32 ? 31.25 4.23 -20.156 1 94.12 32 PRO B N 1
ATOM 5535 C CA . PRO B 1 32 ? 31.172 2.807 -19.828 1 94.12 32 PRO B CA 1
ATOM 5536 C C . PRO B 1 32 ? 30.844 2.557 -18.359 1 94.12 32 PRO B C 1
ATOM 5538 O O . PRO B 1 32 ? 31.25 3.334 -17.5 1 94.12 32 PRO B O 1
ATOM 5541 N N . ILE B 1 33 ? 30.156 1.475 -18.109 1 96.5 33 ILE B N 1
ATOM 5542 C CA . ILE B 1 33 ? 29.719 1.164 -16.75 1 96.5 33 ILE B CA 1
ATOM 5543 C C . ILE B 1 33 ? 30.859 0.502 -15.977 1 96.5 33 ILE B C 1
ATOM 5545 O O . ILE B 1 33 ? 31.406 -0.516 -16.406 1 96.5 33 ILE B O 1
ATOM 5549 N N . GLN B 1 34 ? 31.203 1.123 -14.922 1 96.56 34 GLN B N 1
ATOM 5550 C CA . GLN B 1 34 ? 32.25 0.6 -14.039 1 96.56 34 GLN B CA 1
ATOM 5551 C C . GLN B 1 34 ? 31.641 0.045 -12.75 1 96.56 34 GLN B C 1
ATOM 5553 O O . GLN B 1 34 ? 30.766 0.67 -12.148 1 96.56 34 GLN B O 1
ATOM 5558 N N . CYS B 1 35 ? 32.094 -1.18 -12.367 1 97.25 35 CYS B N 1
ATOM 5559 C CA . CYS B 1 35 ? 31.547 -1.839 -11.18 1 97.25 35 CYS B CA 1
ATOM 5560 C C . CYS B 1 35 ? 32.656 -2.525 -10.391 1 97.25 35 CYS B C 1
ATOM 5562 O O . CYS B 1 35 ? 33.781 -2.613 -10.852 1 97.25 35 CYS B O 1
ATOM 5564 N N . GLN B 1 36 ? 32.344 -2.822 -9.219 1 96.94 36 GLN B N 1
ATOM 5565 C CA . GLN B 1 36 ? 33.125 -3.668 -8.352 1 96.94 36 GLN B CA 1
ATOM 5566 C C . GLN B 1 36 ? 32.312 -4.812 -7.773 1 96.94 36 GLN B C 1
ATOM 5568 O O . GLN B 1 36 ? 31.125 -4.648 -7.504 1 96.94 36 GLN B O 1
ATOM 5573 N N . LEU B 1 37 ? 32.938 -6 -7.711 1 96.12 37 LEU B N 1
ATOM 5574 C CA . LEU B 1 37 ? 32.281 -7.148 -7.102 1 96.12 37 LEU B CA 1
ATOM 5575 C C . LEU B 1 37 ? 32.938 -7.508 -5.773 1 96.12 37 LEU B C 1
ATOM 5577 O O . LEU B 1 37 ? 34.156 -7.527 -5.66 1 96.12 37 LEU B O 1
ATOM 5581 N N . PHE B 1 38 ? 32.125 -7.699 -4.75 1 95.12 38 PHE B N 1
ATOM 5582 C CA . PHE B 1 38 ? 32.688 -8.086 -3.457 1 95.12 38 PHE B CA 1
ATOM 5583 C C . PHE B 1 38 ? 31.812 -9.148 -2.791 1 95.12 38 PHE B C 1
ATOM 5585 O O . PHE B 1 38 ? 30.609 -9.227 -3.057 1 95.12 38 PHE B O 1
ATOM 5592 N N . ASP B 1 39 ? 32.438 -10.016 -1.962 1 94.62 39 ASP B N 1
ATOM 5593 C CA . ASP B 1 39 ? 31.75 -11.102 -1.275 1 94.62 39 ASP B CA 1
ATOM 5594 C C . ASP B 1 39 ? 31.109 -10.617 0.026 1 94.62 39 ASP B C 1
ATOM 5596 O O . ASP B 1 39 ? 31.656 -9.742 0.696 1 94.62 39 ASP B O 1
ATOM 5600 N N . CYS B 1 40 ? 29.938 -11.109 0.255 1 92.56 40 CYS B N 1
ATOM 5601 C CA . CYS B 1 40 ? 29.219 -10.773 1.476 1 92.56 40 CYS B CA 1
ATOM 5602 C C . CYS B 1 40 ? 28.531 -12.008 2.049 1 92.56 40 CYS B C 1
ATOM 5604 O O . CYS B 1 40 ? 27.938 -12.797 1.308 1 92.56 40 CYS B O 1
ATOM 5606 N N . ALA B 1 41 ? 28.594 -12.164 3.352 1 90.25 41 ALA B N 1
ATOM 5607 C CA . ALA B 1 41 ? 27.891 -13.273 3.996 1 90.25 41 ALA B CA 1
ATOM 5608 C C . ALA B 1 41 ? 26.391 -13.016 4.055 1 90.25 41 ALA B C 1
ATOM 5610 O O . ALA B 1 41 ? 25.953 -11.914 4.383 1 90.25 41 ALA B O 1
ATOM 5611 N N . LEU B 1 42 ? 25.641 -13.984 3.572 1 85.25 42 LEU B N 1
ATOM 5612 C CA . LEU B 1 42 ? 24.188 -13.875 3.629 1 85.25 42 LEU B CA 1
ATOM 5613 C C . LEU B 1 42 ? 23.672 -14.289 5 1 85.25 42 LEU B C 1
ATOM 5615 O O . LEU B 1 42 ? 22.453 -14.445 5.184 1 85.25 42 LEU B O 1
ATOM 5619 N N . ALA B 1 43 ? 24.406 -13.977 6.105 1 70.25 43 ALA B N 1
ATOM 5620 C CA . ALA B 1 43 ? 24.125 -14.422 7.469 1 70.25 43 ALA B CA 1
ATOM 5621 C C . ALA B 1 43 ? 22.703 -14.078 7.879 1 70.25 43 ALA B C 1
ATOM 5623 O O . ALA B 1 43 ? 22.047 -13.25 7.242 1 70.25 43 ALA B O 1
ATOM 5624 N N . ASP B 1 44 ? 22.219 -14.945 8.898 1 63.72 44 ASP B N 1
ATOM 5625 C CA . ASP B 1 44 ? 20.875 -14.805 9.453 1 63.72 44 ASP B CA 1
ATOM 5626 C C . ASP B 1 44 ? 20.719 -13.477 10.188 1 63.72 44 ASP B C 1
ATOM 5628 O O . ASP B 1 44 ? 21.328 -13.273 11.25 1 63.72 44 ASP B O 1
ATOM 5632 N N . SER B 1 45 ? 20.641 -12.445 9.289 1 64.06 45 SER B N 1
ATOM 5633 C CA . SER B 1 45 ? 20.359 -11.172 9.93 1 64.06 45 SER B CA 1
ATOM 5634 C C . SER B 1 45 ? 18.859 -10.992 10.172 1 64.06 45 SER B C 1
ATOM 5636 O O . SER B 1 45 ? 18.047 -11.641 9.523 1 64.06 45 SER B O 1
ATOM 5638 N N . GLY B 1 46 ? 18.516 -10.445 11.328 1 69.38 46 GLY B N 1
ATOM 5639 C CA . GLY B 1 46 ? 17.141 -10.203 11.742 1 69.38 46 GLY B CA 1
ATOM 5640 C C . GLY B 1 46 ? 16.391 -9.266 10.812 1 69.38 46 GLY B C 1
ATOM 5641 O O . GLY B 1 46 ? 15.156 -9.211 10.836 1 69.38 46 GLY B O 1
ATOM 5642 N N . SER B 1 47 ? 17.125 -8.406 9.914 1 82.69 47 SER B N 1
ATOM 5643 C CA . SER B 1 47 ? 16.422 -7.441 9.078 1 82.69 47 SER B CA 1
ATOM 5644 C C . SER B 1 47 ? 17.016 -7.402 7.672 1 82.69 47 SER B C 1
ATOM 5646 O O . SER B 1 47 ? 17.891 -8.195 7.336 1 82.69 47 SER B O 1
ATOM 5648 N N . THR B 1 48 ? 16.453 -6.586 6.73 1 91 48 THR B N 1
ATOM 5649 C CA . THR B 1 48 ? 16.953 -6.406 5.375 1 91 48 THR B CA 1
ATOM 5650 C C . THR B 1 48 ? 18.328 -5.75 5.391 1 91 48 THR B C 1
ATOM 5652 O O . THR B 1 48 ? 18.719 -5.156 6.395 1 91 48 THR B O 1
ATOM 5655 N N . ARG B 1 49 ? 19.047 -5.992 4.398 1 92.94 49 ARG B N 1
ATOM 5656 C CA . ARG B 1 49 ? 20.391 -5.449 4.227 1 92.94 49 ARG B CA 1
ATOM 5657 C C . ARG B 1 49 ? 20.406 -4.367 3.152 1 92.94 49 ARG B C 1
ATOM 5659 O O . ARG B 1 49 ? 19.531 -4.332 2.281 1 92.94 49 ARG B O 1
ATOM 5666 N N . PRO B 1 50 ? 21.406 -3.457 3.26 1 94.25 50 PRO B N 1
ATOM 5667 C CA . PRO B 1 50 ? 21.359 -2.277 2.393 1 94.25 50 PRO B CA 1
ATOM 5668 C C . PRO B 1 50 ? 21.875 -2.562 0.984 1 94.25 50 PRO B C 1
ATOM 5670 O O . PRO B 1 50 ? 22.844 -1.934 0.537 1 94.25 50 PRO B O 1
ATOM 5673 N N . TYR B 1 51 ? 21.312 -3.457 0.261 1 96.38 51 TYR B N 1
ATOM 5674 C CA . TYR B 1 51 ? 21.484 -3.641 -1.176 1 96.38 51 TYR B CA 1
ATOM 5675 C C . TYR B 1 51 ? 20.141 -3.832 -1.868 1 96.38 51 TYR B C 1
ATOM 5677 O O . TYR B 1 51 ? 19.125 -4.098 -1.213 1 96.38 51 TYR B O 1
ATOM 5685 N N . GLU B 1 52 ? 20.141 -3.566 -3.107 1 97.75 52 GLU B N 1
ATOM 5686 C CA . GLU B 1 52 ? 18.938 -3.775 -3.92 1 97.75 52 GLU B CA 1
ATOM 5687 C C . GLU B 1 52 ? 19.109 -4.969 -4.855 1 97.75 52 GLU B C 1
ATOM 5689 O O . GLU B 1 52 ? 20.219 -5.234 -5.34 1 97.75 52 GLU B O 1
ATOM 5694 N N . ALA B 1 53 ? 18.078 -5.75 -4.984 1 98.5 53 ALA B N 1
ATOM 5695 C CA . ALA B 1 53 ? 18.109 -6.867 -5.922 1 98.5 53 ALA B CA 1
ATOM 5696 C C . ALA B 1 53 ? 17.375 -6.508 -7.219 1 98.5 53 ALA B C 1
ATOM 5698 O O . ALA B 1 53 ? 16.328 -5.863 -7.191 1 98.5 53 ALA B O 1
ATOM 5699 N N . LEU B 1 54 ? 17.953 -6.906 -8.312 1 98.69 54 LEU B N 1
ATOM 5700 C CA . LEU B 1 54 ? 17.406 -6.566 -9.617 1 98.69 54 LEU B CA 1
ATOM 5701 C C . LEU B 1 54 ? 16.641 -7.746 -10.219 1 98.69 54 LEU B C 1
ATOM 5703 O O . LEU B 1 54 ? 17.156 -8.867 -10.266 1 98.69 54 LEU B O 1
ATOM 5707 N N . SER B 1 55 ? 15.398 -7.574 -10.555 1 98.56 55 SER B N 1
ATOM 5708 C CA . SER B 1 55 ? 14.586 -8.531 -11.297 1 98.56 55 SER B CA 1
ATOM 5709 C C . SER B 1 55 ? 14.414 -8.102 -12.75 1 98.56 55 SER B C 1
ATOM 5711 O O . SER B 1 55 ? 13.852 -7.039 -13.023 1 98.56 55 SER B O 1
ATOM 5713 N N . TYR B 1 56 ? 14.914 -8.867 -13.648 1 97.56 56 TYR B N 1
ATOM 5714 C CA . TYR B 1 56 ? 14.938 -8.523 -15.07 1 97.56 56 TYR B CA 1
ATOM 5715 C C . TYR B 1 56 ? 14.961 -9.773 -15.938 1 97.56 56 TYR B C 1
ATOM 5717 O O . TYR B 1 56 ? 15.195 -10.875 -15.43 1 97.56 56 TYR B O 1
ATOM 5725 N N . VAL B 1 57 ? 14.641 -9.57 -17.203 1 95.81 57 VAL B N 1
ATOM 5726 C CA . VAL B 1 57 ? 14.773 -10.656 -18.156 1 95.81 57 VAL B CA 1
ATOM 5727 C C . VAL B 1 57 ? 16.141 -10.586 -18.844 1 95.81 57 VAL B C 1
ATOM 5729 O O . VAL B 1 57 ? 16.609 -9.5 -19.203 1 95.81 57 VAL B O 1
ATOM 5732 N N . TRP B 1 58 ? 16.797 -11.648 -18.953 1 89.5 58 TRP B N 1
ATOM 5733 C CA . TRP B 1 58 ? 18.141 -11.664 -19.531 1 89.5 58 TRP B CA 1
ATOM 5734 C C . TRP B 1 58 ? 18.109 -11.195 -20.984 1 89.5 58 TRP B C 1
ATOM 5736 O O . TRP B 1 58 ? 18.969 -10.422 -21.406 1 89.5 58 TRP B O 1
ATOM 5746 N N . GLY B 1 59 ? 17 -11.609 -21.766 1 79.5 59 GLY B N 1
ATOM 5747 C CA . GLY B 1 59 ? 16.906 -11.227 -23.156 1 79.5 59 GLY B CA 1
ATOM 5748 C C . GLY B 1 59 ? 17.875 -11.977 -24.047 1 79.5 59 GLY B C 1
ATOM 5749 O O . GLY B 1 59 ? 18.391 -13.031 -23.672 1 79.5 59 GLY B O 1
ATOM 5750 N N . SER B 1 60 ? 18.078 -11.391 -25.297 1 78.38 60 SER B N 1
ATOM 5751 C CA . SER B 1 60 ? 18.906 -12.031 -26.312 1 78.38 60 SER B CA 1
ATOM 5752 C C . SER B 1 60 ? 20.391 -11.844 -26.016 1 78.38 60 SER B C 1
ATOM 5754 O O . SER B 1 60 ? 20.812 -10.789 -25.531 1 78.38 60 SER B O 1
ATOM 5756 N N . GLU B 1 61 ? 21.172 -12.922 -26.141 1 73.69 61 GLU B N 1
ATOM 5757 C CA . GLU B 1 61 ? 22.609 -12.883 -25.906 1 73.69 61 GLU B CA 1
ATOM 5758 C C . GLU B 1 61 ? 23.375 -12.617 -27.203 1 73.69 61 GLU B C 1
ATOM 5760 O O . GLU B 1 61 ? 24.594 -12.703 -27.25 1 73.69 61 GLU B O 1
ATOM 5765 N N . VAL B 1 62 ? 22.719 -12.266 -28.203 1 74.69 62 VAL B N 1
ATOM 5766 C CA . VAL B 1 62 ? 23.359 -12.156 -29.516 1 74.69 62 VAL B CA 1
ATOM 5767 C C . VAL B 1 62 ? 24.344 -10.984 -29.516 1 74.69 62 VAL B C 1
ATOM 5769 O O . VAL B 1 62 ? 25.438 -11.078 -30.078 1 74.69 62 VAL B O 1
ATOM 5772 N N . LYS B 1 63 ? 24.062 -9.836 -28.922 1 81.62 63 LYS B N 1
ATOM 5773 C CA . LYS B 1 63 ? 24.938 -8.664 -28.891 1 81.62 63 LYS B CA 1
ATOM 5774 C C . LYS B 1 63 ? 25.266 -8.273 -27.453 1 81.62 63 LYS B C 1
ATOM 5776 O O . LYS B 1 63 ? 24.703 -7.32 -26.922 1 81.62 63 LYS B O 1
ATOM 5781 N N . PRO B 1 64 ? 26.312 -8.977 -27.047 1 86.5 64 PRO B N 1
ATOM 5782 C CA . PRO B 1 64 ? 26.641 -8.672 -25.656 1 86.5 64 PRO B CA 1
ATOM 5783 C C . PRO B 1 64 ? 27.344 -7.328 -25.484 1 86.5 64 PRO B C 1
ATOM 5785 O O . PRO B 1 64 ? 27.953 -6.824 -26.422 1 86.5 64 PRO B O 1
ATOM 5788 N N . ARG B 1 65 ? 27.062 -6.66 -24.438 1 92 65 ARG B N 1
ATOM 5789 C CA . ARG B 1 65 ? 27.75 -5.453 -23.984 1 92 65 ARG B CA 1
ATOM 5790 C C . ARG B 1 65 ? 28.734 -5.77 -22.859 1 92 65 ARG B C 1
ATOM 5792 O O . ARG B 1 65 ? 28.656 -6.844 -22.25 1 92 65 ARG B O 1
ATOM 5799 N N . SER B 1 66 ? 29.688 -4.867 -22.609 1 92.75 66 SER B N 1
ATOM 5800 C CA . SER B 1 66 ? 30.734 -5.184 -21.641 1 92.75 66 SER B CA 1
ATOM 5801 C C . SER B 1 66 ? 30.641 -4.297 -20.406 1 92.75 66 SER B C 1
ATOM 5803 O O . SER B 1 66 ? 30.516 -3.076 -20.531 1 92.75 66 SER B O 1
ATOM 5805 N N . LEU B 1 67 ? 30.672 -4.938 -19.25 1 94.62 67 LEU B N 1
ATOM 5806 C CA . LEU B 1 67 ? 30.812 -4.262 -17.969 1 94.62 67 LEU B CA 1
ATOM 5807 C C . LEU B 1 67 ? 32.281 -4.297 -17.484 1 94.62 67 LEU B C 1
ATOM 5809 O O . LEU B 1 67 ? 32.938 -5.316 -17.641 1 94.62 67 LEU B O 1
ATOM 5813 N N . SER B 1 68 ? 32.688 -3.168 -17 1 95.62 68 SER B N 1
ATOM 5814 C CA . SER B 1 68 ? 34.031 -3.152 -16.406 1 95.62 68 SER B CA 1
ATOM 5815 C C . SER B 1 68 ? 33.969 -3.49 -14.922 1 95.62 68 SER B C 1
ATOM 5817 O O . SER B 1 68 ? 33.438 -2.73 -14.125 1 95.62 68 SER B O 1
ATOM 5819 N N . ILE B 1 69 ? 34.5 -4.629 -14.586 1 95.12 69 ILE B N 1
ATOM 5820 C CA . ILE B 1 69 ? 34.594 -5.047 -13.188 1 95.12 69 ILE B CA 1
ATOM 5821 C C . ILE B 1 69 ? 36.031 -5.059 -12.727 1 95.12 69 ILE B C 1
ATOM 5823 O O . ILE B 1 69 ? 36.812 -5.906 -13.156 1 95.12 69 ILE B O 1
ATOM 5827 N N . ASP B 1 70 ? 36.344 -4.23 -11.789 1 90.94 70 ASP B N 1
ATOM 5828 C CA . ASP B 1 70 ? 37.688 -4.164 -11.289 1 90.94 70 ASP B CA 1
ATOM 5829 C C . ASP B 1 70 ? 38.719 -4.098 -12.438 1 90.94 70 ASP B C 1
ATOM 5831 O O . ASP B 1 70 ? 39.656 -4.871 -12.484 1 90.94 70 ASP B O 1
ATOM 5835 N N . SER B 1 71 ? 38.375 -3.365 -13.477 1 89.06 71 SER B N 1
ATOM 5836 C CA . SER B 1 71 ? 39.219 -3.072 -14.633 1 89.06 71 SER B CA 1
ATOM 5837 C C . SER B 1 71 ? 39.25 -4.258 -15.594 1 89.06 71 SER B C 1
ATOM 5839 O O . SER B 1 71 ? 40.125 -4.316 -16.469 1 89.06 71 SER B O 1
ATOM 5841 N N . CYS B 1 72 ? 38.438 -5.211 -15.391 1 94.12 72 CYS B N 1
ATOM 5842 C CA . CYS B 1 72 ? 38.281 -6.34 -16.312 1 94.12 72 CYS B CA 1
ATOM 5843 C C . CYS B 1 72 ? 36.906 -6.312 -16.969 1 94.12 72 CYS B C 1
ATOM 5845 O O . CYS B 1 72 ? 35.969 -5.816 -16.391 1 94.12 72 CYS B O 1
ATOM 5847 N N . ASP B 1 73 ? 36.906 -6.945 -18.094 1 94.38 73 ASP B N 1
ATOM 5848 C CA . ASP B 1 73 ? 35.656 -6.91 -18.859 1 94.38 73 ASP B CA 1
ATOM 5849 C C . ASP B 1 73 ? 34.812 -8.148 -18.594 1 94.38 73 ASP B C 1
ATOM 5851 O O . ASP B 1 73 ? 35.344 -9.266 -18.547 1 94.38 73 ASP B O 1
ATOM 5855 N N . LEU B 1 74 ? 33.594 -7.957 -18.375 1 94.5 74 LEU B N 1
ATOM 5856 C CA . LEU B 1 74 ? 32.594 -9.031 -18.266 1 94.5 74 LEU B CA 1
ATOM 5857 C C . LEU B 1 74 ? 31.453 -8.836 -19.25 1 94.5 74 LEU B C 1
ATOM 5859 O O . LEU B 1 74 ? 30.703 -7.871 -19.156 1 94.5 74 LEU B O 1
ATOM 5863 N N . PRO B 1 75 ? 31.328 -9.703 -20.203 1 93.12 75 PRO B N 1
ATOM 5864 C CA . PRO B 1 75 ? 30.219 -9.594 -21.141 1 93.12 75 PRO B CA 1
ATOM 5865 C C . PRO B 1 75 ? 28.859 -9.875 -20.5 1 93.12 75 PRO B C 1
ATOM 5867 O O . PRO B 1 75 ? 28.719 -10.852 -19.766 1 93.12 75 PRO B O 1
ATOM 5870 N N . VAL B 1 76 ? 27.922 -9 -20.734 1 93.25 76 VAL B N 1
ATOM 5871 C CA . VAL B 1 76 ? 26.562 -9.164 -20.219 1 93.25 76 VAL B CA 1
ATOM 5872 C C . VAL B 1 76 ? 25.562 -8.883 -21.328 1 93.25 76 VAL B C 1
ATOM 5874 O O . VAL B 1 76 ? 25.922 -8.352 -22.391 1 93.25 76 VAL B O 1
ATOM 5877 N N . GLY B 1 77 ? 24.344 -9.305 -21.141 1 93 77 GLY B N 1
ATOM 5878 C CA . GLY B 1 77 ? 23.281 -9.039 -22.109 1 93 77 GLY B CA 1
ATOM 5879 C C . GLY B 1 77 ? 22.938 -7.562 -22.219 1 93 77 GLY B C 1
ATOM 5880 O O . GLY B 1 77 ? 23.219 -6.785 -21.297 1 93 77 GLY B O 1
ATOM 5881 N N . GLU B 1 78 ? 22.25 -7.227 -23.266 1 93.5 78 GLU B N 1
ATOM 5882 C CA . GLU B 1 78 ? 21.875 -5.844 -23.531 1 93.5 78 GLU B CA 1
ATOM 5883 C C . GLU B 1 78 ? 20.875 -5.332 -22.5 1 93.5 78 GLU B C 1
ATOM 5885 O O . GLU B 1 78 ? 20.938 -4.168 -22.094 1 93.5 78 GLU B O 1
ATOM 5890 N N . ASN B 1 79 ? 20 -6.191 -22.156 1 95.19 79 ASN B N 1
ATOM 5891 C CA . ASN B 1 79 ? 18.938 -5.773 -21.234 1 95.19 79 ASN B CA 1
ATOM 5892 C C . ASN B 1 79 ? 19.5 -5.438 -19.859 1 95.19 79 ASN B C 1
ATOM 5894 O O . ASN B 1 79 ? 19.109 -4.449 -19.234 1 95.19 79 ASN B O 1
ATOM 5898 N N . LEU B 1 80 ? 20.406 -6.25 -19.344 1 96.12 80 LEU B N 1
ATOM 5899 C CA . LEU B 1 80 ? 21.031 -5.965 -18.062 1 96.12 80 LEU B CA 1
ATOM 5900 C C . LEU B 1 80 ? 21.875 -4.695 -18.141 1 96.12 80 LEU B C 1
ATOM 5902 O O . LEU B 1 80 ? 21.875 -3.881 -17.219 1 96.12 80 LEU B O 1
ATOM 5906 N N . TYR B 1 81 ? 22.625 -4.535 -19.25 1 96 81 TYR B N 1
ATOM 5907 C CA . TYR B 1 81 ? 23.438 -3.336 -19.453 1 96 81 TYR B CA 1
ATOM 5908 C C . TYR B 1 81 ? 22.562 -2.084 -19.406 1 96 81 TYR B C 1
ATOM 5910 O O . TYR B 1 81 ? 22.906 -1.099 -18.75 1 96 81 TYR B O 1
ATOM 5918 N N . ALA B 1 82 ? 21.469 -2.168 -20.094 1 95.5 82 ALA B N 1
ATOM 5919 C CA . ALA B 1 82 ? 20.531 -1.042 -20.094 1 95.5 82 ALA B CA 1
ATOM 5920 C C . ALA B 1 82 ? 20 -0.756 -18.703 1 95.5 82 ALA B C 1
ATOM 5922 O O . ALA B 1 82 ? 19.906 0.403 -18.297 1 95.5 82 ALA B O 1
ATOM 5923 N N . ALA B 1 83 ? 19.641 -1.784 -17.969 1 97.06 83 ALA B N 1
ATOM 5924 C CA . ALA B 1 83 ? 19.125 -1.626 -16.609 1 97.06 83 ALA B CA 1
ATOM 5925 C C . ALA B 1 83 ? 20.156 -0.913 -15.727 1 97.06 83 ALA B C 1
ATOM 5927 O O . ALA B 1 83 ? 19.812 0.059 -15.039 1 97.06 83 ALA B O 1
ATOM 5928 N N . LEU B 1 84 ? 21.406 -1.374 -15.773 1 97.44 84 LEU B N 1
ATOM 5929 C CA . LEU B 1 84 ? 22.453 -0.801 -14.945 1 97.44 84 LEU B CA 1
ATOM 5930 C C . LEU B 1 84 ? 22.766 0.635 -15.359 1 97.44 84 LEU B C 1
ATOM 5932 O O . LEU B 1 84 ? 23.078 1.476 -14.523 1 97.44 84 LEU B O 1
ATOM 5936 N N . SER B 1 85 ? 22.641 0.887 -16.641 1 96.44 85 SER B N 1
ATOM 5937 C CA . SER B 1 85 ? 22.844 2.244 -17.141 1 96.44 85 SER B CA 1
ATOM 5938 C C . SER B 1 85 ? 21.812 3.209 -16.562 1 96.44 85 SER B C 1
ATOM 5940 O O . SER B 1 85 ? 22.156 4.34 -16.203 1 96.44 85 SER B O 1
ATOM 5942 N N . HIS B 1 86 ? 20.594 2.775 -16.469 1 95 86 HIS B N 1
ATOM 5943 C CA . HIS B 1 86 ? 19.531 3.621 -15.93 1 95 86 HIS B CA 1
ATOM 5944 C C . HIS B 1 86 ? 19.609 3.709 -14.414 1 95 86 HIS B C 1
ATOM 5946 O O . HIS B 1 86 ? 19.094 4.652 -13.812 1 95 86 HIS B O 1
ATOM 5952 N N . LEU B 1 87 ? 20.25 2.736 -13.781 1 96 87 LEU B N 1
ATOM 5953 C CA . LEU B 1 87 ? 20.312 2.707 -12.32 1 96 87 LEU B CA 1
ATOM 5954 C C . LEU B 1 87 ? 21.547 3.461 -11.82 1 96 87 LEU B C 1
ATOM 5956 O O . LEU B 1 87 ? 21.625 3.801 -10.641 1 96 87 LEU B O 1
ATOM 5960 N N . ARG B 1 88 ? 22.484 3.693 -12.703 1 96 88 ARG B N 1
ATOM 5961 C CA . ARG B 1 88 ? 23.703 4.406 -12.328 1 96 88 ARG B CA 1
ATOM 5962 C C . ARG B 1 88 ? 23.406 5.859 -11.992 1 96 88 ARG B C 1
ATOM 5964 O O . ARG B 1 88 ? 22.672 6.535 -12.711 1 96 88 ARG B O 1
ATOM 5971 N N . ASP B 1 89 ? 23.844 6.289 -10.859 1 93.88 89 ASP B N 1
ATOM 5972 C CA . ASP B 1 89 ? 23.719 7.684 -10.438 1 93.88 89 ASP B CA 1
ATOM 5973 C C . ASP B 1 89 ? 24.953 8.492 -10.867 1 93.88 89 ASP B C 1
ATOM 5975 O O . ASP B 1 89 ? 26 7.922 -11.141 1 93.88 89 ASP B O 1
ATOM 5979 N N . CYS B 1 90 ? 24.812 9.766 -10.828 1 92.12 90 CYS B N 1
ATOM 5980 C CA . CYS B 1 90 ? 25.891 10.617 -11.312 1 92.12 90 CYS B CA 1
ATOM 5981 C C . CYS B 1 90 ? 26.969 10.773 -10.25 1 92.12 90 CYS B C 1
ATOM 5983 O O . CYS B 1 90 ? 28.125 11.047 -10.578 1 92.12 90 CYS B O 1
ATOM 5985 N N . SER B 1 91 ? 26.609 10.57 -8.984 1 92.75 91 SER B N 1
ATOM 5986 C CA . SER B 1 91 ? 27.594 10.922 -7.977 1 92.75 91 SER B CA 1
ATOM 5987 C C . SER B 1 91 ? 27.578 9.938 -6.812 1 92.75 91 SER B C 1
ATOM 5989 O O . SER B 1 91 ? 28.484 9.93 -5.98 1 92.75 91 SER B O 1
ATOM 5991 N N . ILE B 1 92 ? 26.609 9.086 -6.738 1 94.75 92 ILE B N 1
ATOM 5992 C CA . ILE B 1 92 ? 26.469 8.188 -5.594 1 94.75 92 ILE B CA 1
ATOM 5993 C C . ILE B 1 92 ? 26.562 6.738 -6.055 1 94.75 92 ILE B C 1
ATOM 5995 O O . ILE B 1 92 ? 25.938 6.355 -7.051 1 94.75 92 ILE B O 1
ATOM 5999 N N . GLU B 1 93 ? 27.359 5.977 -5.387 1 95.81 93 GLU B N 1
ATOM 6000 C CA . GLU B 1 93 ? 27.469 4.555 -5.707 1 95.81 93 GLU B CA 1
ATOM 6001 C C . GLU B 1 93 ? 26.219 3.797 -5.266 1 95.81 93 GLU B C 1
ATOM 6003 O O . GLU B 1 93 ? 25.5 4.234 -4.355 1 95.81 93 GLU B O 1
ATOM 6008 N N . ARG B 1 94 ? 25.969 2.719 -5.91 1 96.31 94 ARG B N 1
ATOM 6009 C CA . ARG B 1 94 ? 24.797 1.878 -5.633 1 96.31 94 ARG B CA 1
ATOM 6010 C C . ARG B 1 94 ? 25.203 0.413 -5.5 1 96.31 94 ARG B C 1
ATOM 6012 O O . ARG B 1 94 ? 26.047 -0.072 -6.25 1 96.31 94 ARG B O 1
ATOM 6019 N N . THR B 1 95 ? 24.719 -0.33 -4.473 1 97.81 95 THR B N 1
ATOM 6020 C CA . THR B 1 95 ? 24.984 -1.754 -4.297 1 97.81 95 THR 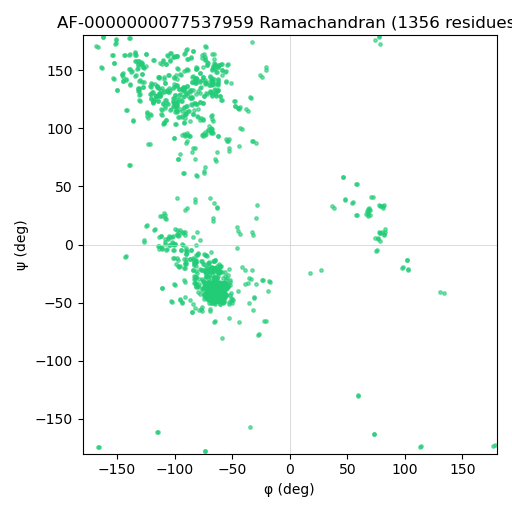B CA 1
ATOM 6021 C C . THR B 1 95 ? 23.797 -2.584 -4.773 1 97.81 95 THR B C 1
ATOM 6023 O O . THR B 1 95 ? 22.688 -2.451 -4.246 1 97.81 95 THR B O 1
ATOM 6026 N N . ILE B 1 96 ? 24.062 -3.457 -5.723 1 98.12 96 ILE B N 1
ATOM 6027 C CA . ILE B 1 96 ? 22.984 -4.188 -6.383 1 98.12 96 ILE B CA 1
ATOM 6028 C C . ILE B 1 96 ? 23.344 -5.668 -6.477 1 98.12 96 ILE B C 1
ATOM 6030 O O . ILE B 1 96 ? 24.531 -6.02 -6.527 1 98.12 96 ILE B O 1
ATOM 6034 N N . TRP B 1 97 ? 22.375 -6.508 -6.375 1 98.25 97 TRP B N 1
ATOM 6035 C CA . TRP B 1 97 ? 22.531 -7.918 -6.707 1 98.25 97 TRP B CA 1
ATOM 6036 C C . TRP B 1 97 ? 21.828 -8.242 -8.023 1 98.25 97 TRP B C 1
ATOM 6038 O O . TRP B 1 97 ? 20.641 -7.965 -8.188 1 98.25 97 TRP B O 1
ATOM 6048 N N . ALA B 1 98 ? 22.516 -8.719 -8.938 1 97.94 98 ALA B N 1
ATOM 6049 C CA . ALA B 1 98 ? 22.016 -9.188 -10.227 1 97.94 98 ALA B CA 1
ATOM 6050 C C . ALA B 1 98 ? 22.562 -10.57 -10.555 1 97.94 98 ALA B C 1
ATOM 6052 O O . ALA B 1 98 ? 23.766 -10.781 -10.602 1 97.94 98 ALA B O 1
ATOM 6053 N N . ASP B 1 99 ? 21.75 -11.5 -10.812 1 96 99 ASP B N 1
ATOM 6054 C CA . ASP B 1 99 ? 22.109 -12.906 -10.922 1 96 99 ASP B CA 1
ATOM 6055 C C . ASP B 1 99 ? 23.156 -13.117 -12.016 1 96 99 ASP B C 1
ATOM 6057 O O . ASP B 1 99 ? 24.109 -13.875 -11.836 1 96 99 ASP B O 1
ATOM 6061 N N . ALA B 1 100 ? 23.016 -12.453 -13.211 1 94.75 100 ALA B N 1
ATOM 6062 C CA . ALA B 1 100 ? 23.906 -12.672 -14.352 1 94.75 100 ALA B CA 1
ATOM 6063 C C . ALA B 1 100 ? 25.344 -12.289 -14.016 1 94.75 100 ALA B C 1
ATOM 6065 O O . ALA B 1 100 ? 26.281 -12.812 -14.617 1 94.75 100 ALA B O 1
ATOM 6066 N N . VAL B 1 101 ? 25.516 -11.422 -13.016 1 96.19 101 VAL B N 1
ATOM 6067 C CA . VAL B 1 101 ? 26.844 -10.914 -12.703 1 96.19 101 VAL B CA 1
ATOM 6068 C C . VAL B 1 101 ? 27.297 -11.469 -11.352 1 96.19 101 VAL B C 1
ATOM 6070 O O . VAL B 1 101 ? 28.469 -11.836 -11.195 1 96.19 101 VAL B O 1
ATOM 6073 N N . CYS B 1 102 ? 26.453 -11.602 -10.445 1 97.38 102 CYS B N 1
ATOM 6074 C CA . CYS B 1 102 ? 26.812 -11.961 -9.078 1 97.38 102 CYS B CA 1
ATOM 6075 C C . CYS B 1 102 ? 26.984 -13.469 -8.938 1 97.38 102 CYS B C 1
ATOM 6077 O O . CYS B 1 102 ? 27.531 -13.945 -7.945 1 97.38 102 CYS B O 1
ATOM 6079 N N . ILE B 1 103 ? 26.484 -14.18 -9.883 1 96.44 103 ILE B N 1
ATOM 6080 C CA . ILE B 1 103 ? 26.672 -15.633 -9.914 1 96.44 103 ILE B CA 1
ATOM 6081 C C . ILE B 1 103 ? 27.578 -16 -11.078 1 96.44 103 ILE B C 1
ATOM 6083 O O . ILE B 1 103 ? 27.438 -15.492 -12.188 1 96.44 103 ILE B O 1
ATOM 6087 N N . ASN B 1 104 ? 28.547 -16.859 -10.867 1 95.75 104 ASN B N 1
ATOM 6088 C CA . ASN B 1 104 ? 29.312 -17.438 -11.961 1 95.75 104 ASN B CA 1
ATOM 6089 C C . ASN B 1 104 ? 28.469 -18.438 -12.766 1 95.75 104 ASN B C 1
ATOM 6091 O O . ASN B 1 104 ? 28.406 -19.609 -12.422 1 95.75 104 ASN B O 1
ATOM 6095 N N . GLN B 1 105 ? 27.953 -17.984 -13.852 1 91.81 105 GLN B N 1
ATOM 6096 C CA . GLN B 1 105 ? 27 -18.75 -14.648 1 91.81 105 GLN B CA 1
ATOM 6097 C C . GLN B 1 105 ? 27.672 -19.938 -15.328 1 91.81 105 GLN B C 1
ATOM 6099 O O . GLN B 1 105 ? 27 -20.859 -15.781 1 91.81 105 GLN B O 1
ATOM 6104 N N . GLN B 1 106 ? 28.984 -19.938 -15.391 1 91.69 106 GLN B N 1
ATOM 6105 C CA . GLN B 1 106 ? 29.734 -21.016 -16.047 1 91.69 106 GLN B CA 1
ATOM 6106 C C . GLN B 1 106 ? 30.062 -22.141 -15.07 1 91.69 106 GLN B C 1
ATOM 6108 O O . GLN B 1 106 ? 30.594 -23.172 -15.469 1 91.69 106 GLN B O 1
ATOM 6113 N N . ASP B 1 107 ? 29.75 -21.922 -13.812 1 94.38 107 ASP B N 1
ATOM 6114 C CA . ASP B 1 107 ? 29.938 -22.938 -12.781 1 94.38 107 ASP B CA 1
ATOM 6115 C C . ASP B 1 107 ? 28.594 -23.484 -12.289 1 94.38 107 ASP B C 1
ATOM 6117 O O . ASP B 1 107 ? 27.969 -22.875 -11.414 1 94.38 107 ASP B O 1
ATOM 6121 N N . PRO B 1 108 ? 28.234 -24.688 -12.711 1 93 108 PRO B N 1
ATOM 6122 C CA . PRO B 1 108 ? 26.922 -25.219 -12.375 1 93 108 PRO B CA 1
ATOM 6123 C C . PRO B 1 108 ? 26.734 -25.469 -10.875 1 93 108 PRO B C 1
ATOM 6125 O O . PRO B 1 108 ? 25.625 -25.359 -10.359 1 93 108 PRO B O 1
ATOM 6128 N N . LYS B 1 109 ? 27.75 -25.797 -10.211 1 92.81 109 LYS B N 1
ATOM 6129 C CA . LYS B 1 109 ? 27.656 -26.016 -8.773 1 92.81 109 LYS B CA 1
ATOM 6130 C C . LYS B 1 109 ? 27.375 -24.719 -8.031 1 92.81 109 LYS B C 1
ATOM 6132 O O . LYS B 1 109 ? 26.484 -24.672 -7.172 1 92.81 109 LYS B O 1
ATOM 6137 N N . GLU B 1 110 ? 28.156 -23.672 -8.383 1 94.19 110 GLU B N 1
ATOM 6138 C CA . GLU B 1 110 ? 27.875 -22.359 -7.781 1 94.19 110 GLU B CA 1
ATOM 6139 C C . GLU B 1 110 ? 26.469 -21.875 -8.125 1 94.19 110 GLU B C 1
ATOM 6141 O O . GLU B 1 110 ? 25.766 -21.344 -7.273 1 94.19 110 GLU B O 1
ATOM 6146 N N . LYS B 1 111 ? 26.172 -22.109 -9.375 1 94.69 111 LYS B N 1
ATOM 6147 C CA . LYS B 1 111 ? 24.844 -21.703 -9.828 1 94.69 111 LYS B CA 1
ATOM 6148 C C . LYS B 1 111 ? 23.75 -22.391 -9.023 1 94.69 111 LYS B C 1
ATOM 6150 O O . LYS B 1 111 ? 22.812 -21.734 -8.555 1 94.69 111 LYS B O 1
ATOM 6155 N N . GLY B 1 112 ? 23.859 -23.688 -8.891 1 92.81 112 GLY B N 1
ATOM 6156 C CA . GLY B 1 112 ? 22.891 -24.438 -8.117 1 92.81 112 GLY B CA 1
ATOM 6157 C C . GLY B 1 112 ? 22.75 -23.938 -6.684 1 92.81 112 GLY B C 1
ATOM 6158 O O . GLY B 1 112 ? 21.641 -23.766 -6.184 1 92.81 112 GLY B O 1
ATOM 6159 N N . LYS B 1 113 ? 23.828 -23.641 -6.031 1 91.94 113 LYS B N 1
ATOM 6160 C CA . LYS B 1 113 ? 23.844 -23.172 -4.645 1 91.94 113 LYS B CA 1
ATOM 6161 C C . LYS B 1 113 ? 23.219 -21.781 -4.52 1 91.94 113 LYS B C 1
ATOM 6163 O O . LYS B 1 113 ? 22.438 -21.531 -3.605 1 91.94 113 LYS B O 1
ATOM 6168 N N . GLN B 1 114 ? 23.609 -20.906 -5.383 1 94.31 114 GLN B N 1
ATOM 6169 C CA . GLN B 1 114 ? 23.094 -19.531 -5.359 1 94.31 114 GLN B CA 1
ATOM 6170 C C . GLN B 1 114 ? 21.609 -19.5 -5.672 1 94.31 114 GLN B C 1
ATOM 6172 O O . GLN B 1 114 ? 20.859 -18.75 -5.043 1 94.31 114 GLN B O 1
ATOM 6177 N N . VAL B 1 115 ? 21.203 -20.328 -6.594 1 93.81 115 VAL B N 1
ATOM 6178 C CA . VAL B 1 115 ? 19.797 -20.406 -6.965 1 93.81 115 VAL B CA 1
ATOM 6179 C C . VAL B 1 115 ? 18.984 -20.938 -5.785 1 93.81 115 VAL B C 1
ATOM 6181 O O . VAL B 1 115 ? 17.859 -20.469 -5.535 1 93.81 115 VAL B O 1
ATOM 6184 N N . GLN B 1 116 ? 19.547 -21.859 -5.098 1 91.5 116 GLN B N 1
ATOM 6185 C CA . GLN B 1 116 ? 18.906 -22.391 -3.91 1 91.5 116 GLN B CA 1
ATOM 6186 C C . GLN B 1 116 ? 18.688 -21.312 -2.859 1 91.5 116 GLN B C 1
ATOM 6188 O O . GLN B 1 116 ? 17.75 -21.375 -2.064 1 91.5 116 GLN B O 1
ATOM 6193 N N . SER B 1 117 ? 19.469 -20.234 -2.877 1 92.31 117 SER B N 1
ATOM 6194 C CA . SER B 1 117 ? 19.422 -19.156 -1.892 1 92.31 117 SER B CA 1
ATOM 6195 C C . SER B 1 117 ? 18.719 -17.922 -2.459 1 92.31 117 SER B C 1
ATOM 6197 O O . SER B 1 117 ? 18.719 -16.859 -1.827 1 92.31 117 SER B O 1
ATOM 6199 N N . MET B 1 118 ? 18.188 -18.047 -3.58 1 94.62 118 MET B N 1
ATOM 6200 C CA . MET B 1 118 ? 17.656 -16.891 -4.289 1 94.62 118 MET B CA 1
ATOM 6201 C C . MET B 1 118 ? 16.531 -16.234 -3.482 1 94.62 118 MET B C 1
ATOM 6203 O O . MET B 1 118 ? 16.469 -15.008 -3.387 1 94.62 118 MET B O 1
ATOM 6207 N N . ALA B 1 119 ? 15.641 -17.078 -2.91 1 94.25 119 ALA B N 1
ATOM 6208 C CA . ALA B 1 119 ? 14.555 -16.531 -2.1 1 94.25 119 ALA B CA 1
ATOM 6209 C C . ALA B 1 119 ? 15.102 -15.68 -0.951 1 94.25 119 ALA B C 1
ATOM 6211 O O . ALA B 1 119 ? 14.602 -14.586 -0.69 1 94.25 119 ALA B O 1
ATOM 6212 N N . LYS B 1 120 ? 16.125 -16.156 -0.326 1 93.25 120 LYS B N 1
ATOM 6213 C CA . LYS B 1 120 ? 16.734 -15.438 0.791 1 93.25 120 LYS B CA 1
ATOM 6214 C C . LYS B 1 120 ? 17.422 -14.164 0.317 1 93.25 120 LYS B C 1
ATOM 6216 O O . LYS B 1 120 ? 17.344 -13.125 0.977 1 93.25 120 LYS B O 1
ATOM 6221 N N . ILE B 1 121 ? 18.141 -14.227 -0.804 1 95.25 121 ILE B N 1
ATOM 6222 C CA . ILE B 1 121 ? 18.844 -13.086 -1.372 1 95.25 121 ILE B CA 1
ATOM 6223 C C . ILE B 1 121 ? 17.859 -11.945 -1.625 1 95.25 121 ILE B C 1
ATOM 6225 O O . ILE B 1 121 ? 18.109 -10.805 -1.235 1 95.25 121 ILE B O 1
ATOM 6229 N N . TYR B 1 122 ? 16.734 -12.258 -2.199 1 96.56 122 TYR B N 1
ATOM 6230 C CA . TYR B 1 122 ? 15.742 -11.242 -2.512 1 96.56 122 TYR B CA 1
ATOM 6231 C C . TYR B 1 122 ? 15.008 -10.789 -1.251 1 96.56 122 TYR B C 1
ATOM 6233 O O . TYR B 1 122 ? 14.609 -9.633 -1.14 1 96.56 122 TYR B O 1
ATOM 6241 N N . ALA B 1 123 ? 14.836 -11.648 -0.313 1 94.69 123 ALA B N 1
ATOM 6242 C CA . ALA B 1 123 ? 14.148 -11.305 0.932 1 94.69 123 ALA B CA 1
ATOM 6243 C C . ALA B 1 123 ? 15 -10.367 1.783 1 94.69 123 ALA B C 1
ATOM 6245 O O . ALA B 1 123 ? 14.469 -9.516 2.5 1 94.69 123 ALA B O 1
ATOM 6246 N N . LYS B 1 124 ? 16.266 -10.492 1.699 1 93.88 124 LYS B N 1
ATOM 6247 C CA . LYS B 1 124 ? 17.172 -9.703 2.527 1 93.88 124 LYS B CA 1
ATOM 6248 C C . LYS B 1 124 ? 17.484 -8.367 1.872 1 93.88 124 LYS B C 1
ATOM 6250 O O . LYS B 1 124 ? 18.031 -7.469 2.516 1 93.88 124 LYS B O 1
ATOM 6255 N N . ALA B 1 125 ? 17.125 -8.234 0.625 1 95.5 125 ALA B N 1
ATOM 6256 C CA . ALA B 1 125 ? 17.344 -6.965 -0.067 1 95.5 125 ALA B CA 1
ATOM 6257 C C . ALA B 1 125 ? 16.438 -5.867 0.481 1 95.5 125 ALA B C 1
ATOM 6259 O O . ALA B 1 125 ? 15.289 -6.129 0.838 1 95.5 125 ALA B O 1
ATOM 6260 N N . SER B 1 126 ? 16.953 -4.648 0.535 1 94.19 126 SER B N 1
ATOM 6261 C CA . SER B 1 126 ? 16.156 -3.512 0.991 1 94.19 126 SER B CA 1
ATOM 6262 C C . SER B 1 126 ? 15.023 -3.213 0.026 1 94.19 126 SER B C 1
ATOM 6264 O O . SER B 1 126 ? 13.992 -2.672 0.427 1 94.19 126 SER B O 1
ATOM 6266 N N . GLY B 1 127 ? 15.234 -3.539 -1.151 1 95.62 127 GLY B N 1
ATOM 6267 C CA . GLY B 1 127 ? 14.227 -3.383 -2.188 1 95.62 127 GLY B CA 1
ATOM 6268 C C . GLY B 1 127 ? 14.531 -4.18 -3.443 1 95.62 127 GLY B C 1
ATOM 6269 O O . GLY B 1 127 ? 15.688 -4.52 -3.701 1 95.62 127 GLY B O 1
ATOM 6270 N N . VAL B 1 128 ? 13.508 -4.523 -4.109 1 98.31 128 VAL B N 1
ATOM 6271 C CA . VAL B 1 128 ? 13.641 -5.207 -5.391 1 98.31 128 VAL B CA 1
ATOM 6272 C C . VAL B 1 128 ? 13.242 -4.266 -6.523 1 98.31 128 VAL B C 1
ATOM 6274 O O . VAL B 1 128 ? 12.156 -3.684 -6.5 1 98.31 128 VAL B O 1
ATOM 6277 N N . ILE B 1 129 ? 14.156 -4.082 -7.484 1 98.31 129 ILE B N 1
ATOM 6278 C CA . ILE B 1 129 ? 13.891 -3.254 -8.656 1 98.31 129 ILE B CA 1
ATOM 6279 C C . ILE B 1 129 ? 13.477 -4.137 -9.828 1 98.31 129 ILE B C 1
ATOM 6281 O O . ILE B 1 129 ? 14.258 -4.973 -10.289 1 98.31 129 ILE B O 1
ATOM 6285 N N . VAL B 1 130 ? 12.273 -3.979 -10.258 1 98.69 130 VAL B N 1
ATOM 6286 C CA . VAL B 1 130 ? 11.766 -4.672 -11.438 1 98.69 130 VAL B CA 1
ATOM 6287 C C . VAL B 1 130 ? 12.062 -3.85 -12.688 1 98.69 130 VAL B C 1
ATOM 6289 O O . VAL B 1 130 ? 11.57 -2.727 -12.836 1 98.69 130 VAL B O 1
ATOM 6292 N N . TRP B 1 131 ? 12.891 -4.387 -13.539 1 98.44 131 TRP B N 1
ATOM 6293 C CA . TRP B 1 131 ? 13.234 -3.729 -14.797 1 98.44 131 TRP B CA 1
ATOM 6294 C C . TRP B 1 131 ? 12.422 -4.301 -15.953 1 98.44 131 TRP B C 1
ATOM 6296 O O . TRP B 1 131 ? 12.602 -5.465 -16.328 1 98.44 131 TRP B O 1
ATOM 6306 N N . LEU B 1 132 ? 11.57 -3.457 -16.562 1 97.75 132 LEU B N 1
ATOM 6307 C CA . LEU B 1 132 ? 10.664 -3.928 -17.609 1 97.75 132 LEU B CA 1
ATOM 6308 C C . LEU B 1 132 ? 11.273 -3.707 -19 1 97.75 132 LEU B C 1
ATOM 6310 O O . LEU B 1 132 ? 10.688 -4.109 -20 1 97.75 132 LEU B O 1
ATOM 6314 N N . GLY B 1 133 ? 12.445 -3.057 -19.047 1 96.31 133 GLY B N 1
ATOM 6315 C CA . GLY B 1 133 ? 13.094 -2.803 -20.312 1 96.31 133 GLY B CA 1
ATOM 6316 C C . GLY B 1 133 ? 13.156 -1.328 -20.672 1 96.31 133 GLY B C 1
ATOM 6317 O O . GLY B 1 133 ? 12.805 -0.474 -19.859 1 96.31 133 GLY B O 1
ATOM 6318 N N . GLU B 1 134 ? 13.609 -1.044 -21.828 1 95.62 134 GLU B N 1
ATOM 6319 C CA . GLU B 1 134 ? 13.758 0.322 -22.328 1 95.62 134 GLU B CA 1
ATOM 6320 C C . GLU B 1 134 ? 12.398 0.956 -22.609 1 95.62 134 GLU B C 1
ATOM 6322 O O . GLU B 1 134 ? 11.422 0.251 -22.875 1 95.62 134 GLU B O 1
ATOM 6327 N N . ALA B 1 135 ? 12.43 2.254 -22.578 1 95.38 135 ALA B N 1
ATOM 6328 C CA . ALA B 1 135 ? 11.18 2.986 -22.781 1 95.38 135 ALA B CA 1
ATOM 6329 C C . ALA B 1 135 ? 10.758 2.936 -24.25 1 95.38 135 ALA B C 1
ATOM 6331 O O . ALA B 1 135 ? 11.602 2.975 -25.156 1 95.38 135 ALA B O 1
ATOM 6332 N N . THR B 1 136 ? 9.508 2.773 -24.406 1 94.62 136 THR B N 1
ATOM 6333 C CA . THR B 1 136 ? 8.844 3.014 -25.672 1 94.62 136 THR B CA 1
ATOM 6334 C C . THR B 1 136 ? 8.039 4.305 -25.625 1 94.62 136 THR B C 1
ATOM 6336 O O . THR B 1 136 ? 7.828 4.875 -24.562 1 94.62 136 THR B O 1
ATOM 6339 N N . PRO B 1 137 ? 7.629 4.914 -26.672 1 91.19 137 PRO B N 1
ATOM 6340 C CA . PRO B 1 137 ? 6.965 6.219 -26.688 1 91.19 137 PRO B CA 1
ATOM 6341 C C . PRO B 1 137 ? 5.773 6.285 -25.734 1 91.19 137 PRO B C 1
ATOM 6343 O O . PRO B 1 137 ? 5.547 7.316 -25.094 1 91.19 137 PRO B O 1
ATOM 6346 N N . ASP B 1 138 ? 5.137 5.156 -25.547 1 92.5 138 ASP B N 1
ATOM 6347 C CA . ASP B 1 138 ? 3.924 5.242 -24.75 1 92.5 138 ASP B CA 1
ATOM 6348 C C . ASP B 1 138 ? 4.129 4.602 -23.375 1 92.5 138 ASP B C 1
ATOM 6350 O O . ASP B 1 138 ? 3.24 4.648 -22.516 1 92.5 138 ASP B O 1
ATOM 6354 N N . SER B 1 139 ? 5.273 4.105 -23.094 1 94.12 139 SER B N 1
ATOM 6355 C CA . SER B 1 139 ? 5.453 3.342 -21.859 1 94.12 139 SER B CA 1
ATOM 6356 C C . SER B 1 139 ? 5.5 4.258 -20.641 1 94.12 139 SER B C 1
ATOM 6358 O O . SER B 1 139 ? 4.961 3.92 -19.578 1 94.12 139 SER B O 1
ATOM 6360 N N . GLY B 1 140 ? 6.121 5.441 -20.781 1 92.88 140 GLY B N 1
ATOM 6361 C CA . GLY B 1 140 ? 6.188 6.387 -19.672 1 92.88 140 GLY B CA 1
ATOM 6362 C C . GLY B 1 140 ? 4.824 6.898 -19.25 1 92.88 140 GLY B C 1
ATOM 6363 O O . GLY B 1 140 ? 4.492 6.883 -18.062 1 92.88 140 GLY B O 1
ATOM 6364 N N . GLN B 1 141 ? 4.086 7.285 -20.172 1 92.44 141 GLN B N 1
ATOM 6365 C CA . GLN B 1 141 ? 2.742 7.785 -19.906 1 92.44 141 GLN B CA 1
ATOM 6366 C C . GLN B 1 141 ? 1.842 6.68 -19.359 1 92.44 141 GLN B C 1
ATOM 6368 O O . GLN B 1 141 ? 0.98 6.926 -18.516 1 92.44 141 GLN B O 1
ATOM 6373 N N . ALA B 1 142 ? 2.029 5.5 -19.875 1 94.5 142 ALA B N 1
ATOM 6374 C CA . ALA B 1 142 ? 1.243 4.367 -19.391 1 94.5 142 ALA B CA 1
ATOM 6375 C C . ALA B 1 142 ? 1.457 4.145 -17.891 1 94.5 142 ALA B C 1
ATOM 6377 O O . ALA B 1 142 ? 0.496 3.957 -17.141 1 94.5 142 ALA B O 1
ATOM 6378 N N . LEU B 1 143 ? 2.691 4.195 -17.5 1 95.31 143 LEU B N 1
ATOM 6379 C CA . LEU B 1 143 ? 3.004 4.012 -16.078 1 95.31 143 LEU B CA 1
ATOM 6380 C C . LEU B 1 143 ? 2.424 5.148 -15.242 1 95.31 143 LEU B C 1
ATOM 6382 O O . LEU B 1 143 ? 1.916 4.918 -14.141 1 95.31 143 LEU B O 1
ATOM 6386 N N . GLU B 1 144 ? 2.48 6.309 -15.758 1 92.88 144 GLU B N 1
ATOM 6387 C CA . GLU B 1 144 ? 1.926 7.457 -15.047 1 92.88 144 GLU B CA 1
ATOM 6388 C C . GLU B 1 144 ? 0.408 7.355 -14.938 1 92.88 144 GLU B C 1
ATOM 6390 O O . GLU B 1 144 ? -0.168 7.711 -13.906 1 92.88 144 GLU B O 1
ATOM 6395 N N . ASP B 1 145 ? -0.186 6.891 -15.961 1 92.94 145 ASP B N 1
ATOM 6396 C CA . ASP B 1 145 ? -1.632 6.691 -15.93 1 92.94 145 ASP B CA 1
ATOM 6397 C C . ASP B 1 145 ? -2.02 5.676 -14.859 1 92.94 145 ASP B C 1
ATOM 6399 O O . ASP B 1 145 ? -3.021 5.852 -14.156 1 92.94 145 ASP B O 1
ATOM 6403 N N . VAL B 1 146 ? -1.243 4.629 -14.758 1 94.69 146 VAL B N 1
ATOM 6404 C CA . VAL B 1 146 ? -1.492 3.619 -13.734 1 94.69 146 VAL B CA 1
ATOM 6405 C C . VAL B 1 146 ? -1.333 4.234 -12.352 1 94.69 146 VAL B C 1
ATOM 6407 O O . VAL B 1 146 ? -2.135 3.971 -11.453 1 94.69 146 VAL B O 1
ATOM 6410 N N . ARG B 1 147 ? -0.362 5.074 -12.172 1 94.44 147 ARG B N 1
ATOM 6411 C CA . ARG B 1 147 ? -0.126 5.723 -10.883 1 94.44 147 ARG B CA 1
ATOM 6412 C C . ARG B 1 147 ? -1.294 6.629 -10.5 1 94.44 147 ARG B C 1
ATOM 6414 O O . ARG B 1 147 ? -1.764 6.598 -9.367 1 94.44 147 ARG B O 1
ATOM 6421 N N . ILE B 1 148 ? -1.728 7.438 -11.438 1 92.44 148 ILE B N 1
ATOM 6422 C CA . ILE B 1 148 ? -2.82 8.375 -11.203 1 92.44 148 ILE B CA 1
ATOM 6423 C C . ILE B 1 148 ? -4.094 7.605 -10.852 1 92.44 148 ILE B C 1
ATOM 6425 O O . ILE B 1 148 ? -4.84 8 -9.961 1 92.44 148 ILE B O 1
ATOM 6429 N N . ALA B 1 149 ? -4.305 6.508 -11.539 1 92.44 149 ALA B N 1
ATOM 6430 C CA . ALA B 1 149 ? -5.465 5.672 -11.25 1 92.44 149 ALA B CA 1
ATOM 6431 C C . ALA B 1 149 ? -5.406 5.125 -9.828 1 92.44 149 ALA B C 1
ATOM 6433 O O . ALA B 1 149 ? -6.434 5 -9.164 1 92.44 149 ALA B O 1
ATOM 6434 N N . ALA B 1 150 ? -4.25 4.77 -9.398 1 93 150 ALA B N 1
ATOM 6435 C CA . ALA B 1 150 ? -4.062 4.258 -8.039 1 93 150 ALA B CA 1
ATOM 6436 C C . ALA B 1 150 ? -4.367 5.34 -7.004 1 93 150 ALA B C 1
ATOM 6438 O O . ALA B 1 150 ? -5.012 5.07 -5.988 1 93 150 ALA B O 1
ATOM 6439 N N . GLU B 1 151 ? -3.895 6.488 -7.277 1 88.88 151 GLU B N 1
ATOM 6440 C CA . GLU B 1 151 ? -4.043 7.598 -6.34 1 88.88 151 GLU B CA 1
ATOM 6441 C C . GLU B 1 151 ? -5.5 8.039 -6.234 1 88.88 151 GLU B C 1
ATOM 6443 O O . GLU B 1 151 ? -6 8.281 -5.133 1 88.88 151 GLU B O 1
ATOM 6448 N N . GLN B 1 152 ? -6.18 8.164 -7.297 1 83.44 152 GLN B N 1
ATOM 6449 C CA . GLN B 1 152 ? -7.535 8.703 -7.336 1 83.44 152 GLN B CA 1
ATOM 6450 C C . GLN B 1 152 ? -8.57 7.59 -7.18 1 83.44 152 GLN B C 1
ATOM 6452 O O . GLN B 1 152 ? -9.75 7.863 -6.926 1 83.44 152 GLN B O 1
ATOM 6457 N N . ARG B 1 153 ? -8.211 6.43 -7.328 1 76.81 153 ARG B N 1
ATOM 6458 C CA . ARG B 1 153 ? -9.109 5.277 -7.227 1 76.81 153 ARG B CA 1
ATOM 6459 C C . ARG B 1 153 ? -10.258 5.391 -8.219 1 76.81 153 ARG B C 1
ATOM 6461 O O . ARG B 1 153 ? -11.414 5.125 -7.871 1 76.81 153 ARG B O 1
ATOM 6468 N N . THR B 1 154 ? -10.086 6.125 -9.344 1 68.94 154 THR B N 1
ATOM 6469 C CA . THR B 1 154 ? -11.156 6.266 -10.328 1 68.94 154 THR B CA 1
ATOM 6470 C C . THR B 1 154 ? -10.664 5.898 -11.727 1 68.94 154 THR B C 1
ATOM 6472 O O . THR B 1 154 ? -9.461 5.926 -11.992 1 68.94 154 THR B O 1
ATOM 6475 N N . LYS B 1 155 ? -11.727 5.453 -12.453 1 68.69 155 LYS B N 1
ATOM 6476 C CA . LYS B 1 155 ? -11.445 5.125 -13.844 1 68.69 155 LYS B CA 1
ATOM 6477 C C . LYS B 1 155 ? -11.281 6.387 -14.688 1 68.69 155 LYS B C 1
ATOM 6479 O O . LYS B 1 155 ? -12.109 7.301 -14.625 1 68.69 155 LYS B O 1
ATOM 6484 N N . LEU B 1 156 ? -10.047 6.57 -15.031 1 67 156 LEU B N 1
ATOM 6485 C CA . LEU B 1 156 ? -9.734 7.723 -15.875 1 67 156 LEU B CA 1
ATOM 6486 C C . LEU B 1 156 ? -9.789 7.344 -17.344 1 67 156 LEU B C 1
ATOM 6488 O O . LEU B 1 156 ? -9.742 6.16 -17.688 1 67 156 LEU B O 1
ATOM 6492 N N . SER B 1 157 ? -10.125 8.266 -18.094 1 72.94 157 SER B N 1
ATOM 6493 C CA . SER B 1 157 ? -9.984 8.062 -19.531 1 72.94 157 SER B CA 1
ATOM 6494 C C . SER B 1 157 ? -8.523 7.844 -19.906 1 72.94 157 SER B C 1
ATOM 6496 O O . SER B 1 157 ? -7.723 8.781 -19.891 1 72.94 157 SER B O 1
ATOM 6498 N N . ILE B 1 158 ? -8.242 6.578 -19.938 1 76.69 158 ILE B N 1
ATOM 6499 C CA . ILE B 1 158 ? -6.832 6.273 -20.141 1 76.69 158 ILE B CA 1
ATOM 6500 C C . ILE B 1 158 ? -6.652 5.48 -21.438 1 76.69 158 ILE B C 1
ATOM 6502 O O . ILE B 1 158 ? -7.625 4.965 -22 1 76.69 158 ILE B O 1
ATOM 6506 N N . ASN B 1 159 ? -5.441 5.5 -21.969 1 84.88 159 ASN B N 1
ATOM 6507 C CA . ASN B 1 159 ? -5.027 4.66 -23.094 1 84.88 159 ASN B CA 1
ATOM 6508 C C . ASN B 1 159 ? -4.785 3.219 -22.656 1 84.88 159 ASN B C 1
ATOM 6510 O O . ASN B 1 159 ? -3.648 2.826 -22.391 1 84.88 159 ASN B O 1
ATOM 6514 N N . GLU B 1 160 ? -5.781 2.469 -22.812 1 87.94 160 GLU B N 1
ATOM 6515 C CA . GLU B 1 160 ? -5.727 1.09 -22.328 1 87.94 160 GLU B CA 1
ATOM 6516 C C . GLU B 1 160 ? -4.762 0.254 -23.156 1 87.94 160 GLU B C 1
ATOM 6518 O O . GLU B 1 160 ? -4.105 -0.65 -22.641 1 87.94 160 GLU B O 1
ATOM 6523 N N . SER B 1 161 ? -4.699 0.559 -24.391 1 89.81 161 SER B N 1
ATOM 6524 C CA . SER B 1 161 ? -3.832 -0.198 -25.281 1 89.81 161 SER B CA 1
ATOM 6525 C C . SER B 1 161 ? -2.363 -0.03 -24.906 1 89.81 161 SER B C 1
ATOM 6527 O O . SER B 1 161 ? -1.577 -0.973 -25 1 89.81 161 SER B O 1
ATOM 6529 N N . ALA B 1 162 ? -2.068 1.15 -24.531 1 92.88 162 ALA B N 1
ATOM 6530 C CA . ALA B 1 162 ? -0.688 1.41 -24.125 1 92.88 162 ALA B CA 1
ATOM 6531 C C . ALA B 1 162 ? -0.333 0.63 -22.859 1 92.88 162 ALA B C 1
ATOM 6533 O O . ALA B 1 162 ? 0.78 0.112 -22.734 1 92.88 162 ALA B O 1
ATOM 6534 N N . ILE B 1 163 ? -1.218 0.546 -21.984 1 94.19 163 ILE B N 1
ATOM 6535 C CA . ILE B 1 163 ? -0.999 -0.188 -20.734 1 94.19 163 ILE B CA 1
ATOM 6536 C C . ILE B 1 163 ? -0.897 -1.683 -21.031 1 94.19 163 ILE B C 1
ATOM 6538 O O . ILE B 1 163 ? -0.03 -2.371 -20.484 1 94.19 163 ILE B O 1
ATOM 6542 N N . LEU B 1 164 ? -1.732 -2.16 -21.922 1 93.88 164 LEU B N 1
ATOM 6543 C CA . LEU B 1 164 ? -1.69 -3.574 -22.281 1 93.88 164 LEU B CA 1
ATOM 6544 C C . LEU B 1 164 ? -0.381 -3.918 -22.984 1 93.88 164 LEU B C 1
ATOM 6546 O O . LEU B 1 164 ? 0.183 -4.992 -22.766 1 93.88 164 LEU B O 1
ATOM 6550 N N . ARG B 1 165 ? 0.088 -3.037 -23.75 1 94.06 165 ARG B N 1
ATOM 6551 C CA . ARG B 1 165 ? 1.375 -3.25 -24.406 1 94.06 165 ARG B CA 1
ATOM 6552 C C . ARG B 1 165 ? 2.5 -3.348 -23.391 1 94.06 165 ARG B C 1
ATOM 6554 O O . ARG B 1 165 ? 3.42 -4.156 -23.547 1 94.06 165 ARG B O 1
ATOM 6561 N N . LEU B 1 166 ? 2.404 -2.518 -22.391 1 95.5 166 LEU B N 1
ATOM 6562 C CA . LEU B 1 166 ? 3.371 -2.574 -21.312 1 95.5 166 LEU B CA 1
ATOM 6563 C C . LEU B 1 166 ? 3.318 -3.926 -20.609 1 95.5 166 LEU B C 1
ATOM 6565 O O . LEU B 1 166 ? 4.359 -4.5 -20.281 1 95.5 166 LEU B O 1
ATOM 6569 N N . LEU B 1 167 ? 2.125 -4.477 -20.469 1 95.81 167 LEU B N 1
ATOM 6570 C CA . LEU B 1 167 ? 1.92 -5.711 -19.719 1 95.81 167 LEU B CA 1
ATOM 6571 C C . LEU B 1 167 ? 2.273 -6.926 -20.578 1 95.81 167 LEU B C 1
ATOM 6573 O O . LEU B 1 167 ? 2.334 -8.047 -20.062 1 95.81 167 LEU B O 1
ATOM 6577 N N . GLU B 1 168 ? 2.502 -6.727 -21.797 1 94.94 168 GLU B N 1
ATOM 6578 C CA . GLU B 1 168 ? 2.887 -7.805 -22.703 1 94.94 168 GLU B CA 1
ATOM 6579 C C . GLU B 1 168 ? 4.395 -8.047 -22.672 1 94.94 168 GLU B C 1
ATOM 6581 O O . GLU B 1 168 ? 4.895 -8.984 -23.281 1 94.94 168 GLU B O 1
ATOM 6586 N N . ARG B 1 169 ? 5.059 -7.246 -21.969 1 95.56 169 ARG B N 1
ATOM 6587 C CA . ARG B 1 169 ? 6.504 -7.402 -21.875 1 95.56 169 ARG B CA 1
ATOM 6588 C C . ARG B 1 169 ? 6.871 -8.742 -21.25 1 95.56 169 ARG B C 1
ATOM 6590 O O . ARG B 1 169 ? 6.133 -9.266 -20.406 1 95.56 169 ARG B O 1
ATOM 6597 N N . GLN B 1 170 ? 8.023 -9.219 -21.594 1 95.06 170 GLN B N 1
ATOM 6598 C CA . GLN B 1 170 ? 8.422 -10.586 -21.281 1 95.06 170 GLN B CA 1
ATOM 6599 C C . GLN B 1 170 ? 8.531 -10.805 -19.781 1 95.06 170 GLN B C 1
ATOM 6601 O O . GLN B 1 170 ? 8.336 -11.914 -19.297 1 95.06 170 GLN B O 1
ATOM 6606 N N . TRP B 1 171 ? 8.836 -9.781 -19.062 1 97.06 171 TRP B N 1
ATOM 6607 C CA . TRP B 1 171 ? 9.031 -9.914 -17.625 1 97.06 171 TRP B CA 1
ATOM 6608 C C . TRP B 1 171 ? 7.816 -10.555 -16.969 1 97.06 171 TRP B C 1
ATOM 6610 O O . TRP B 1 171 ? 7.949 -11.453 -16.125 1 97.06 171 TRP B O 1
ATOM 6620 N N . PHE B 1 172 ? 6.652 -10.227 -17.422 1 96.62 172 PHE B N 1
ATOM 6621 C CA . PHE B 1 172 ? 5.414 -10.633 -16.766 1 96.62 172 PHE B CA 1
ATOM 6622 C C . PHE B 1 172 ? 5.137 -12.109 -17 1 96.62 172 PHE B C 1
ATOM 6624 O O . PHE B 1 172 ? 4.289 -12.703 -16.328 1 96.62 172 PHE B O 1
ATOM 6631 N N . THR B 1 173 ? 5.875 -12.742 -17.844 1 94.62 173 THR B N 1
ATOM 6632 C CA . THR B 1 173 ? 5.547 -14.117 -18.234 1 94.62 173 THR B CA 1
ATOM 6633 C C . THR B 1 173 ? 6.582 -15.094 -17.672 1 94.62 173 THR B C 1
ATOM 6635 O O . THR B 1 173 ? 6.426 -16.312 -17.797 1 94.62 173 THR B O 1
ATOM 6638 N N . ARG B 1 174 ? 7.598 -14.609 -17.031 1 95.75 174 ARG B N 1
ATOM 6639 C CA . ARG B 1 174 ? 8.695 -15.477 -16.609 1 95.75 174 ARG B CA 1
ATOM 6640 C C . ARG B 1 174 ? 8.422 -16.062 -15.227 1 95.75 174 ARG B C 1
ATOM 6642 O O . ARG B 1 174 ? 7.828 -15.406 -14.375 1 95.75 174 ARG B O 1
ATOM 6649 N N . ILE B 1 175 ? 8.922 -17.203 -15 1 96.75 175 ILE B N 1
ATOM 6650 C CA . ILE B 1 175 ? 8.57 -17.938 -13.789 1 96.75 175 ILE B CA 1
ATOM 6651 C C . ILE B 1 175 ? 9.391 -17.422 -12.617 1 96.75 175 ILE B C 1
ATOM 6653 O O . ILE B 1 175 ? 8.883 -17.328 -11.492 1 96.75 175 ILE B O 1
ATOM 6657 N N . TRP B 1 176 ? 10.664 -17.016 -12.805 1 96.56 176 TRP B N 1
ATOM 6658 C CA . TRP B 1 176 ? 11.531 -16.609 -11.703 1 96.56 176 TRP B CA 1
ATOM 6659 C C . TRP B 1 176 ? 11.016 -15.352 -11.039 1 96.56 176 TRP B C 1
ATOM 6661 O O . TRP B 1 176 ? 11.219 -15.141 -9.844 1 96.56 176 TRP B O 1
ATOM 6671 N N . VAL B 1 177 ? 10.359 -14.531 -11.836 1 97.38 177 VAL B N 1
ATOM 6672 C CA . VAL B 1 177 ? 9.93 -13.242 -11.312 1 97.38 177 VAL B CA 1
ATOM 6673 C C . VAL B 1 177 ? 8.945 -13.453 -10.156 1 97.38 177 VAL B C 1
ATOM 6675 O O . VAL B 1 177 ? 8.828 -12.609 -9.266 1 97.38 177 VAL B O 1
ATOM 6678 N N . LEU B 1 178 ? 8.281 -14.586 -10.156 1 97.44 178 LEU B N 1
ATOM 6679 C CA . LEU B 1 178 ? 7.309 -14.891 -9.109 1 97.44 178 LEU B CA 1
ATOM 6680 C C . LEU B 1 178 ? 7.992 -15.008 -7.75 1 97.44 178 LEU B C 1
ATOM 6682 O O . LEU B 1 178 ? 7.566 -14.375 -6.777 1 97.44 178 LEU B O 1
ATOM 6686 N N . GLN B 1 179 ? 9.055 -15.727 -7.676 1 97.69 179 GLN B N 1
ATOM 6687 C CA . GLN B 1 179 ? 9.805 -15.859 -6.43 1 97.69 179 GLN B CA 1
ATOM 6688 C C . GLN B 1 179 ? 10.438 -14.531 -6.027 1 97.69 179 GLN B C 1
ATOM 6690 O O . GLN B 1 179 ? 10.453 -14.172 -4.848 1 97.69 179 GLN B O 1
ATOM 6695 N N . GLU B 1 180 ? 10.953 -13.852 -6.988 1 98.12 180 GLU B N 1
ATOM 6696 C CA . GLU B 1 180 ? 11.672 -12.594 -6.75 1 98.12 180 GLU B CA 1
ATOM 6697 C C . GLU B 1 180 ? 10.758 -11.555 -6.113 1 98.12 180 GLU B C 1
ATOM 6699 O O . GLU B 1 180 ? 11.117 -10.945 -5.102 1 98.12 180 GLU B O 1
ATOM 6704 N N . VAL B 1 181 ? 9.586 -11.406 -6.668 1 97.94 181 VAL B N 1
ATOM 6705 C CA . VAL B 1 181 ? 8.68 -10.391 -6.137 1 97.94 181 VAL B CA 1
ATOM 6706 C C . VAL B 1 181 ? 7.965 -10.93 -4.902 1 97.94 181 VAL B C 1
ATOM 6708 O O . VAL B 1 181 ? 7.566 -10.164 -4.023 1 97.94 181 VAL B O 1
ATOM 6711 N N . ALA B 1 182 ? 7.781 -12.242 -4.805 1 97 182 ALA B N 1
ATOM 6712 C CA . ALA B 1 182 ? 7.195 -12.828 -3.604 1 97 182 ALA B CA 1
ATOM 6713 C C . ALA B 1 182 ? 8.102 -12.633 -2.395 1 97 182 ALA B C 1
ATOM 6715 O O . ALA B 1 182 ? 7.625 -12.531 -1.262 1 97 182 ALA B O 1
ATOM 6716 N N . ALA B 1 183 ? 9.383 -12.602 -2.629 1 96.62 183 ALA B N 1
ATOM 6717 C CA . ALA B 1 183 ? 10.367 -12.461 -1.555 1 96.62 183 ALA B CA 1
ATOM 6718 C C . ALA B 1 183 ? 10.562 -10.992 -1.187 1 96.62 183 ALA B C 1
ATOM 6720 O O . ALA B 1 183 ? 11 -10.68 -0.077 1 96.62 183 ALA B O 1
ATOM 6721 N N . ALA B 1 184 ? 10.258 -10.102 -2.037 1 96.94 184 ALA B N 1
ATOM 6722 C CA . ALA B 1 184 ? 10.57 -8.68 -1.909 1 96.94 184 ALA B CA 1
ATOM 6723 C C . ALA B 1 184 ? 9.789 -8.047 -0.763 1 96.94 184 ALA B C 1
ATOM 6725 O O . ALA B 1 184 ? 8.609 -8.359 -0.558 1 96.94 184 ALA B O 1
ATOM 6726 N N . ARG B 1 185 ? 10.445 -7.141 -0.031 1 95.06 185 ARG B N 1
ATOM 6727 C CA . ARG B 1 185 ? 9.773 -6.359 1.003 1 95.06 185 ARG B CA 1
ATOM 6728 C C . ARG B 1 185 ? 9.336 -5 0.468 1 95.06 185 ARG B C 1
ATOM 6730 O O . ARG B 1 185 ? 8.492 -4.332 1.069 1 95.06 185 ARG B O 1
ATOM 6737 N N . HIS B 1 186 ? 9.883 -4.613 -0.538 1 96.25 186 HIS B N 1
ATOM 6738 C CA . HIS B 1 186 ? 9.555 -3.416 -1.302 1 96.25 186 HIS B CA 1
ATOM 6739 C C . HIS B 1 186 ? 9.883 -3.596 -2.779 1 96.25 186 HIS B C 1
ATOM 6741 O O . HIS B 1 186 ? 10.938 -4.141 -3.121 1 96.25 186 HIS B O 1
ATOM 6747 N N . VAL B 1 187 ? 8.93 -3.215 -3.627 1 98 187 VAL B N 1
ATOM 6748 C CA . VAL B 1 187 ? 9.141 -3.402 -5.059 1 98 187 VAL B CA 1
ATOM 6749 C C . VAL B 1 187 ? 9.062 -2.055 -5.773 1 98 187 VAL B C 1
ATOM 6751 O O . VAL B 1 187 ? 8.148 -1.268 -5.535 1 98 187 VAL B O 1
ATOM 6754 N N . LEU B 1 188 ? 10.031 -1.766 -6.566 1 97.56 188 LEU B N 1
ATOM 6755 C CA . LEU B 1 188 ? 10.055 -0.621 -7.473 1 97.56 188 LEU B CA 1
ATOM 6756 C C . LEU B 1 188 ? 10.047 -1.077 -8.93 1 97.56 188 LEU B C 1
ATOM 6758 O O . LEU B 1 188 ? 10.883 -1.883 -9.336 1 97.56 188 LEU B O 1
ATOM 6762 N N . ILE B 1 189 ? 9.094 -0.624 -9.672 1 98 189 ILE B N 1
ATOM 6763 C CA . ILE B 1 189 ? 8.992 -0.996 -11.078 1 98 189 ILE B CA 1
ATOM 6764 C C . ILE B 1 189 ? 9.562 0.122 -11.953 1 98 189 ILE B C 1
ATOM 6766 O O . ILE B 1 189 ? 9.18 1.286 -11.805 1 98 189 ILE B O 1
ATOM 6770 N N . LYS B 1 190 ? 10.438 -0.282 -12.805 1 97.06 190 LYS B N 1
ATOM 6771 C CA . LYS B 1 190 ? 11.133 0.689 -13.641 1 97.06 190 LYS B CA 1
ATOM 6772 C C . LYS B 1 190 ? 11.023 0.316 -15.117 1 97.06 190 LYS B C 1
ATOM 6774 O O . LYS B 1 190 ? 11.148 -0.858 -15.477 1 97.06 190 LYS B O 1
ATOM 6779 N N . CYS B 1 191 ? 10.75 1.236 -15.977 1 97 191 CYS B N 1
ATOM 6780 C CA . CYS B 1 191 ? 10.758 1.146 -17.438 1 97 191 CYS B CA 1
ATOM 6781 C C . CYS B 1 191 ? 11.422 2.371 -18.047 1 97 191 CYS B C 1
ATOM 6783 O O . CYS B 1 191 ? 10.82 3.445 -18.109 1 97 191 CYS B O 1
ATOM 6785 N N . GLY B 1 192 ? 12.625 2.141 -18.547 1 94.69 192 GLY B N 1
ATOM 6786 C CA . GLY B 1 192 ? 13.391 3.316 -18.938 1 94.69 192 GLY B CA 1
ATOM 6787 C C . GLY B 1 192 ? 13.633 4.27 -17.781 1 94.69 192 GLY B C 1
ATOM 6788 O O . GLY B 1 192 ? 14.102 3.859 -16.719 1 94.69 192 GLY B O 1
ATOM 6789 N N . PRO B 1 193 ? 13.344 5.527 -18 1 92.31 193 PRO B N 1
ATOM 6790 C CA . PRO B 1 193 ? 13.57 6.496 -16.938 1 92.31 193 PRO B CA 1
ATOM 6791 C C . PRO B 1 193 ? 12.414 6.566 -15.945 1 92.31 193 PRO B C 1
ATOM 6793 O O . PRO B 1 193 ? 12.547 7.164 -14.875 1 92.31 193 PRO B O 1
ATOM 6796 N N . THR B 1 194 ? 11.289 5.977 -16.25 1 93.88 194 THR B N 1
ATOM 6797 C CA . THR B 1 194 ? 10.094 6.102 -15.43 1 93.88 194 THR B CA 1
ATOM 6798 C C . THR B 1 194 ? 10.055 5.012 -14.359 1 93.88 194 THR B C 1
ATOM 6800 O O . THR B 1 194 ? 10.414 3.861 -14.625 1 93.88 194 THR B O 1
ATOM 6803 N N . GLU B 1 195 ? 9.688 5.457 -13.164 1 95 195 GLU B N 1
ATOM 6804 C CA . GLU B 1 195 ? 9.586 4.531 -12.039 1 95 195 GLU B CA 1
ATOM 6805 C C . GLU B 1 195 ? 8.234 4.652 -11.344 1 95 195 GLU B C 1
ATOM 6807 O O . GLU B 1 195 ? 7.637 5.73 -11.32 1 95 195 GLU B O 1
ATOM 6812 N N . ILE B 1 196 ? 7.719 3.58 -10.828 1 96.06 196 ILE B N 1
ATOM 6813 C CA . ILE B 1 196 ? 6.48 3.561 -10.055 1 96.06 196 ILE B CA 1
ATOM 6814 C C . ILE B 1 196 ? 6.602 2.562 -8.906 1 96.06 196 ILE B C 1
ATOM 6816 O O . ILE B 1 196 ? 7.262 1.526 -9.039 1 96.06 196 ILE B O 1
ATOM 6820 N N . ASP B 1 197 ? 6.031 2.938 -7.77 1 96.81 197 ASP B N 1
ATOM 6821 C CA . ASP B 1 197 ? 5.977 2.016 -6.641 1 96.81 197 ASP B CA 1
ATOM 6822 C C . ASP B 1 197 ? 5.16 0.772 -6.984 1 96.81 197 ASP B C 1
ATOM 6824 O O . ASP B 1 197 ? 4.125 0.866 -7.648 1 96.81 197 ASP B O 1
ATOM 6828 N N . GLY B 1 198 ? 5.648 -0.372 -6.539 1 97.81 198 GLY B N 1
ATOM 6829 C CA . GLY B 1 198 ? 4.977 -1.622 -6.859 1 97.81 198 GLY B CA 1
ATOM 6830 C C . GLY B 1 198 ? 3.543 -1.671 -6.367 1 97.81 198 GLY B C 1
ATOM 6831 O O . GLY B 1 198 ? 2.658 -2.17 -7.062 1 97.81 198 GLY B O 1
ATOM 6832 N N . TYR B 1 199 ? 3.309 -1.238 -5.168 1 96.75 199 TYR B N 1
ATOM 6833 C CA . TYR B 1 199 ? 1.952 -1.231 -4.629 1 96.75 199 TYR B CA 1
ATOM 6834 C C . TYR B 1 199 ? 1.045 -0.325 -5.449 1 96.75 199 TYR B C 1
ATOM 6836 O O . TYR B 1 199 ? -0.101 -0.68 -5.738 1 96.75 199 TYR B O 1
ATOM 6844 N N . ALA B 1 200 ? 1.562 0.844 -5.797 1 96.5 200 ALA B N 1
ATOM 6845 C CA . ALA B 1 200 ? 0.799 1.771 -6.629 1 96.5 200 ALA B CA 1
ATOM 6846 C C . ALA B 1 200 ? 0.482 1.153 -7.988 1 96.5 200 ALA B C 1
ATOM 6848 O O . ALA B 1 200 ? -0.625 1.314 -8.508 1 96.5 200 ALA B O 1
ATOM 6849 N N . PHE B 1 201 ? 1.431 0.494 -8.516 1 97.12 201 PHE B N 1
ATOM 6850 C CA . PHE B 1 201 ? 1.252 -0.16 -9.805 1 97.12 201 PHE B CA 1
ATOM 6851 C C . PHE B 1 201 ? 0.093 -1.149 -9.758 1 97.12 201 PHE B C 1
ATOM 6853 O O . PHE B 1 201 ? -0.796 -1.115 -10.609 1 97.12 201 PHE B O 1
ATOM 6860 N N . CYS B 1 202 ? 0.062 -2.014 -8.773 1 95.81 202 CYS B N 1
ATOM 6861 C CA . CYS B 1 202 ? -0.959 -3.047 -8.641 1 95.81 202 CYS B CA 1
ATOM 6862 C C . CYS B 1 202 ? -2.314 -2.436 -8.312 1 95.81 202 CYS B C 1
ATOM 6864 O O . CYS B 1 202 ? -3.34 -2.857 -8.852 1 95.81 202 CYS B O 1
ATOM 6866 N N . SER B 1 203 ? -2.311 -1.434 -7.434 1 93.81 203 SER B N 1
ATOM 6867 C CA . SER B 1 203 ? -3.549 -0.739 -7.098 1 93.81 203 SER B CA 1
ATOM 6868 C C . SER B 1 203 ? -4.133 -0.027 -8.312 1 93.81 203 SER B C 1
ATOM 6870 O O . SER B 1 203 ? -5.352 0.013 -8.492 1 93.81 203 SER B O 1
ATOM 6872 N N . GLY B 1 204 ? -3.217 0.529 -9.055 1 94.06 204 GLY B N 1
ATOM 6873 C CA . GLY B 1 204 ? -3.66 1.19 -10.273 1 94.06 204 GLY B CA 1
ATOM 6874 C C . GLY B 1 204 ? -4.297 0.24 -11.266 1 94.06 204 GLY B C 1
ATOM 6875 O O . GLY B 1 204 ? -5.328 0.556 -11.859 1 94.06 204 GLY B O 1
ATOM 6876 N N . LEU B 1 205 ? -3.666 -0.895 -11.453 1 93.06 205 LEU B N 1
ATOM 6877 C CA . LEU B 1 205 ? -4.223 -1.899 -12.352 1 93.06 205 LEU B CA 1
ATOM 6878 C C . LEU B 1 205 ? -5.598 -2.354 -11.875 1 93.06 205 LEU B C 1
ATOM 6880 O O . LEU B 1 205 ? -6.504 -2.562 -12.68 1 93.06 205 LEU B O 1
ATOM 6884 N N . SER B 1 206 ? -5.727 -2.531 -10.602 1 90.25 206 SER B N 1
ATOM 6885 C CA . SER B 1 206 ? -7.012 -2.924 -10.031 1 90.25 206 SER B CA 1
ATOM 6886 C C . SER B 1 206 ? -8.07 -1.851 -10.258 1 90.25 206 SER B C 1
ATOM 6888 O O . SER B 1 206 ? -9.219 -2.164 -10.578 1 90.25 206 SER B O 1
ATOM 6890 N N . ALA B 1 207 ? -7.703 -0.617 -10.055 1 89.75 207 ALA B N 1
ATOM 6891 C CA . ALA B 1 207 ? -8.633 0.499 -10.227 1 89.75 207 ALA B CA 1
ATOM 6892 C C . ALA B 1 207 ? -9.062 0.63 -11.688 1 89.75 207 ALA B C 1
ATOM 6894 O O . ALA B 1 207 ? -10.227 0.942 -11.969 1 89.75 207 ALA B O 1
ATOM 6895 N N . LEU B 1 208 ? -8.148 0.416 -12.562 1 89.31 208 LEU B N 1
ATOM 6896 C CA . LEU B 1 208 ? -8.438 0.572 -13.984 1 89.31 208 LEU B CA 1
ATOM 6897 C C . LEU B 1 208 ? -9.32 -0.565 -14.492 1 89.31 208 LEU B C 1
ATOM 6899 O O . LEU B 1 208 ? -10.062 -0.396 -15.461 1 89.31 208 LEU B O 1
ATOM 6903 N N . ASP B 1 209 ? -9.266 -1.748 -13.875 1 86.94 209 ASP B N 1
ATOM 6904 C CA . ASP B 1 209 ? -10.07 -2.906 -14.25 1 86.94 209 ASP B CA 1
ATOM 6905 C C . ASP B 1 209 ? -10.047 -3.129 -15.758 1 86.94 209 ASP B C 1
ATOM 6907 O O . ASP B 1 209 ? -11.094 -3.164 -16.406 1 86.94 209 ASP B O 1
ATOM 6911 N N . LEU B 1 210 ? -8.867 -3.297 -16.281 1 87.38 210 LEU B N 1
ATOM 6912 C CA . LEU B 1 210 ? -8.633 -3.416 -17.719 1 87.38 210 LEU B CA 1
ATOM 6913 C C . LEU B 1 210 ? -9.406 -4.598 -18.297 1 87.38 210 LEU B C 1
ATOM 6915 O O . LEU B 1 210 ? -9.648 -5.586 -17.594 1 87.38 210 LEU B O 1
ATOM 6919 N N . SER B 1 211 ? -9.758 -4.402 -19.594 1 85.06 211 SER B N 1
ATOM 6920 C CA . SER B 1 211 ? -10.383 -5.48 -20.344 1 85.06 211 SER B CA 1
ATOM 6921 C C . SER B 1 211 ? -9.344 -6.34 -21.062 1 85.06 211 SER B C 1
ATOM 6923 O O . SER B 1 211 ? -8.484 -5.82 -21.766 1 85.06 211 SER B O 1
ATOM 6925 N N . TYR B 1 212 ? -9.172 -7.684 -20.609 1 84 212 TYR B N 1
ATOM 6926 C CA . TYR B 1 212 ? -8.211 -8.602 -21.203 1 84 212 TYR B CA 1
ATOM 6927 C C . TYR B 1 212 ? -8.836 -9.375 -22.359 1 84 212 TYR B C 1
ATOM 6929 O O . TYR B 1 212 ? -8.422 -10.5 -22.672 1 84 212 TYR B O 1
ATOM 6937 N N . GLU B 1 213 ? -9.734 -8.82 -23.047 1 81.75 213 GLU B N 1
ATOM 6938 C CA . GLU B 1 213 ? -10.438 -9.508 -24.109 1 81.75 213 GLU B CA 1
ATOM 6939 C C . GLU B 1 213 ? -9.492 -9.859 -25.266 1 81.75 213 GLU B C 1
ATOM 6941 O O . GLU B 1 213 ? -9.578 -10.945 -25.828 1 81.75 213 GLU B O 1
ATOM 6946 N N . THR B 1 214 ? -8.602 -8.992 -25.578 1 80.19 214 THR B N 1
ATOM 6947 C CA . THR B 1 214 ? -7.691 -9.195 -26.703 1 80.19 214 THR B CA 1
ATOM 6948 C C . THR B 1 214 ? -6.504 -10.062 -26.281 1 80.19 214 THR B C 1
ATOM 6950 O O . THR B 1 214 ? -5.777 -10.586 -27.125 1 80.19 214 THR B O 1
ATOM 6953 N N . HIS B 1 215 ? -6.309 -10.219 -25.016 1 83.12 215 HIS B N 1
ATOM 6954 C CA . HIS B 1 215 ? -5.188 -10.977 -24.469 1 83.12 215 HIS B CA 1
ATOM 6955 C C . HIS B 1 215 ? -5.617 -11.836 -23.297 1 83.12 215 HIS B C 1
ATOM 6957 O O . HIS B 1 215 ? -5.133 -11.641 -22.172 1 83.12 215 HIS B O 1
ATOM 6963 N N . PRO B 1 216 ? -6.352 -12.773 -23.547 1 80 216 PRO B N 1
ATOM 6964 C CA . PRO B 1 216 ? -6.914 -13.547 -22.438 1 80 216 PRO B CA 1
ATOM 6965 C C . PRO B 1 216 ? -5.852 -14.297 -21.641 1 80 216 PRO B C 1
ATOM 6967 O O . PRO B 1 216 ? -6.012 -14.5 -20.438 1 80 216 PRO B O 1
ATOM 6970 N N . ASP B 1 217 ? -4.762 -14.648 -22.25 1 81.94 217 ASP B N 1
ATOM 6971 C CA . ASP B 1 217 ? -3.721 -15.43 -21.578 1 81.94 217 ASP B CA 1
ATOM 6972 C C . ASP B 1 217 ? -2.9 -14.555 -20.641 1 81.94 217 ASP B C 1
ATOM 6974 O O . ASP B 1 217 ? -2.174 -15.07 -19.781 1 81.94 217 ASP B O 1
ATOM 6978 N N . LEU B 1 218 ? -3.094 -13.32 -20.844 1 87.94 218 LEU B N 1
ATOM 6979 C CA . LEU B 1 218 ? -2.285 -12.383 -20.078 1 87.94 218 LEU B CA 1
ATOM 6980 C C . LEU B 1 218 ? -2.887 -12.164 -18.688 1 87.94 218 LEU B C 1
ATOM 6982 O O . LEU B 1 218 ? -2.16 -11.906 -17.734 1 87.94 218 LEU B O 1
ATOM 6986 N N . ARG B 1 219 ? -4.121 -12.281 -18.578 1 86.19 219 ARG B N 1
ATOM 6987 C CA . ARG B 1 219 ? -4.84 -11.906 -17.359 1 86.19 219 ARG B CA 1
ATOM 6988 C C . ARG B 1 219 ? -4.383 -12.75 -16.172 1 86.19 219 ARG B C 1
ATOM 6990 O O . ARG B 1 219 ? -4.031 -12.211 -15.125 1 86.19 219 ARG B O 1
ATOM 6997 N N . PRO B 1 220 ? -4.32 -14.07 -16.344 1 85 220 PRO B N 1
ATOM 6998 C CA . PRO B 1 220 ? -3.889 -14.867 -15.188 1 85 220 PRO B CA 1
ATOM 6999 C C . PRO B 1 220 ? -2.441 -14.594 -14.789 1 85 220 PRO B C 1
ATOM 7001 O O . PRO B 1 220 ? -2.1 -14.656 -13.609 1 85 220 PRO B O 1
ATOM 7004 N N . LEU B 1 221 ? -1.616 -14.32 -15.727 1 91.12 221 LEU B N 1
ATOM 7005 C CA . LEU B 1 221 ? -0.209 -14.047 -15.461 1 91.12 221 LEU B CA 1
ATOM 7006 C C . LEU B 1 221 ? -0.05 -12.758 -14.672 1 91.12 221 LEU B C 1
ATOM 7008 O O . LEU B 1 221 ? 0.676 -12.711 -13.672 1 91.12 221 LEU B O 1
ATOM 7012 N N . ILE B 1 222 ? -0.751 -11.758 -15.094 1 92.56 222 ILE B N 1
ATOM 7013 C CA . ILE B 1 222 ? -0.667 -10.453 -14.461 1 92.56 222 ILE B CA 1
ATOM 7014 C C . ILE B 1 222 ? -1.27 -10.516 -13.062 1 92.56 222 ILE B C 1
ATOM 7016 O O . ILE B 1 222 ? -0.735 -9.93 -12.117 1 92.56 222 ILE B O 1
ATOM 7020 N N . ARG B 1 223 ? -2.312 -11.188 -12.945 1 88.94 223 ARG B N 1
ATOM 7021 C CA . ARG B 1 223 ? -2.979 -11.328 -11.656 1 88.94 223 ARG B CA 1
ATOM 7022 C C . ARG B 1 223 ? -2.047 -11.953 -10.625 1 88.94 223 ARG B C 1
ATOM 7024 O O . ARG B 1 223 ? -1.988 -11.508 -9.477 1 88.94 223 ARG B O 1
ATOM 7031 N N . SER B 1 224 ? -1.348 -12.953 -11 1 90.31 224 SER B N 1
ATOM 7032 C CA . SER B 1 224 ? -0.434 -13.648 -10.102 1 90.31 224 SER B CA 1
ATOM 7033 C C . SER B 1 224 ? 0.69 -12.727 -9.641 1 90.31 224 SER B C 1
ATOM 7035 O O . SER B 1 224 ? 0.98 -12.648 -8.445 1 90.31 224 SER B O 1
ATOM 7037 N N . VAL B 1 225 ? 1.243 -12.078 -10.57 1 94.75 225 VAL B N 1
ATOM 7038 C CA . VAL B 1 225 ? 2.367 -11.203 -10.258 1 94.75 225 VAL B CA 1
ATOM 7039 C C . VAL B 1 225 ? 1.885 -10.023 -9.414 1 94.75 225 VAL B C 1
ATOM 7041 O O . VAL B 1 225 ? 2.543 -9.633 -8.445 1 94.75 225 VAL B O 1
ATOM 7044 N N . ALA B 1 226 ? 0.734 -9.453 -9.797 1 93.94 226 ALA B N 1
ATOM 7045 C CA . ALA B 1 226 ? 0.172 -8.312 -9.07 1 93.94 226 ALA B CA 1
ATOM 7046 C C . ALA B 1 226 ? -0.165 -8.688 -7.633 1 93.94 226 ALA B C 1
ATOM 7048 O O . ALA B 1 226 ? 0.064 -7.906 -6.711 1 93.94 226 ALA B O 1
ATOM 7049 N N . TYR B 1 227 ? -0.712 -9.859 -7.457 1 92 227 TYR B N 1
ATOM 7050 C CA . TYR B 1 227 ? -1.031 -10.344 -6.121 1 92 227 TYR B CA 1
ATOM 7051 C C . TYR B 1 227 ? 0.216 -10.406 -5.246 1 92 227 TYR B C 1
ATOM 7053 O O . TYR B 1 227 ? 0.197 -9.961 -4.098 1 92 227 TYR B O 1
ATOM 7061 N N . LEU B 1 228 ? 1.272 -10.938 -5.77 1 95.06 228 LEU B N 1
ATOM 7062 C CA . LEU B 1 228 ? 2.516 -11.109 -5.027 1 95.06 228 LEU B CA 1
ATOM 7063 C C . LEU B 1 228 ? 3.158 -9.758 -4.73 1 95.06 228 LEU B C 1
ATOM 7065 O O . LEU B 1 228 ? 3.645 -9.523 -3.621 1 95.06 228 LEU B O 1
ATOM 7069 N N . ILE B 1 229 ? 3.176 -8.812 -5.68 1 97.19 229 ILE B N 1
ATOM 7070 C CA . ILE B 1 229 ? 3.766 -7.488 -5.5 1 97.19 229 ILE B CA 1
ATOM 7071 C C . ILE B 1 229 ? 2.988 -6.719 -4.438 1 97.19 229 ILE B C 1
ATOM 7073 O O . ILE B 1 229 ? 3.582 -6.055 -3.584 1 97.19 229 ILE B O 1
ATOM 7077 N N . ARG B 1 230 ? 1.704 -6.793 -4.461 1 93.44 230 ARG B N 1
ATOM 7078 C CA . ARG B 1 230 ? 0.839 -6.078 -3.527 1 93.44 230 ARG B CA 1
ATOM 7079 C C . ARG B 1 230 ? 1.144 -6.473 -2.088 1 93.44 230 ARG B C 1
ATOM 7081 O O . ARG B 1 230 ? 1.034 -5.652 -1.176 1 93.44 230 ARG B O 1
ATOM 7088 N N . GLY B 1 231 ? 1.524 -7.68 -1.92 1 93.31 231 GLY B N 1
ATOM 7089 C CA . GLY B 1 231 ? 1.778 -8.18 -0.578 1 93.31 231 GLY B CA 1
ATOM 7090 C C . GLY B 1 231 ? 3.133 -7.77 -0.034 1 93.31 231 GLY B C 1
ATOM 7091 O O . GLY B 1 231 ? 3.404 -7.926 1.158 1 93.31 231 GLY B O 1
ATOM 7092 N N . ALA B 1 232 ? 3.953 -7.172 -0.805 1 95.19 232 ALA B N 1
ATOM 7093 C CA . ALA B 1 232 ? 5.332 -6.879 -0.426 1 95.19 232 ALA B CA 1
ATOM 7094 C C . ALA B 1 232 ? 5.383 -5.977 0.804 1 95.19 232 ALA B C 1
ATOM 7096 O O . ALA B 1 232 ? 6.141 -6.238 1.741 1 95.19 232 ALA B O 1
ATOM 7097 N N . ALA B 1 233 ? 4.535 -4.977 0.845 1 93.19 233 ALA B N 1
ATOM 7098 C CA . ALA B 1 233 ? 4.562 -3.98 1.912 1 93.19 233 ALA B CA 1
ATOM 7099 C C . ALA B 1 233 ? 4.137 -4.59 3.244 1 93.19 233 ALA B C 1
ATOM 7101 O O . ALA B 1 233 ? 4.473 -4.07 4.309 1 93.19 233 ALA B O 1
ATOM 7102 N N . PHE B 1 234 ? 3.453 -5.711 3.26 1 93.69 234 PHE B N 1
ATOM 7103 C CA . PHE B 1 234 ? 2.848 -6.266 4.465 1 93.69 234 PHE B CA 1
ATOM 7104 C C . PHE B 1 234 ? 3.697 -7.395 5.031 1 93.69 234 PHE B C 1
ATOM 7106 O O . PHE B 1 234 ? 3.426 -7.898 6.121 1 93.69 234 PHE B O 1
ATOM 7113 N N . ARG B 1 235 ? 4.68 -7.723 4.355 1 92.62 235 ARG B N 1
ATOM 7114 C CA . ARG B 1 235 ? 5.516 -8.836 4.785 1 92.62 235 ARG B CA 1
ATOM 7115 C C . ARG B 1 235 ? 6.453 -8.422 5.914 1 92.62 235 ARG B C 1
ATOM 7117 O O . ARG B 1 235 ? 6.934 -7.285 5.938 1 92.62 235 ARG B O 1
ATOM 7124 N N . SER B 1 236 ? 6.707 -9.398 6.75 1 86.88 236 SER B N 1
ATOM 7125 C CA . SER B 1 236 ? 7.66 -9.156 7.828 1 86.88 236 SER B CA 1
ATOM 7126 C C . SER B 1 236 ? 9.07 -8.969 7.285 1 86.88 236 SER B C 1
ATOM 7128 O O . SER B 1 236 ? 9.484 -9.664 6.352 1 86.88 236 SER B O 1
ATOM 7130 N N . ARG B 1 237 ? 9.734 -8.086 7.816 1 80.12 237 ARG B N 1
ATOM 7131 C CA . ARG B 1 237 ? 11.086 -7.793 7.355 1 80.12 237 ARG B CA 1
ATOM 7132 C C . ARG B 1 237 ? 12.109 -8.633 8.109 1 80.12 237 ARG B C 1
ATOM 7134 O O . ARG B 1 237 ? 13.305 -8.602 7.781 1 80.12 237 ARG B O 1
ATOM 7141 N N . CYS B 1 238 ? 11.57 -9.367 9.07 1 74.62 238 CYS B N 1
ATOM 7142 C CA . CYS B 1 238 ? 12.422 -10.344 9.734 1 74.62 238 CYS B CA 1
ATOM 7143 C C . CYS B 1 238 ? 12.344 -11.695 9.039 1 74.62 238 CYS B C 1
ATOM 7145 O O . CYS B 1 238 ? 11.281 -12.328 9.031 1 74.62 238 CYS B O 1
ATOM 7147 N N . ALA B 1 239 ? 13.266 -11.93 8.133 1 63.69 239 ALA B N 1
ATOM 7148 C CA . ALA B 1 239 ? 13.266 -13.195 7.41 1 63.69 239 ALA B CA 1
ATOM 7149 C C . ALA B 1 239 ? 13.719 -14.344 8.32 1 63.69 239 ALA B C 1
ATOM 7151 O O . ALA B 1 239 ? 14.852 -14.344 8.805 1 63.69 239 ALA B O 1
ATOM 7152 N N . THR B 1 240 ? 12.719 -15.078 8.945 1 60.19 240 THR B N 1
ATOM 7153 C CA . THR B 1 240 ? 13.109 -16.125 9.883 1 60.19 240 THR B CA 1
ATOM 7154 C C . THR B 1 240 ? 13.203 -17.484 9.172 1 60.19 240 THR B C 1
ATOM 7156 O O . THR B 1 240 ? 12.398 -17.781 8.297 1 60.19 240 THR B O 1
ATOM 7159 N N . SER B 1 241 ? 14.438 -17.969 9.156 1 58.81 241 SER B N 1
ATOM 7160 C CA . SER B 1 241 ? 14.664 -19.328 8.695 1 58.81 241 SER B CA 1
ATOM 7161 C C . SER B 1 241 ? 14.047 -20.344 9.648 1 58.81 241 SER B C 1
ATOM 7163 O O . SER B 1 241 ? 14.086 -20.156 10.867 1 58.81 241 SER B O 1
ATOM 7165 N N . GLN B 1 242 ? 12.953 -20.953 9.242 1 55.41 242 GLN B N 1
ATOM 7166 C CA . GLN B 1 242 ? 12.484 -22.109 10.008 1 55.41 242 GLN B CA 1
ATOM 7167 C C . GLN B 1 242 ? 13.375 -23.328 9.766 1 55.41 242 GLN B C 1
ATOM 7169 O O . GLN B 1 242 ? 13.648 -23.688 8.617 1 55.41 242 GLN B O 1
ATOM 7174 N N . LEU B 1 243 ? 13.602 -24.078 10.859 1 54.78 243 LEU B N 1
ATOM 7175 C CA . LEU B 1 243 ? 14.195 -25.391 11 1 54.78 243 LEU B CA 1
ATOM 7176 C C . LEU B 1 243 ? 15.336 -25.578 10.008 1 54.78 243 LEU B C 1
ATOM 7178 O O . LEU B 1 243 ? 15.438 -26.625 9.359 1 54.78 243 LEU B O 1
ATOM 7182 N N . GLY B 1 244 ? 16.109 -24.469 9.664 1 64.19 244 GLY B N 1
ATOM 7183 C CA . GLY B 1 244 ? 17.328 -24.719 8.898 1 64.19 244 GLY B CA 1
ATOM 7184 C C . GLY B 1 244 ? 17.172 -24.391 7.426 1 64.19 244 GLY B C 1
ATOM 7185 O O . GLY B 1 244 ? 18.156 -24.391 6.684 1 64.19 244 GLY B O 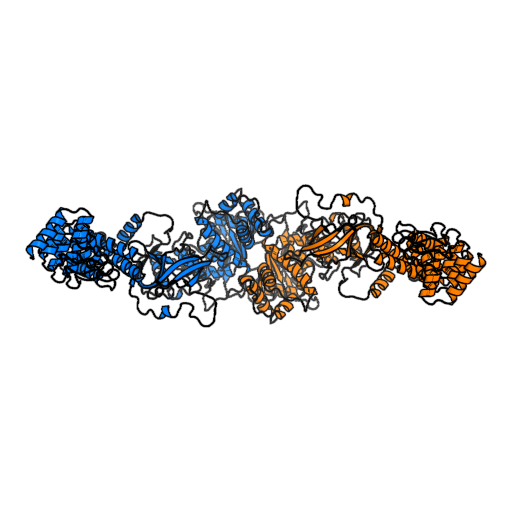1
ATOM 7186 N N . ARG B 1 245 ? 16.016 -24.344 6.863 1 78.38 245 ARG B N 1
ATOM 7187 C CA . ARG B 1 245 ? 15.812 -23.984 5.461 1 78.38 245 ARG B CA 1
ATOM 7188 C C . ARG B 1 245 ? 15.039 -22.672 5.34 1 78.38 245 ARG B C 1
ATOM 7190 O O . ARG B 1 245 ? 14.086 -22.438 6.082 1 78.38 245 ARG B O 1
ATOM 7197 N N . PHE B 1 246 ? 15.578 -21.906 4.477 1 86.19 246 PHE B N 1
ATOM 7198 C CA . PHE B 1 246 ? 14.844 -20.672 4.227 1 86.19 246 PHE B CA 1
ATOM 7199 C C . PHE B 1 246 ? 13.766 -20.875 3.176 1 86.19 246 PHE B C 1
ATOM 7201 O O . PHE B 1 246 ? 14.023 -21.469 2.123 1 86.19 246 PHE B O 1
ATOM 7208 N N . SER B 1 247 ? 12.57 -20.516 3.506 1 90.75 247 SER B N 1
ATOM 7209 C CA . SER B 1 247 ? 11.445 -20.578 2.574 1 90.75 247 SER B CA 1
ATOM 7210 C C . SER B 1 247 ? 10.477 -19.422 2.82 1 90.75 247 SER B C 1
ATOM 7212 O O . SER B 1 247 ? 10.344 -18.938 3.949 1 90.75 247 SER B O 1
ATOM 7214 N N . LEU B 1 248 ? 9.906 -18.984 1.806 1 92.56 248 LEU B N 1
ATOM 7215 C CA . LEU B 1 248 ? 8.93 -17.906 1.911 1 92.56 248 LEU B CA 1
ATOM 7216 C C . LEU B 1 248 ? 7.609 -18.438 2.48 1 92.56 248 LEU B C 1
ATOM 7218 O O . LEU B 1 248 ? 6.75 -17.641 2.885 1 92.56 248 LEU B O 1
ATOM 7222 N N . ASP B 1 249 ? 7.402 -19.703 2.48 1 90.06 249 ASP B N 1
ATOM 7223 C CA . ASP B 1 249 ? 6.258 -20.375 3.107 1 90.06 249 ASP B CA 1
ATOM 7224 C C . ASP B 1 249 ? 4.941 -19.844 2.537 1 90.06 249 ASP B C 1
ATOM 7226 O O . ASP B 1 249 ? 4.055 -19.438 3.287 1 90.06 249 ASP B O 1
ATOM 7230 N N . ILE B 1 250 ? 4.828 -19.844 1.293 1 90.75 250 ILE B N 1
ATOM 7231 C CA . ILE B 1 250 ? 3.639 -19.312 0.639 1 90.75 250 ILE B CA 1
ATOM 7232 C C . ILE B 1 250 ? 2.553 -20.375 0.58 1 90.75 250 ILE B C 1
ATOM 7234 O O . ILE B 1 250 ? 1.468 -20.203 1.14 1 90.75 250 ILE B O 1
ATOM 7238 N N . CYS B 1 251 ? 2.875 -21.5 -0.047 1 91.31 251 CYS B N 1
ATOM 7239 C CA . CYS B 1 251 ? 1.998 -22.656 -0.132 1 91.31 251 CYS B CA 1
ATOM 7240 C C . CYS B 1 251 ? 2.785 -23.906 -0.511 1 91.31 251 CYS B C 1
ATOM 7242 O O . CYS B 1 251 ? 4.012 -23.859 -0.629 1 91.31 251 CYS B O 1
ATOM 7244 N N . SER B 1 252 ? 2.025 -25 -0.576 1 93.69 252 SER B N 1
ATOM 7245 C CA . SER B 1 252 ? 2.707 -26.25 -0.885 1 93.69 252 SER B CA 1
ATOM 7246 C C . SER B 1 252 ? 3.26 -26.25 -2.307 1 93.69 252 SER B C 1
ATOM 7248 O O . SER B 1 252 ? 2.793 -25.484 -3.156 1 93.69 252 SER B O 1
ATOM 7250 N N . LEU B 1 253 ? 4.305 -27.016 -2.553 1 95.69 253 LEU B N 1
ATOM 7251 C CA . LEU B 1 253 ? 4.938 -27.062 -3.867 1 95.69 253 LEU B CA 1
ATOM 7252 C C . LEU B 1 253 ? 3.936 -27.484 -4.938 1 95.69 253 LEU B C 1
ATOM 7254 O O . LEU B 1 253 ? 3.957 -26.953 -6.051 1 95.69 253 LEU B O 1
ATOM 7258 N N . GLY B 1 254 ? 3.047 -28.438 -4.598 1 95.25 254 GLY B N 1
ATOM 7259 C CA . GLY B 1 254 ? 2.02 -28.859 -5.539 1 95.25 254 GLY B CA 1
ATOM 7260 C C . GLY B 1 254 ? 1.091 -27.734 -5.949 1 95.25 254 GLY B C 1
ATOM 7261 O O . GLY B 1 254 ? 0.779 -27.578 -7.129 1 95.25 254 GLY B O 1
ATOM 7262 N N . GLU B 1 255 ? 0.702 -26.984 -4.98 1 94 255 GLU B N 1
ATOM 7263 C CA . GLU B 1 255 ? -0.146 -25.828 -5.262 1 94 255 GLU B CA 1
ATOM 7264 C C . GLU B 1 255 ? 0.581 -24.812 -6.137 1 94 255 GLU B C 1
ATOM 7266 O O . GLU B 1 255 ? -0.01 -24.25 -7.059 1 94 255 GLU B O 1
ATOM 7271 N N . LEU B 1 256 ? 1.803 -24.578 -5.836 1 96.38 256 LEU B N 1
ATOM 7272 C CA . LEU B 1 256 ? 2.594 -23.594 -6.582 1 96.38 256 LEU B CA 1
ATOM 7273 C C . LEU B 1 256 ? 2.729 -24.016 -8.039 1 96.38 256 LEU B C 1
ATOM 7275 O O . LEU B 1 256 ? 2.578 -23.188 -8.945 1 96.38 256 LEU B O 1
ATOM 7279 N N . VAL B 1 257 ? 3.023 -25.25 -8.242 1 96.5 257 VAL B N 1
ATOM 7280 C CA . VAL B 1 257 ? 3.152 -25.734 -9.609 1 96.5 257 VAL B CA 1
ATOM 7281 C C . VAL B 1 257 ? 1.828 -25.562 -10.352 1 96.5 257 VAL B C 1
ATOM 7283 O O . VAL B 1 257 ? 1.804 -25.125 -11.5 1 96.5 257 VAL B O 1
ATOM 7286 N N . ASP B 1 258 ? 0.747 -25.891 -9.68 1 94.19 258 ASP B N 1
ATOM 7287 C CA . ASP B 1 258 ? -0.574 -25.797 -10.289 1 94.19 258 ASP B CA 1
ATOM 7288 C C . ASP B 1 258 ? -0.89 -24.344 -10.672 1 94.19 258 ASP B C 1
ATOM 7290 O O . ASP B 1 258 ? -1.545 -24.094 -11.688 1 94.19 258 ASP B O 1
ATOM 7294 N N . MET B 1 259 ? -0.401 -23.516 -9.922 1 92.75 259 MET B N 1
ATOM 7295 C CA . MET B 1 259 ? -0.72 -22.094 -10.133 1 92.75 259 MET B CA 1
ATOM 7296 C C . MET B 1 259 ? 0.157 -21.5 -11.227 1 92.75 259 MET B C 1
ATOM 7298 O O . MET B 1 259 ? -0.298 -20.656 -12 1 92.75 259 MET B O 1
ATOM 7302 N N . TYR B 1 260 ? 1.452 -21.984 -11.352 1 94.69 260 TYR B N 1
ATOM 7303 C CA . TYR B 1 260 ? 2.402 -21.109 -12.047 1 94.69 260 TYR B CA 1
ATOM 7304 C C . TYR B 1 260 ? 3.086 -21.859 -13.188 1 94.69 260 TYR B C 1
ATOM 7306 O O . TYR B 1 260 ? 3.92 -21.297 -13.898 1 94.69 260 TYR B O 1
ATOM 7314 N N . HIS B 1 261 ? 2.752 -23.062 -13.477 1 92.75 261 HIS B N 1
ATOM 7315 C CA . HIS B 1 261 ? 3.48 -23.859 -14.461 1 92.75 261 HIS B CA 1
ATOM 7316 C C . HIS B 1 261 ? 3.334 -23.266 -15.859 1 92.75 261 HIS B C 1
ATOM 7318 O O . HIS B 1 261 ? 4.09 -23.625 -16.766 1 92.75 261 HIS B O 1
ATOM 7324 N N . THR B 1 262 ? 2.391 -22.344 -16.062 1 89.88 262 THR B N 1
ATOM 7325 C CA . THR B 1 262 ? 2.197 -21.75 -17.375 1 89.88 262 THR B CA 1
ATOM 7326 C C . THR B 1 262 ? 3.211 -20.625 -17.609 1 89.88 262 THR B C 1
ATOM 7328 O O . THR B 1 262 ? 3.371 -20.156 -18.734 1 89.88 262 THR B O 1
ATOM 7331 N N . HIS B 1 263 ? 3.865 -20.141 -16.656 1 94.38 263 HIS B N 1
ATOM 7332 C CA . HIS B 1 263 ? 4.922 -19.156 -16.844 1 94.38 263 HIS B CA 1
ATOM 7333 C C . HIS B 1 263 ? 6.098 -19.734 -17.609 1 94.38 263 HIS B C 1
ATOM 7335 O O . HIS B 1 263 ? 6.352 -20.938 -17.547 1 94.38 263 HIS B O 1
ATOM 7341 N N . LYS B 1 264 ? 6.816 -18.891 -18.234 1 93.62 264 LYS B N 1
ATOM 7342 C CA . LYS B 1 264 ? 7.852 -19.344 -19.172 1 93.62 264 LYS B CA 1
ATOM 7343 C C . LYS B 1 264 ? 9.219 -19.375 -18.5 1 93.62 264 LYS B C 1
ATOM 7345 O O . LYS B 1 264 ? 9.438 -18.688 -17.484 1 93.62 264 LYS B O 1
ATOM 7350 N N . ALA B 1 265 ? 10.07 -20.266 -18.969 1 94.31 265 ALA B N 1
ATOM 7351 C CA . ALA B 1 265 ? 11.469 -20.375 -18.562 1 94.31 265 ALA B CA 1
ATOM 7352 C C . ALA B 1 265 ? 12.352 -20.797 -19.734 1 94.31 265 ALA B C 1
ATOM 7354 O O . ALA B 1 265 ? 11.922 -21.578 -20.594 1 94.31 265 ALA B O 1
ATOM 7355 N N . THR B 1 266 ? 13.531 -20.234 -19.828 1 91.81 266 THR B N 1
ATOM 7356 C CA . THR B 1 266 ? 14.484 -20.672 -20.844 1 91.81 266 THR B CA 1
ATOM 7357 C C . THR B 1 266 ? 14.984 -22.078 -20.547 1 91.81 266 THR B C 1
ATOM 7359 O O . THR B 1 266 ? 15.031 -22.922 -21.438 1 91.81 266 THR B O 1
ATOM 7362 N N . ASP B 1 267 ? 15.414 -22.328 -19.375 1 93.5 267 ASP B N 1
ATOM 7363 C CA . ASP B 1 267 ? 15.734 -23.656 -18.875 1 93.5 267 ASP B CA 1
ATOM 7364 C C . ASP B 1 267 ? 14.523 -24.297 -18.188 1 93.5 267 ASP B C 1
ATOM 7366 O O . ASP B 1 267 ? 14.07 -23.812 -17.156 1 93.5 267 ASP B O 1
ATOM 7370 N N . ARG B 1 268 ? 14.023 -25.422 -18.719 1 94.62 268 ARG B N 1
ATOM 7371 C CA . ARG B 1 268 ? 12.805 -26.062 -18.234 1 94.62 268 ARG B CA 1
ATOM 7372 C C . ARG B 1 268 ? 12.914 -26.391 -16.75 1 94.62 268 ARG B C 1
ATOM 7374 O O . ARG B 1 268 ? 11.914 -26.375 -16.031 1 94.62 268 ARG B O 1
ATOM 7381 N N . ARG B 1 269 ? 14.125 -26.703 -16.266 1 96.62 269 ARG B N 1
ATOM 7382 C CA . ARG B 1 269 ? 14.305 -27.062 -14.859 1 96.62 269 ARG B CA 1
ATOM 7383 C C . ARG B 1 269 ? 13.898 -25.906 -13.938 1 96.62 269 ARG B C 1
ATOM 7385 O O . ARG B 1 269 ? 13.484 -26.141 -12.797 1 96.62 269 ARG B O 1
ATOM 7392 N N . ASP B 1 270 ? 13.914 -24.719 -14.492 1 96.19 270 ASP B N 1
ATOM 7393 C CA . ASP B 1 270 ? 13.609 -23.531 -13.711 1 96.19 270 ASP B CA 1
ATOM 7394 C C . ASP B 1 270 ? 12.117 -23.453 -13.383 1 96.19 270 ASP B C 1
ATOM 7396 O O . ASP B 1 270 ? 11.711 -22.734 -12.461 1 96.19 270 ASP B O 1
ATOM 7400 N N . LYS B 1 271 ? 11.305 -24.141 -14.086 1 96.31 271 LYS B N 1
ATOM 7401 C CA . LYS B 1 271 ? 9.875 -24.172 -13.781 1 96.31 271 LYS B CA 1
ATOM 7402 C C . LYS B 1 271 ? 9.617 -24.828 -12.43 1 96.31 271 LYS B C 1
ATOM 7404 O O . LYS B 1 271 ? 8.57 -24.609 -11.82 1 96.31 271 LYS B O 1
ATOM 7409 N N . VAL B 1 272 ? 10.555 -25.594 -12.023 1 96.81 272 VAL B N 1
ATOM 7410 C CA . VAL B 1 272 ? 10.453 -26.234 -10.719 1 96.81 272 VAL B CA 1
ATOM 7411 C C . VAL B 1 272 ? 11.336 -25.5 -9.711 1 96.81 272 VAL B C 1
ATOM 7413 O O . VAL B 1 272 ? 10.875 -25.156 -8.617 1 96.81 272 VAL B O 1
ATOM 7416 N N . TYR B 1 273 ? 12.617 -25.234 -10.062 1 96.94 273 TYR B N 1
ATOM 7417 C CA . TYR B 1 273 ? 13.586 -24.641 -9.141 1 96.94 273 TYR B CA 1
ATOM 7418 C C . TYR B 1 273 ? 13.102 -23.281 -8.641 1 96.94 273 TYR B C 1
ATOM 7420 O O . TYR B 1 273 ? 13.312 -22.938 -7.477 1 96.94 273 TYR B O 1
ATOM 7428 N N . ALA B 1 274 ? 12.445 -22.5 -9.469 1 97.19 274 ALA B N 1
ATOM 7429 C CA . ALA B 1 274 ? 11.977 -21.172 -9.109 1 97.19 274 ALA B CA 1
ATOM 7430 C C . ALA B 1 274 ? 10.922 -21.234 -8.008 1 97.19 274 ALA B C 1
ATOM 7432 O O . ALA B 1 274 ? 10.664 -20.25 -7.32 1 97.19 274 ALA B O 1
ATOM 7433 N N . LEU B 1 275 ? 10.32 -22.391 -7.867 1 97.25 275 LEU B N 1
ATOM 7434 C CA . LEU B 1 275 ? 9.211 -22.516 -6.938 1 97.25 275 LEU B CA 1
ATOM 7435 C C . LEU B 1 275 ? 9.68 -23.094 -5.602 1 97.25 275 LEU B C 1
ATOM 7437 O O . LEU B 1 275 ? 8.953 -23.031 -4.605 1 97.25 275 LEU B O 1
ATOM 7441 N N . LEU B 1 276 ? 10.859 -23.594 -5.543 1 95.69 276 LEU B N 1
ATOM 7442 C CA . LEU B 1 276 ? 11.352 -24.281 -4.348 1 95.69 276 LEU B CA 1
ATOM 7443 C C . LEU B 1 276 ? 11.43 -23.312 -3.17 1 95.69 276 LEU B C 1
ATOM 7445 O O . LEU B 1 276 ? 11.031 -23.656 -2.055 1 95.69 276 LEU B O 1
ATOM 7449 N N . GLY B 1 277 ? 11.883 -22.109 -3.418 1 94.12 277 GLY B N 1
ATOM 7450 C CA . GLY B 1 277 ? 12.031 -21.125 -2.354 1 94.12 277 GLY B CA 1
ATOM 7451 C C . GLY B 1 277 ? 10.703 -20.594 -1.849 1 94.12 277 GLY B C 1
ATOM 7452 O O . GLY B 1 277 ? 10.641 -19.953 -0.798 1 94.12 277 GLY B O 1
ATOM 7453 N N . MET B 1 278 ? 9.695 -20.891 -2.508 1 95.62 278 MET B N 1
ATOM 7454 C CA . MET B 1 278 ? 8.367 -20.391 -2.168 1 95.62 278 MET B CA 1
ATOM 7455 C C . MET B 1 278 ? 7.562 -21.453 -1.421 1 95.62 278 MET B C 1
ATOM 7457 O O . MET B 1 278 ? 6.52 -21.141 -0.838 1 95.62 278 MET B O 1
ATOM 7461 N N . SER B 1 279 ? 8.008 -22.641 -1.397 1 94.94 279 SER B N 1
ATOM 7462 C CA . SER B 1 279 ? 7.234 -23.781 -0.942 1 94.94 279 SER B CA 1
ATOM 7463 C C . SER B 1 279 ? 7.18 -23.844 0.581 1 94.94 279 SER B C 1
ATOM 7465 O O . SER B 1 279 ? 8.18 -23.594 1.253 1 94.94 279 SER B O 1
ATOM 7467 N N . SER B 1 280 ? 6.062 -24.188 1.142 1 91.38 280 SER B N 1
ATOM 7468 C CA . SER B 1 280 ? 5.895 -24.359 2.58 1 91.38 280 SER B CA 1
ATOM 7469 C C . SER B 1 280 ? 6.367 -25.75 3.025 1 91.38 280 SER B C 1
ATOM 7471 O O . SER B 1 280 ? 6.789 -25.922 4.168 1 91.38 280 SER B O 1
ATOM 7473 N N . ASP B 1 281 ? 6.176 -26.672 2.174 1 90.25 281 ASP B N 1
ATOM 7474 C CA . ASP B 1 281 ? 6.688 -28 2.494 1 90.25 281 ASP B CA 1
ATOM 7475 C C . ASP B 1 281 ? 8.164 -28.125 2.123 1 90.25 281 ASP B C 1
ATOM 7477 O O . ASP B 1 281 ? 8.711 -27.266 1.436 1 90.25 281 ASP B O 1
ATOM 7481 N N . ASP B 1 282 ? 8.805 -29.156 2.605 1 89.56 282 ASP B N 1
ATOM 7482 C CA . ASP B 1 282 ? 10.25 -29.312 2.43 1 89.56 282 ASP B CA 1
ATOM 7483 C C . ASP B 1 282 ? 10.555 -30.266 1.28 1 89.56 282 ASP B C 1
ATOM 7485 O O . ASP B 1 282 ? 10.508 -31.484 1.452 1 89.56 282 ASP B O 1
ATOM 7489 N N . PRO B 1 283 ? 10.945 -29.703 0.189 1 89.88 283 PRO B N 1
ATOM 7490 C CA . PRO B 1 283 ? 11.234 -30.578 -0.956 1 89.88 283 PRO B CA 1
ATOM 7491 C C . PRO B 1 283 ? 12.508 -31.406 -0.762 1 89.88 283 PRO B C 1
ATOM 7493 O O . PRO B 1 283 ? 12.727 -32.375 -1.491 1 89.88 283 PRO B O 1
ATOM 7496 N N . SER B 1 284 ? 13.352 -31.062 0.152 1 85.12 284 SER B N 1
ATOM 7497 C CA . SER B 1 284 ? 14.625 -31.75 0.343 1 85.12 284 SER B CA 1
ATOM 7498 C C . SER B 1 284 ? 14.414 -33.188 0.811 1 85.12 284 SER B C 1
ATOM 7500 O O . SER B 1 284 ? 15.289 -34.031 0.653 1 85.12 284 SER B O 1
ATOM 7502 N N . ILE B 1 285 ? 13.297 -33.438 1.324 1 81.31 285 ILE B N 1
ATOM 7503 C CA . ILE B 1 285 ? 12.969 -34.781 1.788 1 81.31 285 ILE B CA 1
ATOM 7504 C C . ILE B 1 285 ? 12.984 -35.781 0.608 1 81.31 285 ILE B C 1
ATOM 7506 O O . ILE B 1 285 ? 13.367 -36.938 0.756 1 81.31 285 ILE B O 1
ATOM 7510 N N . ALA B 1 286 ? 12.57 -35.25 -0.529 1 81 286 ALA B N 1
ATOM 7511 C CA . ALA B 1 286 ? 12.539 -36.062 -1.729 1 81 286 ALA B CA 1
ATOM 7512 C C . ALA B 1 286 ? 13.773 -35.844 -2.592 1 81 286 ALA B C 1
ATOM 7514 O O . ALA B 1 286 ? 13.789 -36.156 -3.779 1 81 286 ALA B O 1
ATOM 7515 N N . GLY B 1 287 ? 14.75 -35.094 -2.002 1 84.38 287 GLY B N 1
ATOM 7516 C CA . GLY B 1 287 ? 15.969 -34.812 -2.75 1 84.38 287 GLY B CA 1
ATOM 7517 C C . GLY B 1 287 ? 15.812 -33.719 -3.785 1 84.38 287 GLY B C 1
ATOM 7518 O O . GLY B 1 287 ? 16.625 -33.594 -4.707 1 84.38 287 GLY B O 1
ATOM 7519 N N . LEU B 1 288 ? 14.758 -33.062 -3.74 1 91.06 288 LEU B N 1
ATOM 7520 C CA . LEU B 1 288 ? 14.508 -32 -4.695 1 91.06 288 LEU B CA 1
ATOM 7521 C C . LEU B 1 288 ? 15.258 -30.719 -4.297 1 91.06 288 LEU B C 1
ATOM 7523 O O . LEU B 1 288 ? 15.031 -30.188 -3.215 1 91.06 288 LEU B O 1
ATOM 7527 N N . SER B 1 289 ? 16.266 -30.359 -5.031 1 92.44 289 SER B N 1
ATOM 7528 C CA . SER B 1 289 ? 17.031 -29.125 -4.895 1 92.44 289 SER B CA 1
ATOM 7529 C C . SER B 1 289 ? 17.453 -28.578 -6.254 1 92.44 289 SER B C 1
ATOM 7531 O O . SER B 1 289 ? 17.344 -29.281 -7.27 1 92.44 289 SER B O 1
ATOM 7533 N N . ALA B 1 290 ? 17.797 -27.391 -6.211 1 93.31 290 ALA B N 1
ATOM 7534 C CA . ALA B 1 290 ? 18.266 -26.812 -7.469 1 93.31 290 ALA B CA 1
ATOM 7535 C C . ALA B 1 290 ? 19.594 -27.422 -7.906 1 93.31 290 ALA B C 1
ATOM 7537 O O . ALA B 1 290 ? 20.641 -27.125 -7.34 1 93.31 290 ALA B O 1
ATOM 7538 N N . ASN B 1 291 ? 19.484 -28.391 -8.805 1 93.94 291 ASN B N 1
ATOM 7539 C CA . ASN B 1 291 ? 20.625 -29.109 -9.352 1 93.94 291 ASN B CA 1
ATOM 7540 C C . ASN B 1 291 ? 20.656 -29.031 -10.875 1 93.94 291 ASN B C 1
ATOM 7542 O O . ASN B 1 291 ? 19.859 -29.672 -11.555 1 93.94 291 ASN B O 1
ATOM 7546 N N . TYR B 1 292 ? 21.609 -28.312 -11.383 1 93.75 292 TYR B N 1
ATOM 7547 C CA . TYR B 1 292 ? 21.688 -28.109 -12.828 1 93.75 292 TYR B CA 1
ATOM 7548 C C . TYR B 1 292 ? 22.547 -29.188 -13.484 1 93.75 292 TYR B C 1
ATOM 7550 O O . TYR B 1 292 ? 22.891 -29.078 -14.656 1 93.75 292 TYR B O 1
ATOM 7558 N N . GLU B 1 293 ? 22.906 -30.156 -12.742 1 93 293 GLU B N 1
ATOM 7559 C CA . GLU B 1 293 ? 23.672 -31.281 -13.281 1 93 293 GLU B CA 1
ATOM 7560 C C . GLU B 1 293 ? 22.75 -32.375 -13.766 1 93 293 GLU B C 1
ATOM 7562 O O . GLU B 1 293 ? 23.188 -33.312 -14.469 1 93 293 GLU B O 1
ATOM 7567 N N . ILE B 1 294 ? 21.484 -32.312 -13.43 1 93.69 294 ILE B N 1
ATOM 7568 C CA . ILE B 1 294 ? 20.531 -33.344 -13.867 1 93.69 294 ILE B CA 1
ATOM 7569 C C . ILE B 1 294 ? 19.672 -32.781 -15 1 93.69 294 ILE B C 1
ATOM 7571 O O . ILE B 1 294 ? 19.578 -31.562 -15.18 1 93.69 294 ILE B O 1
ATOM 7575 N N . SER B 1 295 ? 19.094 -33.688 -15.766 1 95.56 295 SER B N 1
ATOM 7576 C CA . SER B 1 295 ? 18.266 -33.281 -16.891 1 95.56 295 SER B CA 1
ATOM 7577 C C . SER B 1 295 ? 16.812 -33.094 -16.453 1 95.56 295 SER B C 1
ATOM 7579 O O . SER B 1 295 ? 16.438 -33.5 -15.344 1 95.56 295 SER B O 1
ATOM 7581 N N . TRP B 1 296 ? 16.031 -32.5 -17.328 1 95.69 296 TRP B N 1
ATOM 7582 C CA . TRP B 1 296 ? 14.602 -32.312 -17.094 1 95.69 296 TRP B CA 1
ATOM 7583 C C . TRP B 1 296 ? 13.898 -33.656 -16.922 1 95.69 296 TRP B C 1
ATOM 7585 O O . TRP B 1 296 ? 13.047 -33.812 -16.047 1 95.69 296 TRP B O 1
ATOM 7595 N N . GLY B 1 297 ? 14.242 -34.656 -17.734 1 94.25 297 GLY B N 1
ATOM 7596 C CA . GLY B 1 297 ? 13.664 -35.969 -17.672 1 94.25 297 GLY B CA 1
ATOM 7597 C C . GLY B 1 297 ? 13.906 -36.656 -16.344 1 94.25 297 GLY B C 1
ATOM 7598 O O . GLY B 1 297 ? 13.141 -37.562 -15.938 1 94.25 297 GLY B O 1
ATOM 7599 N N . GLN B 1 298 ? 14.938 -36.25 -15.648 1 94 298 GLN B N 1
ATOM 7600 C CA . GLN B 1 298 ? 15.25 -36.812 -14.344 1 94 298 GLN B CA 1
ATOM 7601 C C . GLN B 1 298 ? 14.578 -36.031 -13.227 1 94 298 GLN B C 1
ATOM 7603 O O . GLN B 1 298 ? 14.242 -36.562 -12.18 1 94 298 GLN B O 1
ATOM 7608 N N . LEU B 1 299 ? 14.438 -34.75 -13.477 1 96.12 299 LEU B N 1
ATOM 7609 C CA . LEU B 1 299 ? 13.883 -33.875 -12.453 1 96.12 299 LEU B CA 1
ATOM 7610 C C . LEU B 1 299 ? 12.383 -34.094 -12.289 1 96.12 299 LEU B C 1
ATOM 7612 O O . LEU B 1 299 ? 11.883 -34.125 -11.164 1 96.12 299 LEU B O 1
ATOM 7616 N N . LEU B 1 300 ? 11.648 -34.219 -13.367 1 96 300 LEU B N 1
ATOM 7617 C CA . LEU B 1 300 ? 10.188 -34.281 -13.328 1 96 300 LEU B CA 1
ATOM 7618 C C . LEU B 1 300 ? 9.727 -35.5 -12.57 1 96 300 LEU B C 1
ATOM 7620 O O . LEU B 1 300 ? 8.789 -35.438 -11.773 1 96 300 LEU B O 1
ATOM 7624 N N . PRO B 1 301 ? 10.344 -36.688 -12.758 1 94.56 301 PRO B N 1
ATOM 7625 C CA . PRO B 1 301 ? 9.977 -37.844 -11.938 1 94.56 301 PRO B CA 1
ATOM 7626 C C . PRO B 1 301 ? 10.211 -37.625 -10.445 1 94.56 301 PRO B C 1
ATOM 7628 O O . PRO B 1 301 ? 9.422 -38.094 -9.617 1 94.56 301 PRO B O 1
ATOM 7631 N N . GLN B 1 302 ? 11.273 -36.906 -10.148 1 94.38 302 GLN B N 1
ATOM 7632 C CA . GLN B 1 302 ? 11.531 -36.594 -8.75 1 94.38 302 GLN B CA 1
ATOM 7633 C C . GLN B 1 302 ? 10.406 -35.75 -8.164 1 94.38 302 GLN B C 1
ATOM 7635 O O . GLN B 1 302 ? 10.008 -35.938 -7.016 1 94.38 302 GLN B O 1
ATOM 7640 N N . LEU B 1 303 ? 9.992 -34.781 -8.969 1 95.88 303 LEU B N 1
ATOM 7641 C CA . LEU B 1 303 ? 8.898 -33.938 -8.539 1 95.88 303 LEU B CA 1
ATOM 7642 C C . LEU B 1 303 ? 7.633 -34.75 -8.297 1 95.88 303 LEU B C 1
ATOM 7644 O O . LEU B 1 303 ? 6.957 -34.562 -7.281 1 95.88 303 LEU B O 1
ATOM 7648 N N . VAL B 1 304 ? 7.266 -35.625 -9.211 1 94.88 304 VAL B N 1
ATOM 7649 C CA . VAL B 1 304 ? 6.082 -36.469 -9.086 1 94.88 304 VAL B CA 1
ATOM 7650 C C . VAL B 1 304 ? 6.207 -37.344 -7.855 1 94.88 304 VAL B C 1
ATOM 7652 O O . VAL B 1 304 ? 5.242 -37.531 -7.109 1 94.88 304 VAL B O 1
ATOM 7655 N N . ASN B 1 305 ? 7.352 -37.906 -7.695 1 92.38 305 ASN B N 1
ATOM 7656 C CA . ASN B 1 305 ? 7.59 -38.75 -6.539 1 92.38 305 ASN B CA 1
ATOM 7657 C C . ASN B 1 305 ? 7.453 -37.969 -5.23 1 92.38 305 ASN B C 1
ATOM 7659 O O . ASN B 1 305 ? 7.086 -38.562 -4.203 1 92.38 305 ASN B O 1
ATOM 7663 N N . PHE B 1 306 ? 7.836 -36.781 -5.305 1 94.31 306 PHE B N 1
ATOM 7664 C CA . PHE B 1 306 ? 7.633 -35.938 -4.133 1 94.31 306 PHE B CA 1
ATOM 7665 C C . PHE B 1 306 ? 6.156 -35.875 -3.756 1 94.31 306 PHE B C 1
ATOM 7667 O O . PHE B 1 306 ? 5.816 -35.875 -2.57 1 94.31 306 PHE B O 1
ATOM 7674 N N . PHE B 1 307 ? 5.281 -35.875 -4.719 1 93.75 307 PHE B N 1
ATOM 7675 C CA . PHE B 1 307 ? 3.848 -35.719 -4.473 1 93.75 307 PHE B CA 1
ATOM 7676 C C . PHE B 1 307 ? 3.25 -37.062 -4.051 1 93.75 307 PHE B C 1
ATOM 7678 O O . PHE B 1 307 ? 2.332 -37.125 -3.229 1 93.75 307 PHE B O 1
ATOM 7685 N N . PHE B 1 308 ? 3.723 -38.188 -4.617 1 91.69 308 PHE B N 1
ATOM 7686 C CA . PHE B 1 308 ? 3.029 -39.469 -4.465 1 91.69 308 PHE B CA 1
ATOM 7687 C C . PHE B 1 308 ? 3.908 -40.469 -3.736 1 91.69 308 PHE B C 1
ATOM 7689 O O . PHE B 1 308 ? 3.617 -41.688 -3.736 1 91.69 308 PHE B O 1
ATOM 7696 N N . SER B 1 309 ? 4.949 -40.156 -3.148 1 86.88 309 SER B N 1
ATOM 7697 C CA . SER B 1 309 ? 5.812 -40.969 -2.277 1 86.88 309 SER B CA 1
ATOM 7698 C C . SER B 1 309 ? 6.266 -42.25 -2.967 1 86.88 309 SER B C 1
ATOM 7700 O O . SER B 1 309 ? 6.203 -43.312 -2.379 1 86.88 309 SER B O 1
ATOM 7702 N N . GLU B 1 310 ? 6.539 -42.312 -4.145 1 82.31 310 GLU B N 1
ATOM 7703 C CA . GLU B 1 310 ? 7.113 -43.406 -4.934 1 82.31 310 GLU B CA 1
ATOM 7704 C C . GLU B 1 310 ? 6.141 -44.562 -5.055 1 82.31 310 GLU B C 1
ATOM 7706 O O . GLU B 1 310 ? 6.559 -45.719 -5.199 1 82.31 310 GLU B O 1
ATOM 7711 N N . ARG B 1 311 ? 4.953 -44.344 -4.934 1 87 311 ARG B N 1
ATOM 7712 C CA . ARG B 1 311 ? 3.951 -45.406 -5.039 1 87 311 ARG B CA 1
ATOM 7713 C C . ARG B 1 311 ? 3.289 -45.375 -6.41 1 87 311 ARG B C 1
ATOM 7715 O O . ARG B 1 311 ? 2.316 -46.125 -6.645 1 87 311 ARG B O 1
ATOM 7722 N N . VAL B 1 312 ? 3.832 -44.531 -7.246 1 90.94 312 VAL B N 1
ATOM 7723 C CA . VAL B 1 312 ? 3.301 -44.438 -8.602 1 90.94 312 VAL B CA 1
ATOM 7724 C C . VAL B 1 312 ? 4.43 -44.625 -9.609 1 90.94 312 VAL B C 1
ATOM 7726 O O . VAL B 1 312 ? 5.605 -44.469 -9.273 1 90.94 312 VAL B O 1
ATOM 7729 N N . SER B 1 313 ? 4.07 -45.125 -10.742 1 91.88 313 SER B N 1
ATOM 7730 C CA . SER B 1 313 ? 5.004 -45.156 -11.859 1 91.88 313 SER B CA 1
ATOM 7731 C C . SER B 1 313 ? 4.875 -43.938 -12.734 1 91.88 313 SER B C 1
ATOM 7733 O O . SER B 1 313 ? 3.766 -43.469 -13.008 1 91.88 313 SER B O 1
ATOM 7735 N N . VAL B 1 314 ? 6.039 -43.406 -13.078 1 93.62 314 VAL B N 1
ATOM 7736 C CA . VAL B 1 314 ? 6 -42.156 -13.82 1 93.62 314 VAL B CA 1
ATOM 7737 C C . VAL B 1 314 ? 6.914 -42.25 -15.039 1 93.62 314 VAL B C 1
ATOM 7739 O O . VAL B 1 314 ? 8.031 -42.75 -14.945 1 93.62 314 VAL B O 1
ATOM 7742 N N . ASP B 1 315 ? 6.422 -41.844 -16.203 1 91 315 ASP B N 1
ATOM 7743 C CA . ASP B 1 315 ? 7.191 -41.688 -17.422 1 91 315 ASP B CA 1
ATOM 7744 C C . ASP B 1 315 ? 7.289 -40.219 -17.828 1 91 315 ASP B C 1
ATOM 7746 O O . ASP B 1 315 ? 6.285 -39.5 -17.859 1 91 315 ASP B O 1
ATOM 7750 N N . THR B 1 316 ? 8.516 -39.812 -18.047 1 92.69 316 THR B N 1
ATOM 7751 C CA . THR B 1 316 ? 8.758 -38.438 -18.469 1 92.69 316 THR B CA 1
ATOM 7752 C C . THR B 1 316 ? 9.742 -38.406 -19.625 1 92.69 316 THR B C 1
ATOM 7754 O O . THR B 1 316 ? 10.359 -39.406 -19.969 1 92.69 316 THR B O 1
ATOM 7757 N N . TRP B 1 317 ? 9.836 -37.25 -20.328 1 89.62 317 TRP B N 1
ATOM 7758 C CA . TRP B 1 317 ? 10.727 -37 -21.469 1 89.62 317 TRP B CA 1
ATOM 7759 C C . TRP B 1 317 ? 11.469 -35.688 -21.297 1 89.62 317 TRP B C 1
ATOM 7761 O O . TRP B 1 317 ? 10.945 -34.719 -20.703 1 89.62 317 TRP B O 1
ATOM 7771 N N . ASP B 1 318 ? 12.648 -35.625 -21.891 1 91.69 318 ASP B N 1
ATOM 7772 C CA . ASP B 1 318 ? 13.484 -34.438 -21.734 1 91.69 318 ASP B CA 1
ATOM 7773 C C . ASP B 1 318 ? 12.93 -33.25 -22.547 1 91.69 318 ASP B C 1
ATOM 7775 O O . ASP B 1 318 ? 13.188 -32.094 -22.219 1 91.69 318 ASP B O 1
ATOM 7779 N N . ASP B 1 319 ? 12.188 -33.531 -23.531 1 89.5 319 ASP B N 1
ATOM 7780 C CA . ASP B 1 319 ? 11.773 -32.469 -24.453 1 89.5 319 ASP B CA 1
ATOM 7781 C C . ASP B 1 319 ? 10.305 -32.094 -24.25 1 89.5 319 ASP B C 1
ATOM 7783 O O . ASP B 1 319 ? 9.75 -31.297 -25 1 89.5 319 ASP B O 1
ATOM 7787 N N . LYS B 1 320 ? 9.664 -32.688 -23.219 1 88.69 320 LYS B N 1
ATOM 7788 C CA . LYS B 1 320 ? 8.25 -32.406 -22.969 1 88.69 320 LYS B CA 1
ATOM 7789 C C . LYS B 1 320 ? 8.008 -32.062 -21.516 1 88.69 320 LYS B C 1
ATOM 7791 O O . LYS B 1 320 ? 8.625 -32.656 -20.609 1 88.69 320 LYS B O 1
ATOM 7796 N N . GLU B 1 321 ? 7.18 -31.156 -21.391 1 92.94 321 GLU B N 1
ATOM 7797 C CA . GLU B 1 321 ? 6.73 -30.812 -20.031 1 92.94 321 GLU B CA 1
ATOM 7798 C C . GLU B 1 321 ? 5.477 -31.609 -19.656 1 92.94 321 GLU B C 1
ATOM 7800 O O . GLU B 1 321 ? 4.418 -31.016 -19.422 1 92.94 321 GLU B O 1
ATOM 7805 N N . MET B 1 322 ? 5.625 -32.844 -19.641 1 92 322 MET B N 1
ATOM 7806 C CA . MET B 1 322 ? 4.512 -33.781 -19.422 1 92 322 MET B CA 1
ATOM 7807 C C . MET B 1 322 ? 4.969 -35 -18.641 1 92 322 MET B C 1
ATOM 7809 O O . MET B 1 322 ? 6.102 -35.469 -18.812 1 92 322 MET B O 1
ATOM 7813 N N . ALA B 1 323 ? 4.098 -35.5 -17.797 1 93.56 323 ALA B N 1
ATOM 7814 C CA . ALA B 1 323 ? 4.332 -36.75 -17.078 1 93.56 323 ALA B CA 1
ATOM 7815 C C . ALA B 1 323 ? 3.127 -37.688 -17.188 1 93.56 323 ALA B C 1
ATOM 7817 O O . ALA B 1 323 ? 1.98 -37.25 -17.141 1 93.56 323 ALA B O 1
ATOM 7818 N N . VAL B 1 324 ? 3.363 -38.906 -17.453 1 92.25 324 VAL B N 1
ATOM 7819 C CA . VAL B 1 324 ? 2.346 -39.969 -17.422 1 92.25 324 VAL B CA 1
ATOM 7820 C C . VAL B 1 324 ? 2.479 -40.75 -16.125 1 92.25 324 VAL B C 1
ATOM 7822 O O . VAL B 1 324 ? 3.514 -41.375 -15.875 1 92.25 324 VAL B O 1
ATOM 7825 N N . ILE B 1 325 ? 1.441 -40.719 -15.367 1 94.5 325 ILE B N 1
ATOM 7826 C CA . ILE B 1 325 ? 1.482 -41.281 -14.023 1 94.5 325 ILE B CA 1
ATOM 7827 C C . ILE B 1 325 ? 0.505 -42.438 -13.93 1 94.5 325 ILE B C 1
ATOM 7829 O O . ILE B 1 325 ? -0.667 -42.312 -14.289 1 94.5 325 ILE B O 1
ATOM 7833 N N . ARG B 1 326 ? 0.945 -43.562 -13.461 1 91.88 326 ARG B N 1
ATOM 7834 C CA . ARG B 1 326 ? 0.115 -44.75 -13.227 1 91.88 326 ARG B CA 1
ATOM 7835 C C . ARG B 1 326 ? 0.096 -45.125 -11.75 1 91.88 326 ARG B C 1
ATOM 7837 O O . ARG B 1 326 ? 1.149 -45.25 -11.125 1 91.88 326 ARG B O 1
ATOM 7844 N N . GLY B 1 327 ? -1.095 -45.188 -11.273 1 91.19 327 GLY B N 1
ATOM 7845 C CA . GLY B 1 327 ? -1.206 -45.562 -9.875 1 91.19 327 GLY B CA 1
ATOM 7846 C C . GLY B 1 327 ? -2.621 -45.938 -9.461 1 91.19 327 GLY B C 1
ATOM 7847 O O . GLY B 1 327 ? -3.561 -45.781 -10.242 1 91.19 327 GLY B O 1
ATOM 7848 N N . LYS B 1 328 ? -2.705 -46.469 -8.266 1 91.06 328 LYS B N 1
ATOM 7849 C CA . LYS B 1 328 ? -4 -46.844 -7.691 1 91.06 328 LYS B CA 1
ATOM 7850 C C . LYS B 1 328 ? -4.547 -45.719 -6.812 1 91.06 328 LYS B C 1
ATOM 7852 O O . LYS B 1 328 ? -3.781 -44.906 -6.27 1 91.06 328 LYS B O 1
ATOM 7857 N N . GLY B 1 329 ? -5.871 -45.656 -6.875 1 92 329 GLY B N 1
ATOM 7858 C CA . GLY B 1 329 ? -6.477 -44.625 -6.043 1 92 329 GLY B CA 1
ATOM 7859 C C . GLY B 1 329 ? -7.973 -44.812 -5.867 1 92 329 GLY B C 1
ATOM 7860 O O . GLY B 1 329 ? -8.523 -45.844 -6.207 1 92 329 GLY B O 1
ATOM 7861 N N . CYS B 1 330 ? -8.555 -43.781 -5.203 1 89.75 330 CYS B N 1
ATOM 7862 C CA . CYS B 1 330 ? -9.992 -43.781 -4.98 1 89.75 330 CYS B CA 1
ATOM 7863 C C . CYS B 1 330 ? -10.594 -42.438 -5.359 1 89.75 330 CYS B C 1
ATOM 7865 O O . CYS B 1 330 ? -9.883 -41.438 -5.453 1 89.75 330 CYS B O 1
ATOM 7867 N N . VAL B 1 331 ? -11.867 -42.5 -5.691 1 90.44 331 VAL B N 1
ATOM 7868 C CA . VAL B 1 331 ? -12.609 -41.281 -6.02 1 90.44 331 VAL B CA 1
ATOM 7869 C C . VAL B 1 331 ? -13.242 -40.719 -4.754 1 90.44 331 VAL B C 1
ATOM 7871 O O . VAL B 1 331 ? -13.898 -41.438 -4 1 90.44 331 VAL B O 1
ATOM 7874 N N . LEU B 1 332 ? -13.008 -39.438 -4.57 1 87.06 332 LEU B N 1
ATOM 7875 C CA . LEU B 1 332 ? -13.539 -38.781 -3.385 1 87.06 332 LEU B CA 1
ATOM 7876 C C . LEU B 1 332 ? -14.812 -38 -3.717 1 87.06 332 LEU B C 1
ATOM 7878 O O . LEU B 1 332 ? -15.688 -37.844 -2.859 1 87.06 332 LEU B O 1
ATOM 7882 N N . GLY B 1 333 ? -14.828 -37.5 -4.844 1 88.5 333 GLY B N 1
ATOM 7883 C CA . GLY B 1 333 ? -15.992 -36.719 -5.23 1 88.5 333 GLY B CA 1
ATOM 7884 C C . GLY B 1 333 ? -15.852 -36.094 -6.613 1 88.5 333 GLY B C 1
ATOM 7885 O O . GLY B 1 333 ? -14.977 -36.469 -7.387 1 88.5 333 GLY B O 1
ATOM 7886 N N . GLN B 1 334 ? -16.875 -35.25 -6.895 1 90.81 334 GLN B N 1
ATOM 7887 C CA . GLN B 1 334 ? -16.891 -34.562 -8.188 1 90.81 334 GLN B CA 1
ATOM 7888 C C . GLN B 1 334 ? -17.281 -33.094 -8.039 1 90.81 334 GLN B C 1
ATOM 7890 O O . GLN B 1 334 ? -18.047 -32.719 -7.129 1 90.81 334 GLN B O 1
ATOM 7895 N N . VAL B 1 335 ? -16.734 -32.312 -8.93 1 91.38 335 VAL B N 1
ATOM 7896 C CA . VAL B 1 335 ? -17.047 -30.875 -8.938 1 91.38 335 VAL B CA 1
ATOM 7897 C C . VAL B 1 335 ? -18.453 -30.672 -9.516 1 91.38 335 VAL B C 1
ATOM 7899 O O . VAL B 1 335 ? -18.703 -31 -10.672 1 91.38 335 VAL B O 1
ATOM 7902 N N . SER B 1 336 ? -19.297 -30.062 -8.703 1 88.75 336 SER B N 1
ATOM 7903 C CA . SER B 1 336 ? -20.672 -29.859 -9.148 1 88.75 336 SER B CA 1
ATOM 7904 C C . SER B 1 336 ? -20.859 -28.484 -9.766 1 88.75 336 SER B C 1
ATOM 7906 O O . SER B 1 336 ? -21.547 -28.328 -10.773 1 88.75 336 SER B O 1
ATOM 7908 N N . SER B 1 337 ? -20.359 -27.547 -9.078 1 87.44 337 SER B N 1
ATOM 7909 C CA . SER B 1 337 ? -20.5 -26.188 -9.594 1 87.44 337 SER B CA 1
ATOM 7910 C C . SER B 1 337 ? -19.359 -25.297 -9.109 1 87.44 337 SER B C 1
ATOM 7912 O O . SER B 1 337 ? -18.641 -25.656 -8.18 1 87.44 337 SER B O 1
ATOM 7914 N N . LEU B 1 338 ? -19.219 -24.281 -9.953 1 85.88 338 LEU B N 1
ATOM 7915 C CA . LEU B 1 338 ? -18.266 -23.234 -9.57 1 85.88 338 LEU B CA 1
ATOM 7916 C C . LEU B 1 338 ? -19 -22.016 -9.016 1 85.88 338 LEU B C 1
ATOM 7918 O O . LEU B 1 338 ? -20.047 -21.641 -9.516 1 85.88 338 LEU B O 1
ATOM 7922 N N . GLN B 1 339 ? -18.578 -21.625 -7.812 1 76.38 339 GLN B N 1
ATOM 7923 C CA . GLN B 1 339 ? -19.234 -20.469 -7.223 1 76.38 339 GLN B CA 1
ATOM 7924 C C . GLN B 1 339 ? -18.422 -19.188 -7.477 1 76.38 339 GLN B C 1
ATOM 7926 O O . GLN B 1 339 ? -17.344 -19 -6.895 1 76.38 339 GLN B O 1
ATOM 7931 N N . GLY B 1 340 ? -18.812 -18.344 -8.219 1 67.69 340 GLY B N 1
ATOM 7932 C CA . GLY B 1 340 ? -18.422 -16.953 -8.328 1 67.69 340 GLY B CA 1
ATOM 7933 C C . GLY B 1 340 ? -17.094 -16.766 -9.047 1 67.69 340 GLY B C 1
ATOM 7934 O O . GLY B 1 340 ? -16.594 -17.703 -9.68 1 67.69 340 GLY B O 1
ATOM 7935 N N . THR B 1 341 ? -16.672 -15.484 -9.195 1 66.12 341 THR B N 1
ATOM 7936 C CA . THR B 1 341 ? -15.438 -15.031 -9.844 1 66.12 341 THR B CA 1
ATOM 7937 C C . THR B 1 341 ? -14.266 -15.07 -8.867 1 66.12 341 THR B C 1
ATOM 7939 O O . THR B 1 341 ? -14.461 -15.125 -7.648 1 66.12 341 THR B O 1
ATOM 7942 N N . ILE B 1 342 ? -13.164 -15.406 -9.453 1 69.56 342 ILE B N 1
ATOM 7943 C CA . ILE B 1 342 ? -11.93 -15.336 -8.68 1 69.56 342 ILE B CA 1
ATOM 7944 C C . ILE B 1 342 ? -11.852 -13.992 -7.953 1 69.56 342 ILE B C 1
ATOM 7946 O O . ILE B 1 342 ? -12.031 -12.938 -8.562 1 69.56 342 ILE B O 1
ATOM 7950 N N . ASP B 1 343 ? -11.805 -14 -6.641 1 65.88 343 ASP B N 1
ATOM 7951 C CA . ASP B 1 343 ? -11.805 -12.805 -5.809 1 65.88 343 ASP B CA 1
ATOM 7952 C C . ASP B 1 343 ? -10.461 -12.086 -5.871 1 65.88 343 ASP B C 1
ATOM 7954 O O . ASP B 1 343 ? -9.586 -12.461 -6.652 1 65.88 343 ASP B O 1
ATOM 7958 N N . ARG B 1 344 ? -10.328 -11.109 -5.184 1 63.91 344 ARG B N 1
ATOM 7959 C CA . ARG B 1 344 ? -9.148 -10.258 -5.152 1 63.91 344 ARG B CA 1
ATOM 7960 C C . ARG B 1 344 ? -7.938 -11.008 -4.605 1 63.91 344 ARG B C 1
ATOM 7962 O O . ARG B 1 344 ? -6.797 -10.672 -4.922 1 63.91 344 ARG B O 1
ATOM 7969 N N . GLU B 1 345 ? -8.266 -12.078 -3.891 1 67.69 345 GLU B N 1
ATOM 7970 C CA . GLU B 1 345 ? -7.176 -12.867 -3.318 1 67.69 345 GLU B CA 1
ATOM 7971 C C . GLU B 1 345 ? -6.832 -14.055 -4.207 1 67.69 345 GLU B C 1
ATOM 7973 O O . GLU B 1 345 ? -6.078 -14.945 -3.801 1 67.69 345 GLU B O 1
ATOM 7978 N N . GLU B 1 346 ? -7.434 -14.062 -5.355 1 73.69 346 GLU B N 1
ATOM 7979 C CA . GLU B 1 346 ? -7.156 -15.094 -6.352 1 73.69 346 GLU B CA 1
ATOM 7980 C C . GLU B 1 346 ? -7.656 -16.453 -5.891 1 73.69 346 GLU B C 1
ATOM 7982 O O . GLU B 1 346 ? -7.02 -17.484 -6.152 1 73.69 346 GLU B O 1
ATOM 7987 N N . ARG B 1 347 ? -8.703 -16.344 -5.117 1 82.75 347 ARG B N 1
ATOM 7988 C CA . ARG B 1 347 ? -9.258 -17.609 -4.641 1 82.75 347 ARG B CA 1
ATOM 7989 C C . ARG B 1 347 ? -10.484 -18.016 -5.445 1 82.75 347 ARG B C 1
ATOM 7991 O O . ARG B 1 347 ? -11.227 -17.156 -5.934 1 82.75 347 ARG B O 1
ATOM 7998 N N . GLN B 1 348 ? -10.578 -19.312 -5.645 1 84.62 348 GLN B N 1
ATOM 7999 C CA . GLN B 1 348 ? -11.75 -19.859 -6.312 1 84.62 348 GLN B CA 1
ATOM 8000 C C . GLN B 1 348 ? -12.57 -20.734 -5.359 1 84.62 348 GLN B C 1
ATOM 8002 O O . GLN B 1 348 ? -12.016 -21.375 -4.469 1 84.62 348 GLN B O 1
ATOM 8007 N N . ARG B 1 349 ? -13.914 -20.688 -5.516 1 85.75 349 ARG B N 1
ATOM 8008 C CA . ARG B 1 349 ? -14.844 -21.5 -4.734 1 85.75 349 ARG B CA 1
ATOM 8009 C C . ARG B 1 349 ? -15.5 -22.562 -5.594 1 85.75 349 ARG B C 1
ATOM 8011 O O . ARG B 1 349 ? -16.109 -22.266 -6.625 1 85.75 349 ARG B O 1
ATOM 8018 N N . VAL B 1 350 ? -15.273 -23.797 -5.145 1 87.25 350 VAL B N 1
ATOM 8019 C CA . VAL B 1 350 ? -15.773 -24.938 -5.891 1 87.25 350 VAL B CA 1
ATOM 8020 C C . VAL B 1 350 ? -16.719 -25.766 -5.008 1 87.25 350 VAL B C 1
ATOM 8022 O O . VAL B 1 350 ? -16.453 -25.953 -3.818 1 87.25 350 VAL B O 1
ATOM 8025 N N . VAL B 1 351 ? -17.797 -26.125 -5.598 1 87.44 351 VAL B N 1
ATOM 8026 C CA . VAL B 1 351 ? -18.734 -27 -4.898 1 87.44 351 VAL B CA 1
ATOM 8027 C C . VAL B 1 351 ? -18.453 -28.453 -5.254 1 87.44 351 VAL B C 1
ATOM 8029 O O . VAL B 1 351 ? -18.438 -28.828 -6.43 1 87.44 351 VAL B O 1
ATOM 8032 N N . ILE B 1 352 ? -18.219 -29.234 -4.238 1 86.12 352 ILE B N 1
ATOM 8033 C CA . ILE B 1 352 ? -17.859 -30.625 -4.434 1 86.12 352 ILE B CA 1
ATOM 8034 C C . ILE B 1 352 ? -18.953 -31.531 -3.844 1 86.12 352 ILE B C 1
ATOM 8036 O O . ILE B 1 352 ? -19.375 -31.328 -2.701 1 86.12 352 ILE B O 1
ATOM 8040 N N . ASN B 1 353 ? -19.359 -32.375 -4.637 1 84.69 353 ASN B N 1
ATOM 8041 C CA . ASN B 1 353 ? -20.266 -33.438 -4.176 1 84.69 353 ASN B CA 1
ATOM 8042 C C . ASN B 1 353 ? -19.5 -34.719 -3.842 1 84.69 353 ASN B C 1
ATOM 8044 O O . ASN B 1 353 ? -18.734 -35.219 -4.664 1 84.69 353 ASN B O 1
ATOM 8048 N N . ARG B 1 354 ? -19.797 -35.188 -2.639 1 79.06 354 ARG B N 1
ATOM 8049 C CA . ARG B 1 354 ? -19.078 -36.375 -2.188 1 79.06 354 ARG B CA 1
ATOM 8050 C C . ARG B 1 354 ? -19.703 -37.656 -2.775 1 79.06 354 ARG B C 1
ATOM 8052 O O . ARG B 1 354 ? -20.875 -37.656 -3.135 1 79.06 354 ARG B O 1
ATOM 8059 N N . LYS B 1 355 ? -18.812 -38.688 -2.947 1 66.12 355 LYS B N 1
ATOM 8060 C CA . LYS B 1 355 ? -19.188 -39.938 -3.543 1 66.12 355 LYS B CA 1
ATOM 8061 C C . LYS B 1 355 ? -20.406 -40.531 -2.85 1 66.12 355 LYS B C 1
ATOM 8063 O O . LYS B 1 355 ? -21.312 -41.062 -3.508 1 66.12 355 LYS B O 1
ATOM 8068 N N . HIS B 1 356 ? -20.25 -40.594 -1.394 1 54.25 356 HIS B N 1
ATOM 8069 C CA . HIS B 1 356 ? -21.375 -41.219 -0.719 1 54.25 356 HIS B CA 1
ATOM 8070 C C . HIS B 1 356 ? -22.672 -40.469 -0.957 1 54.25 356 HIS B C 1
ATOM 8072 O O . HIS B 1 356 ? -23.766 -41 -0.787 1 54.25 356 HIS B O 1
ATOM 8078 N N . ASP B 1 357 ? -22.516 -39.25 -1.345 1 51.69 357 ASP B N 1
ATOM 8079 C CA . ASP B 1 357 ? -23.688 -38.406 -1.498 1 51.69 357 ASP B CA 1
ATOM 8080 C C . ASP B 1 357 ? -24.156 -38.344 -2.953 1 51.69 357 ASP B C 1
ATOM 8082 O O . ASP B 1 357 ? -24.969 -37.5 -3.326 1 51.69 357 ASP B O 1
ATOM 8086 N N . PHE B 1 358 ? -23.578 -39.25 -3.662 1 45.66 358 PHE B N 1
ATOM 8087 C CA . PHE B 1 358 ? -24.031 -39.281 -5.051 1 45.66 358 PHE B CA 1
ATOM 8088 C C . PHE B 1 358 ? -25.469 -39.75 -5.152 1 45.66 358 PHE B C 1
ATOM 8090 O O . PHE B 1 358 ? -25.797 -40.875 -4.703 1 45.66 358 PHE B O 1
ATOM 8097 N N . GLY B 1 359 ? -26.5 -38.906 -5.223 1 44.91 359 GLY B N 1
ATOM 8098 C CA . GLY B 1 359 ? -27.938 -39.094 -5.293 1 44.91 359 GLY B CA 1
ATOM 8099 C C . GLY B 1 359 ? -28.703 -38.188 -4.34 1 44.91 359 GLY B C 1
ATOM 8100 O O . GLY B 1 359 ? -29.922 -38.031 -4.473 1 44.91 359 GLY B O 1
ATOM 8101 N N . PHE B 1 360 ? -28.172 -38.062 -3.125 1 45.69 360 PHE B N 1
ATOM 8102 C CA . PHE B 1 360 ? -28.984 -37.25 -2.23 1 45.69 360 PHE B CA 1
ATOM 8103 C C . PHE B 1 360 ? -28.641 -35.781 -2.381 1 45.69 360 PHE B C 1
ATOM 8105 O O . PHE B 1 360 ? -27.5 -35.438 -2.709 1 45.69 360 PHE B O 1
ATOM 8112 N N . GLU B 1 361 ? -29.703 -35 -2.637 1 45.34 361 GLU B N 1
ATOM 8113 C CA . GLU B 1 361 ? -29.688 -33.562 -2.822 1 45.34 361 GLU B CA 1
ATOM 8114 C C . GLU B 1 361 ? -28.797 -32.875 -1.794 1 45.34 361 GLU B C 1
ATOM 8116 O O . GLU B 1 361 ? -29.062 -31.75 -1.374 1 45.34 361 GLU B O 1
ATOM 8121 N N . GLU B 1 362 ? -28.062 -33.531 -1.047 1 51.22 362 GLU B N 1
ATOM 8122 C CA . GLU B 1 362 ? -27.406 -32.688 -0.022 1 51.22 362 GLU B CA 1
ATOM 8123 C C . GLU B 1 362 ? -26.438 -31.703 -0.645 1 51.22 362 GLU B C 1
ATOM 8125 O O . GLU B 1 362 ? -25.828 -31.969 -1.681 1 51.22 362 GLU B O 1
ATOM 8130 N N . ARG B 1 363 ? -26.531 -30.562 -0.089 1 58.62 363 ARG B N 1
ATOM 8131 C CA . ARG B 1 363 ? -25.844 -29.312 -0.389 1 58.62 363 ARG B CA 1
ATOM 8132 C C . ARG B 1 363 ? -24.328 -29.516 -0.414 1 58.62 363 ARG B C 1
ATOM 8134 O O . ARG B 1 363 ? -23.75 -30 0.558 1 58.62 363 ARG B O 1
ATOM 8141 N N . GLY B 1 364 ? -23.609 -29.844 -1.578 1 70.94 364 GLY B N 1
ATOM 8142 C CA . GLY B 1 364 ? -22.188 -29.922 -1.827 1 70.94 364 GLY B CA 1
ATOM 8143 C C . GLY B 1 364 ? -21.359 -29.078 -0.878 1 70.94 364 GLY B C 1
ATOM 8144 O O . GLY B 1 364 ? -21.906 -28.188 -0.201 1 70.94 364 GLY B O 1
ATOM 8145 N N . SER B 1 365 ? -20.188 -29.594 -0.524 1 79.25 365 SER B N 1
ATOM 8146 C CA . SER B 1 365 ? -19.25 -28.828 0.295 1 79.25 365 SER B CA 1
ATOM 8147 C C . SER B 1 365 ? -18.5 -27.781 -0.54 1 79.25 365 SER B C 1
ATOM 8149 O O . SER B 1 365 ? -18.141 -28.047 -1.685 1 79.25 365 SER B O 1
ATOM 8151 N N . ILE B 1 366 ? -18.516 -26.641 -0.041 1 83.56 366 ILE B N 1
ATOM 8152 C CA . ILE B 1 366 ? -17.812 -25.578 -0.741 1 83.56 366 ILE B CA 1
ATOM 8153 C C . ILE B 1 366 ? -16.328 -25.578 -0.349 1 83.56 366 ILE B C 1
ATOM 8155 O O . ILE B 1 366 ? -16 -25.531 0.836 1 83.56 366 ILE B O 1
ATOM 8159 N N . TRP B 1 367 ? -15.469 -25.766 -1.366 1 84.81 367 TRP B N 1
ATOM 8160 C CA . TRP B 1 367 ? -14.023 -25.703 -1.2 1 84.81 367 TRP B CA 1
ATOM 8161 C C . TRP B 1 367 ? -13.469 -24.391 -1.771 1 84.81 367 TRP B C 1
ATOM 8163 O O . TRP B 1 367 ? -13.883 -23.969 -2.852 1 84.81 367 TRP B O 1
ATOM 8173 N N . SER B 1 368 ? -12.617 -23.703 -0.956 1 86.31 368 SER B N 1
ATOM 8174 C CA . SER B 1 368 ? -11.977 -22.484 -1.413 1 86.31 368 SER B CA 1
ATOM 8175 C C . SER B 1 368 ? -10.461 -22.625 -1.431 1 86.31 368 SER B C 1
ATOM 8177 O O . SER B 1 368 ? -9.859 -23 -0.427 1 86.31 368 SER B O 1
ATOM 8179 N N . PHE B 1 369 ? -9.836 -22.438 -2.51 1 86.44 369 PHE B N 1
ATOM 8180 C CA . PHE B 1 369 ? -8.391 -22.484 -2.639 1 86.44 369 PHE B CA 1
ATOM 8181 C C . PHE B 1 369 ? -7.918 -21.578 -3.771 1 86.44 369 PHE B C 1
ATOM 8183 O O . PHE B 1 369 ? -8.734 -20.969 -4.457 1 86.44 369 PHE B O 1
ATOM 8190 N N . GLN B 1 370 ? -6.648 -21.453 -3.947 1 86.44 370 GLN B N 1
ATOM 8191 C CA . GLN B 1 370 ? -6.07 -20.578 -4.953 1 86.44 370 GLN B CA 1
ATOM 8192 C C . GLN B 1 370 ? -6.402 -21.062 -6.363 1 86.44 370 GLN B C 1
ATOM 8194 O O . GLN B 1 370 ? -6.422 -22.266 -6.625 1 86.44 370 GLN B O 1
ATOM 8199 N N . ALA B 1 371 ? -6.621 -20.094 -7.172 1 86.75 371 ALA B N 1
ATOM 8200 C CA . ALA B 1 371 ? -6.953 -20.438 -8.547 1 86.75 371 ALA B CA 1
ATOM 8201 C C . ALA B 1 371 ? -5.758 -21.047 -9.266 1 86.75 371 ALA B C 1
ATOM 8203 O O . ALA B 1 371 ? -4.637 -20.562 -9.156 1 86.75 371 ALA B O 1
ATOM 8204 N N . SER B 1 372 ? -6.023 -22.203 -9.922 1 88.69 372 SER B N 1
ATOM 8205 C CA . SER B 1 372 ? -4.992 -22.875 -10.695 1 88.69 372 SER B CA 1
ATOM 8206 C C . SER B 1 372 ? -4.91 -22.328 -12.109 1 88.69 372 SER B C 1
ATOM 8208 O O . SER B 1 372 ? -5.809 -21.609 -12.555 1 88.69 372 SER B O 1
ATOM 8210 N N . ALA B 1 373 ? -3.766 -22.594 -12.719 1 86.94 373 ALA B N 1
ATOM 8211 C CA . ALA B 1 373 ? -3.59 -22.172 -14.102 1 86.94 373 ALA B CA 1
ATOM 8212 C C . ALA B 1 373 ? -4.621 -22.812 -15.016 1 86.94 373 ALA B C 1
ATOM 8214 O O . ALA B 1 373 ? -5.168 -22.172 -15.906 1 86.94 373 ALA B O 1
ATOM 8215 N N . LYS B 1 374 ? -4.848 -24.109 -14.805 1 86.81 374 LYS B N 1
ATOM 8216 C CA . LYS B 1 374 ? -5.938 -24.797 -15.484 1 86.81 374 LYS B CA 1
ATOM 8217 C C . LYS B 1 374 ? -7.254 -24.625 -14.734 1 86.81 374 LYS B C 1
ATOM 8219 O O . LYS B 1 374 ? -7.348 -24.938 -13.547 1 86.81 374 LYS B O 1
ATOM 8224 N N . SER B 1 375 ? -8.219 -24.188 -15.414 1 86.44 375 SER B N 1
ATOM 8225 C CA . SER B 1 375 ? -9.492 -23.906 -14.75 1 86.44 375 SER B CA 1
ATOM 8226 C C . SER B 1 375 ? -10.211 -25.203 -14.375 1 86.44 375 SER B C 1
ATOM 8228 O O . SER B 1 375 ? -10.344 -26.109 -15.195 1 86.44 375 SER B O 1
ATOM 8230 N N . VAL B 1 376 ? -10.602 -25.234 -13.156 1 90.69 376 VAL B N 1
ATOM 8231 C CA . VAL B 1 376 ? -11.453 -26.328 -12.711 1 90.69 376 VAL B CA 1
ATOM 8232 C C . VAL B 1 376 ? -12.836 -26.188 -13.344 1 90.69 376 VAL B C 1
ATOM 8234 O O . VAL B 1 376 ? -13.375 -25.094 -13.453 1 90.69 376 VAL B O 1
ATOM 8237 N N . GLN B 1 377 ? -13.336 -27.281 -13.781 1 91.06 377 GLN B N 1
ATOM 8238 C CA . GLN B 1 377 ? -14.633 -27.266 -14.453 1 91.06 377 GLN B CA 1
ATOM 8239 C C . GLN B 1 377 ? -15.609 -28.234 -13.781 1 91.06 377 GLN B C 1
ATOM 8241 O O . GLN B 1 377 ? -15.195 -29.109 -13.031 1 91.06 377 GLN B O 1
ATOM 8246 N N . GLU B 1 378 ? -16.859 -27.938 -14.18 1 91.62 378 GLU B N 1
ATOM 8247 C CA . GLU B 1 378 ? -17.875 -28.875 -13.734 1 91.62 378 GLU B CA 1
ATOM 8248 C C . GLU B 1 378 ? -17.641 -30.266 -14.312 1 91.62 378 GLU B C 1
ATOM 8250 O O . GLU B 1 378 ? -17.344 -30.406 -15.5 1 91.62 378 GLU B O 1
ATOM 8255 N N . GLY B 1 379 ? -17.703 -31.281 -13.438 1 91 379 GLY B N 1
ATOM 8256 C CA . GLY B 1 379 ? -17.484 -32.625 -13.898 1 91 379 GLY B CA 1
ATOM 8257 C C . GLY B 1 379 ? -16.109 -33.156 -13.578 1 91 379 GLY B C 1
ATOM 8258 O O . GLY B 1 379 ? -15.852 -34.375 -13.656 1 91 379 GLY B O 1
ATOM 8259 N N . ASP B 1 380 ? -15.242 -32.281 -13.195 1 94.31 380 ASP B N 1
ATOM 8260 C CA . ASP B 1 380 ? -13.93 -32.719 -12.758 1 94.31 380 ASP B CA 1
ATOM 8261 C C . ASP B 1 380 ? -14.039 -33.625 -11.531 1 94.31 380 ASP B C 1
ATOM 8263 O O . ASP B 1 380 ? -15 -33.531 -10.758 1 94.31 380 ASP B O 1
ATOM 8267 N N . VAL B 1 381 ? -13.047 -34.469 -11.375 1 93.5 381 VAL B N 1
ATOM 8268 C CA . VAL B 1 381 ? -13.117 -35.5 -10.344 1 93.5 381 VAL B CA 1
ATOM 8269 C C . VAL B 1 381 ? -12.008 -35.281 -9.32 1 93.5 381 VAL B C 1
ATOM 8271 O O . VAL B 1 381 ? -10.875 -34.969 -9.68 1 93.5 381 VAL B O 1
ATOM 8274 N N . ILE B 1 382 ? -12.43 -35.469 -8.078 1 93.06 382 ILE B N 1
ATOM 8275 C CA . ILE B 1 382 ? -11.445 -35.438 -7.004 1 93.06 382 ILE B CA 1
ATOM 8276 C C . ILE B 1 382 ? -11.039 -36.844 -6.609 1 93.06 382 ILE B C 1
ATOM 8278 O O . ILE B 1 382 ? -11.891 -37.656 -6.238 1 93.06 382 ILE B O 1
ATOM 8282 N N . CYS B 1 383 ? -9.805 -37.125 -6.695 1 92.31 383 CYS B N 1
ATOM 8283 C CA . CYS B 1 383 ? -9.336 -38.469 -6.363 1 92.31 383 CYS B CA 1
ATOM 8284 C C . CYS B 1 383 ? -8.141 -38.406 -5.422 1 92.31 383 CYS B C 1
ATOM 8286 O O . CYS B 1 383 ? -7.512 -37.344 -5.27 1 92.31 383 CYS B O 1
ATOM 8288 N N . LEU B 1 384 ? -7.969 -39.469 -4.762 1 92.38 384 LEU B N 1
ATOM 8289 C CA . LEU B 1 384 ? -6.812 -39.625 -3.893 1 92.38 384 LEU B CA 1
ATOM 8290 C C . LEU B 1 384 ? -5.992 -40.844 -4.32 1 92.38 384 LEU B C 1
ATOM 8292 O O . LEU B 1 384 ? -6.48 -41.969 -4.281 1 92.38 384 LEU B O 1
ATOM 8296 N N . LEU B 1 385 ? -4.82 -40.531 -4.809 1 92.69 385 LEU B N 1
ATOM 8297 C CA . LEU B 1 385 ? -3.938 -41.625 -5.215 1 92.69 385 LEU B CA 1
ATOM 8298 C C . LEU B 1 385 ? -3.217 -42.219 -4.012 1 92.69 385 LEU B C 1
ATOM 8300 O O . LEU B 1 385 ? -2.992 -41.531 -3.014 1 92.69 385 LEU B O 1
ATOM 8304 N N . LYS B 1 386 ? -2.898 -43.469 -4.133 1 88.94 386 LYS B N 1
ATOM 8305 C CA . LYS B 1 386 ? -2.152 -44.125 -3.066 1 88.94 386 LYS B CA 1
ATOM 8306 C C . LYS B 1 386 ? -0.801 -43.438 -2.842 1 88.94 386 LYS B C 1
ATOM 8308 O O . LYS B 1 386 ? -0.049 -43.219 -3.791 1 88.94 386 LYS B O 1
ATOM 8313 N N . GLY B 1 387 ? -0.495 -43.062 -1.615 1 85.75 387 GLY B N 1
ATOM 8314 C CA . GLY B 1 387 ? 0.768 -42.438 -1.28 1 85.75 387 GLY B CA 1
ATOM 8315 C C . GLY B 1 387 ? 0.668 -40.938 -1.19 1 85.75 387 GLY B C 1
ATOM 8316 O O . GLY B 1 387 ? 1.537 -40.281 -0.605 1 85.75 387 GLY B O 1
ATOM 8317 N N . ALA B 1 388 ? -0.401 -40.438 -1.811 1 89.5 388 ALA B N 1
ATOM 8318 C CA . ALA B 1 388 ? -0.572 -38.969 -1.784 1 89.5 388 ALA B CA 1
ATOM 8319 C C . ALA B 1 388 ? -1.2 -38.531 -0.47 1 89.5 388 ALA B C 1
ATOM 8321 O O . ALA B 1 388 ? -2.061 -39.219 0.085 1 89.5 388 ALA B O 1
ATOM 8322 N N . SER B 1 389 ? -0.766 -37.406 0.018 1 85.94 389 SER B N 1
ATOM 8323 C CA . SER B 1 389 ? -1.316 -36.844 1.251 1 85.94 389 SER B CA 1
ATOM 8324 C C . SER B 1 389 ? -2.49 -35.906 0.964 1 85.94 389 SER B C 1
ATOM 8326 O O . SER B 1 389 ? -3.285 -35.625 1.856 1 85.94 389 SER B O 1
ATOM 8328 N N . VAL B 1 390 ? -2.531 -35.438 -0.267 1 90.94 390 VAL B N 1
ATOM 8329 C CA . VAL B 1 390 ? -3.6 -34.531 -0.651 1 90.94 390 VAL B CA 1
ATOM 8330 C C . VAL B 1 390 ? -4.262 -35.031 -1.938 1 90.94 390 VAL B C 1
ATOM 8332 O O . VAL B 1 390 ? -3.637 -35.719 -2.736 1 90.94 390 VAL B O 1
ATOM 8335 N N . PRO B 1 391 ? -5.5 -34.594 -2.109 1 93 391 PRO B N 1
ATOM 8336 C CA . PRO B 1 391 ? -6.211 -35.062 -3.301 1 93 391 PRO B CA 1
ATOM 8337 C C . PRO B 1 391 ? -5.75 -34.344 -4.578 1 93 391 PRO B C 1
ATOM 8339 O O . PRO B 1 391 ? -5.051 -33.344 -4.512 1 93 391 PRO B O 1
ATOM 8342 N N . THR B 1 392 ? -6.121 -35 -5.695 1 95.25 392 THR B N 1
ATOM 8343 C CA . THR B 1 392 ? -5.859 -34.5 -7.043 1 95.25 392 THR B CA 1
ATOM 8344 C C . THR B 1 392 ? -7.168 -34.281 -7.801 1 95.25 392 THR B C 1
ATOM 8346 O O . THR B 1 392 ? -8.125 -35.031 -7.633 1 95.25 392 THR B O 1
ATOM 8349 N N . ILE B 1 393 ? -7.238 -33.219 -8.508 1 95.56 393 ILE B N 1
ATOM 8350 C CA . ILE B 1 393 ? -8.383 -33 -9.398 1 95.56 393 ILE B CA 1
ATOM 8351 C C . ILE B 1 393 ? -8.023 -33.438 -10.812 1 95.56 393 ILE B C 1
ATOM 8353 O O . ILE B 1 393 ? -7.031 -32.969 -11.383 1 95.56 393 ILE B O 1
ATOM 8357 N N . ILE B 1 394 ? -8.844 -34.312 -11.352 1 95.5 394 ILE B N 1
ATOM 8358 C CA . ILE B 1 394 ? -8.57 -34.844 -12.672 1 95.5 394 ILE B CA 1
ATOM 8359 C C . ILE B 1 394 ? -9.805 -34.719 -13.562 1 95.5 394 ILE B C 1
ATOM 8361 O O . ILE B 1 394 ? -10.914 -34.5 -13.055 1 95.5 394 ILE B O 1
ATOM 8365 N N . ARG B 1 395 ? -9.555 -34.688 -14.852 1 94.88 395 ARG B N 1
ATOM 8366 C CA . ARG B 1 395 ? -10.602 -34.562 -15.859 1 94.88 395 ARG B CA 1
ATOM 8367 C C . ARG B 1 395 ? -10.617 -35.781 -16.781 1 94.88 395 ARG B C 1
ATOM 8369 O O . ARG B 1 395 ? -9.594 -36.156 -17.344 1 94.88 395 ARG B O 1
ATOM 8376 N N . PRO B 1 396 ? -11.836 -36.438 -16.812 1 91.25 396 PRO B N 1
ATOM 8377 C CA . PRO B 1 396 ? -11.898 -37.625 -17.688 1 91.25 396 PRO B CA 1
ATOM 8378 C C . PRO B 1 396 ? -11.719 -37.281 -19.156 1 91.25 396 PRO B C 1
ATOM 8380 O O . PRO B 1 396 ? -12.328 -36.312 -19.656 1 91.25 396 PRO B O 1
ATOM 8383 N N . CYS B 1 397 ? -10.867 -38 -19.719 1 87.94 397 CYS B N 1
ATOM 8384 C CA . CYS B 1 397 ? -10.672 -37.969 -21.156 1 87.94 397 CYS B CA 1
ATOM 8385 C C . CYS B 1 397 ? -11.07 -39.312 -21.797 1 87.94 397 CYS B C 1
ATOM 8387 O O . CYS B 1 397 ? -11.852 -40.062 -21.219 1 87.94 397 CYS B O 1
ATOM 8389 N N . SER B 1 398 ? -10.656 -39.625 -22.969 1 81.25 398 SER B N 1
ATOM 8390 C CA . SER B 1 398 ? -11.078 -40.844 -23.625 1 81.25 398 SER B CA 1
ATOM 8391 C C . SER B 1 398 ? -10.562 -42.062 -22.891 1 81.25 398 SER B C 1
ATOM 8393 O O . SER B 1 398 ? -11.32 -42.781 -22.219 1 81.25 398 SER B O 1
ATOM 8395 N N . ASP B 1 399 ? -9.273 -42.312 -22.844 1 86.19 399 ASP B N 1
ATOM 8396 C CA . ASP B 1 399 ? -8.734 -43.5 -22.203 1 86.19 399 ASP B CA 1
ATOM 8397 C C . ASP B 1 399 ? -7.723 -43.156 -21.125 1 86.19 399 ASP B C 1
ATOM 8399 O O . ASP B 1 399 ? -6.902 -43.969 -20.734 1 86.19 399 ASP B O 1
ATOM 8403 N N . TYR B 1 400 ? -7.727 -41.938 -20.688 1 90.06 400 TYR B N 1
ATOM 8404 C CA . TYR B 1 400 ? -6.875 -41.469 -19.594 1 90.06 400 TYR B CA 1
ATOM 8405 C C . TYR B 1 400 ? -7.516 -40.312 -18.844 1 90.06 400 TYR B C 1
ATOM 8407 O O . TYR B 1 400 ? -8.594 -39.844 -19.219 1 90.06 400 TYR B O 1
ATOM 8415 N N . TRP B 1 401 ? -6.91 -39.938 -17.797 1 92.81 401 TRP B N 1
ATOM 8416 C CA . TRP B 1 401 ? -7.359 -38.781 -17.016 1 92.81 401 TRP B CA 1
ATOM 8417 C C . TRP B 1 401 ? -6.34 -37.656 -17.078 1 92.81 401 TRP B C 1
ATOM 8419 O O . TRP B 1 401 ? -5.137 -37.875 -16.906 1 92.81 401 TRP B O 1
ATOM 8429 N N . ALA B 1 402 ? -6.77 -36.469 -17.391 1 93.19 402 ALA B N 1
ATOM 8430 C CA . ALA B 1 402 ? -5.895 -35.312 -17.375 1 93.19 402 ALA B CA 1
ATOM 8431 C C . ALA B 1 402 ? -5.836 -34.688 -15.984 1 93.19 402 ALA B C 1
ATOM 8433 O O . ALA B 1 402 ? -6.867 -34.5 -15.336 1 93.19 402 ALA B O 1
ATOM 8434 N N . VAL B 1 403 ? -4.66 -34.406 -15.555 1 95.06 403 VAL B N 1
ATOM 8435 C CA . VAL B 1 403 ? -4.508 -33.75 -14.258 1 95.06 403 VAL B CA 1
ATOM 8436 C C . VAL B 1 403 ? -4.809 -32.281 -14.383 1 95.06 403 VAL B C 1
ATOM 8438 O O . VAL B 1 403 ? -4.191 -31.578 -15.188 1 95.06 403 VAL B O 1
ATOM 8441 N N . VAL B 1 404 ? -5.754 -31.781 -13.617 1 93.88 404 VAL B N 1
ATOM 8442 C CA . VAL B 1 404 ? -6.086 -30.359 -13.562 1 93.88 404 VAL B CA 1
ATOM 8443 C C . VAL B 1 404 ? -5.316 -29.688 -12.422 1 93.88 404 VAL B C 1
ATOM 8445 O O . VAL B 1 404 ? -4.66 -28.672 -12.625 1 93.88 404 VAL B O 1
ATOM 8448 N N . MET B 1 405 ? -5.398 -30.297 -11.281 1 95.31 405 MET B N 1
ATOM 8449 C CA . MET B 1 405 ? -4.609 -29.922 -10.117 1 95.31 405 MET B CA 1
ATOM 8450 C C . MET B 1 405 ? -3.926 -31.125 -9.492 1 95.31 405 MET B C 1
ATOM 8452 O O . MET B 1 405 ? -4.574 -32.125 -9.203 1 95.31 405 MET B O 1
ATOM 8456 N N . ILE B 1 406 ? -2.701 -31 -9.289 1 95.69 406 ILE B N 1
ATOM 8457 C CA . ILE B 1 406 ? -1.943 -32.156 -8.781 1 95.69 406 ILE B CA 1
ATOM 8458 C C . ILE B 1 406 ? -2.1 -32.219 -7.266 1 95.69 406 ILE B C 1
ATOM 8460 O O . ILE B 1 406 ? -1.966 -33.312 -6.684 1 95.69 406 ILE B O 1
ATOM 8464 N N . ALA B 1 407 ? -2.346 -31.031 -6.625 1 93.06 407 ALA B N 1
ATOM 8465 C CA . ALA B 1 407 ? -2.479 -30.984 -5.172 1 93.06 407 ALA B CA 1
ATOM 8466 C C . ALA B 1 407 ? -3.559 -30 -4.746 1 93.06 407 ALA B C 1
ATOM 8468 O O . ALA B 1 407 ? -3.414 -28.797 -4.949 1 93.06 407 ALA B O 1
ATOM 8469 N N . VAL B 1 408 ? -4.598 -30.453 -4.148 1 90.5 408 VAL B N 1
ATOM 8470 C CA . VAL B 1 408 ? -5.656 -29.609 -3.605 1 90.5 408 VAL B CA 1
ATOM 8471 C C . VAL B 1 408 ? -5.449 -29.438 -2.104 1 90.5 408 VAL B C 1
ATOM 8473 O O . VAL B 1 408 ? -5.367 -30.406 -1.359 1 90.5 408 VAL B O 1
ATOM 8476 N N . PRO B 1 409 ? -5.266 -28.141 -1.759 1 86.38 409 PRO B N 1
ATOM 8477 C CA . PRO B 1 409 ? -5.035 -27.922 -0.328 1 86.38 409 PRO B CA 1
ATOM 8478 C C . PRO B 1 409 ? -6.234 -28.328 0.529 1 86.38 409 PRO B C 1
ATOM 8480 O O . PRO B 1 409 ? -7.375 -28.297 0.053 1 86.38 409 PRO B O 1
ATOM 8483 N N . PRO B 1 410 ? -5.758 -28.766 1.75 1 70.12 410 PRO B N 1
ATOM 8484 C CA . PRO B 1 410 ? -6.84 -29.125 2.666 1 70.12 410 PRO B CA 1
ATOM 8485 C C . PRO B 1 410 ? -7.742 -27.953 3.02 1 70.12 410 PRO B C 1
ATOM 8487 O O . PRO B 1 410 ? -7.324 -26.797 2.904 1 70.12 410 PRO B O 1
ATOM 8490 N N . LEU B 1 411 ? -9.016 -27.969 3.166 1 58.31 411 LEU B N 1
ATOM 8491 C CA . LEU B 1 411 ? -10.047 -26.969 3.441 1 58.31 411 LEU B CA 1
ATOM 8492 C C . LEU B 1 411 ? -9.695 -26.156 4.684 1 58.31 411 LEU B C 1
ATOM 8494 O O . LEU B 1 411 ? -9.406 -26.719 5.738 1 58.31 411 LEU B O 1
ATOM 8498 N N . ASN B 1 412 ? -8.875 -25.188 4.637 1 50.03 412 ASN B N 1
ATOM 8499 C CA . ASN B 1 412 ? -8.898 -24.328 5.816 1 50.03 412 ASN B CA 1
ATOM 8500 C C . ASN B 1 412 ? -10.328 -23.984 6.23 1 50.03 412 ASN B C 1
ATOM 8502 O O . ASN B 1 412 ? -10.617 -22.844 6.582 1 50.03 412 ASN B O 1
ATOM 8506 N N . GLY B 1 413 ? -11.297 -24.328 5.633 1 39.5 413 GLY B N 1
ATOM 8507 C CA . GLY B 1 413 ? -12.438 -23.547 6.074 1 39.5 413 GLY B CA 1
ATOM 8508 C C . GLY B 1 413 ? -12.383 -23.188 7.547 1 39.5 413 GLY B C 1
ATOM 8509 O O . GLY B 1 413 ? -11.453 -23.578 8.25 1 39.5 413 GLY B O 1
ATOM 8510 N N . LEU B 1 414 ? -13.797 -22.844 8.258 1 35.03 414 LEU B N 1
ATOM 8511 C CA . LEU B 1 414 ? -14.422 -22.453 9.523 1 35.03 414 LEU B CA 1
ATOM 8512 C C . LEU B 1 414 ? -13.852 -23.266 10.68 1 35.03 414 LEU B C 1
ATOM 8514 O O . LEU B 1 414 ? -14 -24.484 10.719 1 35.03 414 LEU B O 1
ATOM 8518 N N . GLN B 1 415 ? -12.836 -22.922 11.227 1 34.69 415 GLN B N 1
ATOM 8519 C CA . GLN B 1 415 ? -12.586 -23.375 12.594 1 34.69 415 GLN B CA 1
ATOM 8520 C C . GLN B 1 415 ? -13.891 -23.594 13.344 1 34.69 415 GLN B C 1
ATOM 8522 O O . GLN B 1 415 ? -14.383 -22.703 14.031 1 34.69 415 GLN B O 1
ATOM 8527 N N . SER B 1 416 ? -15.117 -23.828 13.023 1 31.39 416 SER B N 1
ATOM 8528 C CA . SER B 1 416 ? -15.633 -24.453 14.227 1 31.39 416 SER B CA 1
ATOM 8529 C C . SER B 1 416 ? -14.695 -25.562 14.727 1 31.39 416 SER B C 1
ATOM 8531 O O . SER B 1 416 ? -14.047 -26.234 13.922 1 31.39 416 SER B O 1
ATOM 8533 N N . PRO B 1 417 ? -14.18 -25.5 16.062 1 32.66 417 PRO B N 1
ATOM 8534 C CA . PRO B 1 417 ? -13.344 -26.516 16.719 1 32.66 417 PRO B CA 1
ATOM 8535 C C . PRO B 1 417 ? -13.461 -27.875 16.062 1 32.66 417 PRO B C 1
ATOM 8537 O O . PRO B 1 417 ? -12.508 -28.672 16.094 1 32.66 417 PRO B O 1
ATOM 8540 N N . SER B 1 418 ? -14.641 -28.516 16.125 1 31.83 418 SER B N 1
ATOM 8541 C CA . SER B 1 418 ? -14.789 -29.953 16.125 1 31.83 418 SER B CA 1
ATOM 8542 C C . SER B 1 418 ? -14.414 -30.547 14.773 1 31.83 418 SER B C 1
ATOM 8544 O O . SER B 1 418 ? -14.258 -31.766 14.641 1 31.83 418 SER B O 1
ATOM 8546 N N . SER B 1 419 ? -15.102 -30.047 13.602 1 32.12 419 SER B N 1
ATOM 8547 C CA . SER B 1 419 ? -15.336 -30.984 12.5 1 32.12 419 SER B CA 1
ATOM 8548 C C . SER B 1 419 ? -14.094 -31.141 11.633 1 32.12 419 SER B C 1
ATOM 8550 O O . SER B 1 419 ? -13.336 -30.188 11.453 1 32.12 419 SER B O 1
ATOM 8552 N N . ASP B 1 420 ? -13.477 -32.281 11.414 1 34.88 420 ASP B N 1
ATOM 8553 C CA . ASP B 1 420 ? -12.391 -32.875 10.648 1 34.88 420 ASP B CA 1
ATOM 8554 C C . ASP B 1 420 ? -12.211 -32.188 9.305 1 34.88 420 ASP B C 1
ATOM 8556 O O . ASP B 1 420 ? -13.156 -32.094 8.516 1 34.88 420 ASP B O 1
ATOM 8560 N N . PRO B 1 421 ? -11.406 -31.141 9.219 1 42.25 421 PRO B N 1
ATOM 8561 C CA . PRO B 1 421 ? -11.305 -30.375 7.973 1 42.25 421 PRO B CA 1
ATOM 8562 C C . PRO B 1 421 ? -11.625 -31.219 6.738 1 42.25 421 PRO B C 1
ATOM 8564 O O . PRO B 1 421 ? -12.25 -30.719 5.797 1 42.25 421 PRO B O 1
ATOM 8567 N N . TYR B 1 422 ? -10.609 -32.156 6.246 1 43.53 422 TYR B N 1
ATOM 8568 C CA . TYR B 1 422 ? -11.047 -33.188 5.332 1 43.53 422 TYR B CA 1
ATOM 8569 C C . TYR B 1 422 ? -11.961 -34.188 6.039 1 43.53 422 TYR B C 1
ATOM 8571 O O . TYR B 1 422 ? -11.695 -34.594 7.176 1 43.53 422 TYR B O 1
ATOM 8579 N N . PRO B 1 423 ? -13.211 -34.219 6.07 1 39.72 423 PRO B N 1
ATOM 8580 C CA . PRO B 1 423 ? -13.875 -35.281 6.852 1 39.72 423 PRO B CA 1
ATOM 8581 C C . PRO B 1 423 ? -12.977 -36.469 7.109 1 39.72 423 PRO B C 1
ATOM 8583 O O . PRO B 1 423 ? -11.977 -36.656 6.41 1 39.72 423 PRO B O 1
ATOM 8586 N N . GLU B 1 424 ? -13.086 -37.375 8.234 1 40.5 424 GLU B N 1
ATOM 8587 C CA . GLU B 1 424 ? -12.547 -38.688 8.641 1 40.5 424 GLU B CA 1
ATOM 8588 C C . GLU B 1 424 ? -12.117 -39.5 7.426 1 40.5 424 GLU B C 1
ATOM 8590 O O . GLU B 1 424 ? -11.508 -40.562 7.574 1 40.5 424 GLU B O 1
ATOM 8595 N N . PRO B 1 425 ? -12.758 -39.344 6.266 1 40 425 PRO B N 1
ATOM 8596 C CA . PRO B 1 425 ? -12.656 -40.406 5.262 1 40 425 PRO B CA 1
ATOM 8597 C C . PRO B 1 425 ? -11.273 -40.5 4.617 1 40 425 PRO B C 1
ATOM 8599 O O . PRO B 1 425 ? -11.031 -41.344 3.754 1 40 425 PRO B O 1
ATOM 8602 N N . LEU B 1 426 ? -10.531 -39.375 4.57 1 46.28 426 LEU B N 1
ATOM 8603 C CA . LEU B 1 426 ? -9.375 -39.625 3.723 1 46.28 426 LEU B CA 1
ATOM 8604 C C . LEU B 1 426 ? -8.508 -40.75 4.309 1 46.28 426 LEU B C 1
ATOM 8606 O O . LEU B 1 426 ? -7.695 -41.344 3.602 1 46.28 426 LEU B O 1
ATOM 8610 N N . ARG B 1 427 ? -8.227 -40.75 5.551 1 43.88 427 ARG B N 1
ATOM 8611 C CA . ARG B 1 427 ? -7.457 -41.812 6.168 1 43.88 427 ARG B CA 1
ATOM 8612 C C . ARG B 1 427 ? -8.039 -43.188 5.816 1 43.88 427 ARG B C 1
ATOM 8614 O O . ARG B 1 427 ? -7.344 -44.188 5.871 1 43.88 427 ARG B O 1
ATOM 8621 N N . LEU B 1 428 ? -9.352 -43.156 5.977 1 40.78 428 LEU B N 1
ATOM 8622 C CA . LEU B 1 428 ? -9.945 -44.5 6.066 1 40.78 428 LEU B CA 1
ATOM 8623 C C . LEU B 1 428 ? -9.977 -45.188 4.699 1 40.78 428 LEU B C 1
ATOM 8625 O O . LEU B 1 428 ? -10.422 -46.312 4.574 1 40.78 428 LEU B O 1
ATOM 8629 N N . THR B 1 429 ? -9.945 -44.406 3.639 1 47.97 429 THR B N 1
ATOM 8630 C CA . THR B 1 429 ? -10.266 -45.312 2.539 1 47.97 429 THR B CA 1
ATOM 8631 C C . THR B 1 429 ? -9.078 -46.219 2.221 1 47.97 429 THR B C 1
ATOM 8633 O O . THR B 1 429 ? -8.141 -45.781 1.531 1 47.97 429 THR B O 1
ATOM 8636 N N . LYS B 1 430 ? -8.656 -47 3.1 1 54.03 430 LYS B N 1
ATOM 8637 C CA . LYS B 1 430 ? -7.676 -48.094 3.016 1 54.03 430 LYS B CA 1
ATOM 8638 C C . LYS B 1 430 ? -7.723 -48.781 1.653 1 54.03 430 LYS B C 1
ATOM 8640 O O . LYS B 1 430 ? -6.715 -49.281 1.18 1 54.03 430 LYS B O 1
ATOM 8645 N N . GLU B 1 431 ? -8.891 -48.656 0.921 1 66.38 431 GLU B N 1
ATOM 8646 C CA . GLU B 1 431 ? -8.93 -49.469 -0.293 1 66.38 431 GLU B CA 1
ATOM 8647 C C . GLU B 1 431 ? -8.828 -48.594 -1.542 1 66.38 431 GLU B C 1
ATOM 8649 O O . GLU B 1 431 ? -9.438 -47.531 -1.616 1 66.38 431 GLU B O 1
ATOM 8654 N N . SER B 1 432 ? -7.684 -48.531 -2.266 1 71.19 432 SER B N 1
ATOM 8655 C CA . SER B 1 432 ? -7.465 -47.938 -3.578 1 71.19 432 SER B CA 1
ATOM 8656 C C . SER B 1 432 ? -7.836 -48.906 -4.699 1 71.19 432 SER B C 1
ATOM 8658 O O . SER B 1 432 ? -6.961 -49.5 -5.332 1 71.19 432 SER B O 1
ATOM 8660 N N . PRO B 1 433 ? -9.172 -48.875 -4.961 1 76.5 433 PRO B N 1
ATOM 8661 C CA . PRO B 1 433 ? -9.625 -49.969 -5.828 1 76.5 433 PRO B CA 1
ATOM 8662 C C . PRO B 1 433 ? -9.383 -49.688 -7.309 1 76.5 433 PRO B C 1
ATOM 8664 O O . PRO B 1 433 ? -9.375 -50.625 -8.125 1 76.5 433 PRO B O 1
ATOM 8667 N N . HIS B 1 434 ? -9.078 -48.469 -7.578 1 87.75 434 HIS B N 1
ATOM 8668 C CA . HIS B 1 434 ? -9.094 -48.125 -8.992 1 87.75 434 HIS B CA 1
ATOM 8669 C C . HIS B 1 434 ? -7.68 -47.906 -9.523 1 87.75 434 HIS B C 1
ATOM 8671 O O . HIS B 1 434 ? -6.824 -47.375 -8.797 1 87.75 434 HIS B O 1
ATOM 8677 N N . ASP B 1 435 ? -7.473 -48.312 -10.742 1 87.81 435 ASP B N 1
ATOM 8678 C CA . ASP B 1 435 ? -6.25 -48 -11.461 1 87.81 435 ASP B CA 1
ATOM 8679 C C . ASP B 1 435 ? -6.422 -46.719 -12.289 1 87.81 435 ASP B C 1
ATOM 8681 O O . ASP B 1 435 ? -7.332 -46.625 -13.109 1 87.81 435 ASP B O 1
ATOM 8685 N N . PHE B 1 436 ? -5.547 -45.844 -12.086 1 92.12 436 PHE B N 1
ATOM 8686 C CA . PHE B 1 436 ? -5.621 -44.562 -12.797 1 92.12 436 PHE B CA 1
ATOM 8687 C C . PHE B 1 436 ? -4.426 -44.406 -13.727 1 92.12 436 PHE B C 1
ATOM 8689 O O . PHE B 1 436 ? -3.301 -44.75 -13.367 1 92.12 436 PHE B O 1
ATOM 8696 N N . LEU B 1 437 ? -4.68 -43.969 -14.906 1 92.38 437 LEU B N 1
ATOM 8697 C CA . LEU B 1 437 ? -3.674 -43.406 -15.805 1 92.38 437 LEU B CA 1
ATOM 8698 C C . LEU B 1 437 ? -3.83 -41.906 -15.922 1 92.38 437 LEU B C 1
ATOM 8700 O O . LEU B 1 437 ? -4.75 -41.406 -16.578 1 92.38 437 LEU B O 1
ATOM 8704 N N . LEU B 1 438 ? -2.91 -41.219 -15.305 1 93.88 438 LEU B N 1
ATOM 8705 C CA . LEU B 1 438 ? -2.977 -39.75 -15.273 1 93.88 438 LEU B CA 1
ATOM 8706 C C . LEU B 1 438 ? -1.965 -39.156 -16.234 1 93.88 438 LEU B C 1
ATOM 8708 O O . LEU B 1 438 ? -0.825 -39.594 -16.328 1 93.88 438 LEU B O 1
ATOM 8712 N N . VAL B 1 439 ? -2.391 -38.188 -16.984 1 92.5 439 VAL B N 1
ATOM 8713 C CA . VAL B 1 439 ? -1.501 -37.406 -17.828 1 92.5 439 VAL B CA 1
ATOM 8714 C C . VAL B 1 439 ? -1.413 -35.969 -17.297 1 92.5 439 VAL B C 1
ATOM 8716 O O . VAL B 1 439 ? -2.414 -35.25 -17.266 1 92.5 439 VAL B O 1
ATOM 8719 N N . TRP B 1 440 ? -0.277 -35.625 -16.812 1 94.31 440 TRP B N 1
ATOM 8720 C CA . TRP B 1 440 ? 0.001 -34.312 -16.297 1 94.31 440 TRP B CA 1
ATOM 8721 C C . TRP B 1 440 ? 0.772 -33.469 -17.312 1 94.31 440 TRP B C 1
ATOM 8723 O O . TRP B 1 440 ? 2.006 -33.469 -17.312 1 94.31 440 TRP B O 1
ATOM 8733 N N . ASP B 1 441 ? 0.027 -32.719 -18.141 1 91.69 441 ASP B N 1
ATOM 8734 C CA . ASP B 1 441 ? 0.587 -31.938 -19.25 1 91.69 441 ASP B CA 1
ATOM 873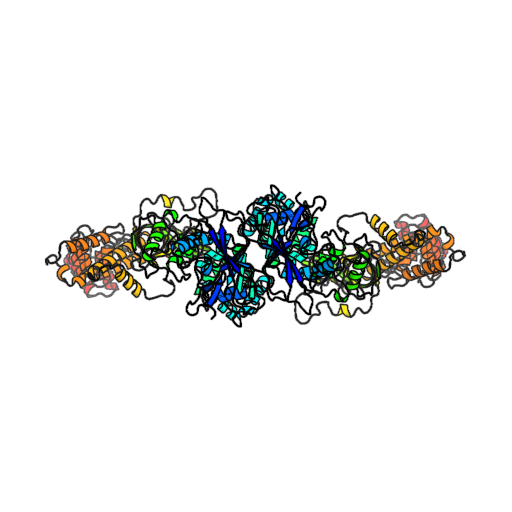5 C C . ASP B 1 441 ? 0.543 -30.438 -18.938 1 91.69 441 ASP B C 1
ATOM 8737 O O . ASP B 1 441 ? -0.536 -29.859 -18.812 1 91.69 441 ASP B O 1
ATOM 8741 N N . TRP B 1 442 ? 1.698 -29.828 -18.875 1 91 442 TRP B N 1
ATOM 8742 C CA . TRP B 1 442 ? 1.782 -28.422 -18.531 1 91 442 TRP B CA 1
ATOM 8743 C C . TRP B 1 442 ? 1.504 -27.547 -19.75 1 91 442 TRP B C 1
ATOM 8745 O O . TRP B 1 442 ? 1.224 -26.344 -19.609 1 91 442 TRP B O 1
ATOM 8755 N N . ASP B 1 443 ? 1.57 -27.984 -20.891 1 77.44 443 ASP B N 1
ATOM 8756 C CA . ASP B 1 443 ? 1.345 -27.219 -22.125 1 77.44 443 ASP B CA 1
ATOM 8757 C C . ASP B 1 443 ? -0.125 -27.266 -22.531 1 77.44 443 ASP B C 1
ATOM 8759 O O . ASP B 1 443 ? -0.526 -26.594 -23.484 1 77.44 443 ASP B O 1
ATOM 8763 N N . MET B 1 444 ? -0.913 -28.031 -21.906 1 60.84 444 MET B N 1
ATOM 8764 C CA . MET B 1 444 ? -2.281 -28.266 -22.359 1 60.84 444 MET B CA 1
ATOM 8765 C C . MET B 1 444 ? -3.16 -27.047 -22.078 1 60.84 444 MET B C 1
ATOM 8767 O O . MET B 1 444 ? -3.188 -26.547 -20.953 1 60.84 444 MET B O 1
ATOM 8771 N N . TYR B 1 445 ? -3.357 -26.094 -23.047 1 54.53 445 TYR B N 1
ATOM 8772 C CA . TYR B 1 445 ? -4.406 -25.078 -22.875 1 54.53 445 TYR B CA 1
ATOM 8773 C C . TYR B 1 445 ? -5.785 -25.719 -22.953 1 54.53 445 TYR B C 1
ATOM 8775 O O . TYR B 1 445 ? -6.105 -26.422 -23.922 1 54.53 445 TYR B O 1
ATOM 8783 N N . PRO B 1 446 ? -6.426 -25.766 -21.922 1 47.53 446 PRO B N 1
ATOM 8784 C CA . PRO B 1 446 ? -7.707 -26.469 -21.906 1 47.53 446 PRO B CA 1
ATOM 8785 C C . PRO B 1 446 ? -8.617 -26.062 -23.062 1 47.53 446 PRO B C 1
ATOM 8787 O O . PRO B 1 446 ? -9.375 -26.891 -23.578 1 47.53 446 PRO B O 1
ATOM 8790 N N . ASP B 1 447 ? -8.742 -24.594 -23.266 1 45.75 447 ASP B N 1
ATOM 8791 C CA . ASP B 1 447 ? -9.82 -24.188 -24.172 1 45.75 447 ASP B CA 1
ATOM 8792 C C . ASP B 1 447 ? -9.492 -24.562 -25.609 1 45.75 447 ASP B C 1
ATOM 8794 O O . ASP B 1 447 ? -10.297 -24.328 -26.516 1 45.75 447 ASP B O 1
ATOM 8798 N N . GLU B 1 448 ? -8.305 -24.531 -26 1 43.66 448 GLU B N 1
ATOM 8799 C CA . GLU B 1 448 ? -8.141 -24.875 -27.406 1 43.66 448 GLU B CA 1
ATOM 8800 C C . GLU B 1 448 ? -8.453 -26.344 -27.656 1 43.66 448 GLU B C 1
ATOM 8802 O O . GLU B 1 448 ? -7.914 -27.234 -26.984 1 43.66 448 GLU B O 1
ATOM 8807 N N . SER B 1 449 ? -9.578 -26.609 -28.125 1 39.16 449 SER B N 1
ATOM 8808 C CA . SER B 1 449 ? -10.031 -27.844 -28.734 1 39.16 449 SER B CA 1
ATOM 8809 C C . SER B 1 449 ? -8.891 -28.547 -29.469 1 39.16 449 SER B C 1
ATOM 8811 O O . SER B 1 449 ? -8.836 -28.547 -30.703 1 39.16 449 SER B O 1
ATOM 8813 N N . LEU B 1 450 ? -7.828 -28.172 -29.375 1 40.03 450 LEU B N 1
ATOM 8814 C CA . LEU B 1 450 ? -6.906 -28.984 -30.156 1 40.03 450 LEU B CA 1
ATOM 8815 C C . LEU B 1 450 ? -7.332 -30.438 -30.156 1 40.03 450 LEU B C 1
ATOM 8817 O O . LEU B 1 450 ? -7.758 -30.969 -29.125 1 40.03 450 LEU B O 1
ATOM 8821 N N . GLY B 1 451 ? -7.445 -30.984 -31.344 1 38.03 451 GLY B N 1
ATOM 8822 C CA . GLY B 1 451 ? -8.031 -32.25 -31.781 1 38.03 451 GLY B CA 1
ATOM 8823 C C . GLY B 1 451 ? -7.668 -33.406 -30.891 1 38.03 451 GLY B C 1
ATOM 8824 O O . GLY B 1 451 ? -6.488 -33.719 -30.703 1 38.03 451 GLY B O 1
ATOM 8825 N N . ARG B 1 452 ? -8.547 -33.812 -29.984 1 45.44 452 ARG B N 1
ATOM 8826 C CA . ARG B 1 452 ? -8.742 -35.062 -29.266 1 45.44 452 ARG B CA 1
ATOM 8827 C C . ARG B 1 452 ? -8.016 -36.219 -29.969 1 45.44 452 ARG B C 1
ATOM 8829 O O . ARG B 1 452 ? -7.527 -37.125 -29.312 1 45.44 452 ARG B O 1
ATOM 8836 N N . GLU B 1 453 ? -8.062 -35.906 -31.156 1 45.72 453 GLU B N 1
ATOM 8837 C CA . GLU B 1 453 ? -7.559 -37 -32 1 45.72 453 GLU B CA 1
ATOM 8838 C C . GLU B 1 453 ? -6.039 -37.125 -31.906 1 45.72 453 GLU B C 1
ATOM 8840 O O . GLU B 1 453 ? -5.5 -38.219 -31.875 1 45.72 453 GLU B O 1
ATOM 8845 N N . ASP B 1 454 ? -5.352 -35.969 -31.781 1 44.84 454 ASP B N 1
ATOM 8846 C CA . ASP B 1 454 ? -3.895 -35.969 -31.828 1 44.84 454 ASP B CA 1
ATOM 8847 C C . ASP B 1 454 ? -3.309 -36.438 -30.5 1 44.84 454 ASP B C 1
ATOM 8849 O O . ASP B 1 454 ? -2.285 -37.125 -30.469 1 44.84 454 ASP B O 1
ATOM 8853 N N . TYR B 1 455 ? -3.824 -36 -29.469 1 48.34 455 TYR B N 1
ATOM 8854 C CA . TYR B 1 455 ? -3.357 -36.531 -28.203 1 48.34 455 TYR B CA 1
ATOM 8855 C C . TYR B 1 455 ? -3.516 -38.062 -28.141 1 48.34 455 TYR B C 1
ATOM 8857 O O . TYR B 1 455 ? -2.67 -38.75 -27.578 1 48.34 455 TYR B O 1
ATOM 8865 N N . GLU B 1 456 ? -4.613 -38.562 -28.734 1 50.69 456 GLU B N 1
ATOM 8866 C CA . GLU B 1 456 ? -4.812 -40 -28.828 1 50.69 456 GLU B CA 1
ATOM 8867 C C . GLU B 1 456 ? -3.652 -40.688 -29.562 1 50.69 456 GLU B C 1
ATOM 8869 O O . GLU B 1 456 ? -3.193 -41.75 -29.156 1 50.69 456 GLU B O 1
ATOM 8874 N N . HIS B 1 457 ? -3.316 -39.969 -30.594 1 48.91 457 HIS B N 1
ATOM 8875 C CA . HIS B 1 457 ? -2.174 -40.469 -31.344 1 48.91 457 HIS B CA 1
ATOM 8876 C C . HIS B 1 457 ? -0.893 -40.406 -30.516 1 48.91 457 HIS B C 1
ATOM 8878 O O . HIS B 1 457 ? -0.082 -41.312 -30.547 1 48.91 457 HIS B O 1
ATOM 8884 N N . PHE B 1 458 ? -0.82 -39.375 -29.797 1 51 458 PHE B N 1
ATOM 8885 C CA . PHE B 1 458 ? 0.374 -39.156 -28.984 1 51 458 PHE B CA 1
ATOM 8886 C C . PHE B 1 458 ? 0.495 -40.219 -27.891 1 51 458 PHE B C 1
ATOM 8888 O O . PHE B 1 458 ? 1.564 -40.781 -27.703 1 51 458 PHE B O 1
ATOM 8895 N N . MET B 1 459 ? -0.594 -40.406 -27.203 1 54.72 459 MET B N 1
ATOM 8896 C CA . MET B 1 459 ? -0.55 -41.406 -26.125 1 54.72 459 MET B CA 1
ATOM 8897 C C . MET B 1 459 ? -0.309 -42.812 -26.672 1 54.72 459 MET B C 1
ATOM 8899 O O . MET B 1 459 ? 0.368 -43.625 -26.031 1 54.72 459 MET B O 1
ATOM 8903 N N . GLY B 1 460 ? -0.909 -43 -27.844 1 52.94 460 GLY B N 1
ATOM 8904 C CA . GLY B 1 460 ? -0.643 -44.281 -28.484 1 52.94 460 GLY B CA 1
ATOM 8905 C C . GLY B 1 460 ? 0.83 -44.5 -28.766 1 52.94 460 GLY B C 1
ATOM 8906 O O . GLY B 1 460 ? 1.359 -45.594 -28.484 1 52.94 460 GLY B O 1
ATOM 8907 N N . THR B 1 461 ? 1.349 -43.406 -29.297 1 50.62 461 THR B N 1
ATOM 8908 C CA . THR B 1 461 ? 2.752 -43.5 -29.672 1 50.62 461 THR B CA 1
ATOM 8909 C C . THR B 1 461 ? 3.652 -43.5 -28.453 1 50.62 461 THR B C 1
ATOM 8911 O O . THR B 1 461 ? 4.664 -44.188 -28.406 1 50.62 461 THR B O 1
ATOM 8914 N N . LEU B 1 462 ? 3.324 -42.594 -27.609 1 53.19 462 LEU B N 1
ATOM 8915 C CA . LEU B 1 462 ? 4.18 -42.406 -26.438 1 53.19 462 LEU B CA 1
ATOM 8916 C C . LEU B 1 462 ? 4.164 -43.656 -25.547 1 53.19 462 LEU B C 1
ATOM 8918 O O . LEU B 1 462 ? 5.176 -44 -24.922 1 53.19 462 LEU B O 1
ATOM 8922 N N . MET B 1 463 ? 2.963 -44.125 -25.5 1 51.84 463 MET B N 1
ATOM 8923 C CA . MET B 1 463 ? 2.859 -45.281 -24.609 1 51.84 463 MET B CA 1
ATOM 8924 C C . MET B 1 463 ? 3.402 -46.562 -25.281 1 51.84 463 MET B C 1
ATOM 8926 O O . MET B 1 463 ? 3.607 -47.562 -24.625 1 51.84 463 MET B O 1
ATOM 8930 N N . SER B 1 464 ? 3.426 -46.469 -26.734 1 47.72 464 SER B N 1
ATOM 8931 C CA . SER B 1 464 ? 3.924 -47.656 -27.406 1 47.72 464 SER B CA 1
ATOM 8932 C C . SER B 1 464 ? 5.445 -47.656 -27.5 1 47.72 464 SER B C 1
ATOM 8934 O O . SER B 1 464 ? 6.031 -46.812 -28.172 1 47.72 464 SER B O 1
ATOM 8936 N N . LYS B 1 465 ? 6.094 -47.969 -26.578 1 44.5 465 LYS B N 1
ATOM 8937 C CA . LYS B 1 465 ? 7.539 -48.125 -26.672 1 44.5 465 LYS B CA 1
ATOM 8938 C C . LYS B 1 465 ? 7.934 -48.906 -27.922 1 44.5 465 LYS B C 1
ATOM 8940 O O . LYS B 1 465 ? 9.109 -48.938 -28.281 1 44.5 465 LYS B O 1
ATOM 8945 N N . CYS B 1 466 ? 7.344 -49.969 -28.453 1 37.16 466 CYS B N 1
ATOM 8946 C CA . CYS B 1 466 ? 7.84 -50.844 -29.5 1 37.16 466 CYS B CA 1
ATOM 8947 C C . CYS B 1 466 ? 7.012 -50.688 -30.781 1 37.16 466 CYS B C 1
ATOM 8949 O O . CYS B 1 466 ? 5.781 -50.688 -30.719 1 37.16 466 CYS B O 1
ATOM 8951 N N . PRO B 1 467 ? 7.656 -50.469 -32.031 1 38.78 467 PRO B N 1
ATOM 8952 C CA . PRO B 1 467 ? 7.078 -50.375 -33.375 1 38.78 467 PRO B CA 1
ATOM 8953 C C . PRO B 1 467 ? 6.031 -51.469 -33.625 1 38.78 467 PRO B C 1
ATOM 8955 O O . PRO B 1 467 ? 5.066 -51.25 -34.344 1 38.78 467 PRO B O 1
ATOM 8958 N N . LYS B 1 468 ? 6.41 -52.781 -33.688 1 45.78 468 LYS B N 1
ATOM 8959 C CA . LYS B 1 468 ? 5.66 -53.938 -34.125 1 45.78 468 LYS B CA 1
ATOM 8960 C C . LYS B 1 468 ? 4.324 -54.031 -33.406 1 45.78 468 LYS B C 1
ATOM 8962 O O . LYS B 1 468 ? 3.523 -54.938 -33.656 1 45.78 468 LYS B O 1
ATOM 8967 N N . ALA B 1 469 ? 4.027 -53.406 -32.188 1 50.75 469 ALA B N 1
ATOM 8968 C CA . ALA B 1 469 ? 3.113 -53.812 -31.109 1 50.75 469 ALA B CA 1
ATOM 8969 C C . ALA B 1 469 ? 1.775 -53.062 -31.25 1 50.75 469 ALA B C 1
ATOM 8971 O O . ALA B 1 469 ? 1.533 -52.094 -30.562 1 50.75 469 ALA B O 1
ATOM 8972 N N . GLU B 1 470 ? 1.341 -52.938 -32.5 1 56.84 470 GLU B N 1
ATOM 8973 C CA . GLU B 1 470 ? 0.012 -52.375 -32.719 1 56.84 470 GLU B CA 1
ATOM 8974 C C . GLU B 1 470 ? -1.035 -53.062 -31.859 1 56.84 470 GLU B C 1
ATOM 8976 O O . GLU B 1 470 ? -1.896 -52.406 -31.266 1 56.84 470 GLU B O 1
ATOM 8981 N N . LEU B 1 471 ? -0.97 -54.438 -31.984 1 56.59 471 LEU B N 1
ATOM 8982 C CA . LEU B 1 471 ? -1.94 -55.219 -31.203 1 56.59 471 LEU B CA 1
ATOM 8983 C C . LEU B 1 471 ? -1.822 -54.875 -29.719 1 56.59 471 LEU B C 1
ATOM 8985 O O . LEU B 1 471 ? -2.834 -54.688 -29.031 1 56.59 471 LEU B O 1
ATOM 8989 N N . GLY B 1 472 ? -0.605 -54.812 -29.266 1 61.22 472 GLY B N 1
ATOM 8990 C CA . GLY B 1 472 ? -0.371 -54.469 -27.859 1 61.22 472 GLY B CA 1
ATOM 8991 C C . GLY B 1 472 ? -0.91 -53.094 -27.484 1 61.22 472 GLY B C 1
ATOM 8992 O O . GLY B 1 472 ? -1.474 -52.938 -26.406 1 61.22 472 GLY B O 1
ATOM 8993 N N . ASP B 1 473 ? -0.812 -52.281 -28.5 1 70.62 473 ASP B N 1
ATOM 8994 C CA . ASP B 1 473 ? -1.29 -50.938 -28.25 1 70.62 473 ASP B CA 1
ATOM 8995 C C . ASP B 1 473 ? -2.814 -50.906 -28.156 1 70.62 473 ASP B C 1
ATOM 8997 O O . ASP B 1 473 ? -3.375 -50.188 -27.328 1 70.62 473 ASP B O 1
ATOM 9001 N N . ARG B 1 474 ? -3.367 -51.594 -29.047 1 73 474 ARG B N 1
ATOM 9002 C CA . ARG B 1 474 ? -4.824 -51.625 -29.047 1 73 474 ARG B CA 1
ATOM 9003 C C . ARG B 1 474 ? -5.355 -52.312 -27.781 1 73 474 ARG B C 1
ATOM 9005 O O . ARG B 1 474 ? -6.336 -51.844 -27.203 1 73 474 ARG B O 1
ATOM 9012 N N . LEU B 1 475 ? -4.707 -53.344 -27.375 1 69.19 475 LEU B N 1
ATOM 9013 C CA . LEU B 1 475 ? -5.148 -54.031 -26.172 1 69.19 475 LEU B CA 1
ATOM 9014 C C . LEU B 1 475 ? -4.949 -53.156 -24.938 1 69.19 475 LEU B C 1
ATOM 9016 O O . LEU B 1 475 ? -5.789 -53.125 -24.031 1 69.19 475 LEU B O 1
ATOM 9020 N N . ASN B 1 476 ? -3.852 -52.5 -24.938 1 76.25 476 ASN B N 1
ATOM 9021 C CA . ASN B 1 476 ? -3.621 -51.562 -23.828 1 76.25 476 ASN B CA 1
ATOM 9022 C C . ASN B 1 476 ? -4.695 -50.469 -23.781 1 76.25 476 ASN B C 1
ATOM 9024 O O . ASN B 1 476 ? -5.117 -50.062 -22.703 1 76.25 476 ASN B O 1
ATOM 9028 N N . LYS B 1 477 ? -5.055 -50.062 -24.922 1 81.06 477 LYS B N 1
ATOM 9029 C CA . LYS B 1 477 ? -6.117 -49.062 -24.984 1 81.06 477 LYS B CA 1
ATOM 9030 C C . LYS B 1 477 ? -7.426 -49.625 -24.422 1 81.06 477 LYS B C 1
ATOM 9032 O O . LYS B 1 477 ? -8.164 -48.906 -23.734 1 81.06 477 LYS B O 1
ATOM 9037 N N . VAL B 1 478 ? -7.664 -50.844 -24.734 1 76.12 478 VAL B N 1
ATOM 9038 C CA . VAL B 1 478 ? -8.875 -51.469 -24.234 1 76.12 478 VAL B CA 1
ATOM 9039 C C . VAL B 1 478 ? -8.844 -51.5 -22.703 1 76.12 478 VAL B C 1
ATOM 9041 O O . VAL B 1 478 ? -9.852 -51.219 -22.062 1 76.12 478 VAL B O 1
ATOM 9044 N N . ILE B 1 479 ? -7.707 -51.812 -22.156 1 75.88 479 ILE B N 1
ATOM 9045 C CA . ILE B 1 479 ? -7.559 -51.906 -20.703 1 75.88 479 ILE B CA 1
ATOM 9046 C C . ILE B 1 479 ? -7.758 -50.5 -20.094 1 75.88 479 ILE B C 1
ATOM 9048 O O . ILE B 1 479 ? -8.43 -50.375 -19.062 1 75.88 479 ILE B O 1
ATOM 9052 N N . ARG B 1 480 ? -7.234 -49.562 -20.719 1 85.19 480 ARG B N 1
ATOM 9053 C CA . ARG B 1 480 ? -7.363 -48.219 -20.219 1 85.19 480 ARG B CA 1
ATOM 9054 C C . ARG B 1 480 ? -8.812 -47.75 -20.25 1 85.19 480 ARG B C 1
ATOM 9056 O O . ARG B 1 480 ? -9.289 -47.094 -19.312 1 85.19 480 ARG B O 1
ATOM 9063 N N . LEU B 1 481 ? -9.445 -48 -21.344 1 84.5 481 LEU B N 1
ATOM 9064 C CA . LEU B 1 481 ? -10.859 -47.656 -21.469 1 84.5 481 LEU B CA 1
ATOM 9065 C C . LEU B 1 481 ? -11.695 -48.375 -20.406 1 84.5 481 LEU B C 1
ATOM 9067 O O . LEU B 1 481 ? -12.594 -47.781 -19.812 1 84.5 481 LEU B O 1
ATOM 9071 N N . ARG B 1 482 ? -11.391 -49.562 -20.234 1 79.44 482 ARG B N 1
ATOM 9072 C CA . ARG B 1 482 ? -12.094 -50.312 -19.203 1 79.44 482 ARG B CA 1
ATOM 9073 C C . ARG B 1 482 ? -11.891 -49.688 -17.828 1 79.44 482 ARG B C 1
ATOM 9075 O O . ARG B 1 482 ? -12.859 -49.5 -17.078 1 79.44 482 ARG B O 1
ATOM 9082 N N . ASP B 1 483 ? -10.633 -49.438 -17.453 1 84.31 483 ASP B N 1
ATOM 9083 C CA . ASP B 1 483 ? -10.328 -48.875 -16.156 1 84.31 483 ASP B CA 1
ATOM 9084 C C . ASP B 1 483 ? -11.062 -47.531 -15.969 1 84.31 483 ASP B C 1
ATOM 9086 O O . ASP B 1 483 ? -11.578 -47.25 -14.883 1 84.31 483 ASP B O 1
ATOM 9090 N N . THR B 1 484 ? -11.07 -46.75 -17.016 1 88.62 484 THR B N 1
ATOM 9091 C CA . THR B 1 484 ? -11.773 -45.469 -16.969 1 88.62 484 THR B CA 1
ATOM 9092 C C . THR B 1 484 ? -13.273 -45.688 -16.781 1 88.62 484 THR B C 1
ATOM 9094 O O . THR B 1 484 ? -13.922 -45 -16.016 1 88.62 484 THR B O 1
ATOM 9097 N N . GLY B 1 485 ? -13.805 -46.625 -17.531 1 83.44 485 GLY B N 1
ATOM 9098 C CA . GLY B 1 485 ? -15.219 -46.938 -17.422 1 83.44 485 GLY B CA 1
ATOM 9099 C C . GLY B 1 485 ? -15.633 -47.375 -16.016 1 83.44 485 GLY B C 1
ATOM 9100 O O . GLY B 1 485 ? -16.688 -46.969 -15.531 1 83.44 485 GLY B O 1
ATOM 9101 N N . VAL B 1 486 ? -14.812 -48.156 -15.414 1 82.38 486 VAL B N 1
ATOM 9102 C CA . VAL B 1 486 ? -15.094 -48.656 -14.07 1 82.38 486 VAL B CA 1
ATOM 9103 C C . VAL B 1 486 ? -15.164 -47.469 -13.102 1 82.38 486 VAL B C 1
ATOM 9105 O O . VAL B 1 486 ? -16.031 -47.438 -12.227 1 82.38 486 VAL B O 1
ATOM 9108 N N . VAL B 1 487 ? -14.289 -46.594 -13.234 1 88.5 487 VAL B N 1
ATOM 9109 C CA . VAL B 1 487 ? -14.266 -45.438 -12.359 1 88.5 487 VAL B CA 1
ATOM 9110 C C . VAL B 1 487 ? -15.523 -44.594 -12.586 1 88.5 487 VAL B C 1
ATOM 9112 O O . VAL B 1 487 ? -16.156 -44.125 -11.633 1 88.5 487 VAL B O 1
ATOM 9115 N N . LEU B 1 488 ? -15.859 -44.375 -13.82 1 87.69 488 LEU B N 1
ATOM 9116 C CA . LEU B 1 488 ? -17.031 -43.594 -14.156 1 87.69 488 LEU B CA 1
ATOM 9117 C C . LEU B 1 488 ? -18.297 -44.219 -13.609 1 87.69 488 LEU B C 1
ATOM 9119 O O . LEU B 1 488 ? -19.203 -43.531 -13.125 1 87.69 488 LEU B O 1
ATOM 9123 N N . LYS B 1 489 ? -18.312 -45.469 -13.68 1 79.44 489 LYS B N 1
ATOM 9124 C CA . LYS B 1 489 ? -19.453 -46.188 -13.133 1 79.44 489 LYS B CA 1
ATOM 9125 C C . LYS B 1 489 ? -19.547 -46 -11.625 1 79.44 489 LYS B C 1
ATOM 9127 O O . LYS B 1 489 ? -20.641 -45.812 -11.086 1 79.44 489 LYS B O 1
ATOM 9132 N N . ASP B 1 490 ? -18.438 -46.188 -11.039 1 80.56 490 ASP B N 1
ATOM 9133 C CA . ASP B 1 490 ? -18.375 -46 -9.594 1 80.56 490 ASP B CA 1
ATOM 9134 C C . ASP B 1 490 ? -18.844 -44.594 -9.195 1 80.56 490 ASP B C 1
ATOM 9136 O O . ASP B 1 490 ? -19.359 -44.406 -8.102 1 80.56 490 ASP B O 1
ATOM 9140 N N . MET B 1 491 ? -18.75 -43.719 -10.094 1 85.5 491 MET B N 1
ATOM 9141 C CA . MET B 1 491 ? -19.141 -42.344 -9.844 1 85.5 491 MET B CA 1
ATOM 9142 C C . MET B 1 491 ? -20.594 -42.094 -10.258 1 85.5 491 MET B C 1
ATOM 9144 O O . MET B 1 491 ? -21.078 -40.969 -10.211 1 85.5 491 MET B O 1
ATOM 9148 N N . LYS B 1 492 ? -21.219 -43.031 -10.719 1 81.5 492 LYS B N 1
ATOM 9149 C CA . LYS B 1 492 ? -22.625 -43 -11.133 1 81.5 492 LYS B CA 1
ATOM 9150 C C . LYS B 1 492 ? -22.812 -42.156 -12.383 1 81.5 492 LYS B C 1
ATOM 9152 O O . LYS B 1 492 ? -23.828 -41.469 -12.523 1 81.5 492 LYS B O 1
ATOM 9157 N N . ARG B 1 493 ? -21.766 -42.156 -13.164 1 87.81 493 ARG B N 1
ATOM 9158 C CA . ARG B 1 493 ? -21.875 -41.562 -14.484 1 87.81 493 ARG B CA 1
ATOM 9159 C C . ARG B 1 493 ? -22.141 -42.625 -15.555 1 87.81 493 ARG B C 1
ATOM 9161 O O . ARG B 1 493 ? -21.328 -42.812 -16.453 1 87.81 493 ARG B O 1
ATOM 9168 N N . ASP B 1 494 ? -23.297 -43.062 -15.508 1 79.5 494 ASP B N 1
ATOM 9169 C CA . ASP B 1 494 ? -23.656 -44.25 -16.266 1 79.5 494 ASP B CA 1
ATOM 9170 C C . ASP B 1 494 ? -23.578 -44 -17.766 1 79.5 494 ASP B C 1
ATOM 9172 O O . ASP B 1 494 ? -23.156 -44.844 -18.531 1 79.5 494 ASP B O 1
ATOM 9176 N N . GLY B 1 495 ? -24.031 -42.844 -18.109 1 81.06 495 GLY B N 1
ATOM 9177 C CA . GLY B 1 495 ? -23.984 -42.5 -19.531 1 81.06 495 GLY B CA 1
ATOM 9178 C C . GLY B 1 495 ? -22.562 -42.531 -20.094 1 81.06 495 GLY B C 1
ATOM 9179 O O . GLY B 1 495 ? -22.312 -43.156 -21.109 1 81.06 495 GLY B O 1
ATOM 9180 N N . GLN B 1 496 ? -21.719 -41.969 -19.453 1 88.31 496 GLN B N 1
ATOM 9181 C CA . GLN B 1 496 ? -20.328 -41.906 -19.891 1 88.31 496 GLN B CA 1
ATOM 9182 C C . GLN B 1 496 ? -19.641 -43.25 -19.781 1 88.31 496 GLN B C 1
ATOM 9184 O O . GLN B 1 496 ? -18.797 -43.594 -20.609 1 88.31 496 GLN B O 1
ATOM 9189 N N . ALA B 1 497 ? -19.969 -44 -18.75 1 83.75 497 ALA B N 1
ATOM 9190 C CA . ALA B 1 497 ? -19.406 -45.344 -18.562 1 83.75 497 ALA B CA 1
ATOM 9191 C C . ALA B 1 497 ? -19.812 -46.25 -19.719 1 83.75 497 ALA B C 1
ATOM 9193 O O . ALA B 1 497 ? -18.969 -46.969 -20.266 1 83.75 497 ALA B O 1
ATOM 9194 N N . ARG B 1 498 ? -21.078 -46.094 -20.109 1 77.56 498 ARG B N 1
ATOM 9195 C CA . ARG B 1 498 ? -21.578 -46.906 -21.219 1 77.56 498 ARG B CA 1
ATOM 9196 C C . ARG B 1 498 ? -20.828 -46.594 -22.5 1 77.56 498 ARG B C 1
ATOM 9198 O O . ARG B 1 498 ? -20.469 -47.5 -23.266 1 77.56 498 ARG B O 1
ATOM 9205 N N . GLU B 1 499 ? -20.703 -45.406 -22.641 1 84.88 499 GLU B N 1
ATOM 9206 C CA . GLU B 1 499 ? -20 -44.969 -23.859 1 84.88 499 GLU B CA 1
ATOM 9207 C C . GLU B 1 499 ? -18.547 -45.438 -23.859 1 84.88 499 GLU B C 1
ATOM 9209 O O . GLU B 1 499 ? -18.016 -45.844 -24.891 1 84.88 499 GLU B O 1
ATOM 9214 N N . THR B 1 500 ? -17.938 -45.406 -22.766 1 85.12 500 THR B N 1
ATOM 9215 C CA . THR B 1 500 ? -16.547 -45.812 -22.625 1 85.12 500 THR B CA 1
ATOM 9216 C C . THR B 1 500 ? -16.406 -47.312 -22.844 1 85.12 500 THR B C 1
ATOM 9218 O O . THR B 1 500 ? -15.469 -47.781 -23.516 1 85.12 500 THR B O 1
ATOM 9221 N N . PHE B 1 501 ? -17.266 -48.062 -22.328 1 78.81 501 PHE B N 1
ATOM 9222 C CA . PHE B 1 501 ? -17.234 -49.5 -22.516 1 78.81 501 PHE B CA 1
ATOM 9223 C C . PHE B 1 501 ? -17.516 -49.844 -23.969 1 78.81 501 PHE B C 1
ATOM 9225 O O . PHE B 1 501 ? -16.938 -50.812 -24.5 1 78.81 501 PHE B O 1
ATOM 9232 N N . ARG B 1 502 ? -18.438 -49.094 -24.516 1 78.88 502 ARG B N 1
ATOM 9233 C CA . ARG B 1 502 ? -18.719 -49.312 -25.922 1 78.88 502 ARG B CA 1
ATOM 9234 C C . ARG B 1 502 ? -17.453 -49.125 -26.766 1 78.88 502 ARG B C 1
ATOM 9236 O O . ARG B 1 502 ? -17.156 -49.938 -27.641 1 78.88 502 ARG B O 1
ATOM 9243 N N . LYS B 1 503 ? -16.781 -48.094 -26.469 1 83.31 503 LYS B N 1
ATOM 9244 C CA . LYS B 1 503 ? -15.539 -47.812 -27.172 1 83.31 503 LYS B CA 1
ATOM 9245 C C . LYS B 1 503 ? -14.508 -48.938 -26.922 1 83.31 503 LYS B C 1
ATOM 9247 O O . LYS B 1 503 ? -13.75 -49.281 -27.828 1 83.31 503 LYS B O 1
ATOM 9252 N N . ALA B 1 504 ? -14.43 -49.438 -25.703 1 80.06 504 ALA B N 1
ATOM 9253 C CA . ALA B 1 504 ? -13.523 -50.531 -25.359 1 80.06 504 ALA B CA 1
ATOM 9254 C C . ALA B 1 504 ? -13.828 -51.781 -26.188 1 80.06 504 ALA B C 1
ATOM 9256 O O . ALA B 1 504 ? -12.914 -52.406 -26.703 1 80.06 504 ALA B O 1
ATOM 9257 N N . MET B 1 505 ? -15.047 -51.938 -26.359 1 73.5 505 MET B N 1
ATOM 9258 C CA . MET B 1 505 ? -15.469 -53.125 -27.109 1 73.5 505 MET B CA 1
ATOM 9259 C C . MET B 1 505 ? -15.156 -52.969 -28.594 1 73.5 505 MET B C 1
ATOM 9261 O O . MET B 1 505 ? -14.711 -53.938 -29.25 1 73.5 505 MET B O 1
ATOM 9265 N N . GLU B 1 506 ? -15.469 -51.812 -29.031 1 76.44 506 GLU B N 1
ATOM 9266 C CA . GLU B 1 506 ? -15.172 -51.562 -30.438 1 76.44 506 GLU B CA 1
ATOM 9267 C C . GLU B 1 506 ? -13.68 -51.688 -30.719 1 76.44 506 GLU B C 1
ATOM 9269 O O . GLU B 1 506 ? -13.281 -52.25 -31.75 1 76.44 506 GLU B O 1
ATOM 9274 N N . THR B 1 507 ? -12.922 -51.219 -29.844 1 77.5 507 THR B N 1
ATOM 9275 C CA . THR B 1 507 ? -11.477 -51.281 -30 1 77.5 507 THR B CA 1
ATOM 9276 C C . THR B 1 507 ? -10.992 -52.719 -29.891 1 77.5 507 THR B C 1
ATOM 9278 O O . THR B 1 507 ? -10.062 -53.125 -30.594 1 77.5 507 THR B O 1
ATOM 9281 N N . PHE B 1 508 ? -11.578 -53.406 -29.016 1 72.88 508 PHE B N 1
ATOM 9282 C CA . PHE B 1 508 ? -11.234 -54.812 -28.844 1 72.88 508 PHE B CA 1
ATOM 9283 C C . PHE B 1 508 ? -11.57 -55.594 -30.094 1 72.88 508 PHE B C 1
ATOM 9285 O O . PHE B 1 508 ? -10.773 -56.438 -30.547 1 72.88 508 PHE B O 1
ATOM 9292 N N . GLU B 1 509 ? -12.68 -55.281 -30.641 1 70.31 509 GLU B N 1
ATOM 9293 C CA . GLU B 1 509 ? -13.094 -55.969 -31.859 1 70.31 509 GLU B CA 1
ATOM 9294 C C . GLU B 1 509 ? -12.141 -55.656 -33 1 70.31 509 GLU B C 1
ATOM 9296 O O . GLU B 1 509 ? -11.82 -56.531 -33.812 1 70.31 509 GLU B O 1
ATOM 9301 N N . SER B 1 510 ? -11.859 -54.469 -33.062 1 72.75 510 SER B N 1
ATOM 9302 C CA . SER B 1 510 ? -10.93 -54.062 -34.094 1 72.75 510 SER B CA 1
ATOM 9303 C C . SER B 1 510 ? -9.578 -54.75 -33.938 1 72.75 510 SER B C 1
ATOM 9305 O O . SER B 1 510 ? -8.938 -55.125 -34.938 1 72.75 510 SER B O 1
ATOM 9307 N N . ALA B 1 511 ? -9.156 -54.938 -32.719 1 69.56 511 ALA B N 1
ATOM 9308 C CA . ALA B 1 511 ? -7.91 -55.625 -32.438 1 69.56 511 ALA B CA 1
ATOM 9309 C C . ALA B 1 511 ? -8.008 -57.094 -32.812 1 69.56 511 ALA B C 1
ATOM 9311 O O . ALA B 1 511 ? -7.066 -57.656 -33.375 1 69.56 511 ALA B O 1
ATOM 9312 N N . LEU B 1 512 ? -9.141 -57.625 -32.625 1 66.19 512 LEU B N 1
ATOM 9313 C CA . LEU B 1 512 ? -9.367 -59 -33 1 66.19 512 LEU B CA 1
ATOM 9314 C C . LEU B 1 512 ? -9.398 -59.188 -34.5 1 66.19 512 LEU B C 1
ATOM 9316 O O . LEU B 1 512 ? -8.875 -60.188 -35.031 1 66.19 512 LEU B O 1
ATOM 9320 N N . ARG B 1 513 ? -10.023 -58.219 -35.125 1 64.31 513 ARG B N 1
ATOM 9321 C CA . ARG B 1 513 ? -10.133 -58.281 -36.594 1 64.31 513 ARG B CA 1
ATOM 9322 C C . ARG B 1 513 ? -8.766 -58.125 -37.25 1 64.31 513 ARG B C 1
ATOM 9324 O O . ARG B 1 513 ? -8.508 -58.75 -38.281 1 64.31 513 ARG B O 1
ATOM 9331 N N . SER B 1 514 ? -8.062 -57.25 -36.75 1 60.84 514 SER B N 1
ATOM 9332 C CA . SER B 1 514 ? -6.738 -57.062 -37.312 1 60.84 514 SER B CA 1
ATOM 9333 C C . SER B 1 514 ? -5.879 -58.312 -37.188 1 60.84 514 SER B C 1
ATOM 9335 O O . SER B 1 514 ? -4.918 -58.469 -37.938 1 60.84 514 SER B O 1
ATOM 9337 N N . MET B 1 515 ? -6.055 -58.938 -36.156 1 52.53 515 MET B N 1
ATOM 9338 C CA . MET B 1 515 ? -5.344 -60.188 -36 1 52.53 515 MET B CA 1
ATOM 9339 C C . MET B 1 515 ? -5.785 -61.188 -37.062 1 52.53 515 MET B C 1
ATOM 9341 O O . MET B 1 515 ? -5.148 -62.25 -37.25 1 52.53 515 MET B O 1
ATOM 9345 N N . ASN B 1 516 ? -6.176 -60.594 -38.406 1 45.84 516 ASN B N 1
ATOM 9346 C CA . ASN B 1 516 ? -6.625 -61.438 -39.5 1 45.84 516 ASN B CA 1
ATOM 9347 C C . ASN B 1 516 ? -7.262 -62.719 -39.031 1 45.84 516 ASN B C 1
ATOM 9349 O O . ASN B 1 516 ? -7.293 -63.719 -39.75 1 45.84 516 ASN B O 1
ATOM 9353 N N . CYS B 1 517 ? -7.07 -63.281 -37.844 1 38.53 517 CYS B N 1
ATOM 9354 C CA . CYS B 1 517 ? -7.574 -64.625 -37.531 1 38.53 517 CYS B CA 1
ATOM 9355 C C . CYS B 1 517 ? -9.086 -64.625 -37.344 1 38.53 517 CYS B C 1
ATOM 9357 O O . CYS B 1 517 ? -9.562 -64.25 -36.25 1 38.53 517 CYS B O 1
ATOM 9359 N N . PRO B 1 518 ? -9.82 -64.375 -38.375 1 40 518 PRO B N 1
ATOM 9360 C CA . PRO B 1 518 ? -11.273 -64.5 -38.281 1 40 518 PRO B CA 1
ATOM 9361 C C . PRO B 1 518 ? -11.734 -65.562 -37.312 1 40 518 PRO B C 1
ATOM 9363 O O . PRO B 1 518 ? -12.867 -65.5 -36.812 1 40 518 PRO B O 1
ATOM 9366 N N . GLU B 1 519 ? -11.062 -66.75 -37.406 1 38.31 519 GLU B N 1
ATOM 9367 C CA . GLU B 1 519 ? -11.406 -68 -36.688 1 38.31 519 GLU B CA 1
ATOM 9368 C C . GLU B 1 519 ? -11.234 -67.812 -35.156 1 38.31 519 GLU B C 1
ATOM 9370 O O . GLU B 1 519 ? -11.32 -68.75 -34.406 1 38.31 519 GLU B O 1
ATOM 9375 N N . LEU B 1 520 ? -10.617 -66.812 -34.781 1 40.88 520 LEU B N 1
ATOM 9376 C CA . LEU B 1 520 ? -10.344 -66.625 -33.375 1 40.88 520 LEU B CA 1
ATOM 9377 C C . LEU B 1 520 ? -11.633 -66.688 -32.562 1 40.88 520 LEU B C 1
ATOM 9379 O O . LEU B 1 520 ? -11.594 -66.625 -31.312 1 40.88 520 LEU B O 1
ATOM 9383 N N . ALA B 1 521 ? -12.719 -66.312 -33.156 1 37.91 521 ALA B N 1
ATOM 9384 C CA . ALA B 1 521 ? -13.945 -66.562 -32.406 1 37.91 521 ALA B CA 1
ATOM 9385 C C . ALA B 1 521 ? -14.133 -68.062 -32.188 1 37.91 521 ALA B C 1
ATOM 9387 O O . ALA B 1 521 ? -15.094 -68.5 -31.547 1 37.91 521 ALA B O 1
ATOM 9388 N N . CYS B 1 522 ? -13.547 -68.938 -33.156 1 34.03 522 CYS B N 1
ATOM 9389 C CA . CYS B 1 522 ? -13.719 -70.375 -33 1 34.03 522 CYS B CA 1
ATOM 9390 C C . CYS B 1 522 ? -12.68 -70.938 -32.031 1 34.03 522 CYS B C 1
ATOM 9392 O O . CYS B 1 522 ? -11.492 -70.688 -32.156 1 34.03 522 CYS B O 1
ATOM 9394 N N . PRO B 1 523 ? -13.023 -71.5 -30.844 1 35.12 523 PRO B N 1
ATOM 9395 C CA . PRO B 1 523 ? -12.164 -72.25 -29.891 1 35.12 523 PRO B CA 1
ATOM 9396 C C . PRO B 1 523 ? -11.07 -73.062 -30.594 1 35.12 523 PRO B C 1
ATOM 9398 O O . PRO B 1 523 ? -10.148 -73.562 -29.922 1 35.12 523 PRO B O 1
ATOM 9401 N N . CYS B 1 524 ? -11.18 -73.562 -31.781 1 31.36 524 CYS B N 1
ATOM 9402 C CA . CYS B 1 524 ? -10.336 -74.625 -32.281 1 31.36 524 CYS B CA 1
ATOM 9403 C C . CYS B 1 524 ? -8.953 -74.125 -32.656 1 31.36 524 CYS B C 1
ATOM 9405 O O . CYS B 1 524 ? -8.023 -74.938 -32.875 1 31.36 524 CYS B O 1
ATOM 9407 N N . HIS B 1 525 ? -8.773 -73.125 -33.469 1 34.03 525 HIS B N 1
ATOM 9408 C CA . HIS B 1 525 ? -7.504 -73.125 -34.219 1 34.03 525 HIS B CA 1
ATOM 9409 C C . HIS B 1 525 ? -6.387 -72.5 -33.375 1 34.03 525 HIS B C 1
ATOM 9411 O O . HIS B 1 525 ? -6.633 -71.625 -32.594 1 34.03 525 HIS B O 1
ATOM 9417 N N . GLY B 1 526 ? -5.098 -73.125 -33.25 1 34.88 526 GLY B N 1
ATOM 9418 C CA . GLY B 1 526 ? -3.789 -73.312 -32.625 1 34.88 526 GLY B CA 1
ATOM 9419 C C . GLY B 1 526 ? -2.979 -72 -32.625 1 34.88 526 GLY B C 1
ATOM 9420 O O . GLY B 1 526 ? -1.863 -72 -32.094 1 34.88 526 GLY B O 1
ATOM 9421 N N . ARG B 1 527 ? -3.227 -71.188 -33.562 1 37.22 527 ARG B N 1
ATOM 9422 C CA . ARG B 1 527 ? -2.053 -70.312 -33.688 1 37.22 527 ARG B CA 1
ATOM 9423 C C . ARG B 1 527 ? -2.057 -69.25 -32.594 1 37.22 527 ARG B C 1
ATOM 9425 O O . ARG B 1 527 ? -1.357 -68.25 -32.719 1 37.22 527 ARG B O 1
ATOM 9432 N N . TRP B 1 528 ? -3.02 -69.312 -31.688 1 40.72 528 TRP B N 1
ATOM 9433 C CA . TRP B 1 528 ? -2.871 -68.312 -30.609 1 40.72 528 TRP B CA 1
ATOM 9434 C C . TRP B 1 528 ? -1.67 -68.625 -29.734 1 40.72 528 TRP B C 1
ATOM 9436 O O . TRP B 1 528 ? -1.474 -69.812 -29.344 1 40.72 528 TRP B O 1
ATOM 9446 N N . GLY B 1 529 ? -0.62 -68 -29.969 1 41.91 529 GLY B N 1
ATOM 9447 C CA . GLY B 1 529 ? 0.347 -68.312 -28.906 1 41.91 529 GLY B CA 1
ATOM 9448 C C . GLY B 1 529 ? -0.215 -68.125 -27.516 1 41.91 529 GLY B C 1
ATOM 9449 O O . GLY B 1 529 ? -1.236 -67.438 -27.344 1 41.91 529 GLY B O 1
ATOM 9450 N N . LYS B 1 530 ? 0.024 -68.938 -26.578 1 46.5 530 LYS B N 1
ATOM 9451 C CA . LYS B 1 530 ? -0.383 -68.938 -25.172 1 46.5 530 LYS B CA 1
ATOM 9452 C C . LYS B 1 530 ? -0.416 -67.562 -24.594 1 46.5 530 LYS B C 1
ATOM 9454 O O . LYS B 1 530 ? -1.327 -67.188 -23.828 1 46.5 530 LYS B O 1
ATOM 9459 N N . GLY B 1 531 ? 0.475 -66.812 -25.094 1 49.5 531 GLY B N 1
ATOM 9460 C CA . GLY B 1 531 ? 0.622 -65.5 -24.5 1 49.5 531 GLY B CA 1
ATOM 9461 C C . GLY B 1 531 ? -0.46 -64.562 -24.922 1 49.5 531 GLY B C 1
ATOM 9462 O O . GLY B 1 531 ? -0.936 -63.75 -24.109 1 49.5 531 GLY B O 1
ATOM 9463 N N . ASP B 1 532 ? -0.857 -64.625 -26.188 1 50.25 532 ASP B N 1
ATOM 9464 C CA . ASP B 1 532 ? -1.867 -63.719 -26.703 1 50.25 532 ASP B CA 1
ATOM 9465 C C . ASP B 1 532 ? -3.244 -64.062 -26.125 1 50.25 532 ASP B C 1
ATOM 9467 O O . ASP B 1 532 ? -4 -63.125 -25.766 1 50.25 532 ASP B O 1
ATOM 9471 N N . ILE B 1 533 ? -3.574 -65.25 -26.031 1 48.59 533 ILE B N 1
ATOM 9472 C CA . ILE B 1 533 ? -4.836 -65.688 -25.453 1 48.59 533 ILE B CA 1
ATOM 9473 C C . ILE B 1 533 ? -4.91 -65.312 -23.984 1 48.59 533 ILE B C 1
ATOM 9475 O O . ILE B 1 533 ? -5.957 -64.875 -23.5 1 48.59 533 ILE B O 1
ATOM 9479 N N . GLU B 1 534 ? -3.801 -65.438 -23.344 1 52.62 534 GLU B N 1
ATOM 9480 C CA . GLU B 1 534 ? -3.764 -65.062 -21.938 1 52.62 534 GLU B CA 1
ATOM 9481 C C . GLU B 1 534 ? -4.02 -63.562 -21.766 1 52.62 534 GLU B C 1
ATOM 9483 O O . GLU B 1 534 ? -4.719 -63.156 -20.844 1 52.62 534 GLU B O 1
ATOM 9488 N N . LYS B 1 535 ? -3.535 -62.906 -22.703 1 54.94 535 LYS B N 1
ATOM 9489 C CA . LYS B 1 535 ? -3.746 -61.469 -22.656 1 54.94 535 LYS B CA 1
ATOM 9490 C C . LYS B 1 535 ? -5.203 -61.125 -22.938 1 54.94 535 LYS B C 1
ATOM 9492 O O . LYS B 1 535 ? -5.781 -60.25 -22.266 1 54.94 535 LYS B O 1
ATOM 9497 N N . LEU B 1 536 ? -5.66 -61.75 -23.969 1 56.38 536 LEU B N 1
ATOM 9498 C CA . LEU B 1 536 ? -7.059 -61.5 -24.312 1 56.38 536 LEU B CA 1
ATOM 9499 C C . LEU B 1 536 ? -7.98 -61.969 -23.188 1 56.38 536 LEU B C 1
ATOM 9501 O O . LEU B 1 536 ? -8.945 -61.281 -22.859 1 56.38 536 LEU B O 1
ATOM 9505 N N . GLU B 1 537 ? -7.691 -63.156 -22.641 1 54.12 537 GLU B N 1
ATOM 9506 C CA . GLU B 1 537 ? -8.461 -63.688 -21.5 1 54.12 537 GLU B CA 1
ATOM 9507 C C . GLU B 1 537 ? -8.32 -62.781 -20.281 1 54.12 537 GLU B C 1
ATOM 9509 O O . GLU B 1 537 ? -9.297 -62.531 -19.578 1 54.12 537 GLU B O 1
ATOM 9514 N N . GLY B 1 538 ? -7.164 -62.406 -20.094 1 54.94 538 GLY B N 1
ATOM 9515 C CA . GLY B 1 538 ? -6.938 -61.438 -19.016 1 54.94 538 GLY B CA 1
ATOM 9516 C C . GLY B 1 538 ? -7.695 -60.156 -19.219 1 54.94 538 GLY B C 1
ATOM 9517 O O . GLY B 1 538 ? -8.25 -59.594 -18.266 1 54.94 538 GLY B O 1
ATOM 9518 N N . MET B 1 539 ? -7.793 -59.781 -20.438 1 55.78 539 MET B N 1
ATOM 9519 C CA . MET B 1 539 ? -8.5 -58.562 -20.766 1 55.78 539 MET B CA 1
ATOM 9520 C C . MET B 1 539 ? -10.008 -58.719 -20.594 1 55.78 539 MET B C 1
ATOM 9522 O O . MET B 1 539 ? -10.688 -57.812 -20.109 1 55.78 539 MET B O 1
ATOM 9526 N N . VAL B 1 540 ? -10.477 -59.875 -21.141 1 54.94 540 VAL B N 1
ATOM 9527 C CA . VAL B 1 540 ? -11.891 -60.188 -20.953 1 54.94 540 VAL B CA 1
ATOM 9528 C C . VAL B 1 540 ? -12.203 -60.281 -19.469 1 54.94 540 VAL B C 1
ATOM 9530 O O . VAL B 1 540 ? -13.234 -59.781 -19.016 1 54.94 540 VAL B O 1
ATOM 9533 N N . GLY B 1 541 ? -11.305 -61.062 -18.812 1 53.5 541 GLY B N 1
ATOM 9534 C CA . GLY B 1 541 ? -11.477 -61.125 -17.359 1 53.5 541 GLY B CA 1
ATOM 9535 C C . GLY B 1 541 ? -11.578 -59.75 -16.703 1 53.5 541 GLY B C 1
ATOM 9536 O O . GLY B 1 541 ? -12.406 -59.562 -15.812 1 53.5 541 GLY B O 1
ATOM 9537 N N . LEU B 1 542 ? -10.742 -58.844 -17.172 1 53.41 542 LEU B N 1
ATOM 9538 C CA . LEU B 1 542 ? -10.641 -57.5 -16.625 1 53.41 542 LEU B CA 1
ATOM 9539 C C . LEU B 1 542 ? -11.898 -56.688 -16.953 1 53.41 542 LEU B C 1
ATOM 9541 O O . LEU B 1 542 ? -12.32 -55.875 -16.141 1 53.41 542 LEU B O 1
ATOM 9545 N N . LEU B 1 543 ? -12.297 -56.875 -18.219 1 54.41 543 LEU B N 1
ATOM 9546 C CA . LEU B 1 543 ? -13.539 -56.219 -18.578 1 54.41 543 LEU B CA 1
ATOM 9547 C C . LEU B 1 543 ? -14.695 -56.719 -17.719 1 54.41 543 LEU B C 1
ATOM 9549 O O . LEU B 1 543 ? -15.648 -55.969 -17.453 1 54.41 543 LEU B O 1
ATOM 9553 N N . ILE B 1 544 ? -14.609 -58.031 -17.344 1 49.66 544 ILE B N 1
ATOM 9554 C CA . ILE B 1 544 ? -15.703 -58.75 -16.672 1 49.66 544 ILE B CA 1
ATOM 9555 C C . ILE B 1 544 ? -15.602 -58.531 -15.172 1 49.66 544 ILE B C 1
ATOM 9557 O O . ILE B 1 544 ? -16.625 -58.406 -14.484 1 49.66 544 ILE B O 1
ATOM 9561 N N . LYS B 1 545 ? -14.398 -58.719 -14.664 1 47.75 545 LYS B N 1
ATOM 9562 C CA . LYS B 1 545 ? -14.344 -58.938 -13.227 1 47.75 545 LYS B CA 1
ATOM 9563 C C . LYS B 1 545 ? -15.078 -57.844 -12.469 1 47.75 545 LYS B C 1
ATOM 9565 O O . LYS B 1 545 ? -15.609 -58.062 -11.383 1 47.75 545 LYS B O 1
ATOM 9570 N N . GLU B 1 546 ? -14.617 -56.625 -12.57 1 46.09 546 GLU B N 1
ATOM 9571 C CA . GLU B 1 546 ? -15.055 -55.812 -11.43 1 46.09 546 GLU B CA 1
ATOM 9572 C C . GLU B 1 546 ? -16.562 -55.625 -11.43 1 46.09 546 GLU B C 1
ATOM 9574 O O . GLU B 1 546 ? -17.219 -55.781 -12.469 1 46.09 546 GLU B O 1
ATOM 9579 N N . LYS B 1 547 ? -17.047 -55.281 -10.211 1 45.03 547 LYS B N 1
ATOM 9580 C CA . LYS B 1 547 ? -18.438 -55.156 -9.812 1 45.03 547 LYS B CA 1
ATOM 9581 C C . LYS B 1 547 ? -19.266 -54.469 -10.914 1 45.03 547 LYS B C 1
ATOM 9583 O O . LYS B 1 547 ? -20.484 -54.344 -10.797 1 45.03 547 LYS B O 1
ATOM 9588 N N . GLY B 1 548 ? -18.594 -53.812 -11.742 1 46.75 548 GLY B N 1
ATOM 9589 C CA . GLY B 1 548 ? -19.516 -53 -12.531 1 46.75 548 GLY B CA 1
ATOM 9590 C C . GLY B 1 548 ? -20.422 -53.875 -13.406 1 46.75 548 GLY B C 1
ATOM 9591 O O . GLY B 1 548 ? -21.062 -53.344 -14.328 1 46.75 548 GLY B O 1
ATOM 9592 N N . GLY B 1 549 ? -20.609 -55.25 -13.086 1 53.75 549 GLY B N 1
ATOM 9593 C CA . GLY B 1 549 ? -21.594 -56.156 -13.633 1 53.75 549 GLY B CA 1
ATOM 9594 C C . GLY B 1 549 ? -21.281 -56.594 -15.055 1 53.75 549 GLY B C 1
ATOM 9595 O O . GLY B 1 549 ? -20.141 -56.438 -15.516 1 53.75 549 GLY B O 1
ATOM 9596 N N . TRP B 1 550 ? -22.047 -57.5 -15.672 1 61.72 550 TRP B N 1
ATOM 9597 C CA . TRP B 1 550 ? -22.094 -58.062 -17.016 1 61.72 550 TRP B CA 1
ATOM 9598 C C . TRP B 1 550 ? -22.469 -57.031 -18.047 1 61.72 550 TRP B C 1
ATOM 9600 O O . TRP B 1 550 ? -23.016 -57.344 -19.109 1 61.72 550 TRP B O 1
ATOM 9610 N N . MET B 1 551 ? -21.922 -55.781 -17.703 1 69.19 551 MET B N 1
ATOM 9611 C CA . MET B 1 551 ? -22.266 -54.688 -18.594 1 69.19 551 MET B CA 1
ATOM 9612 C C . MET B 1 551 ? -21.672 -54.906 -19.984 1 69.19 551 MET B C 1
ATOM 9614 O O . MET B 1 551 ? -22.328 -54.656 -21 1 69.19 551 MET B O 1
ATOM 9618 N N . PRO B 1 552 ? -20.422 -55.438 -20.016 1 69.44 552 PRO B N 1
ATOM 9619 C CA . PRO B 1 552 ? -19.891 -55.656 -21.359 1 69.44 552 PRO B CA 1
ATOM 9620 C C . PRO B 1 552 ? -20.719 -56.656 -22.172 1 69.44 552 PRO B C 1
ATOM 9622 O O . PRO B 1 552 ? -20.859 -56.5 -23.391 1 69.44 552 PRO B O 1
ATOM 9625 N N . LEU B 1 553 ? -21.203 -57.562 -21.422 1 76.19 553 LEU B N 1
ATOM 9626 C CA . LEU B 1 553 ? -22.016 -58.562 -22.141 1 76.19 553 LEU B CA 1
ATOM 9627 C C . LEU B 1 553 ? -23.297 -57.906 -22.688 1 76.19 553 LEU B C 1
ATOM 9629 O O . LEU B 1 553 ? -23.672 -58.156 -23.828 1 76.19 553 LEU B O 1
ATOM 9633 N N . TRP B 1 554 ? -23.828 -57.062 -21.797 1 77.25 554 TRP B N 1
ATOM 9634 C CA . TRP B 1 554 ? -25.047 -56.406 -22.25 1 77.25 554 TRP B CA 1
ATOM 9635 C C . TRP B 1 554 ? -24.75 -55.5 -23.438 1 77.25 554 TRP B C 1
ATOM 9637 O O . TRP B 1 554 ? -25.516 -55.438 -24.406 1 77.25 554 TRP B O 1
ATOM 9647 N N . LEU B 1 555 ? -23.75 -54.875 -23.281 1 76.25 555 LEU B N 1
ATOM 9648 C CA . LEU B 1 555 ? -23.406 -53.906 -24.312 1 76.25 555 LEU B CA 1
ATOM 9649 C C . LEU B 1 555 ? -23.047 -54.594 -25.609 1 76.25 555 LEU B C 1
ATOM 9651 O O . LEU B 1 555 ? -23.406 -54.125 -26.703 1 76.25 555 LEU B O 1
ATOM 9655 N N . ALA B 1 556 ? -22.344 -55.688 -25.5 1 78.38 556 ALA B N 1
ATOM 9656 C CA . ALA B 1 556 ? -22 -56.469 -26.688 1 78.38 556 ALA B CA 1
ATOM 9657 C C . ALA B 1 556 ? -23.25 -57.031 -27.344 1 78.38 556 ALA B C 1
ATOM 9659 O O . ALA B 1 556 ? -23.328 -57.062 -28.578 1 78.38 556 ALA B O 1
ATOM 9660 N N . ALA B 1 557 ? -24.109 -57.438 -26.5 1 82.75 557 ALA B N 1
ATOM 9661 C CA . ALA B 1 557 ? -25.375 -57.969 -27.016 1 82.75 557 ALA B CA 1
ATOM 9662 C C . ALA B 1 557 ? -26.188 -56.906 -27.703 1 82.75 557 ALA B C 1
ATOM 9664 O O . ALA B 1 557 ? -26.797 -57.125 -28.75 1 82.75 557 ALA B O 1
ATOM 9665 N N . GLU B 1 558 ? -26.188 -55.812 -27.125 1 82.31 558 GLU B N 1
ATOM 9666 C CA . GLU B 1 558 ? -26.922 -54.688 -27.672 1 82.31 558 GLU B CA 1
ATOM 9667 C C . GLU B 1 558 ? -26.359 -54.25 -29.031 1 82.31 558 GLU B C 1
ATOM 9669 O O . GLU B 1 558 ? -27.109 -53.906 -29.938 1 82.31 558 GLU B O 1
ATOM 9674 N N . THR B 1 559 ? -25.094 -54.344 -29.188 1 81 559 THR B N 1
ATOM 9675 C CA . THR B 1 559 ? -24.453 -53.844 -30.391 1 81 559 THR B CA 1
ATOM 9676 C C . THR B 1 559 ? -24.125 -54.969 -31.344 1 81 559 THR B C 1
ATOM 9678 O O . THR B 1 559 ? -23.609 -54.75 -32.438 1 81 559 THR B O 1
ATOM 9681 N N . GLY B 1 560 ? -24.422 -56.094 -31.031 1 80.81 560 GLY B N 1
ATOM 9682 C CA . GLY B 1 560 ? -24.281 -57.25 -31.906 1 80.81 560 GLY B CA 1
ATOM 9683 C C . GLY B 1 560 ? -22.828 -57.656 -32.094 1 80.81 560 GLY B C 1
ATOM 9684 O O . GLY B 1 560 ? -22.438 -58.031 -33.219 1 80.81 560 GLY B O 1
ATOM 9685 N N . ARG B 1 561 ? -22.125 -57.625 -31.156 1 78.12 561 ARG B N 1
ATOM 9686 C CA . ARG B 1 561 ? -20.703 -57.969 -31.266 1 78.12 561 ARG B CA 1
ATOM 9687 C C . ARG B 1 561 ? -20.469 -59.438 -30.953 1 78.12 561 ARG B C 1
ATOM 9689 O O . ARG B 1 561 ? -20.156 -59.781 -29.812 1 78.12 561 ARG B O 1
ATOM 9696 N N . GLU B 1 562 ? -20.469 -60.125 -31.953 1 78.38 562 GLU B N 1
ATOM 9697 C CA . GLU B 1 562 ? -20.453 -61.594 -31.844 1 78.38 562 GLU B CA 1
ATOM 9698 C C . GLU B 1 562 ? -19.141 -62.094 -31.234 1 78.38 562 GLU B C 1
ATOM 9700 O O . GLU B 1 562 ? -19.141 -62.938 -30.344 1 78.38 562 GLU B O 1
ATOM 9705 N N . ALA B 1 563 ? -18.094 -61.531 -31.75 1 70.44 563 ALA B N 1
ATOM 9706 C CA . ALA B 1 563 ? -16.766 -62 -31.312 1 70.44 563 ALA B CA 1
ATOM 9707 C C . ALA B 1 563 ? -16.578 -61.75 -29.812 1 70.44 563 ALA B C 1
ATOM 9709 O O . ALA B 1 563 ? -16.031 -62.625 -29.109 1 70.44 563 ALA B O 1
ATOM 9710 N N . VAL B 1 564 ? -17.062 -60.688 -29.375 1 74.94 564 VAL B N 1
ATOM 9711 C CA . VAL B 1 564 ? -16.906 -60.344 -27.969 1 74.94 564 VAL B CA 1
ATOM 9712 C C . VAL B 1 564 ? -17.781 -61.25 -27.109 1 74.94 564 VAL B C 1
ATOM 9714 O O . VAL B 1 564 ? -17.344 -61.719 -26.047 1 74.94 564 VAL B O 1
ATOM 9717 N N . ILE B 1 565 ? -18.984 -61.5 -27.625 1 77.75 565 ILE B N 1
ATOM 9718 C CA . ILE B 1 565 ? -19.906 -62.375 -26.891 1 77.75 565 ILE B CA 1
ATOM 9719 C C . ILE B 1 565 ? -19.328 -63.781 -26.781 1 77.75 565 ILE B C 1
ATOM 9721 O O . ILE B 1 565 ? -19.344 -64.375 -25.703 1 77.75 565 ILE B O 1
ATOM 9725 N N . LYS B 1 566 ? -18.812 -64.188 -27.875 1 75.38 566 LYS B N 1
ATOM 9726 C CA . LYS B 1 566 ? -18.188 -65.5 -27.875 1 75.38 566 LYS B CA 1
ATOM 9727 C C . LYS B 1 566 ? -17.047 -65.625 -26.875 1 75.38 566 LYS B C 1
ATOM 9729 O O . LYS B 1 566 ? -16.938 -66.562 -26.125 1 75.38 566 LYS B O 1
ATOM 9734 N N . LEU B 1 567 ? -16.297 -64.562 -26.938 1 71.88 567 LEU B N 1
ATOM 9735 C CA . LEU B 1 567 ? -15.164 -64.562 -26.031 1 71.88 567 LEU B CA 1
ATOM 9736 C C . LEU B 1 567 ? -15.633 -64.5 -24.578 1 71.88 567 LEU B C 1
ATOM 9738 O O . LEU B 1 567 ? -15.094 -65.188 -23.719 1 71.88 567 LEU B O 1
ATOM 9742 N N . LEU B 1 568 ? -16.625 -63.625 -24.25 1 74.69 568 LEU B N 1
ATOM 9743 C CA . LEU B 1 568 ? -17.109 -63.469 -22.875 1 74.69 568 LEU B CA 1
ATOM 9744 C C . LEU B 1 568 ? -17.75 -64.75 -22.375 1 74.69 568 LEU B C 1
ATOM 9746 O O . LEU B 1 568 ? -17.516 -65.188 -21.234 1 74.69 568 LEU B O 1
ATOM 9750 N N . LEU B 1 569 ? -18.484 -65.375 -23.234 1 76.31 569 LEU B N 1
ATOM 9751 C CA . LEU B 1 569 ? -19.156 -66.625 -22.844 1 76.31 569 LEU B CA 1
ATOM 9752 C C . LEU B 1 569 ? -18.156 -67.75 -22.719 1 76.31 569 LEU B C 1
ATOM 9754 O O . LEU B 1 569 ? -18.375 -68.688 -21.922 1 76.31 569 LEU B O 1
ATOM 9758 N N . GLY B 1 570 ? -17.125 -67.625 -23.453 1 70.25 570 GLY B N 1
ATOM 9759 C CA . GLY B 1 570 ? -16.109 -68.625 -23.438 1 70.25 570 GLY B CA 1
ATOM 9760 C C . GLY B 1 570 ? -15.336 -68.688 -22.141 1 70.25 570 GLY B C 1
ATOM 9761 O O . GLY B 1 570 ? -14.734 -69.75 -21.812 1 70.25 570 GLY B O 1
ATOM 9762 N N . THR B 1 571 ? -15.312 -67.688 -21.469 1 67.56 571 THR B N 1
ATOM 9763 C CA . THR B 1 571 ? -14.586 -67.625 -20.203 1 67.56 571 THR B CA 1
ATOM 9764 C C . THR B 1 571 ? -15.266 -68.5 -19.172 1 67.56 571 THR B C 1
ATOM 9766 O O . THR B 1 571 ? -14.641 -68.938 -18.188 1 67.56 571 THR B O 1
ATOM 9769 N N . GLY B 1 572 ? -16.469 -68.812 -19.266 1 66.44 572 GLY B N 1
ATOM 9770 C CA . GLY B 1 572 ? -17.25 -69.625 -18.328 1 66.44 572 GLY B CA 1
ATOM 9771 C C . GLY B 1 572 ? -17.609 -68.875 -17.047 1 66.44 572 GLY B C 1
ATOM 9772 O O . GLY B 1 572 ? -18.359 -69.438 -16.219 1 66.44 572 GLY B O 1
ATOM 9773 N N . THR B 1 573 ? -17.094 -67.688 -16.891 1 69.31 573 THR B N 1
ATOM 9774 C CA . THR B 1 573 ? -17.312 -66.938 -15.641 1 69.31 573 THR B CA 1
ATOM 9775 C C . THR B 1 573 ? -18.453 -66 -15.781 1 69.31 573 THR B C 1
ATOM 9777 O O . THR B 1 573 ? -19.016 -65.5 -14.781 1 69.31 573 THR B O 1
ATOM 9780 N N . VAL B 1 574 ? -18.844 -65.688 -16.969 1 73.69 574 VAL B N 1
ATOM 9781 C CA . VAL B 1 574 ? -19.859 -64.688 -17.203 1 73.69 574 VAL B CA 1
ATOM 9782 C C . VAL B 1 574 ? -21.25 -65.312 -17.188 1 73.69 574 VAL B C 1
ATOM 9784 O O . VAL B 1 574 ? -21.438 -66.375 -17.766 1 73.69 574 VAL B O 1
ATOM 9787 N N . ASP B 1 575 ? -22.156 -64.688 -16.422 1 76.69 575 ASP B N 1
ATOM 9788 C CA . ASP B 1 575 ? -23.547 -65.125 -16.453 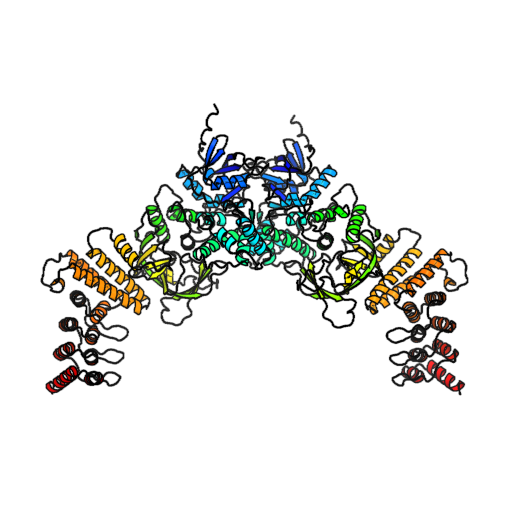1 76.69 575 ASP B CA 1
ATOM 9789 C C . ASP B 1 575 ? -24.25 -64.625 -17.719 1 76.69 575 ASP B C 1
ATOM 9791 O O . ASP B 1 575 ? -24.5 -63.438 -17.859 1 76.69 575 ASP B O 1
ATOM 9795 N N . PRO B 1 576 ? -24.516 -65.562 -18.609 1 82.38 576 PRO B N 1
ATOM 9796 C CA . PRO B 1 576 ? -25.172 -65.125 -19.859 1 82.38 576 PRO B CA 1
ATOM 9797 C C . PRO B 1 576 ? -26.547 -64.5 -19.625 1 82.38 576 PRO B C 1
ATOM 9799 O O . PRO B 1 576 ? -27.078 -63.844 -20.516 1 82.38 576 PRO B O 1
ATOM 9802 N N . ASP B 1 577 ? -27.141 -64.75 -18.469 1 82.38 577 ASP B N 1
ATOM 9803 C CA . ASP B 1 577 ? -28.469 -64.25 -18.172 1 82.38 577 ASP B CA 1
ATOM 9804 C C . ASP B 1 577 ? -28.406 -63.125 -17.156 1 82.38 577 ASP B C 1
ATOM 9806 O O . ASP B 1 577 ? -29.406 -62.844 -16.469 1 82.38 577 ASP B O 1
ATOM 9810 N N . ALA B 1 578 ? -27.266 -62.5 -17.062 1 76.56 578 ALA B N 1
ATOM 9811 C CA . ALA B 1 578 ? -27.109 -61.438 -16.078 1 76.56 578 ALA B CA 1
ATOM 9812 C C . ALA B 1 578 ? -28.031 -60.25 -16.375 1 76.56 578 ALA B C 1
ATOM 9814 O O . ALA B 1 578 ? -28.109 -59.781 -17.516 1 76.56 578 ALA B O 1
ATOM 9815 N N . LYS B 1 579 ? -28.859 -59.75 -15.383 1 76.75 579 LYS B N 1
ATOM 9816 C CA . LYS B 1 579 ? -29.812 -58.656 -15.555 1 76.75 579 LYS B CA 1
ATOM 9817 C C . LYS B 1 579 ? -29.172 -57.312 -15.219 1 76.75 579 LYS B C 1
ATOM 9819 O O . LYS B 1 579 ? -28.359 -57.219 -14.297 1 76.75 579 LYS B O 1
ATOM 9824 N N . GLU B 1 580 ? -29.438 -56.375 -16.094 1 73.5 580 GLU B N 1
ATOM 9825 C CA . GLU B 1 580 ? -29 -55.031 -15.805 1 73.5 580 GLU B CA 1
ATOM 9826 C C . GLU B 1 580 ? -29.734 -54.469 -14.586 1 73.5 580 GLU B C 1
ATOM 9828 O O . GLU B 1 580 ? -30.875 -54.844 -14.312 1 73.5 580 GLU B O 1
ATOM 9833 N N . GLU B 1 581 ? -29.141 -53.562 -13.836 1 66.31 581 GLU B N 1
ATOM 9834 C CA . GLU B 1 581 ? -29.609 -53.125 -12.531 1 66.31 581 GLU B CA 1
ATOM 9835 C C . GLU B 1 581 ? -30.828 -52.219 -12.656 1 66.31 581 GLU B C 1
ATOM 9837 O O . GLU B 1 581 ? -31.703 -52.219 -11.797 1 66.31 581 GLU B O 1
ATOM 9842 N N . VAL B 1 582 ? -30.938 -51.438 -13.641 1 68.75 582 VAL B N 1
ATOM 9843 C CA . VAL B 1 582 ? -31.969 -50.375 -13.688 1 68.75 582 VAL B CA 1
ATOM 9844 C C . VAL B 1 582 ? -33.281 -50.969 -14.18 1 68.75 582 VAL B C 1
ATOM 9846 O O . VAL B 1 582 ? -34.312 -50.875 -13.492 1 68.75 582 VAL B O 1
ATOM 9849 N N . TYR B 1 583 ? -33.312 -51.688 -15.305 1 73.12 583 TYR B N 1
ATOM 9850 C CA . TYR B 1 583 ? -34.531 -52.125 -15.93 1 73.12 583 TYR B CA 1
ATOM 9851 C C . TYR B 1 583 ? -34.656 -53.656 -15.867 1 73.12 583 TYR B C 1
ATOM 9853 O O . TYR B 1 583 ? -35.688 -54.219 -16.25 1 73.12 583 TYR B O 1
ATOM 9861 N N . GLY B 1 584 ? -33.594 -54.312 -15.328 1 78.12 584 GLY B N 1
ATOM 9862 C CA . GLY B 1 584 ? -33.625 -55.781 -15.25 1 78.12 584 GLY B CA 1
ATOM 9863 C C . GLY B 1 584 ? -33.562 -56.438 -16.609 1 78.12 584 GLY B C 1
ATOM 9864 O O . GLY B 1 584 ? -34.094 -57.562 -16.781 1 78.12 584 GLY B O 1
ATOM 9865 N N . ARG B 1 585 ? -33.031 -55.844 -17.547 1 83.56 585 ARG B N 1
ATOM 9866 C CA . ARG B 1 585 ? -32.969 -56.406 -18.875 1 83.56 585 ARG B CA 1
ATOM 9867 C C . ARG B 1 585 ? -31.797 -57.375 -19 1 83.56 585 ARG B C 1
ATOM 9869 O O . ARG B 1 585 ? -30.75 -57.188 -18.359 1 83.56 585 ARG B O 1
ATOM 9876 N N . THR B 1 586 ? -32.031 -58.438 -19.75 1 86.75 586 THR B N 1
ATOM 9877 C CA . THR B 1 586 ? -31 -59.438 -19.984 1 86.75 586 THR B CA 1
ATOM 9878 C C . THR B 1 586 ? -30.312 -59.188 -21.328 1 86.75 586 THR B C 1
ATOM 9880 O O . THR B 1 586 ? -30.828 -58.469 -22.188 1 86.75 586 THR B O 1
ATOM 9883 N N . PRO B 1 587 ? -29.109 -59.781 -21.547 1 88 587 PRO B N 1
ATOM 9884 C CA . PRO B 1 587 ? -28.438 -59.688 -22.844 1 88 587 PRO B CA 1
ATOM 9885 C C . PRO B 1 587 ? -29.312 -60.156 -24 1 88 587 PRO B C 1
ATOM 9887 O O . PRO B 1 587 ? -29.281 -59.594 -25.094 1 88 587 PRO B O 1
ATOM 9890 N N . LEU B 1 588 ? -30.109 -61.156 -23.75 1 90.69 588 LEU B N 1
ATOM 9891 C CA . LEU B 1 588 ? -31 -61.688 -24.781 1 90.69 588 LEU B CA 1
ATOM 9892 C C . LEU B 1 588 ? -32.031 -60.625 -25.188 1 90.69 588 LEU B C 1
ATOM 9894 O O . LEU B 1 588 ? -32.312 -60.5 -26.375 1 90.69 588 LEU B O 1
ATOM 9898 N N . SER B 1 589 ? -32.469 -59.938 -24.172 1 90.75 589 SER B N 1
ATOM 9899 C CA . SER B 1 589 ? -33.438 -58.875 -24.453 1 90.75 589 SER B CA 1
ATOM 9900 C C . SER B 1 589 ? -32.844 -57.781 -25.312 1 90.75 589 SER B C 1
ATOM 9902 O O . SER B 1 589 ? -33.469 -57.312 -26.25 1 90.75 589 SER B O 1
ATOM 9904 N N . PHE B 1 590 ? -31.734 -57.531 -25.031 1 89.06 590 PHE B N 1
ATOM 9905 C CA . PHE B 1 590 ? -31.062 -56.469 -25.781 1 89.06 590 PHE B CA 1
ATOM 9906 C C . PHE B 1 590 ? -30.797 -56.938 -27.219 1 89.06 590 PHE B C 1
ATOM 9908 O O . PHE B 1 590 ? -30.984 -56.156 -28.156 1 89.06 590 PHE B O 1
ATOM 9915 N N . ALA B 1 591 ? -30.266 -58 -27.375 1 91.38 591 ALA B N 1
ATOM 9916 C CA . ALA B 1 591 ? -30 -58.562 -28.703 1 91.38 591 ALA B CA 1
ATOM 9917 C C . ALA B 1 591 ? -31.281 -58.656 -29.516 1 91.38 591 ALA B C 1
ATOM 9919 O O . ALA B 1 591 ? -31.281 -58.438 -30.719 1 91.38 591 ALA B O 1
ATOM 9920 N N . ALA B 1 592 ? -32.375 -59.094 -28.859 1 91.81 592 ALA B N 1
ATOM 9921 C CA . ALA B 1 592 ? -33.656 -59.25 -29.531 1 91.81 592 ALA B CA 1
ATOM 9922 C C . ALA B 1 592 ? -34.219 -57.906 -30.016 1 91.81 592 ALA B C 1
ATOM 9924 O O . ALA B 1 592 ? -34.781 -57.844 -31.109 1 91.81 592 ALA B O 1
ATOM 9925 N N . GLU B 1 593 ? -34.031 -56.969 -29.203 1 90.69 593 GLU B N 1
ATOM 9926 C CA . GLU B 1 593 ? -34.5 -55.656 -29.562 1 90.69 593 GLU B CA 1
ATOM 9927 C C . GLU B 1 593 ? -33.812 -55.125 -30.828 1 90.69 593 GLU B C 1
ATOM 9929 O O . GLU B 1 593 ? -34.406 -54.438 -31.641 1 90.69 593 GLU B O 1
ATOM 9934 N N . ASN B 1 594 ? -32.562 -55.5 -30.969 1 90.25 594 ASN B N 1
ATOM 9935 C CA . ASN B 1 594 ? -31.766 -54.938 -32.062 1 90.25 594 ASN B CA 1
ATOM 9936 C C . ASN B 1 594 ? -31.578 -55.938 -33.188 1 90.25 594 ASN B C 1
ATOM 9938 O O . ASN B 1 594 ? -30.891 -55.656 -34.156 1 90.25 594 ASN B O 1
ATOM 9942 N N . GLY B 1 595 ? -32.062 -57.062 -33.094 1 89.5 595 GLY B N 1
ATOM 9943 C CA . GLY B 1 595 ? -32.156 -58.031 -34.156 1 89.5 595 GLY B CA 1
ATOM 9944 C C . GLY B 1 595 ? -30.828 -58.75 -34.438 1 89.5 595 GLY B C 1
ATOM 9945 O O . GLY B 1 595 ? -30.516 -59.062 -35.562 1 89.5 595 GLY B O 1
ATOM 9946 N N . HIS B 1 596 ? -30.078 -58.969 -33.5 1 90.69 596 HIS B N 1
ATOM 9947 C CA . HIS B 1 596 ? -28.781 -59.625 -33.688 1 90.69 596 HIS B CA 1
ATOM 9948 C C . HIS B 1 596 ? -28.938 -61.156 -33.594 1 90.69 596 HIS B C 1
ATOM 9950 O O . HIS B 1 596 ? -28.781 -61.719 -32.5 1 90.69 596 HIS B O 1
ATOM 9956 N N . GLU B 1 597 ? -29.094 -61.688 -34.719 1 91.38 597 GLU B N 1
ATOM 9957 C CA . GLU B 1 597 ? -29.422 -63.125 -34.812 1 91.38 597 GLU B CA 1
ATOM 9958 C C . GLU B 1 597 ? -28.281 -63.969 -34.281 1 91.38 597 GLU B C 1
ATOM 9960 O O . GLU B 1 597 ? -28.516 -64.938 -33.5 1 91.38 597 GLU B O 1
ATOM 9965 N N . ALA B 1 598 ? -27.094 -63.625 -34.75 1 87.62 598 ALA B N 1
ATOM 9966 C CA . ALA B 1 598 ? -25.938 -64.438 -34.375 1 87.62 598 ALA B CA 1
ATOM 9967 C C . ALA B 1 598 ? -25.734 -64.375 -32.844 1 87.62 598 ALA B C 1
ATOM 9969 O O . ALA B 1 598 ? -25.391 -65.438 -32.25 1 87.62 598 ALA B O 1
ATOM 9970 N N . VAL B 1 599 ? -26.031 -63.344 -32.312 1 89.62 599 VAL B N 1
ATOM 9971 C CA . VAL B 1 599 ? -25.844 -63.156 -30.891 1 89.62 599 VAL B CA 1
ATOM 9972 C C . VAL B 1 599 ? -26.906 -63.969 -30.141 1 89.62 599 VAL B C 1
ATOM 9974 O O . VAL B 1 599 ? -26.625 -64.625 -29.125 1 89.62 599 VAL B O 1
ATOM 9977 N N . ILE B 1 600 ? -28.094 -63.906 -30.594 1 92.06 600 ILE B N 1
ATOM 9978 C CA . ILE B 1 600 ? -29.203 -64.625 -29.984 1 92.06 600 ILE B CA 1
ATOM 9979 C C . ILE B 1 600 ? -28.891 -66.125 -29.984 1 92.06 600 ILE B C 1
ATOM 9981 O O . ILE B 1 600 ? -29.047 -66.812 -28.969 1 92.06 600 ILE B O 1
ATOM 9985 N N . LYS B 1 601 ? -28.406 -66.562 -31.125 1 90.62 601 LYS B N 1
ATOM 9986 C CA . LYS B 1 601 ? -28.047 -68 -31.234 1 90.62 601 LYS B CA 1
ATOM 9987 C C . LYS B 1 601 ? -26.969 -68.375 -30.219 1 90.62 601 LYS B C 1
ATOM 9989 O O . LYS B 1 601 ? -27.078 -69.375 -29.547 1 90.62 601 LYS B O 1
ATOM 9994 N N . LEU B 1 602 ? -25.984 -67.562 -30.094 1 88.56 602 LEU B N 1
ATOM 9995 C CA . LEU B 1 602 ? -24.891 -67.812 -29.172 1 88.56 602 LEU B CA 1
ATOM 9996 C C . LEU B 1 602 ? -25.391 -67.812 -27.734 1 88.56 602 LEU B C 1
ATOM 9998 O O . LEU B 1 602 ? -24.969 -68.688 -26.953 1 88.56 602 LEU B O 1
ATOM 10002 N N . LEU B 1 603 ? -26.266 -66.938 -27.344 1 90.69 603 LEU B N 1
ATOM 10003 C CA . LEU B 1 603 ? -26.781 -66.875 -25.984 1 90.69 603 LEU B CA 1
ATOM 10004 C C . LEU B 1 603 ? -27.688 -68.062 -25.672 1 90.69 603 LEU B C 1
ATOM 10006 O O . LEU B 1 603 ? -27.594 -68.688 -24.594 1 90.69 603 LEU B O 1
ATOM 10010 N N . LEU B 1 604 ? -28.5 -68.438 -26.625 1 90.31 604 LEU B N 1
ATOM 10011 C CA . LEU B 1 604 ? -29.406 -69.562 -26.438 1 90.31 604 LEU B CA 1
ATOM 10012 C C . LEU B 1 604 ? -28.641 -70.875 -26.344 1 90.31 604 LEU B C 1
ATOM 10014 O O . LEU B 1 604 ? -29.016 -71.812 -25.578 1 90.31 604 LEU B O 1
ATOM 10018 N N . ASP B 1 605 ? -27.562 -70.938 -27.062 1 88 605 ASP B N 1
ATOM 10019 C CA . ASP B 1 605 ? -26.75 -72.125 -27.094 1 88 605 ASP B CA 1
ATOM 10020 C C . ASP B 1 605 ? -26.078 -72.375 -25.75 1 88 605 ASP B C 1
ATOM 10022 O O . ASP B 1 605 ? -25.672 -73.5 -25.469 1 88 605 ASP B O 1
ATOM 10026 N N . THR B 1 606 ? -25.984 -71.438 -24.984 1 87.94 606 THR B N 1
ATOM 10027 C CA . THR B 1 606 ? -25.375 -71.625 -23.672 1 87.94 606 THR B CA 1
ATOM 10028 C C . THR B 1 606 ? -26.297 -72.438 -22.781 1 87.94 606 THR B C 1
ATOM 10030 O O . THR B 1 606 ? -25.828 -73.062 -21.828 1 87.94 606 THR B O 1
ATOM 10033 N N . GLY B 1 607 ? -27.531 -72.375 -22.984 1 84.75 607 GLY B N 1
ATOM 10034 C CA . GLY B 1 607 ? -28.516 -73.125 -22.219 1 84.75 607 GLY B CA 1
ATOM 10035 C C . GLY B 1 607 ? -28.797 -72.5 -20.859 1 84.75 607 GLY B C 1
ATOM 10036 O O . GLY B 1 607 ? -29.531 -73.125 -20.047 1 84.75 607 GLY B O 1
ATOM 10037 N N . LYS B 1 608 ? -28.234 -71.438 -20.594 1 87.69 608 LYS B N 1
ATOM 10038 C CA . LYS B 1 608 ? -28.344 -70.812 -19.25 1 87.69 608 LYS B CA 1
ATOM 10039 C C . LYS B 1 608 ? -29.203 -69.562 -19.281 1 87.69 608 LYS B C 1
ATOM 10041 O O . LYS B 1 608 ? -29.281 -68.875 -18.281 1 87.69 608 LYS B O 1
ATOM 10046 N N . VAL B 1 609 ? -29.781 -69.25 -20.328 1 91.25 609 VAL B N 1
ATOM 10047 C CA . VAL B 1 609 ? -30.562 -68.062 -20.453 1 91.25 609 VAL B CA 1
ATOM 10048 C C . VAL B 1 609 ? -32.062 -68.375 -20.438 1 91.25 609 VAL B C 1
ATOM 10050 O O . VAL B 1 609 ? -32.469 -69.375 -20.953 1 91.25 609 VAL B O 1
ATOM 10053 N N . ASP B 1 610 ? -32.875 -67.438 -19.844 1 89.5 610 ASP B N 1
ATOM 10054 C CA . ASP B 1 610 ? -34.344 -67.5 -19.875 1 89.5 610 ASP B CA 1
ATOM 10055 C C . ASP B 1 610 ? -34.906 -66.75 -21.047 1 89.5 610 ASP B C 1
ATOM 10057 O O . ASP B 1 610 ? -34.906 -65.5 -21.016 1 89.5 610 ASP B O 1
ATOM 10061 N N . PRO B 1 611 ? -35.375 -67.438 -22.062 1 91 611 PRO B N 1
ATOM 10062 C CA . PRO B 1 611 ? -35.875 -66.75 -23.234 1 91 611 PRO B CA 1
ATOM 10063 C C . PRO B 1 611 ? -37.156 -65.938 -22.938 1 91 611 PRO B C 1
ATOM 10065 O O . PRO B 1 611 ? -37.562 -65.125 -23.75 1 91 611 PRO B O 1
ATOM 10068 N N . ASP B 1 612 ? -37.75 -66.188 -21.828 1 88.88 612 ASP B N 1
ATOM 10069 C CA . ASP B 1 612 ? -38.969 -65.5 -21.5 1 88.88 612 ASP B CA 1
ATOM 10070 C C . ASP B 1 612 ? -38.781 -64.562 -20.312 1 88.88 612 ASP B C 1
ATOM 10072 O O . ASP B 1 612 ? -39.75 -64.25 -19.609 1 88.88 612 ASP B O 1
ATOM 10076 N N . ALA B 1 613 ? -37.594 -64.125 -20.078 1 87.38 613 ALA B N 1
ATOM 10077 C CA . ALA B 1 613 ? -37.312 -63.25 -18.969 1 87.38 613 ALA B CA 1
ATOM 10078 C C . ALA B 1 613 ? -38 -61.906 -19.156 1 87.38 613 ALA B C 1
ATOM 10080 O O . ALA B 1 613 ? -37.938 -61.312 -20.234 1 87.38 613 ALA B O 1
ATOM 10081 N N . LYS B 1 614 ? -38.688 -61.344 -18.141 1 85.31 614 LYS B N 1
ATOM 10082 C CA . LYS B 1 614 ? -39.438 -60.094 -18.203 1 85.31 614 LYS B CA 1
ATOM 10083 C C . LYS B 1 614 ? -38.625 -58.969 -17.594 1 85.31 614 LYS B C 1
ATOM 10085 O O . LYS B 1 614 ? -37.938 -59.125 -16.594 1 85.31 614 LYS B O 1
ATOM 10090 N N . GLU B 1 615 ? -38.625 -57.844 -18.266 1 84.69 615 GLU B N 1
ATOM 10091 C CA . GLU B 1 615 ? -37.969 -56.656 -17.719 1 84.69 615 GLU B CA 1
ATOM 10092 C C . GLU B 1 615 ? -38.844 -56.031 -16.625 1 84.69 615 GLU B C 1
ATOM 10094 O O . GLU B 1 615 ? -40.031 -56.312 -16.531 1 84.69 615 GLU B O 1
ATOM 10099 N N . ARG B 1 616 ? -38.281 -55.156 -15.695 1 79.31 616 ARG B N 1
ATOM 10100 C CA . ARG B 1 616 ? -38.938 -54.656 -14.492 1 79.31 616 ARG B CA 1
ATOM 10101 C C . ARG B 1 616 ? -39.906 -53.531 -14.828 1 79.31 616 ARG B C 1
ATOM 10103 O O . ARG B 1 616 ? -40.938 -53.375 -14.164 1 79.31 616 ARG B O 1
ATOM 10110 N N . LEU B 1 617 ? -39.688 -52.688 -15.781 1 79 617 LEU B N 1
ATOM 10111 C CA . LEU B 1 617 ? -40.469 -51.5 -15.992 1 79 617 LEU B CA 1
ATOM 10112 C C . LEU B 1 617 ? -41.781 -51.812 -16.688 1 79 617 LEU B C 1
ATOM 10114 O O . LEU B 1 617 ? -42.844 -51.531 -16.141 1 79 617 LEU B O 1
ATOM 10118 N N . ASP B 1 618 ? -41.781 -52.438 -17.844 1 80.06 618 ASP B N 1
ATOM 10119 C CA . ASP B 1 618 ? -42.969 -52.656 -18.656 1 80.06 618 ASP B CA 1
ATOM 10120 C C . ASP B 1 618 ? -43.312 -54.125 -18.75 1 80.06 618 ASP B C 1
ATOM 10122 O O . ASP B 1 618 ? -44.344 -54.5 -19.328 1 80.06 618 ASP B O 1
ATOM 10126 N N . GLY B 1 619 ? -42.5 -54.938 -18.141 1 83.44 619 GLY B N 1
ATOM 10127 C CA . GLY B 1 619 ? -42.719 -56.375 -18.203 1 83.44 619 GLY B CA 1
ATOM 10128 C C . GLY B 1 619 ? -42.531 -56.969 -19.594 1 83.44 619 GLY B C 1
ATOM 10129 O O . GLY B 1 619 ? -43.188 -57.938 -19.969 1 83.44 619 GLY B O 1
ATOM 10130 N N . ARG B 1 620 ? -41.75 -56.406 -20.328 1 88.5 620 ARG B N 1
ATOM 10131 C CA . ARG B 1 620 ? -41.531 -56.844 -21.688 1 88.5 620 ARG B CA 1
ATOM 10132 C C . ARG B 1 620 ? -40.531 -58.031 -21.719 1 88.5 620 ARG B C 1
ATOM 10134 O O . ARG B 1 620 ? -39.625 -58.094 -20.906 1 88.5 620 ARG B O 1
ATOM 10141 N N . THR B 1 621 ? -40.875 -58.938 -22.641 1 90.31 621 THR B N 1
ATOM 10142 C CA . THR B 1 621 ? -40 -60.094 -22.859 1 90.31 621 THR B CA 1
ATOM 10143 C C . THR B 1 621 ? -39.188 -59.906 -24.141 1 90.31 621 THR B C 1
ATOM 10145 O O . THR B 1 621 ? -39.469 -59.031 -24.953 1 90.31 621 THR B O 1
ATOM 10148 N N . PRO B 1 622 ? -38.125 -60.719 -24.312 1 91.94 622 PRO B N 1
ATOM 10149 C CA . PRO B 1 622 ? -37.344 -60.656 -25.547 1 91.94 622 PRO B CA 1
ATOM 10150 C C . PRO B 1 622 ? -38.219 -60.812 -26.797 1 91.94 622 PRO B C 1
ATOM 10152 O O . PRO B 1 622 ? -37.969 -60.156 -27.812 1 91.94 622 PRO B O 1
ATOM 10155 N N . LEU B 1 623 ? -39.219 -61.625 -26.719 1 91.62 623 LEU B N 1
ATOM 10156 C CA . LEU B 1 623 ? -40.156 -61.812 -27.844 1 91.62 623 LEU B CA 1
ATOM 10157 C C . LEU B 1 623 ? -40.906 -60.5 -28.141 1 91.62 623 LEU B C 1
ATOM 10159 O O . LEU B 1 623 ? -41.062 -60.156 -29.297 1 91.62 623 LEU B O 1
ATOM 10163 N N . SER B 1 624 ? -41.344 -59.875 -27.047 1 91.5 624 SER B N 1
ATOM 10164 C CA . SER B 1 624 ? -42.031 -58.625 -27.219 1 91.5 624 SER B CA 1
ATOM 10165 C C . SER B 1 624 ? -41.156 -57.594 -27.891 1 91.5 624 SER B C 1
ATOM 10167 O O . SER B 1 624 ? -41.594 -56.844 -28.781 1 91.5 624 SER B O 1
ATOM 10169 N N . PHE B 1 625 ? -39.938 -57.5 -27.5 1 91.25 625 PHE B N 1
ATOM 10170 C CA . PHE B 1 625 ? -39 -56.562 -28.078 1 91.25 625 PHE B CA 1
ATOM 10171 C C . PHE B 1 625 ? -38.75 -56.875 -29.547 1 91.25 625 PHE B C 1
ATOM 10173 O O . PHE B 1 625 ? -38.719 -55.938 -30.375 1 91.25 625 PHE B O 1
ATOM 10180 N N . ALA B 1 626 ? -38.531 -58.094 -29.891 1 92.19 626 ALA B N 1
ATOM 10181 C CA . ALA B 1 626 ? -38.312 -58.5 -31.281 1 92.19 626 ALA B CA 1
ATOM 10182 C C . ALA B 1 626 ? -39.531 -58.219 -32.156 1 92.19 626 ALA B C 1
ATOM 10184 O O . ALA B 1 626 ? -39.406 -57.781 -33.281 1 92.19 626 ALA B O 1
ATOM 10185 N N . ALA B 1 627 ? -40.688 -58.5 -31.594 1 90.94 627 ALA B N 1
ATOM 10186 C CA . ALA B 1 627 ? -41.938 -58.281 -32.312 1 90.94 627 ALA B CA 1
ATOM 10187 C C . ALA B 1 627 ? -42.188 -56.781 -32.562 1 90.94 627 ALA B C 1
ATOM 10189 O O . ALA B 1 627 ? -42.656 -56.406 -33.656 1 90.94 627 ALA B O 1
ATOM 10190 N N . ASP B 1 628 ? -41.906 -56.125 -31.547 1 90.19 628 ASP B N 1
ATOM 10191 C CA . ASP B 1 628 ? -42.062 -54.656 -31.641 1 90.19 628 ASP B CA 1
ATOM 10192 C C . ASP B 1 628 ? -41.219 -54.094 -32.781 1 90.19 628 ASP B C 1
ATOM 10194 O O . ASP B 1 628 ? -41.625 -53.125 -33.406 1 90.19 628 ASP B O 1
ATOM 10198 N N . ASN B 1 629 ? -40.062 -54.656 -33.094 1 92.38 629 ASN B N 1
ATOM 10199 C CA . ASN B 1 629 ? -39.125 -54.094 -34.062 1 92.38 629 ASN B CA 1
ATOM 10200 C C . ASN B 1 629 ? -39.125 -54.906 -35.344 1 92.38 629 ASN B C 1
ATOM 10202 O O . ASN B 1 629 ? -38.375 -54.594 -36.281 1 92.38 629 ASN B O 1
ATOM 10206 N N . GLY B 1 630 ? -39.781 -55.938 -35.438 1 89.69 630 GLY B N 1
ATOM 10207 C CA . GLY B 1 630 ? -40.031 -56.688 -36.656 1 89.69 630 GLY B CA 1
ATOM 10208 C C . GLY B 1 630 ? -38.875 -57.625 -37.031 1 89.69 630 GLY B C 1
ATOM 10209 O O . GLY B 1 630 ? -38.562 -57.812 -38.188 1 89.69 630 GLY B O 1
ATOM 10210 N N . HIS B 1 631 ? -38.219 -58.156 -36.156 1 92.81 631 HIS B N 1
ATOM 10211 C CA . HIS B 1 631 ? -37.094 -59.031 -36.406 1 92.81 631 HIS B CA 1
ATOM 10212 C C . HIS B 1 631 ? -37.562 -60.5 -36.594 1 92.81 631 HIS B C 1
ATOM 10214 O O . HIS B 1 631 ? -37.625 -61.25 -35.594 1 92.81 631 HIS B O 1
ATOM 10220 N N . GLU B 1 632 ? -37.75 -60.812 -37.75 1 91.31 632 GLU B N 1
ATOM 10221 C CA . GLU B 1 632 ? -38.375 -62.125 -38.094 1 91.31 632 GLU B CA 1
ATOM 10222 C C . GLU B 1 632 ? -37.438 -63.25 -37.656 1 91.31 632 GLU B C 1
ATOM 10224 O O . GLU B 1 632 ? -37.906 -64.25 -37.031 1 91.31 632 GLU B O 1
ATOM 10229 N N . ALA B 1 633 ? -36.219 -63.125 -38.062 1 90.94 633 ALA B N 1
ATOM 10230 C CA . ALA B 1 633 ? -35.281 -64.188 -37.781 1 90.94 633 ALA B CA 1
ATOM 10231 C C . ALA B 1 633 ? -35.156 -64.438 -36.281 1 90.94 633 ALA B C 1
ATOM 10233 O O . ALA B 1 633 ? -35.031 -65.562 -35.812 1 90.94 633 ALA B O 1
ATOM 10234 N N . VAL B 1 634 ? -35.188 -63.406 -35.531 1 92.69 634 VAL B N 1
ATOM 10235 C CA . VAL B 1 634 ? -35.062 -63.469 -34.094 1 92.69 634 VAL B CA 1
ATOM 10236 C C . VAL B 1 634 ? -36.312 -64.125 -33.5 1 92.69 634 VAL B C 1
ATOM 10238 O O . VAL B 1 634 ? -36.188 -64.938 -32.594 1 92.69 634 VAL B O 1
ATOM 10241 N N . ILE B 1 635 ? -37.406 -63.812 -33.969 1 91.75 635 ILE B N 1
ATOM 10242 C CA . ILE B 1 635 ? -38.688 -64.375 -33.5 1 91.75 635 ILE B CA 1
ATOM 10243 C C . ILE B 1 635 ? -38.688 -65.875 -33.75 1 91.75 635 ILE B C 1
ATOM 10245 O O . ILE B 1 635 ? -39.062 -66.688 -32.844 1 91.75 635 ILE B O 1
ATOM 10249 N N . LYS B 1 636 ? -38.25 -66.312 -34.938 1 91.06 636 LYS B N 1
ATOM 10250 C CA . LYS B 1 636 ? -38.156 -67.688 -35.281 1 91.06 636 LYS B CA 1
ATOM 10251 C C . LYS B 1 636 ? -37.25 -68.438 -34.281 1 91.06 636 LYS B C 1
ATOM 10253 O O . LYS B 1 636 ? -37.594 -69.562 -33.844 1 91.06 636 LYS B O 1
ATOM 10258 N N . LEU B 1 637 ? -36.188 -67.875 -33.969 1 91.62 637 LEU B N 1
ATOM 10259 C CA . LEU B 1 637 ? -35.25 -68.438 -33.062 1 91.62 637 LEU B CA 1
ATOM 10260 C C . LEU B 1 637 ? -35.844 -68.562 -31.641 1 91.62 637 LEU B C 1
ATOM 10262 O O . LEU B 1 637 ? -35.656 -69.625 -30.984 1 91.62 637 LEU B O 1
ATOM 10266 N N . LEU B 1 638 ? -36.531 -67.625 -31.156 1 92.5 638 LEU B N 1
ATOM 10267 C CA . LEU B 1 638 ? -37.125 -67.562 -29.828 1 92.5 638 LEU B CA 1
ATOM 10268 C C . LEU B 1 638 ? -38.281 -68.562 -29.719 1 92.5 638 LEU B C 1
ATOM 10270 O O . LEU B 1 638 ? -38.406 -69.312 -28.703 1 92.5 638 LEU B O 1
ATOM 10274 N N . LEU B 1 639 ? -39 -68.625 -30.75 1 89 639 LEU B N 1
ATOM 10275 C CA . LEU B 1 639 ? -40.094 -69.625 -30.781 1 89 639 LEU B CA 1
ATOM 10276 C C . LEU B 1 639 ? -39.562 -71 -30.797 1 89 639 LEU B C 1
ATOM 10278 O O . LEU B 1 639 ? -40.188 -71.938 -30.219 1 89 639 LEU B O 1
ATOM 10282 N N . GLY B 1 640 ? -38.5 -71.188 -31.453 1 86.5 640 GLY B N 1
ATOM 10283 C CA . GLY B 1 640 ? -37.875 -72.5 -31.562 1 86.5 640 GLY B CA 1
ATOM 10284 C C . GLY B 1 640 ? -37.406 -73 -30.234 1 86.5 640 GLY B C 1
ATOM 10285 O O . GLY B 1 640 ? -37.219 -74.25 -30.094 1 86.5 640 GLY B O 1
ATOM 10286 N N . THR B 1 641 ? -37.188 -72.188 -29.234 1 88 641 THR B N 1
ATOM 10287 C CA . THR B 1 641 ? -36.781 -72.688 -27.922 1 88 641 THR B CA 1
ATOM 10288 C C . THR B 1 641 ? -37.906 -73.375 -27.203 1 88 641 THR B C 1
ATOM 10290 O O . THR B 1 641 ? -37.688 -74.188 -26.266 1 88 641 THR B O 1
ATOM 10293 N N . GLY B 1 642 ? -39.125 -73.062 -27.547 1 83.25 642 GLY B N 1
ATOM 10294 C CA . GLY B 1 642 ? -40.312 -73.688 -26.953 1 83.25 642 GLY B CA 1
ATOM 10295 C C . GLY B 1 642 ? -40.594 -73.125 -25.547 1 83.25 642 GLY B C 1
ATOM 10296 O O . GLY B 1 642 ? -41.5 -73.625 -24.859 1 83.25 642 GLY B O 1
ATOM 10297 N N . LYS B 1 643 ? -39.906 -72.188 -25.078 1 87.44 643 LYS B N 1
ATOM 10298 C CA . LYS B 1 643 ? -40 -71.75 -23.703 1 87.44 643 LYS B CA 1
ATOM 10299 C C . LYS B 1 643 ? -40.562 -70.375 -23.609 1 87.44 643 LYS B C 1
ATOM 10301 O O . LYS B 1 643 ? -40.594 -69.75 -22.547 1 87.44 643 LYS B O 1
ATOM 10306 N N . VAL B 1 644 ? -41 -69.812 -24.641 1 90.38 644 VAL B N 1
ATOM 10307 C CA . VAL B 1 644 ? -41.469 -68.438 -24.656 1 90.38 644 VAL B CA 1
ATOM 10308 C C . VAL B 1 644 ? -42.969 -68.375 -24.547 1 90.38 644 VAL B C 1
ATOM 10310 O O . VAL B 1 644 ? -43.656 -69.25 -25.078 1 90.38 644 VAL B O 1
ATOM 10313 N N . ASN B 1 645 ? -43.5 -67.438 -23.859 1 85.94 645 ASN B N 1
ATOM 10314 C CA . ASN B 1 645 ? -44.938 -67.125 -23.781 1 85.94 645 ASN B CA 1
ATOM 10315 C C . ASN B 1 645 ? -45.406 -66.188 -24.891 1 85.94 645 ASN B C 1
ATOM 10317 O O . ASN B 1 645 ? -45.125 -65 -24.844 1 85.94 645 ASN B O 1
ATOM 10321 N N . LEU B 1 646 ? -46.094 -66.75 -25.812 1 85.62 646 LEU B N 1
ATOM 10322 C CA . LEU B 1 646 ? -46.531 -66 -27 1 85.62 646 LEU B CA 1
ATOM 10323 C C . LEU B 1 646 ? -47.469 -64.875 -26.609 1 85.62 646 LEU B C 1
ATOM 10325 O O . LEU B 1 646 ? -47.531 -63.844 -27.312 1 85.62 646 LEU B O 1
ATOM 10329 N N . ASN B 1 647 ? -48.188 -65.125 -25.484 1 79.56 647 ASN B N 1
ATOM 10330 C CA . ASN B 1 647 ? -49.188 -64.188 -25.094 1 79.56 647 ASN B CA 1
ATOM 10331 C C . ASN B 1 647 ? -48.781 -63.406 -23.844 1 79.56 647 ASN B C 1
ATOM 10333 O O . ASN B 1 647 ? -49.625 -62.938 -23.062 1 79.56 647 ASN B O 1
ATOM 10337 N N . ALA B 1 648 ? -47.469 -63.281 -23.672 1 80.5 648 ALA B N 1
ATOM 10338 C CA . ALA B 1 648 ? -47 -62.531 -22.516 1 80.5 648 ALA B CA 1
ATOM 10339 C C . ALA B 1 648 ? -47.531 -61.094 -22.562 1 80.5 648 ALA B C 1
ATOM 10341 O O . ALA B 1 648 ? -47.406 -60.406 -23.578 1 80.5 648 ALA B O 1
ATOM 10342 N N . ILE B 1 649 ? -48.219 -60.656 -21.5 1 78.81 649 ILE B N 1
ATOM 10343 C CA . ILE B 1 649 ? -48.812 -59.312 -21.438 1 78.81 649 ILE B CA 1
ATOM 10344 C C . ILE B 1 649 ? -47.906 -58.375 -20.672 1 78.81 649 ILE B C 1
ATOM 10346 O O . ILE B 1 649 ? -47.469 -58.688 -19.562 1 78.81 649 ILE B O 1
ATOM 10350 N N . GLY B 1 650 ? -47.438 -57.312 -21.297 1 77.88 650 GLY B N 1
ATOM 10351 C CA . GLY B 1 650 ? -46.688 -56.281 -20.625 1 77.88 650 GLY B CA 1
ATOM 10352 C C . GLY B 1 650 ? -47.562 -55.406 -19.734 1 77.88 650 GLY B C 1
ATOM 10353 O O . GLY B 1 650 ? -48.781 -55.562 -19.672 1 77.88 650 GLY B O 1
ATOM 10354 N N . ASN B 1 651 ? -47.094 -54.5 -18.844 1 75.5 651 ASN B N 1
ATOM 10355 C CA . ASN B 1 651 ? -47.812 -53.688 -17.891 1 75.5 651 ASN B CA 1
ATOM 10356 C C . ASN B 1 651 ? -48.875 -52.844 -18.578 1 75.5 651 ASN B C 1
ATOM 10358 O O . ASN B 1 651 ? -49.875 -52.469 -17.969 1 75.5 651 ASN B O 1
ATOM 10362 N N . HIS B 1 652 ? -48.719 -52.5 -19.797 1 77.38 652 HIS B N 1
ATOM 10363 C CA . HIS B 1 652 ? -49.719 -51.688 -20.484 1 77.38 652 HIS B CA 1
ATOM 10364 C C . HIS B 1 652 ? -50.656 -52.562 -21.281 1 77.38 652 HIS B C 1
ATOM 10366 O O . HIS B 1 652 ? -51.375 -52.062 -22.156 1 77.38 652 HIS B O 1
ATOM 10372 N N . GLY B 1 653 ? -50.594 -53.844 -21.078 1 77.44 653 GLY B N 1
ATOM 10373 C CA . GLY B 1 653 ? -51.531 -54.781 -21.703 1 77.44 653 GLY B CA 1
ATOM 10374 C C . GLY B 1 653 ? -51.156 -55.156 -23.109 1 77.44 653 GLY B C 1
ATOM 10375 O O . GLY B 1 653 ? -51.969 -55.719 -23.859 1 77.44 653 GLY B O 1
ATOM 10376 N N . ARG B 1 654 ? -50.062 -54.875 -23.453 1 83.88 654 ARG B N 1
ATOM 10377 C CA . ARG B 1 654 ? -49.656 -55.156 -24.828 1 83.88 654 ARG B CA 1
ATOM 10378 C C . ARG B 1 654 ? -49 -56.531 -24.922 1 83.88 654 ARG B C 1
ATOM 10380 O O . ARG B 1 654 ? -48.188 -56.875 -24.078 1 83.88 654 ARG B O 1
ATOM 10387 N N . THR B 1 655 ? -49.438 -57.312 -25.922 1 87.56 655 THR B N 1
ATOM 10388 C CA . THR B 1 655 ? -48.844 -58.594 -26.219 1 87.56 655 THR B CA 1
ATOM 10389 C C . THR B 1 655 ? -47.875 -58.5 -27.406 1 87.56 655 THR B C 1
ATOM 10391 O O . THR B 1 655 ? -47.906 -57.5 -28.141 1 87.56 655 THR B O 1
ATOM 10394 N N . PRO B 1 656 ? -47 -59.438 -27.609 1 89.75 656 PRO B N 1
ATOM 10395 C CA . PRO B 1 656 ? -46.125 -59.406 -28.781 1 89.75 656 PRO B CA 1
ATOM 10396 C C . PRO B 1 656 ? -46.875 -59.281 -30.094 1 89.75 656 PRO B C 1
ATOM 10398 O O . PRO B 1 656 ? -46.438 -58.562 -30.984 1 89.75 656 PRO B O 1
ATOM 10401 N N . LEU B 1 657 ? -48.031 -59.875 -30.156 1 88.62 657 LEU B N 1
ATOM 10402 C CA . LEU B 1 657 ? -48.844 -59.781 -31.344 1 88.62 657 LEU B CA 1
ATOM 10403 C C . LEU B 1 657 ? -49.375 -58.344 -31.531 1 88.62 657 LEU B C 1
ATOM 10405 O O . LEU B 1 657 ? -49.375 -57.812 -32.656 1 88.62 657 LEU B O 1
ATOM 10409 N N . SER B 1 658 ? -49.875 -57.875 -30.406 1 89.12 658 SER B N 1
ATOM 10410 C CA . SER B 1 658 ? -50.406 -56.5 -30.5 1 89.12 658 SER B CA 1
ATOM 10411 C C . SER B 1 658 ? -49.312 -55.5 -30.875 1 89.12 658 SER B C 1
ATOM 10413 O O . SER B 1 658 ? -49.531 -54.594 -31.656 1 89.12 658 SER B O 1
ATOM 10415 N N . LEU B 1 659 ? -48.125 -55.656 -30.375 1 89.75 659 LEU B N 1
ATOM 10416 C CA . LEU B 1 659 ? -47 -54.75 -30.672 1 89.75 659 LEU B CA 1
ATOM 10417 C C . LEU B 1 659 ? -46.594 -54.875 -32.125 1 89.75 659 LEU B C 1
ATOM 10419 O O . LEU B 1 659 ? -46.344 -53.844 -32.781 1 89.75 659 LEU B O 1
ATOM 10423 N N . ALA B 1 660 ? -46.531 -56.062 -32.688 1 89.31 660 ALA B N 1
ATOM 10424 C CA . ALA B 1 660 ? -46.219 -56.281 -34.094 1 89.31 660 ALA B CA 1
ATOM 10425 C C . ALA B 1 660 ? -47.281 -55.656 -35 1 89.31 660 ALA B C 1
ATOM 10427 O O . ALA B 1 660 ? -46.969 -55.062 -36.031 1 89.31 660 ALA B O 1
ATOM 10428 N N . ALA B 1 661 ? -48.5 -55.781 -34.562 1 88 661 ALA B N 1
ATOM 10429 C CA . ALA B 1 661 ? -49.625 -55.25 -35.312 1 88 661 ALA B CA 1
ATOM 10430 C C . ALA B 1 661 ? -49.625 -53.719 -35.312 1 88 661 ALA B C 1
ATOM 10432 O O . ALA B 1 661 ? -49.875 -53.094 -36.344 1 88 661 ALA B O 1
ATOM 10433 N N . GLU B 1 662 ? -49.406 -53.25 -34.188 1 87.31 662 GLU B N 1
ATOM 10434 C CA . GLU B 1 662 ? -49.375 -51.812 -34.062 1 87.31 662 GLU B CA 1
ATOM 10435 C C . GLU B 1 662 ? -48.281 -51.188 -34.938 1 87.31 662 GLU B C 1
ATOM 10437 O O . GLU B 1 662 ? -48.469 -50.094 -35.469 1 87.31 662 GLU B O 1
ATOM 10442 N N . ASN B 1 663 ? -47.219 -51.812 -35.156 1 91.19 663 ASN B N 1
ATOM 10443 C CA . ASN B 1 663 ? -46.125 -51.25 -35.938 1 91.19 663 ASN B CA 1
ATOM 10444 C C . ASN B 1 663 ? -46.094 -51.812 -37.344 1 91.19 663 ASN B C 1
ATOM 10446 O O . ASN B 1 663 ? -45.188 -51.5 -38.125 1 91.19 663 ASN B O 1
ATOM 10450 N N . GLY B 1 664 ? -47 -52.656 -37.75 1 87.62 664 GLY B N 1
ATOM 10451 C CA . GLY B 1 664 ? -47.219 -53.094 -39.125 1 87.62 664 GLY B CA 1
ATOM 10452 C C . GLY B 1 664 ? -46.25 -54.156 -39.594 1 87.62 664 GLY B C 1
ATOM 10453 O O . GLY B 1 664 ? -45.844 -54.156 -40.75 1 87.62 664 GLY B O 1
ATOM 10454 N N . HIS B 1 665 ? -45.812 -55 -38.75 1 91.56 665 HIS B N 1
ATOM 10455 C CA . HIS B 1 665 ? -44.906 -56.062 -39.125 1 91.56 665 HIS B CA 1
ATOM 10456 C C . HIS B 1 665 ? -45.688 -57.312 -39.531 1 91.56 665 HIS B C 1
ATOM 10458 O O . HIS B 1 665 ? -45.875 -58.219 -38.719 1 91.56 665 HIS B O 1
ATOM 10464 N N . GLU B 1 666 ? -46.031 -57.406 -40.688 1 89.25 666 GLU B N 1
ATOM 10465 C CA . GLU B 1 666 ? -46.938 -58.438 -41.188 1 89.25 666 GLU B CA 1
ATOM 10466 C C . GLU B 1 666 ? -46.281 -59.844 -41.062 1 89.25 666 GLU B C 1
ATOM 10468 O O . GLU B 1 666 ? -46.969 -60.781 -40.688 1 89.25 666 GLU B O 1
ATOM 10473 N N . ALA B 1 667 ? -45.062 -59.875 -41.562 1 89.06 667 ALA B N 1
ATOM 10474 C CA . ALA B 1 667 ? -44.406 -61.188 -41.5 1 89.06 667 ALA B CA 1
ATOM 10475 C C . ALA B 1 667 ? -44.344 -61.719 -40.094 1 89.06 667 ALA B C 1
ATOM 10477 O O . ALA B 1 667 ? -44.5 -62.906 -39.844 1 89.06 667 ALA B O 1
ATOM 10478 N N . VAL B 1 668 ? -44.094 -60.812 -39.156 1 90.38 668 VAL B N 1
ATOM 10479 C CA . VAL B 1 668 ? -44 -61.188 -37.75 1 90.38 668 VAL B CA 1
ATOM 10480 C C . VAL B 1 668 ? -45.375 -61.594 -37.219 1 90.38 668 VAL B C 1
ATOM 10482 O O . VAL B 1 668 ? -45.5 -62.562 -36.469 1 90.38 668 VAL B O 1
ATOM 10485 N N . ILE B 1 669 ? -46.438 -61 -37.625 1 88.12 669 ILE B N 1
ATOM 10486 C CA . ILE B 1 669 ? -47.781 -61.344 -37.219 1 88.12 669 ILE B CA 1
ATOM 10487 C C . ILE B 1 669 ? -48.125 -62.75 -37.688 1 88.12 669 ILE B C 1
ATOM 10489 O O . ILE B 1 669 ? -48.688 -63.531 -36.906 1 88.12 669 ILE B O 1
ATOM 10493 N N . LYS B 1 670 ? -47.812 -63 -38.938 1 89.5 670 LYS B N 1
ATOM 10494 C CA . LYS B 1 670 ? -48.062 -64.312 -39.469 1 89.5 670 LYS B CA 1
ATOM 10495 C C . LYS B 1 670 ? -47.344 -65.375 -38.656 1 89.5 670 LYS B C 1
ATOM 10497 O O . LYS B 1 670 ? -47.906 -66.438 -38.344 1 89.5 670 LYS B O 1
ATOM 10502 N N . LEU B 1 671 ? -46.125 -65.125 -38.344 1 88.19 671 LEU B N 1
ATOM 10503 C CA . LEU B 1 671 ? -45.312 -66.062 -37.594 1 88.19 671 LEU B CA 1
ATOM 10504 C C . LEU B 1 671 ? -45.906 -66.312 -36.219 1 88.19 671 LEU B C 1
ATOM 10506 O O . LEU B 1 671 ? -45.969 -67.438 -35.75 1 88.19 671 LEU B O 1
ATOM 10510 N N . LEU B 1 672 ? -46.375 -65.312 -35.5 1 90.19 672 LEU B N 1
ATOM 10511 C CA . LEU B 1 672 ? -46.938 -65.438 -34.156 1 90.19 672 LEU B CA 1
ATOM 10512 C C . LEU B 1 672 ? -48.281 -66.125 -34.188 1 90.19 672 LEU B C 1
ATOM 10514 O O . LEU B 1 672 ? -48.594 -66.938 -33.281 1 90.19 672 LEU B O 1
ATOM 10518 N N . LEU B 1 673 ? -49 -65.938 -35.188 1 86.94 673 LEU B N 1
ATOM 10519 C CA . LEU B 1 673 ? -50.281 -66.562 -35.312 1 86.94 673 LEU B CA 1
ATOM 10520 C C . LEU B 1 673 ? -50.094 -68.062 -35.656 1 86.94 673 LEU B C 1
ATOM 10522 O O . LEU B 1 673 ? -50.844 -68.875 -35.125 1 86.94 673 LEU B O 1
ATOM 10526 N N . ASP B 1 674 ? -49.188 -68.312 -36.531 1 84.69 674 ASP B N 1
ATOM 10527 C CA . ASP B 1 674 ? -48.906 -69.688 -36.844 1 84.69 674 ASP B CA 1
ATOM 10528 C C . ASP B 1 674 ? -48.406 -70.5 -35.625 1 84.69 674 ASP B C 1
ATOM 10530 O O . ASP B 1 674 ? -48.75 -71.625 -35.438 1 84.69 674 ASP B O 1
ATOM 10534 N N . ALA B 1 675 ? -47.625 -69.875 -34.781 1 82.44 675 ALA B N 1
ATOM 10535 C CA . ALA B 1 675 ? -47.125 -70.5 -33.562 1 82.44 675 ALA B CA 1
ATOM 10536 C C . ALA B 1 675 ? -48.25 -70.688 -32.562 1 82.44 675 ALA B C 1
ATOM 10538 O O . ALA B 1 675 ? -48.219 -71.625 -31.781 1 82.44 675 ALA B O 1
ATOM 10539 N N . GLU B 1 676 ? -49.156 -69.812 -32.469 1 77.19 676 GLU B N 1
ATOM 10540 C CA . GLU B 1 676 ? -50.312 -69.938 -31.594 1 77.19 676 GLU B CA 1
ATOM 10541 C C . GLU B 1 676 ? -51.188 -71.125 -32.062 1 77.19 676 GLU B C 1
ATOM 10543 O O . GLU B 1 676 ? -51.75 -71.812 -31.234 1 77.19 676 GLU B O 1
ATOM 10548 N N . GLY B 1 677 ? -51.25 -71.25 -33.344 1 68.06 677 GLY B N 1
ATOM 10549 C CA . GLY B 1 677 ? -52.031 -72.312 -33.906 1 68.06 677 GLY B CA 1
ATOM 10550 C C . GLY B 1 677 ? -51.406 -73.688 -33.688 1 68.06 677 GLY B C 1
ATOM 10551 O O . GLY B 1 677 ? -52.125 -74.688 -33.562 1 68.06 677 GLY B O 1
ATOM 10552 N N . SER B 1 678 ? -50.156 -73.812 -33.688 1 57.53 678 SER B N 1
ATOM 10553 C CA . SER B 1 678 ? -49.5 -75.062 -33.5 1 57.53 678 SER B CA 1
ATOM 10554 C C . SER B 1 678 ? -49.5 -75.5 -32.062 1 57.53 678 SER B C 1
ATOM 10556 O O . SER B 1 678 ? -49.219 -76.625 -31.734 1 57.53 678 SER B O 1
ATOM 10558 N N . HIS B 1 679 ? -49.5 -74.688 -31.094 1 53.59 679 HIS B N 1
ATOM 10559 C CA . HIS B 1 679 ? -49.594 -75.062 -29.688 1 53.59 679 HIS B CA 1
ATOM 10560 C C . HIS B 1 679 ? -51.031 -75.312 -29.281 1 53.59 679 HIS B C 1
ATOM 10562 O O . HIS B 1 679 ? -51.312 -75.75 -28.156 1 53.59 679 HIS B O 1
ATOM 10568 N N . LYS B 1 680 ? -52 -75.188 -30.109 1 40.84 680 LYS B N 1
ATOM 10569 C CA . LYS B 1 680 ? -53.312 -75.812 -29.859 1 40.84 680 LYS B CA 1
ATOM 10570 C C . LYS B 1 680 ? -53.375 -77.25 -30.422 1 40.84 680 LYS B C 1
ATOM 10572 O O . LYS B 1 680 ? -52.844 -77.5 -31.516 1 40.84 680 LYS B O 1
#